Protein AF-0000000087735590 (afdb_homodimer)

InterPro domains:
  IPR002129 Pyridoxal phosphate-dependent decarboxylase, major domain [PF00282] (74-334)
  IPR002129 Pyridoxal phosphate-dependent decarboxylase, major domain [PF00282] (370-441)
  IPR015421 Pyridoxal phosphate-dependent transferase, major domain [G3DSA:3.40.640.10] (107-383)
  IPR015424 Pyridoxal phosphate-dependent transferase [SSF53383] (65-514)

Nearest PDB structures (foldseek):
  4rj0-assembly2_D  TM=9.121E-01  e=2.164E-34  Sphaerobacter thermophilus DSM 20745
  4rj0-assembly1_A  TM=8.907E-01  e=1.864E-34  Sphaerobacter thermophilus DSM 20745
  4rj0-assembly2_C  TM=9.057E-01  e=9.606E-34  Sphaerobacter thermophilus DSM 20745
  4riz-assembly1_B  TM=8.957E-01  e=6.039E-33  Sphaerobacter thermophilus DSM 20745
  4rm1-assembly2_C  TM=8.798E-01  e=1.043E-32  Sphaerobacter thermophilus DSM 20745

Solvent-accessible surface area (backbone atoms only — not comparable to full-atom values): 51846 Å² total; per-residue (Å²): 133,67,65,65,63,53,45,52,51,48,30,53,52,44,40,50,49,42,53,54,47,51,49,60,61,55,59,67,49,84,68,61,44,80,68,78,70,66,63,71,88,49,44,63,59,46,46,45,62,75,52,48,78,83,41,54,67,38,45,38,71,66,44,47,53,55,48,54,48,53,43,52,70,47,44,56,61,46,70,37,83,46,53,21,44,53,70,59,34,38,50,34,44,53,13,38,27,36,48,39,46,48,32,71,41,50,42,42,47,30,40,28,90,43,19,50,46,55,42,52,43,32,51,51,45,27,32,54,49,18,46,54,50,45,24,73,48,97,43,30,14,43,46,74,33,75,16,56,34,47,19,42,29,49,51,51,49,32,37,43,35,65,78,42,51,62,24,45,44,49,14,33,65,54,78,46,46,34,33,39,32,37,68,66,49,64,64,44,54,60,49,28,35,30,53,41,16,48,6,49,73,28,55,43,72,26,58,54,44,95,68,56,25,52,34,58,68,54,42,53,53,50,53,52,53,38,46,70,76,64,25,41,56,44,33,35,46,44,39,28,22,32,88,82,50,14,14,49,28,61,34,48,62,46,32,51,56,23,55,74,64,56,20,38,26,36,33,43,16,34,58,40,49,63,33,47,52,22,88,88,44,33,71,67,52,47,36,41,56,58,34,49,31,38,24,35,24,47,24,19,53,71,6,29,32,67,59,28,17,32,34,27,24,30,44,43,48,51,37,36,64,40,46,52,78,83,65,79,69,80,76,62,71,72,68,74,72,79,71,77,72,76,79,78,81,75,70,77,79,73,82,76,50,71,92,70,43,70,68,56,72,72,44,71,63,66,92,70,59,51,45,54,27,48,50,41,88,53,47,58,36,60,57,43,43,48,24,53,44,46,34,39,45,27,36,7,42,50,47,50,18,52,30,53,49,35,7,39,51,29,20,39,52,40,38,48,56,36,55,71,32,87,51,34,41,57,72,65,57,57,92,54,28,49,26,32,40,42,31,39,79,46,35,80,84,50,59,94,47,58,56,68,61,27,13,51,51,30,31,51,52,35,52,52,49,51,56,53,43,39,67,61,48,36,35,61,38,64,46,86,43,73,73,56,22,29,27,38,32,41,34,43,32,47,79,40,40,64,68,53,45,52,49,52,53,53,50,49,53,53,48,39,56,74,70,68,89,136,68,63,64,62,53,45,53,50,49,31,54,52,45,41,51,50,42,54,54,49,52,49,60,60,55,60,69,46,83,67,62,42,80,65,74,78,55,66,68,89,50,45,62,60,45,46,47,62,72,52,49,78,82,40,54,66,37,45,38,70,66,44,47,51,55,47,53,49,55,42,52,71,49,45,56,62,47,70,35,82,45,53,20,43,54,71,58,33,38,49,36,45,52,13,40,28,36,48,38,47,48,30,70,41,49,41,41,48,30,40,29,88,42,19,49,44,55,42,51,42,32,50,49,46,26,31,54,50,18,45,55,51,45,24,73,47,98,42,31,15,43,47,75,33,75,15,54,35,47,20,43,28,50,52,51,50,31,36,44,35,66,78,42,50,61,25,46,44,49,15,35,63,55,78,46,46,34,34,38,33,35,67,67,50,63,64,45,55,60,49,29,35,30,53,41,16,48,6,50,74,25,55,44,72,27,59,54,45,97,69,56,24,51,34,59,69,55,42,52,53,50,54,53,53,39,47,73,74,64,25,42,55,44,33,35,46,43,39,29,22,32,88,82,50,14,15,48,27,60,34,46,62,46,33,51,56,23,56,73,65,55,20,38,26,36,33,45,17,34,55,39,48,65,34,48,51,22,87,88,43,33,68,66,51,48,37,39,56,58,34,49,29,36,23,36,23,47,23,19,54,70,7,30,32,68,60,27,17,31,34,27,26,30,44,44,48,50,34,36,64,39,45,52,77,80,66,62,73,78,73,64,66,72,67,74,70,78,73,75,72,76,78,79,78,75,69,76,78,71,82,74,49,72,91,72,43,69,69,55,71,71,46,72,62,67,91,69,59,52,44,52,26,45,50,40,87,53,46,59,36,60,58,42,42,48,25,54,44,45,35,41,47,29,36,7,44,51,46,50,19,51,31,52,49,34,8,38,50,30,21,38,51,40,38,49,54,36,57,70,32,86,50,33,41,57,70,66,56,57,92,54,29,49,25,32,41,42,33,39,80,46,34,80,81,50,58,92,48,57,57,68,63,28,12,52,52,30,30,51,52,34,53,52,50,50,55,52,42,39,67,63,45,37,34,60,38,66,43,86,43,74,71,57,23,28,28,37,34,41,32,42,32,48,78,40,40,63,67,55,45,54,49,51,53,54,50,48,52,52,48,38,56,72,71,69,89

Radius of gyration: 28.99 Å; Cα contacts (8 Å, |Δi|>4): 2135; chains: 2; bounding box: 81×98×68 Å

Organism: NCBI:txid56646

Structure (mmCIF, N/CA/C/O backbone):
data_AF-0000000087735590-model_v1
#
loop_
_entity.id
_entity.type
_entity.pdbx_description
1 polymer 'Glutamate decarboxylase'
#
loop_
_atom_site.group_PDB
_atom_site.id
_atom_site.type_symbol
_atom_site.label_atom_id
_atom_site.label_alt_id
_atom_site.label_comp_id
_atom_site.label_asym_id
_atom_site.label_entity_id
_atom_site.label_seq_id
_atom_site.pdbx_PDB_ins_code
_atom_site.Cartn_x
_atom_site.Cartn_y
_atom_site.Cartn_z
_atom_site.occupancy
_atom_site.B_iso_or_equiv
_atom_site.auth_seq_id
_atom_site.auth_comp_id
_atom_site.auth_asym_id
_atom_site.auth_atom_id
_atom_site.pdbx_PDB_model_num
ATOM 1 N N . MET A 1 1 ? 27.59 17.951 20.92 1 29.63 1 MET A N 1
ATOM 2 C CA . MET A 1 1 ? 28.056 16.675 20.385 1 29.63 1 MET A CA 1
ATOM 3 C C . MET A 1 1 ? 27.194 16.232 19.207 1 29.63 1 MET A C 1
ATOM 5 O O . MET A 1 1 ? 25.981 16.453 19.202 1 29.63 1 MET A O 1
ATOM 9 N N . ASP A 1 2 ? 27.71 15.985 18.036 1 42.33 2 ASP A N 1
ATOM 10 C CA . ASP A 1 2 ? 27.488 15.866 16.598 1 42.33 2 ASP A CA 1
ATOM 11 C C . ASP A 1 2 ? 26.503 14.742 16.285 1 42.33 2 ASP A C 1
ATOM 13 O O . ASP A 1 2 ? 26.878 13.568 16.269 1 42.33 2 ASP A O 1
ATOM 17 N N . ASN A 1 3 ? 25.219 14.826 16.608 1 50.47 3 ASN A N 1
ATOM 18 C CA . ASN A 1 3 ? 24.015 14.004 16.553 1 50.47 3 ASN A CA 1
ATOM 19 C C . ASN A 1 3 ? 23.916 13.241 15.236 1 50.47 3 ASN A C 1
ATOM 21 O O . ASN A 1 3 ? 23.481 12.088 15.212 1 50.47 3 ASN A O 1
ATOM 25 N N . GLY A 1 4 ? 24.559 13.882 14.22 1 51.38 4 GLY A N 1
ATOM 26 C CA . GLY A 1 4 ? 24.556 13.234 12.918 1 51.38 4 GLY A CA 1
ATOM 27 C C . GLY A 1 4 ? 25.497 12.047 12.839 1 51.38 4 GLY A C 1
ATOM 28 O O . GLY A 1 4 ? 25.126 10.986 12.332 1 51.38 4 GLY A O 1
ATOM 29 N N . LEU A 1 5 ? 26.799 12.232 13.35 1 50.14 5 LEU A N 1
ATOM 30 C CA . LEU A 1 5 ? 27.784 11.157 13.342 1 50.14 5 LEU A CA 1
ATOM 31 C C . LEU A 1 5 ? 27.328 9.996 14.219 1 50.14 5 LEU A C 1
ATOM 33 O O . LEU A 1 5 ? 27.507 8.831 13.857 1 50.14 5 LEU A O 1
ATOM 37 N N . SER A 1 6 ? 26.639 10.401 15.195 1 75.21 6 SER A N 1
ATOM 38 C CA . SER A 1 6 ? 26.146 9.381 16.115 1 75.21 6 SER A CA 1
ATOM 39 C C . SER A 1 6 ? 25.016 8.572 15.489 1 75.21 6 SER A C 1
ATOM 41 O O . SER A 1 6 ? 24.997 7.343 15.586 1 75.21 6 SER A O 1
ATOM 43 N N . ARG A 1 7 ? 24.356 9.23 14.651 1 82.4 7 ARG A N 1
ATOM 44 C CA . ARG A 1 7 ? 23.231 8.554 14.013 1 82.4 7 ARG A CA 1
ATOM 45 C C . ARG A 1 7 ? 23.713 7.586 12.937 1 82.4 7 ARG A C 1
ATOM 47 O O . ARG A 1 7 ? 23.237 6.452 12.857 1 82.4 7 ARG A O 1
ATOM 54 N N . ARG A 1 8 ? 24.708 8.014 12.201 1 84.35 8 ARG A N 1
ATOM 55 C CA . ARG A 1 8 ? 25.236 7.187 11.121 1 84.35 8 ARG A CA 1
ATOM 56 C C . ARG A 1 8 ? 25.931 5.946 11.67 1 84.35 8 ARG A C 1
ATOM 58 O O . ARG A 1 8 ? 25.83 4.863 11.09 1 84.35 8 ARG A O 1
ATOM 65 N N . HIS A 1 9 ? 26.626 6.166 12.73 1 88.83 9 HIS A N 1
ATOM 66 C CA . HIS A 1 9 ? 27.282 5.032 13.372 1 88.83 9 HIS A CA 1
ATOM 67 C C . HIS A 1 9 ? 26.261 4.035 13.907 1 88.83 9 HIS A C 1
ATOM 69 O O . HIS A 1 9 ? 26.449 2.822 13.786 1 88.83 9 HIS A O 1
ATOM 75 N N . GLU A 1 10 ? 25.28 4.578 14.427 1 91.89 10 GLU A N 1
ATOM 76 C CA . GLU A 1 10 ? 24.215 3.729 14.952 1 91.89 10 GLU A CA 1
ATOM 77 C C . GLU A 1 10 ? 23.555 2.921 13.839 1 91.89 10 GLU A C 1
ATOM 79 O O . GLU A 1 10 ? 23.295 1.726 14.001 1 91.89 10 GLU A O 1
ATOM 84 N N . ILE A 1 11 ? 23.289 3.525 12.71 1 93.71 11 ILE A N 1
ATOM 85 C CA . ILE A 1 11 ? 22.69 2.855 11.56 1 93.71 11 ILE A CA 1
ATOM 86 C C . ILE A 1 11 ? 23.607 1.732 11.082 1 93.71 11 ILE A C 1
ATOM 88 O O . ILE A 1 11 ? 23.171 0.588 10.931 1 93.71 11 ILE A O 1
ATOM 92 N N . SER A 1 12 ? 24.878 2.059 10.91 1 93.81 12 SER A N 1
ATOM 93 C CA . SER A 1 12 ? 25.842 1.087 10.406 1 93.81 12 SER A CA 1
ATOM 94 C C . SER A 1 12 ? 25.954 -0.115 11.337 1 93.81 12 SER A C 1
ATOM 96 O O . SER A 1 12 ? 26.064 -1.254 10.878 1 93.81 12 SER A O 1
ATOM 98 N N . GLU A 1 13 ? 25.947 0.154 12.564 1 94.87 13 GLU A N 1
ATOM 99 C CA . GLU A 1 13 ? 26.044 -0.912 13.557 1 94.87 13 GLU A CA 1
ATOM 100 C C . GLU A 1 13 ? 24.843 -1.85 13.48 1 94.87 13 GLU A C 1
ATOM 102 O O . GLU A 1 13 ? 25.002 -3.073 13.5 1 94.87 13 GLU A O 1
ATOM 107 N N . LEU A 1 14 ? 23.705 -1.315 13.429 1 96.91 14 LEU A N 1
ATOM 108 C CA . LEU A 1 14 ? 22.495 -2.128 13.392 1 96.91 14 LEU A CA 1
ATOM 109 C C . LEU A 1 14 ? 22.382 -2.876 12.068 1 96.91 14 LEU A C 1
ATOM 111 O O . LEU A 1 14 ? 21.879 -4.001 12.026 1 96.91 14 LEU A O 1
ATOM 115 N N . LEU A 1 15 ? 22.84 -2.266 10.95 1 96.51 15 LEU A N 1
ATOM 116 C CA . LEU A 1 15 ? 22.847 -2.943 9.658 1 96.51 15 LEU A CA 1
ATOM 117 C C . LEU A 1 15 ? 23.76 -4.164 9.689 1 96.51 15 LEU A C 1
ATOM 119 O O . LEU A 1 15 ? 23.417 -5.215 9.143 1 96.51 15 LEU A O 1
ATOM 123 N N . GLN A 1 16 ? 24.901 -3.985 10.33 1 95.09 16 GLN A N 1
ATOM 124 C CA . GLN A 1 16 ? 25.842 -5.093 10.454 1 95.09 16 GLN A CA 1
ATOM 125 C C . GLN A 1 16 ? 25.252 -6.224 11.292 1 95.09 16 GLN A C 1
ATOM 127 O O . GLN A 1 16 ? 25.479 -7.401 11.005 1 95.09 16 GLN A O 1
ATOM 132 N N . LEU A 1 17 ? 24.557 -5.867 12.295 1 95.99 17 LEU A N 1
ATOM 133 C CA . LEU A 1 17 ? 23.902 -6.869 13.13 1 95.99 17 LEU A CA 1
ATOM 134 C C . LEU A 1 17 ? 22.877 -7.66 12.325 1 95.99 17 LEU A C 1
ATOM 136 O O . LEU A 1 17 ? 22.783 -8.882 12.462 1 95.99 17 LEU A O 1
ATOM 140 N N . VAL A 1 18 ? 22.091 -6.97 11.493 1 96.82 18 VAL A N 1
ATOM 141 C CA . VAL A 1 18 ? 21.081 -7.632 10.674 1 96.82 18 VAL A CA 1
ATOM 142 C C . VAL A 1 18 ? 21.757 -8.575 9.681 1 96.82 18 VAL A C 1
ATOM 144 O O . VAL A 1 18 ? 21.341 -9.725 9.526 1 96.82 18 VAL A O 1
ATOM 147 N N . ASP A 1 19 ? 22.758 -8.072 9.019 1 93.87 19 ASP A N 1
ATOM 148 C CA . ASP A 1 19 ? 23.463 -8.865 8.017 1 93.87 19 ASP A CA 1
ATOM 149 C C . ASP A 1 19 ? 24.07 -10.122 8.637 1 93.87 19 ASP A C 1
ATOM 151 O O . ASP A 1 19 ? 23.9 -11.224 8.112 1 93.87 19 ASP A O 1
ATOM 155 N N . SER A 1 20 ? 24.733 -9.998 9.783 1 92.85 20 SER A N 1
ATOM 156 C CA . SER A 1 20 ? 25.393 -11.122 10.438 1 92.85 20 SER A CA 1
ATOM 157 C C . SER A 1 20 ? 24.377 -12.131 10.964 1 92.85 20 SER A C 1
ATOM 159 O O . SER A 1 20 ? 24.578 -13.341 10.845 1 92.85 20 SER A O 1
ATOM 161 N N . THR A 1 21 ? 23.324 -11.655 11.544 1 92.85 21 THR A N 1
ATOM 162 C CA . THR A 1 21 ? 22.312 -12.525 12.133 1 92.85 21 THR A CA 1
ATOM 163 C C . THR A 1 21 ? 21.597 -13.332 11.054 1 92.85 21 THR A C 1
ATOM 165 O O . THR A 1 21 ? 21.401 -14.54 11.202 1 92.85 21 THR A O 1
ATOM 168 N N . THR A 1 22 ? 21.236 -12.666 9.97 1 89.45 22 THR A N 1
ATOM 169 C CA . THR A 1 22 ? 20.49 -13.359 8.925 1 89.45 22 THR A CA 1
ATOM 170 C C . THR A 1 22 ? 21.397 -14.318 8.159 1 89.45 22 THR A C 1
ATOM 172 O O . THR A 1 22 ? 20.947 -15.366 7.69 1 89.45 22 THR A O 1
ATOM 175 N N . THR A 1 23 ? 22.671 -13.953 7.969 1 85.12 23 THR A N 1
ATOM 176 C CA . THR A 1 23 ? 23.633 -14.858 7.352 1 85.12 23 THR A CA 1
ATOM 177 C C . THR A 1 23 ? 23.766 -16.143 8.165 1 85.12 23 THR A C 1
ATOM 179 O O . THR A 1 23 ? 23.781 -17.24 7.604 1 85.12 23 THR A O 1
ATOM 182 N N . ARG A 1 24 ? 23.82 -16.021 9.408 1 79.96 24 ARG A N 1
ATOM 183 C CA . ARG A 1 24 ? 23.947 -17.167 10.302 1 79.96 24 ARG A CA 1
ATOM 184 C C . ARG A 1 24 ? 22.673 -18.005 10.303 1 79.96 24 ARG A C 1
ATOM 186 O O . ARG A 1 24 ? 22.733 -19.235 10.265 1 79.96 24 ARG A O 1
ATOM 193 N N . ALA A 1 25 ? 21.599 -17.333 10.288 1 77.87 25 ALA A N 1
ATOM 194 C CA . ALA A 1 25 ? 20.31 -18.005 10.427 1 77.87 25 ALA A CA 1
ATOM 195 C C . ALA A 1 25 ? 19.944 -18.76 9.152 1 77.87 25 ALA A C 1
ATOM 197 O O . ALA A 1 25 ? 19.334 -19.83 9.21 1 77.87 25 ALA A O 1
ATOM 198 N N . PHE A 1 26 ? 20.345 -18.264 7.984 1 74.95 26 PHE A N 1
ATOM 199 C CA . PHE A 1 26 ? 19.851 -18.838 6.737 1 74.95 26 PHE A CA 1
ATOM 200 C C . PHE A 1 26 ? 20.975 -19.534 5.979 1 74.95 26 PHE A C 1
ATOM 202 O O . PHE A 1 26 ? 20.75 -20.101 4.908 1 74.95 26 PHE A O 1
ATOM 209 N N . GLN A 1 27 ? 22.242 -19.361 6.145 1 62.94 27 GLN A N 1
ATOM 210 C CA . GLN A 1 27 ? 23.327 -20.146 5.565 1 62.94 27 GLN A CA 1
ATOM 211 C C . GLN A 1 27 ? 23.173 -21.627 5.897 1 62.94 27 GLN A C 1
ATOM 213 O O . GLN A 1 27 ? 23.535 -22.49 5.094 1 62.94 27 GLN A O 1
ATOM 218 N N . THR A 1 28 ? 22.811 -21.881 7.16 1 47.29 28 THR A N 1
ATOM 219 C CA . THR A 1 28 ? 22.785 -23.291 7.534 1 47.29 28 THR A CA 1
ATOM 220 C C . THR A 1 28 ? 21.678 -24.029 6.787 1 47.29 28 THR A C 1
ATOM 222 O O . THR A 1 28 ? 21.562 -25.252 6.889 1 47.29 28 THR A O 1
ATOM 225 N N . SER A 1 29 ? 20.829 -23.326 6.118 1 42.3 29 SER A N 1
ATOM 226 C CA . SER A 1 29 ? 19.692 -24.079 5.598 1 42.3 29 SER A CA 1
ATOM 227 C C . SER A 1 29 ? 20.026 -24.729 4.26 1 42.3 29 SER A C 1
ATOM 229 O O . SER A 1 29 ? 19.131 -25.189 3.547 1 42.3 29 SER A O 1
ATOM 231 N N . CYS A 1 30 ? 21.106 -24.38 3.528 1 36.56 30 CYS A N 1
ATOM 232 C CA . CYS A 1 30 ? 21.461 -25.002 2.257 1 36.56 30 CYS A CA 1
ATOM 233 C C . CYS A 1 30 ? 21.421 -26.522 2.365 1 36.56 30 CYS A C 1
ATOM 235 O O . CYS A 1 30 ? 21.609 -27.224 1.369 1 36.56 30 CYS A O 1
ATOM 237 N N . GLY A 1 31 ? 20.898 -27.346 3.339 1 35.35 31 GLY A N 1
ATOM 238 C CA . GLY A 1 31 ? 20.671 -28.78 3.262 1 35.35 31 GLY A CA 1
ATOM 239 C C . GLY A 1 31 ? 19.556 -29.259 4.172 1 35.35 31 GLY A C 1
ATOM 240 O O . GLY A 1 31 ? 18.755 -30.112 3.786 1 35.35 31 GLY A O 1
ATOM 241 N N . SER A 1 32 ? 19.83 -29.559 5.555 1 33.38 32 SER A N 1
ATOM 242 C CA . SER A 1 32 ? 18.925 -30.335 6.398 1 33.38 32 SER A CA 1
ATOM 243 C C . SER A 1 32 ? 17.717 -29.505 6.822 1 33.38 32 SER A C 1
ATOM 245 O O . SER A 1 32 ? 17.848 -28.316 7.12 1 33.38 32 SER A O 1
ATOM 247 N N . PRO A 1 33 ? 16.516 -29.811 6.343 1 35.47 33 PRO A N 1
ATOM 248 C CA . PRO A 1 33 ? 15.295 -29.24 6.915 1 35.47 33 PRO A CA 1
ATOM 249 C C . PRO A 1 33 ? 15.461 -28.836 8.378 1 35.47 33 PRO A C 1
ATOM 251 O O . PRO A 1 33 ? 15.957 -29.625 9.188 1 35.47 33 PRO A O 1
ATOM 254 N N . LYS A 1 34 ? 15.872 -27.817 8.722 1 39.28 34 LYS A N 1
ATOM 255 C CA . LYS A 1 34 ? 15.861 -27.588 10.164 1 39.28 34 LYS A CA 1
ATOM 256 C C . LYS A 1 34 ? 14.64 -28.233 10.814 1 39.28 34 LYS A C 1
ATOM 258 O O . LYS A 1 34 ? 13.506 -27.823 10.56 1 39.28 34 LYS A O 1
ATOM 263 N N . SER A 1 35 ? 14.566 -29.532 10.992 1 34.85 35 SER A N 1
ATOM 264 C CA . SER A 1 35 ? 13.562 -30.34 11.675 1 34.85 35 SER A CA 1
ATOM 265 C C . SER A 1 35 ? 13.023 -29.625 12.91 1 34.85 35 SER A C 1
ATOM 267 O O . SER A 1 35 ? 11.877 -29.843 13.309 1 34.85 35 SER A O 1
ATOM 269 N N . HIS A 1 36 ? 13.881 -29.303 13.958 1 34.45 36 HIS A N 1
ATOM 270 C CA . HIS A 1 36 ? 13.525 -29.212 15.369 1 34.45 36 HIS A CA 1
ATOM 271 C C . HIS A 1 36 ? 12.924 -27.849 15.699 1 34.45 36 HIS A C 1
ATOM 273 O O . HIS A 1 36 ? 12.778 -27.498 16.872 1 34.45 36 HIS A O 1
ATOM 279 N N . CYS A 1 37 ? 13.066 -26.932 14.919 1 35.01 37 CYS A N 1
ATOM 280 C CA . CYS A 1 37 ? 12.671 -25.66 15.515 1 35.01 37 CYS A CA 1
ATOM 281 C C . CYS A 1 37 ? 11.188 -25.661 15.867 1 35.01 37 CYS A C 1
ATOM 283 O O . CYS A 1 37 ? 10.663 -24.663 16.364 1 35.01 37 CYS A O 1
ATOM 285 N N . ARG A 1 38 ? 10.326 -26.232 14.963 1 38.51 38 ARG A N 1
ATOM 286 C CA . ARG A 1 38 ? 8.959 -25.723 14.913 1 38.51 38 ARG A CA 1
ATOM 287 C C . ARG A 1 38 ? 8.154 -26.197 16.119 1 38.51 38 ARG A C 1
ATOM 289 O O . ARG A 1 38 ? 7.455 -27.21 16.046 1 38.51 38 ARG A O 1
ATOM 296 N N . ASP A 1 39 ? 8.677 -26.539 17.134 1 33.75 39 ASP A N 1
ATOM 297 C CA . ASP A 1 39 ? 7.591 -26.711 18.095 1 33.75 39 ASP A CA 1
ATOM 298 C C . ASP A 1 39 ? 6.546 -25.607 17.946 1 33.75 39 ASP A C 1
ATOM 300 O O . ASP A 1 39 ? 6.746 -24.488 18.424 1 33.75 39 ASP A O 1
ATOM 304 N N . ASP A 1 40 ? 5.781 -25.497 16.95 1 37.82 40 ASP A N 1
ATOM 305 C CA . ASP A 1 40 ? 4.667 -24.72 16.414 1 37.82 40 ASP A CA 1
ATOM 306 C C . ASP A 1 40 ? 3.752 -24.228 17.533 1 37.82 40 ASP A C 1
ATOM 308 O O . ASP A 1 40 ? 2.894 -23.372 17.309 1 37.82 40 ASP A O 1
ATOM 312 N N . SER A 1 41 ? 3.391 -25.17 18.458 1 38.95 41 SER A N 1
ATOM 313 C CA . SER A 1 41 ? 2.379 -24.884 19.47 1 38.95 41 SER A CA 1
ATOM 314 C C . SER A 1 41 ? 2.812 -23.737 20.376 1 38.95 41 SER A C 1
ATOM 316 O O . SER A 1 41 ? 1.989 -23.154 21.085 1 38.95 41 SER A O 1
ATOM 318 N N . LYS A 1 42 ? 4.159 -23.492 20.629 1 40.32 42 LYS A N 1
ATOM 319 C CA . LYS A 1 42 ? 4.761 -22.67 21.674 1 40.32 42 LYS A CA 1
ATOM 320 C C . LYS A 1 42 ? 5.163 -21.301 21.134 1 40.32 42 LYS A C 1
ATOM 322 O O . LYS A 1 42 ? 5.967 -20.597 21.749 1 40.32 42 LYS A O 1
ATOM 327 N N . PRO A 1 43 ? 4.999 -21.142 19.891 1 45.56 43 PRO A N 1
ATOM 328 C CA . PRO A 1 43 ? 5.491 -19.882 19.329 1 45.56 43 PRO A CA 1
ATOM 329 C C . PRO A 1 43 ? 4.891 -18.656 20.013 1 45.56 43 PRO A C 1
ATOM 331 O O . PRO A 1 43 ? 5.6 -17.681 20.274 1 45.56 43 PRO A O 1
ATOM 334 N N . LEU A 1 44 ? 3.586 -18.77 20.113 1 46.85 44 LEU A N 1
ATOM 335 C CA . LEU A 1 44 ? 2.962 -17.6 20.72 1 46.85 44 LEU A CA 1
ATOM 336 C C . LEU A 1 44 ? 3.547 -17.327 22.102 1 46.85 44 LEU A C 1
ATOM 338 O O . LEU A 1 44 ? 3.787 -16.173 22.462 1 46.85 44 LEU A O 1
ATOM 342 N N . LYS A 1 45 ? 3.636 -18.511 22.811 1 48.07 45 LYS A N 1
ATOM 343 C CA . LYS A 1 45 ? 4.155 -18.326 24.163 1 48.07 45 LYS A CA 1
ATOM 344 C C . LYS A 1 45 ? 5.54 -17.686 24.137 1 48.07 45 LYS A C 1
ATOM 346 O O . LYS A 1 45 ? 5.849 -16.83 24.969 1 48.07 45 LYS A O 1
ATOM 351 N N . ARG A 1 46 ? 6.256 -18.177 23.158 1 51.52 46 ARG A N 1
ATOM 352 C CA . ARG A 1 46 ? 7.626 -17.68 23.093 1 51.52 46 ARG A CA 1
ATOM 353 C C . ARG A 1 46 ? 7.661 -16.231 22.619 1 51.52 46 ARG A C 1
ATOM 355 O O . ARG A 1 46 ? 8.465 -15.433 23.104 1 51.52 46 ARG A O 1
ATOM 362 N N . TYR A 1 47 ? 6.776 -15.913 21.673 1 56.07 47 TYR A N 1
ATOM 363 C CA . TYR A 1 47 ? 6.771 -14.507 21.284 1 56.07 47 TYR A CA 1
ATOM 364 C C . TYR A 1 47 ? 6.255 -13.63 22.418 1 56.07 47 TYR A C 1
ATOM 366 O O . TYR A 1 47 ? 6.744 -12.516 22.621 1 56.07 47 TYR A O 1
ATOM 374 N N . GLU A 1 48 ? 5.308 -14.286 23.141 1 55.18 48 GLU A N 1
ATOM 375 C CA . GLU A 1 48 ? 4.879 -13.6 24.356 1 55.18 48 GLU A CA 1
ATOM 376 C C . GLU A 1 48 ? 6.057 -13.352 25.295 1 55.18 48 GLU A C 1
ATOM 378 O O . GLU A 1 48 ? 6.115 -12.321 25.968 1 55.18 48 GLU A O 1
ATOM 383 N N . GLU A 1 49 ? 6.814 -14.358 25.413 1 52.34 49 GLU A N 1
ATOM 384 C CA . GLU A 1 49 ? 7.979 -14.201 26.279 1 52.34 49 GLU A CA 1
ATOM 385 C C . GLU A 1 49 ? 8.951 -13.168 25.716 1 52.34 49 GLU A C 1
ATOM 387 O O . GLU A 1 49 ? 9.574 -12.419 26.47 1 52.34 49 GLU A O 1
ATOM 392 N N . LEU A 1 50 ? 9.333 -13.441 24.542 1 53.03 50 LEU A N 1
ATOM 393 C CA . LEU A 1 50 ? 10.171 -12.438 23.894 1 53.03 50 LEU A CA 1
ATOM 394 C C . LEU A 1 50 ? 9.568 -11.045 24.047 1 53.03 50 LEU A C 1
ATOM 396 O O . LEU A 1 50 ? 10.295 -10.067 24.236 1 53.03 50 LEU A O 1
ATOM 400 N N . PHE A 1 51 ? 8.057 -10.98 23.75 1 54.85 51 PHE A N 1
ATOM 401 C CA . PHE A 1 51 ? 7.531 -9.643 23.498 1 54.85 51 PHE A CA 1
ATOM 402 C C . PHE A 1 51 ? 6.823 -9.099 24.733 1 54.85 51 PHE A C 1
ATOM 404 O O . PHE A 1 51 ? 6.038 -8.153 24.639 1 54.85 51 PHE A O 1
ATOM 411 N N . GLY A 1 52 ? 7.187 -9.722 25.847 1 57.98 52 GLY A N 1
ATOM 412 C CA . GLY A 1 52 ? 6.543 -9.014 26.942 1 57.98 52 GLY A CA 1
ATOM 413 C C . GLY A 1 52 ? 6.024 -7.645 26.544 1 57.98 52 GLY A C 1
ATOM 414 O O . GLY A 1 52 ? 6.023 -7.295 25.362 1 57.98 52 GLY A O 1
ATOM 415 N N . ARG A 1 53 ? 5.514 -6.794 27.454 1 66.6 53 ARG A N 1
ATOM 416 C CA . ARG A 1 53 ? 5.005 -5.439 27.27 1 66.6 53 ARG A CA 1
ATOM 417 C C . ARG A 1 53 ? 6.134 -4.471 26.932 1 66.6 53 ARG A C 1
ATOM 419 O O . ARG A 1 53 ? 7.259 -4.631 27.41 1 66.6 53 ARG A O 1
ATOM 426 N N . PHE A 1 54 ? 5.918 -3.709 25.85 1 81.58 54 PHE A N 1
ATOM 427 C CA . PHE A 1 54 ? 6.843 -2.609 25.605 1 81.58 54 PHE A CA 1
ATOM 428 C C . PHE A 1 54 ? 7.166 -1.874 26.901 1 81.58 54 PHE A C 1
ATOM 430 O O . PHE A 1 54 ? 6.264 -1.546 27.675 1 81.58 54 PHE A O 1
ATOM 437 N N . SER A 1 55 ? 8.412 -1.788 27.242 1 83.03 55 SER A N 1
ATOM 438 C CA . SER A 1 55 ? 8.842 -1.123 28.467 1 83.03 55 SER A CA 1
ATOM 439 C C . SER A 1 55 ? 8.94 0.386 28.272 1 83.03 55 SER A C 1
ATOM 441 O O . SER A 1 55 ? 8.945 0.872 27.139 1 83.03 55 SER A O 1
ATOM 443 N N . ALA A 1 56 ? 8.922 1.058 29.377 1 89.22 56 ALA A N 1
ATOM 444 C CA . ALA A 1 56 ? 9.135 2.502 29.325 1 89.22 56 ALA A CA 1
ATOM 445 C C . ALA A 1 56 ? 10.521 2.832 28.776 1 89.22 56 ALA A C 1
ATOM 447 O O . ALA A 1 56 ? 10.661 3.692 27.903 1 89.22 56 ALA A O 1
ATOM 448 N N . GLU A 1 57 ? 11.462 2.031 29.3 1 92.04 57 GLU A N 1
ATOM 449 C CA . GLU A 1 57 ? 12.819 2.247 28.809 1 92.04 57 GLU A CA 1
ATOM 450 C C . GLU A 1 57 ? 13.149 1.298 27.661 1 92.04 57 GLU A C 1
ATOM 452 O O . GLU A 1 57 ? 12.85 0.104 27.73 1 92.04 57 GLU A O 1
ATOM 457 N N . GLY A 1 58 ? 13.776 1.795 26.676 1 93.42 58 GLY A N 1
ATOM 458 C CA . GLY A 1 58 ? 14.157 0.998 25.521 1 93.42 58 GLY A CA 1
ATOM 459 C C . GLY A 1 58 ? 15.229 -0.03 25.831 1 93.42 58 GLY A C 1
ATOM 460 O O . GLY A 1 58 ? 15.985 0.125 26.792 1 93.42 58 GLY A O 1
ATOM 461 N N . LEU A 1 59 ? 15.364 -1.047 25.032 1 92.87 59 LEU A N 1
ATOM 462 C CA . LEU A 1 59 ? 16.333 -2.118 25.237 1 92.87 59 LEU A CA 1
ATOM 463 C C . LEU A 1 59 ? 17.576 -1.9 24.381 1 92.87 59 LEU A C 1
ATOM 465 O O . LEU A 1 59 ? 18.535 -2.67 24.463 1 92.87 59 LEU A O 1
ATOM 469 N N . GLY A 1 60 ? 17.584 -0.898 23.57 1 93.94 60 GLY A N 1
ATOM 470 C CA . GLY A 1 60 ? 18.753 -0.502 22.801 1 93.94 60 GLY A CA 1
ATOM 471 C C . GLY A 1 60 ? 19.248 -1.589 21.866 1 93.94 60 GLY A C 1
ATOM 472 O O . GLY A 1 60 ? 18.462 -2.406 21.384 1 93.94 60 GLY A O 1
ATOM 473 N N . THR A 1 61 ? 20.512 -1.571 21.614 1 95.66 61 THR A N 1
ATOM 474 C CA . THR A 1 61 ? 21.147 -2.452 20.64 1 95.66 61 THR A CA 1
ATOM 475 C C . THR A 1 61 ? 21.048 -3.909 21.083 1 95.66 61 THR A C 1
ATOM 477 O O . THR A 1 61 ? 20.836 -4.801 20.259 1 95.66 61 THR A O 1
ATOM 480 N N . ALA A 1 62 ? 21.192 -4.151 22.342 1 93.65 62 ALA A N 1
ATOM 481 C CA . ALA A 1 62 ? 21.143 -5.516 22.858 1 93.65 62 ALA A CA 1
ATOM 482 C C . ALA A 1 62 ? 19.762 -6.132 22.65 1 93.65 62 ALA A C 1
ATOM 484 O O . ALA A 1 62 ? 19.647 -7.281 22.216 1 93.65 62 ALA A O 1
ATOM 485 N N . GLY A 1 63 ? 18.751 -5.362 22.991 1 92.05 63 GLY A N 1
ATOM 486 C CA . GLY A 1 63 ? 17.395 -5.837 22.767 1 92.05 63 GLY A CA 1
ATOM 487 C C . GLY A 1 63 ? 17.072 -6.053 21.301 1 92.05 63 GLY A C 1
ATOM 488 O O . GLY A 1 63 ? 16.39 -7.016 20.945 1 92.05 63 GLY A O 1
ATOM 489 N N . PHE A 1 64 ? 17.55 -5.154 20.478 1 95.03 64 PHE A N 1
ATOM 490 C CA . PHE A 1 64 ? 17.363 -5.27 19.037 1 95.03 64 PHE A CA 1
ATOM 491 C C . PHE A 1 64 ? 17.982 -6.56 18.512 1 95.03 64 PHE A C 1
ATOM 493 O O . PHE A 1 64 ? 17.34 -7.305 17.768 1 95.03 64 PHE A O 1
ATOM 500 N N . LYS A 1 65 ? 19.169 -6.822 18.899 1 94.37 65 LYS A N 1
ATOM 501 C CA . LYS A 1 65 ? 19.888 -8.019 18.473 1 94.37 65 LYS A CA 1
ATOM 502 C C . LYS A 1 65 ? 19.14 -9.284 18.882 1 94.37 65 LYS A C 1
ATOM 504 O O . LYS A 1 65 ? 18.976 -10.203 18.076 1 94.37 65 LYS A O 1
ATOM 509 N N . ASP A 1 66 ? 18.685 -9.348 20.094 1 91.29 66 ASP A N 1
ATOM 510 C CA . ASP A 1 66 ? 17.967 -10.514 20.599 1 91.29 66 ASP A CA 1
ATOM 511 C C . ASP A 1 66 ? 16.667 -10.735 19.827 1 91.29 66 ASP A C 1
ATOM 513 O O . ASP A 1 66 ? 16.299 -11.874 19.536 1 91.29 66 ASP A O 1
ATOM 517 N N . ALA A 1 67 ? 16.04 -9.667 19.529 1 92.18 67 ALA A N 1
ATOM 518 C CA . ALA A 1 67 ? 14.754 -9.753 18.84 1 92.18 67 ALA A CA 1
ATOM 519 C C . ALA A 1 67 ? 14.925 -10.302 17.427 1 92.18 67 ALA A C 1
ATOM 521 O O . ALA A 1 67 ? 14.212 -11.224 17.022 1 92.18 67 ALA A O 1
ATOM 522 N N . ILE A 1 68 ? 15.856 -9.742 16.616 1 94.16 68 ILE A N 1
ATOM 523 C CA . ILE A 1 68 ? 15.986 -10.183 15.232 1 94.16 68 ILE A CA 1
ATOM 524 C C . ILE A 1 68 ? 16.511 -11.617 15.194 1 94.16 68 ILE A C 1
ATOM 526 O O . ILE A 1 68 ? 16.178 -12.382 14.287 1 94.16 68 ILE A O 1
ATOM 530 N N . ASP A 1 69 ? 17.315 -11.984 16.173 1 91.31 69 ASP A N 1
ATOM 531 C CA . ASP A 1 69 ? 17.758 -13.371 16.273 1 91.31 69 ASP A CA 1
ATOM 532 C C . ASP A 1 69 ? 16.574 -14.313 16.479 1 91.31 69 ASP A C 1
ATOM 534 O O . ASP A 1 69 ? 16.452 -15.326 15.788 1 91.31 69 ASP A O 1
ATOM 538 N N . LEU A 1 70 ? 15.748 -13.945 17.394 1 87.97 70 LEU A N 1
ATOM 539 C CA . LEU A 1 70 ? 14.572 -14.752 17.699 1 87.97 70 LEU A CA 1
ATOM 540 C C . LEU A 1 70 ? 13.641 -14.836 16.494 1 87.97 70 LEU A C 1
ATOM 542 O O . LEU A 1 70 ? 13.141 -15.914 16.164 1 87.97 70 LEU A O 1
ATOM 546 N N . ILE A 1 71 ? 13.368 -13.731 15.845 1 89.99 71 ILE A N 1
ATOM 547 C CA . ILE A 1 71 ? 12.468 -13.699 14.697 1 89.99 71 ILE A CA 1
ATOM 548 C C . ILE A 1 71 ? 13.052 -14.536 13.561 1 89.99 71 ILE A C 1
ATOM 550 O O . ILE A 1 71 ? 12.333 -15.301 12.914 1 89.99 71 ILE A O 1
ATOM 554 N N . SER A 1 72 ? 14.359 -14.336 13.316 1 89.89 72 SER A N 1
ATOM 555 C CA . SER A 1 72 ? 15.019 -15.058 12.233 1 89.89 72 SER A CA 1
ATOM 556 C C . SER A 1 72 ? 14.883 -16.566 12.411 1 89.89 72 SER A C 1
ATOM 558 O O . SER A 1 72 ? 14.645 -17.292 11.444 1 89.89 72 SER A O 1
ATOM 560 N N . ARG A 1 73 ? 14.98 -17.027 13.588 1 84.23 73 ARG A N 1
ATOM 561 C CA . ARG A 1 73 ? 14.937 -18.456 13.883 1 84.23 73 ARG A CA 1
ATOM 562 C C . ARG A 1 73 ? 13.527 -19.009 13.705 1 84.23 73 ARG A C 1
ATOM 564 O O . ARG A 1 73 ? 13.339 -20.224 13.612 1 84.23 73 ARG A O 1
ATOM 571 N N . ASN A 1 74 ? 12.616 -18.109 13.679 1 81.62 74 ASN A N 1
ATOM 572 C CA . ASN A 1 74 ? 11.225 -18.538 13.587 1 81.62 74 ASN A CA 1
ATOM 573 C C . ASN A 1 74 ? 10.569 -18.041 12.301 1 81.62 74 ASN A C 1
ATOM 575 O O . ASN A 1 74 ? 9.351 -17.86 12.251 1 81.62 74 ASN A O 1
ATOM 579 N N . SER A 1 75 ? 11.369 -17.755 11.344 1 85.89 75 SER A N 1
ATOM 580 C CA . SER A 1 75 ? 10.846 -17.271 10.071 1 85.89 75 SER A CA 1
ATOM 581 C C . SER A 1 75 ? 11.141 -18.255 8.943 1 85.89 75 SER A C 1
ATOM 583 O O . SER A 1 75 ? 12.078 -19.051 9.036 1 85.89 75 SER A O 1
ATOM 585 N N . VAL A 1 76 ? 10.301 -18.143 7.949 1 83.15 76 VAL A N 1
ATOM 586 C CA . VAL A 1 76 ? 10.477 -18.958 6.751 1 83.15 76 VAL A CA 1
ATOM 587 C C . VAL A 1 76 ? 11.597 -18.377 5.89 1 83.15 76 VAL A C 1
ATOM 589 O O . VAL A 1 76 ? 11.68 -17.16 5.709 1 83.15 76 VAL A O 1
ATOM 592 N N . ASP A 1 77 ? 12.474 -19.226 5.415 1 85.84 77 ASP A N 1
ATOM 593 C CA . ASP A 1 77 ? 13.527 -18.812 4.493 1 85.84 77 ASP A CA 1
ATOM 594 C C . ASP A 1 77 ? 13.069 -18.943 3.042 1 85.84 77 ASP A C 1
ATOM 596 O O . ASP A 1 77 ? 13.167 -20.02 2.45 1 85.84 77 ASP A O 1
ATOM 600 N N . ASN A 1 78 ? 12.728 -17.897 2.437 1 85.52 78 ASN A N 1
ATOM 601 C CA . ASN A 1 78 ? 12.246 -17.886 1.06 1 85.52 78 ASN A CA 1
ATOM 602 C C . ASN A 1 78 ? 13.362 -18.21 0.071 1 85.52 78 ASN A C 1
ATOM 604 O O . ASN A 1 78 ? 13.098 -18.52 -1.091 1 85.52 78 ASN A O 1
ATOM 608 N N . ALA A 1 79 ? 14.519 -18.175 0.501 1 85.95 79 ALA A N 1
ATOM 609 C CA . ALA A 1 79 ? 15.65 -18.427 -0.389 1 85.95 79 ALA A CA 1
ATOM 610 C C . ALA A 1 79 ? 16.037 -19.903 -0.381 1 85.95 79 ALA A C 1
ATOM 612 O O . ALA A 1 79 ? 16.915 -20.325 -1.137 1 85.95 79 ALA A O 1
ATOM 613 N N . SER A 1 80 ? 15.348 -20.647 0.413 1 86.38 80 SER A N 1
ATOM 614 C CA . SER A 1 80 ? 15.61 -22.081 0.457 1 86.38 80 SER A CA 1
ATOM 615 C C . SER A 1 80 ? 15.194 -22.76 -0.844 1 86.38 80 SER A C 1
ATOM 617 O O . SER A 1 80 ? 14.157 -22.425 -1.42 1 86.38 80 SER A O 1
ATOM 619 N N . PRO A 1 81 ? 15.97 -23.739 -1.331 1 86.81 81 PRO A N 1
ATOM 620 C CA . PRO A 1 81 ? 15.581 -24.49 -2.527 1 86.81 81 PRO A CA 1
ATOM 621 C C . PRO A 1 81 ? 14.271 -25.252 -2.345 1 86.81 81 PRO A C 1
ATOM 623 O O . PRO A 1 81 ? 13.612 -25.599 -3.329 1 86.81 81 PRO A O 1
ATOM 626 N N . SER A 1 82 ? 13.917 -25.454 -1.114 1 89.05 82 SER A N 1
ATOM 627 C CA . SER A 1 82 ? 12.714 -26.225 -0.817 1 89.05 82 SER A CA 1
ATOM 628 C C . SER A 1 82 ? 11.477 -25.334 -0.801 1 89.05 82 SER A C 1
ATOM 630 O O . SER A 1 82 ? 10.363 -25.814 -0.578 1 89.05 82 SER A O 1
ATOM 632 N N . PHE A 1 83 ? 11.674 -24.08 -1.035 1 90.03 83 PHE A N 1
ATOM 633 C CA . PHE A 1 83 ? 10.545 -23.158 -1.051 1 90.03 83 PHE A CA 1
ATOM 634 C C . PHE A 1 83 ? 9.879 -23.141 -2.422 1 90.03 83 PHE A C 1
ATOM 636 O O . PHE A 1 83 ? 10.274 -22.371 -3.3 1 90.03 83 PHE A O 1
ATOM 643 N N . LEU A 1 84 ? 8.749 -23.905 -2.563 1 92.2 84 LEU A N 1
ATOM 644 C CA . LEU A 1 84 ? 8.101 -24.096 -3.856 1 92.2 84 LEU A CA 1
ATOM 645 C C . LEU A 1 84 ? 6.586 -23.974 -3.728 1 92.2 84 LEU A C 1
ATOM 647 O O . LEU A 1 84 ? 5.842 -24.578 -4.503 1 92.2 84 LEU A O 1
ATOM 651 N N . GLY A 1 85 ? 6.156 -23.287 -2.758 1 85.39 85 GLY A N 1
ATOM 652 C CA . GLY A 1 85 ? 4.732 -23.298 -2.465 1 85.39 85 GLY A CA 1
ATOM 653 C C . GLY A 1 85 ? 4.057 -21.966 -2.734 1 85.39 85 GLY A C 1
ATOM 654 O O . GLY A 1 85 ? 2.83 -21.862 -2.675 1 85.39 85 GLY A O 1
ATOM 655 N N . LYS A 1 86 ? 4.794 -20.932 -2.943 1 83.15 86 LYS A N 1
ATOM 656 C CA . LYS A 1 86 ? 4.241 -19.599 -3.167 1 83.15 86 LYS A CA 1
ATOM 657 C C . LYS A 1 86 ? 4.825 -18.966 -4.426 1 83.15 86 LYS A C 1
ATOM 659 O O . LYS A 1 86 ? 5.801 -19.471 -4.985 1 83.15 86 LYS A O 1
ATOM 664 N N . LEU A 1 87 ? 4.193 -17.971 -4.873 1 86.83 87 LEU A N 1
ATOM 665 C CA . LEU A 1 87 ? 4.613 -17.361 -6.13 1 86.83 87 LEU A CA 1
ATOM 666 C C . LEU A 1 87 ? 5.681 -16.3 -5.889 1 86.83 87 LEU A C 1
ATOM 668 O O . LEU A 1 87 ? 6.217 -15.726 -6.84 1 86.83 87 LEU A O 1
ATOM 672 N N . VAL A 1 88 ? 6.016 -16.15 -4.624 1 83.79 88 VAL A N 1
ATOM 673 C CA . VAL A 1 88 ? 7.084 -15.213 -4.292 1 83.79 88 VAL A CA 1
ATOM 674 C C . VAL A 1 88 ? 8.431 -15.932 -4.328 1 83.79 88 VAL A C 1
ATOM 676 O O . VAL A 1 88 ? 8.539 -17.083 -3.898 1 83.79 88 VAL A O 1
ATOM 679 N N . SER A 1 89 ? 9.417 -15.294 -4.873 1 83.52 89 SER A N 1
ATOM 680 C CA . SER A 1 89 ? 10.756 -15.862 -4.979 1 83.52 89 SER A CA 1
ATOM 681 C C . SER A 1 89 ? 11.715 -15.205 -3.991 1 83.52 89 SER A C 1
ATOM 683 O O . SER A 1 89 ? 11.389 -14.179 -3.391 1 83.52 89 SER A O 1
ATOM 685 N N . ALA A 1 90 ? 12.857 -15.884 -3.869 1 88.57 90 ALA A N 1
ATOM 686 C CA . ALA A 1 90 ? 13.928 -15.29 -3.073 1 88.57 90 ALA A CA 1
ATOM 687 C C . ALA A 1 90 ? 14.261 -13.884 -3.564 1 88.57 90 ALA A C 1
ATOM 689 O O . ALA A 1 90 ? 14.372 -13.651 -4.77 1 88.57 90 ALA A O 1
ATOM 690 N N . PRO A 1 91 ? 14.384 -13.002 -2.617 1 93.51 91 PRO A N 1
ATOM 691 C CA . PRO A 1 91 ? 14.712 -11.644 -3.057 1 93.51 91 PRO A CA 1
ATOM 692 C C . PRO A 1 91 ? 16.119 -11.535 -3.64 1 93.51 91 PRO A C 1
ATOM 694 O O . PRO A 1 91 ? 17.047 -12.182 -3.147 1 93.51 91 PRO A O 1
ATOM 697 N N . SER A 1 92 ? 16.269 -10.76 -4.658 1 95.49 92 SER A N 1
ATOM 698 C CA . SER A 1 92 ? 17.557 -10.583 -5.321 1 95.49 92 SER A CA 1
ATOM 699 C C . SER A 1 92 ? 18.48 -9.684 -4.504 1 95.49 92 SER A C 1
ATOM 701 O O . SER A 1 92 ? 18.014 -8.829 -3.749 1 95.49 92 SER A O 1
ATOM 703 N N . ALA A 1 93 ? 19.803 -9.879 -4.703 1 96.15 93 ALA A N 1
ATOM 704 C CA . ALA A 1 93 ? 20.789 -9.09 -3.969 1 96.15 93 ALA A CA 1
ATOM 705 C C . ALA A 1 93 ? 20.645 -7.603 -4.283 1 96.15 93 ALA A C 1
ATOM 707 O O . ALA A 1 93 ? 20.541 -6.777 -3.373 1 96.15 93 ALA A O 1
ATOM 708 N N . PRO A 1 94 ? 20.584 -7.227 -5.586 1 97.04 94 PRO A N 1
ATOM 709 C CA . PRO A 1 94 ? 20.397 -5.8 -5.862 1 97.04 94 PRO A CA 1
ATOM 710 C C . PRO A 1 94 ? 19.056 -5.273 -5.355 1 97.04 94 PRO A C 1
ATOM 712 O O . PRO A 1 94 ? 18.95 -4.101 -4.983 1 97.04 94 PRO A O 1
ATOM 715 N N . GLY A 1 95 ? 18.021 -6.133 -5.365 1 97.41 95 GLY A N 1
ATOM 716 C CA . GLY A 1 95 ? 16.741 -5.731 -4.804 1 97.41 95 GLY A CA 1
ATOM 717 C C . GLY A 1 95 ? 16.812 -5.413 -3.322 1 97.41 95 GLY A C 1
ATOM 718 O O . GLY A 1 95 ? 16.26 -4.408 -2.87 1 97.41 95 GLY A O 1
ATOM 719 N N . ILE A 1 96 ? 17.492 -6.277 -2.538 1 97.45 96 ILE A N 1
ATOM 720 C CA . ILE A 1 96 ? 17.665 -6.074 -1.103 1 97.45 96 ILE A CA 1
ATOM 721 C C . ILE A 1 96 ? 18.443 -4.784 -0.855 1 97.45 96 ILE A C 1
ATOM 723 O O . ILE A 1 96 ? 18.06 -3.974 -0.007 1 97.45 96 ILE A O 1
ATOM 727 N N . ALA A 1 97 ? 19.486 -4.601 -1.592 1 98.09 97 ALA A N 1
ATOM 728 C CA . ALA A 1 97 ? 20.314 -3.407 -1.45 1 98.09 97 ALA A CA 1
ATOM 729 C C . ALA A 1 97 ? 19.529 -2.149 -1.81 1 98.09 97 ALA A C 1
ATOM 731 O O . ALA A 1 97 ? 19.669 -1.113 -1.155 1 98.09 97 ALA A O 1
ATOM 732 N N . ALA A 1 98 ? 18.772 -2.249 -2.877 1 97.91 98 ALA A N 1
ATOM 733 C CA . ALA A 1 98 ? 17.936 -1.125 -3.29 1 97.91 98 ALA A CA 1
ATOM 734 C C . ALA A 1 98 ? 16.919 -0.771 -2.209 1 97.91 98 ALA A C 1
ATOM 736 O O . ALA A 1 98 ? 16.62 0.405 -1.99 1 97.91 98 ALA A O 1
ATOM 737 N N . ASP A 1 99 ? 16.405 -1.769 -1.623 1 97.29 99 ASP A N 1
ATOM 738 C CA . ASP A 1 99 ? 15.433 -1.553 -0.556 1 97.29 99 ASP A CA 1
ATOM 739 C C . ASP A 1 99 ? 16.063 -0.807 0.618 1 97.29 99 ASP A C 1
ATOM 741 O O . ASP A 1 99 ? 15.453 0.104 1.181 1 97.29 99 ASP A O 1
ATOM 745 N N . LEU A 1 100 ? 17.226 -1.204 1.043 1 97.69 100 LEU A N 1
ATOM 746 C CA . LEU A 1 100 ? 17.97 -0.487 2.073 1 97.69 100 LEU A CA 1
ATOM 747 C C . LEU A 1 100 ? 18.221 0.958 1.655 1 97.69 100 LEU A C 1
ATOM 749 O O . LEU A 1 100 ? 18.036 1.88 2.453 1 97.69 100 LEU A O 1
ATOM 753 N N . PHE A 1 101 ? 18.64 1.107 0.434 1 97.12 101 PHE A N 1
ATOM 754 C CA . PHE A 1 101 ? 18.929 2.427 -0.115 1 97.12 101 PHE A CA 1
ATOM 755 C C . PHE A 1 101 ? 17.721 3.346 0.024 1 97.12 101 PHE A C 1
ATOM 757 O O . PHE A 1 101 ? 17.851 4.486 0.476 1 97.12 101 PHE A O 1
ATOM 764 N N . LEU A 1 102 ? 16.554 2.848 -0.297 1 95.93 102 LEU A N 1
ATOM 765 C CA . LEU A 1 102 ? 15.314 3.613 -0.224 1 95.93 102 LEU A CA 1
ATOM 766 C C . LEU A 1 102 ? 14.954 3.926 1.225 1 95.93 102 LEU A C 1
ATOM 768 O O . LEU A 1 102 ? 14.389 4.984 1.514 1 95.93 102 LEU A O 1
ATOM 772 N N . SER A 1 103 ? 15.261 2.982 2.096 1 95.59 103 SER A N 1
ATOM 773 C CA . SER A 1 103 ? 14.968 3.196 3.51 1 95.59 103 SER A CA 1
ATOM 774 C C . SER A 1 103 ? 15.806 4.333 4.083 1 95.59 103 SER A C 1
ATOM 776 O O . SER A 1 103 ? 15.338 5.087 4.938 1 95.59 103 SER A O 1
ATOM 778 N N . ILE A 1 104 ? 17.015 4.426 3.668 1 94.32 104 ILE A N 1
ATOM 779 C CA . ILE A 1 104 ? 17.924 5.463 4.144 1 94.32 104 ILE A CA 1
ATOM 780 C C . ILE A 1 104 ? 17.493 6.819 3.591 1 94.32 104 ILE A C 1
ATOM 782 O O . ILE A 1 104 ? 17.458 7.812 4.323 1 94.32 104 ILE A O 1
ATOM 786 N N . LEU A 1 105 ? 17.09 6.841 2.312 1 91.39 105 LEU A N 1
ATOM 787 C CA . LEU A 1 105 ? 16.638 8.084 1.697 1 91.39 105 LEU A CA 1
ATOM 788 C C . LEU A 1 105 ? 15.3 8.525 2.282 1 91.39 105 LEU A C 1
ATOM 790 O O . LEU A 1 105 ? 15.099 9.71 2.556 1 91.39 105 LEU A O 1
ATOM 794 N N . ASN A 1 106 ? 14.38 7.606 2.382 1 92.47 106 ASN A N 1
ATOM 795 C CA . ASN A 1 106 ? 13.05 7.756 2.964 1 92.47 106 ASN A CA 1
ATOM 796 C C . ASN A 1 106 ? 12.28 8.902 2.314 1 92.47 106 ASN A C 1
ATOM 798 O O . ASN A 1 106 ? 11.528 9.61 2.986 1 92.47 106 ASN A O 1
ATOM 802 N N . ASN A 1 107 ? 12.522 9.176 1.038 1 88.12 107 ASN A N 1
ATOM 803 C CA . ASN A 1 107 ? 11.772 10.187 0.302 1 88.12 107 ASN A CA 1
ATOM 804 C C . ASN A 1 107 ? 10.353 9.718 -0.008 1 88.12 107 ASN A C 1
ATOM 806 O O . ASN A 1 107 ? 10.14 8.553 -0.348 1 88.12 107 ASN A O 1
ATOM 810 N N . ASN A 1 108 ? 9.464 10.563 0.148 1 81.13 108 ASN A N 1
ATOM 811 C CA . ASN A 1 108 ? 8.072 10.244 -0.152 1 81.13 108 ASN A CA 1
ATOM 812 C C . ASN A 1 108 ? 7.76 10.435 -1.633 1 81.13 108 ASN A C 1
ATOM 814 O O . ASN A 1 108 ? 8.087 11.472 -2.213 1 81.13 108 ASN A O 1
ATOM 818 N N . GLY A 1 109 ? 7.081 9.526 -2.222 1 72.15 109 GLY A N 1
ATOM 819 C CA . GLY A 1 109 ? 6.85 9.506 -3.658 1 72.15 109 GLY A CA 1
ATOM 820 C C . GLY A 1 109 ? 5.594 10.251 -4.071 1 72.15 109 GLY A C 1
ATOM 821 O O . GLY A 1 109 ? 5.158 10.154 -5.219 1 72.15 109 GLY A O 1
ATOM 822 N N . HIS A 1 110 ? 5.052 11.024 -3.27 1 66.43 110 HIS A N 1
ATOM 823 C CA . HIS A 1 110 ? 3.787 11.681 -3.579 1 66.43 110 HIS A CA 1
ATOM 824 C C . HIS A 1 110 ? 4.008 12.935 -4.419 1 66.43 110 HIS A C 1
ATOM 826 O O . HIS A 1 110 ? 3.223 13.227 -5.324 1 66.43 110 HIS A O 1
ATOM 832 N N . VAL A 1 111 ? 5.054 13.691 -4.05 1 65.59 111 VAL A N 1
ATOM 833 C CA . VAL A 1 111 ? 5.352 14.904 -4.804 1 65.59 111 VAL A CA 1
ATOM 834 C C . VAL A 1 111 ? 6.806 14.879 -5.269 1 65.59 111 VAL A C 1
ATOM 836 O O . VAL A 1 111 ? 7.692 14.439 -4.533 1 65.59 111 VAL A O 1
ATOM 839 N N . GLN A 1 112 ? 6.936 15.373 -6.497 1 67.45 112 GLN A N 1
ATOM 840 C CA . GLN A 1 112 ? 8.261 15.38 -7.109 1 67.45 112 GLN A CA 1
ATOM 841 C C . GLN A 1 112 ? 9.275 16.093 -6.218 1 67.45 112 GLN A C 1
ATOM 843 O O . GLN A 1 112 ? 10.429 15.672 -6.123 1 67.45 112 GLN A O 1
ATOM 848 N N . ARG A 1 113 ? 8.864 17.05 -5.557 1 67.04 113 ARG A N 1
ATOM 849 C CA . ARG A 1 113 ? 9.763 17.875 -4.756 1 67.04 113 ARG A CA 1
ATOM 850 C C . ARG A 1 113 ? 10.397 17.061 -3.633 1 67.04 113 ARG A C 1
ATOM 852 O O . ARG A 1 113 ? 11.517 17.351 -3.205 1 67.04 113 ARG A O 1
ATOM 859 N N . ALA A 1 114 ? 9.73 16.039 -3.333 1 69.09 114 ALA A N 1
ATOM 860 C CA . ALA A 1 114 ? 10.22 15.224 -2.224 1 69.09 114 ALA A CA 1
ATOM 861 C C . ALA A 1 114 ? 11.226 14.184 -2.711 1 69.09 114 ALA A C 1
ATOM 863 O O . ALA A 1 114 ? 11.963 13.603 -1.911 1 69.09 114 ALA A O 1
ATOM 864 N N . GLY A 1 115 ? 11.227 13.938 -4.018 1 76.6 115 GLY A N 1
ATOM 865 C CA . GLY A 1 115 ? 12.13 12.949 -4.585 1 76.6 115 GLY A CA 1
ATOM 866 C C . GLY A 1 115 ? 12.234 13.033 -6.096 1 76.6 115 GLY A C 1
ATOM 867 O O . GLY A 1 115 ? 11.848 12.1 -6.803 1 76.6 115 GLY A O 1
ATOM 868 N N . PRO A 1 116 ? 12.834 14.072 -6.53 1 78.35 116 PRO A N 1
ATOM 869 C CA . PRO A 1 116 ? 12.855 14.286 -7.979 1 78.35 116 PRO A CA 1
ATOM 870 C C . PRO A 1 116 ? 13.554 13.157 -8.733 1 78.35 116 PRO A C 1
ATOM 872 O O . PRO A 1 116 ? 13.042 12.677 -9.747 1 78.35 116 PRO A O 1
ATOM 875 N N . ALA A 1 117 ? 14.688 12.703 -8.196 1 84.37 117 ALA A N 1
ATOM 876 C CA . ALA A 1 117 ? 15.426 11.63 -8.858 1 84.37 117 ALA A CA 1
ATOM 877 C C . ALA A 1 117 ? 14.622 10.333 -8.862 1 84.37 117 ALA A C 1
ATOM 879 O O . ALA A 1 117 ? 14.556 9.639 -9.88 1 84.37 117 ALA A O 1
ATOM 880 N N . LEU A 1 118 ? 14.002 10.096 -7.782 1 88.66 118 LEU A N 1
ATOM 881 C CA . LEU A 1 118 ? 13.25 8.854 -7.646 1 88.66 118 LEU A CA 1
ATOM 882 C C . LEU A 1 118 ? 11.979 8.892 -8.488 1 88.66 118 LEU A C 1
ATOM 884 O O . LEU A 1 118 ? 11.543 7.863 -9.009 1 88.66 118 LEU A O 1
ATOM 888 N N . THR A 1 119 ? 11.383 10.045 -8.622 1 88.26 119 THR A N 1
ATOM 889 C CA . THR A 1 119 ? 10.233 10.221 -9.502 1 88.26 119 THR A CA 1
ATOM 890 C C . THR A 1 119 ? 10.612 9.933 -10.952 1 88.26 119 THR A C 1
ATOM 892 O O . THR A 1 119 ? 9.881 9.242 -11.665 1 88.26 119 THR A O 1
ATOM 895 N N . ALA A 1 120 ? 11.736 10.453 -11.359 1 87.23 120 ALA A N 1
ATOM 896 C CA . ALA A 1 120 ? 12.223 10.221 -12.716 1 87.23 120 ALA A CA 1
ATOM 897 C C . ALA A 1 120 ? 12.465 8.736 -12.966 1 87.23 120 ALA A C 1
ATOM 899 O O . ALA A 1 120 ? 12.182 8.229 -14.054 1 87.23 120 ALA A O 1
ATOM 900 N N . ILE A 1 121 ? 12.93 8.088 -12.014 1 90.7 121 ILE A N 1
ATOM 901 C CA . ILE A 1 121 ? 13.216 6.662 -12.118 1 90.7 121 ILE A CA 1
ATOM 902 C C . ILE A 1 121 ? 11.913 5.887 -12.304 1 90.7 121 ILE A C 1
ATOM 904 O O . ILE A 1 121 ? 11.845 4.961 -13.116 1 90.7 121 ILE A O 1
ATOM 908 N N . GLU A 1 122 ? 10.932 6.232 -11.541 1 92.23 122 GLU A N 1
ATOM 909 C CA . GLU A 1 122 ? 9.656 5.537 -11.682 1 92.23 122 GLU A CA 1
ATOM 910 C C . GLU A 1 122 ? 9.064 5.746 -13.073 1 92.23 122 GLU A C 1
ATOM 912 O O . GLU A 1 122 ? 8.565 4.803 -13.69 1 92.23 122 GLU A O 1
ATOM 917 N N . LYS A 1 123 ? 9.096 6.953 -13.544 1 90.54 123 LYS A N 1
ATOM 918 C CA . LYS A 1 123 ? 8.571 7.257 -14.872 1 90.54 123 LYS A CA 1
ATOM 919 C C . LYS A 1 123 ? 9.318 6.478 -15.95 1 90.54 123 LYS A C 1
ATOM 921 O O . LYS A 1 123 ? 8.7 5.905 -16.85 1 90.54 123 LYS A O 1
ATOM 926 N N . TYR A 1 124 ? 10.581 6.41 -15.825 1 90.08 124 TYR A N 1
ATOM 927 C CA . TYR A 1 124 ? 11.411 5.724 -16.809 1 90.08 124 TYR A CA 1
ATOM 928 C C . TYR A 1 124 ? 11.177 4.219 -16.765 1 90.08 124 TYR A C 1
ATOM 930 O O . TYR A 1 124 ? 10.976 3.585 -17.804 1 90.08 124 TYR A O 1
ATOM 938 N N . THR A 1 125 ? 11.241 3.679 -15.595 1 93.98 125 THR A N 1
ATOM 939 C CA . THR A 1 125 ? 11.106 2.237 -15.421 1 93.98 125 THR A CA 1
ATOM 940 C C . THR A 1 125 ? 9.74 1.759 -15.905 1 93.98 125 THR A C 1
ATOM 942 O O . THR A 1 125 ? 9.641 0.742 -16.594 1 93.98 125 THR A O 1
ATOM 945 N N . SER A 1 126 ? 8.719 2.469 -15.553 1 94.92 126 SER A N 1
ATOM 946 C CA . SER A 1 126 ? 7.371 2.069 -15.943 1 94.92 126 SER A CA 1
ATOM 947 C C . SER A 1 126 ? 7.175 2.184 -17.451 1 94.92 126 SER A C 1
ATOM 949 O O . SER A 1 126 ? 6.458 1.381 -18.052 1 94.92 126 SER A O 1
ATOM 951 N N . LEU A 1 127 ? 7.757 3.181 -18.068 1 93.64 127 LEU A N 1
ATOM 952 C CA . LEU A 1 127 ? 7.679 3.317 -19.519 1 93.64 127 LEU A CA 1
ATOM 953 C C . LEU A 1 127 ? 8.379 2.153 -20.212 1 93.64 127 LEU A C 1
ATOM 955 O O . LEU A 1 127 ? 7.854 1.593 -21.177 1 93.64 127 LEU A O 1
ATOM 959 N N . GLU A 1 128 ? 9.538 1.817 -19.773 1 94.17 128 GLU A N 1
ATOM 960 C CA . GLU A 1 128 ? 10.28 0.71 -20.369 1 94.17 128 GLU A CA 1
ATOM 961 C C . GLU A 1 128 ? 9.541 -0.612 -20.186 1 94.17 128 GLU A C 1
ATOM 963 O O . GLU A 1 128 ? 9.538 -1.457 -21.083 1 94.17 128 GLU A O 1
ATOM 968 N N . LEU A 1 129 ? 8.97 -0.786 -19.038 1 97.08 129 LEU A N 1
ATOM 969 C CA . LEU A 1 129 ? 8.154 -1.975 -18.822 1 97.08 129 LEU A CA 1
ATOM 970 C C . LEU A 1 129 ? 6.962 -1.997 -19.773 1 97.08 129 LEU A C 1
ATOM 972 O O . LEU A 1 129 ? 6.645 -3.038 -20.353 1 97.08 129 LEU A O 1
ATOM 976 N N . ALA A 1 130 ? 6.29 -0.844 -19.893 1 97.5 130 ALA A N 1
ATOM 977 C CA . ALA A 1 130 ? 5.15 -0.762 -20.803 1 97.5 130 ALA A CA 1
ATOM 978 C C . ALA A 1 130 ? 5.539 -1.207 -22.21 1 97.5 130 ALA A C 1
ATOM 980 O O . ALA A 1 130 ? 4.806 -1.962 -22.853 1 97.5 130 ALA A O 1
ATOM 981 N N . LYS A 1 131 ? 6.698 -0.819 -22.656 1 95.87 131 LYS A N 1
ATOM 982 C CA . LYS A 1 131 ? 7.183 -1.202 -23.979 1 95.87 131 LYS A CA 1
ATOM 983 C C . LYS A 1 131 ? 7.351 -2.715 -24.086 1 95.87 131 LYS A C 1
ATOM 985 O O . LYS A 1 131 ? 7.002 -3.313 -25.106 1 95.87 131 LYS A O 1
ATOM 990 N N . LEU A 1 132 ? 7.849 -3.295 -23.019 1 96.66 132 LEU A N 1
ATOM 991 C CA . LEU A 1 132 ? 8.04 -4.741 -23.02 1 96.66 132 LEU A CA 1
ATOM 992 C C . LEU A 1 132 ? 6.704 -5.466 -23.136 1 96.66 132 LEU A C 1
ATOM 994 O O . LEU A 1 132 ? 6.634 -6.561 -23.7 1 96.66 132 LEU A O 1
ATOM 998 N N . PHE A 1 133 ? 5.673 -4.835 -22.609 1 98.21 133 PHE A N 1
ATOM 999 C CA . PHE A 1 133 ? 4.343 -5.431 -22.644 1 98.21 133 PHE A CA 1
ATOM 1000 C C . PHE A 1 133 ? 3.595 -5.013 -23.905 1 98.21 133 PHE A C 1
ATOM 1002 O O . PHE A 1 133 ? 2.375 -5.167 -23.989 1 98.21 133 PHE A O 1
ATOM 1009 N N . ASP A 1 134 ? 4.267 -4.355 -24.817 1 97.55 134 ASP A N 1
ATOM 1010 C CA . ASP A 1 134 ? 3.775 -3.964 -26.134 1 97.55 134 ASP A CA 1
ATOM 1011 C C . ASP A 1 134 ? 2.752 -2.836 -26.026 1 97.55 134 ASP A C 1
ATOM 1013 O O . ASP A 1 134 ? 1.874 -2.703 -26.882 1 97.55 134 ASP A O 1
ATOM 1017 N N . LEU A 1 135 ? 2.741 -2.138 -24.907 1 97.5 135 LEU A N 1
ATOM 1018 C CA . LEU A 1 135 ? 2.027 -0.871 -24.801 1 97.5 135 LEU A CA 1
ATOM 1019 C C . LEU A 1 135 ? 2.876 0.278 -25.333 1 97.5 135 LEU A C 1
ATOM 1021 O O . LEU A 1 135 ? 3.687 0.848 -24.6 1 97.5 135 LEU A O 1
ATOM 1025 N N . ARG A 1 136 ? 2.65 0.657 -26.541 1 91.35 136 ARG A N 1
ATOM 1026 C CA . ARG A 1 136 ? 3.608 1.538 -27.201 1 91.35 136 ARG A CA 1
ATOM 1027 C C . ARG A 1 136 ? 2.942 2.836 -27.645 1 91.35 136 ARG A C 1
ATOM 1029 O O . ARG A 1 136 ? 3.488 3.569 -28.472 1 91.35 136 ARG A O 1
ATOM 1036 N N . GLY A 1 137 ? 1.818 3.122 -27.181 1 90.13 137 GLY A N 1
ATOM 1037 C CA . GLY A 1 137 ? 1.189 4.396 -27.492 1 90.13 137 GLY A CA 1
ATOM 1038 C C . GLY A 1 137 ? 1.977 5.589 -26.985 1 90.13 137 GLY A C 1
ATOM 1039 O O . GLY A 1 137 ? 2.866 5.441 -26.144 1 90.13 137 GLY A O 1
ATOM 1040 N N . PRO A 1 138 ? 1.722 6.741 -27.503 1 92.16 138 PRO A N 1
ATOM 1041 C CA . PRO A 1 138 ? 2.493 7.931 -27.138 1 92.16 138 PRO A CA 1
ATOM 1042 C C . PRO A 1 138 ? 2.322 8.319 -25.671 1 92.16 138 PRO A C 1
ATOM 1044 O O . PRO A 1 138 ? 3.126 9.084 -25.133 1 92.16 138 PRO A O 1
ATOM 1047 N N . HIS A 1 139 ? 1.316 7.779 -25.068 1 95.23 139 HIS A N 1
ATOM 1048 C CA . HIS A 1 139 ? 1.032 8.133 -23.682 1 95.23 139 HIS A CA 1
ATOM 1049 C C . HIS A 1 139 ? 1.155 6.92 -22.767 1 95.23 139 HIS A C 1
ATOM 1051 O O . HIS A 1 139 ? 0.622 6.92 -21.655 1 95.23 139 HIS A O 1
ATOM 1057 N N . ALA A 1 140 ? 1.847 5.888 -23.291 1 96.55 140 ALA A N 1
ATOM 1058 C CA . ALA A 1 140 ? 2.007 4.669 -22.503 1 96.55 140 ALA A CA 1
ATOM 1059 C C . ALA A 1 140 ? 2.899 4.914 -21.289 1 96.55 140 ALA A C 1
ATOM 1061 O O . ALA A 1 140 ? 3.759 5.798 -21.311 1 96.55 140 ALA A O 1
ATOM 1062 N N . GLY A 1 141 ? 2.71 4.232 -20.201 1 96.09 141 GLY A N 1
ATOM 1063 C CA . GLY A 1 141 ? 3.476 4.328 -18.969 1 96.09 141 GLY A CA 1
ATOM 1064 C C . GLY A 1 141 ? 2.862 3.549 -17.822 1 96.09 141 GLY A C 1
ATOM 1065 O O . GLY A 1 141 ? 2.265 2.491 -18.032 1 96.09 141 GLY A O 1
ATOM 1066 N N . GLY A 1 142 ? 3.157 4.001 -16.63 1 96.33 142 GLY A N 1
ATOM 1067 C CA . GLY A 1 142 ? 2.579 3.314 -15.487 1 96.33 142 GLY A CA 1
ATOM 1068 C C . GLY A 1 142 ? 2.975 3.929 -14.158 1 96.33 142 GLY A C 1
ATOM 1069 O O . GLY A 1 142 ? 3.595 4.995 -14.121 1 96.33 142 GLY A O 1
ATOM 1070 N N . VAL A 1 143 ? 2.503 3.272 -13.076 1 95.72 143 VAL A N 1
ATOM 1071 C CA . VAL A 1 143 ? 2.802 3.688 -11.71 1 95.72 143 VAL A CA 1
ATOM 1072 C C . VAL A 1 143 ? 3.02 2.458 -10.831 1 95.72 143 VAL A C 1
ATOM 1074 O O . VAL A 1 143 ? 2.589 1.356 -11.177 1 95.72 143 VAL A O 1
ATOM 1077 N N . THR A 1 144 ? 3.676 2.693 -9.722 1 95.62 144 THR A N 1
ATOM 1078 C CA . THR A 1 144 ? 3.793 1.627 -8.733 1 95.62 144 THR A CA 1
ATOM 1079 C C . THR A 1 144 ? 2.536 1.548 -7.872 1 95.62 144 THR A C 1
ATOM 1081 O O . THR A 1 144 ? 1.873 2.561 -7.637 1 95.62 144 THR A O 1
ATOM 1084 N N . VAL A 1 145 ? 2.194 0.365 -7.473 1 94.81 145 VAL A N 1
ATOM 1085 C CA . VAL A 1 145 ? 1.051 0.088 -6.609 1 94.81 145 VAL A CA 1
ATOM 1086 C C . VAL A 1 145 ? 1.467 -0.866 -5.491 1 94.81 145 VAL A C 1
ATOM 1088 O O . VAL A 1 145 ? 2.46 -1.586 -5.619 1 94.81 145 VAL A O 1
ATOM 1091 N N . PRO A 1 146 ? 0.751 -0.854 -4.39 1 92.35 146 PRO A N 1
ATOM 1092 C CA . PRO A 1 146 ? 1.154 -1.705 -3.268 1 92.35 146 PRO A CA 1
ATOM 1093 C C . PRO A 1 146 ? 0.684 -3.149 -3.424 1 92.35 146 PRO A C 1
ATOM 1095 O O . PRO A 1 146 ? 0.017 -3.685 -2.535 1 92.35 146 PRO A O 1
ATOM 1098 N N . GLY A 1 147 ? 1.053 -3.818 -4.481 1 92.91 147 GLY A N 1
ATOM 1099 C CA . GLY A 1 147 ? 0.735 -5.217 -4.715 1 92.91 147 GLY A CA 1
ATOM 1100 C C . GLY A 1 147 ? -0.208 -5.428 -5.885 1 92.91 147 GLY A C 1
ATOM 1101 O O . GLY A 1 147 ? -0.771 -4.468 -6.416 1 92.91 147 GLY A O 1
ATOM 1102 N N . GLY A 1 148 ? -0.363 -6.664 -6.222 1 93.62 148 GLY A N 1
ATOM 1103 C CA . GLY A 1 148 ? -1.192 -7.011 -7.365 1 93.62 148 GLY A CA 1
ATOM 1104 C C . GLY A 1 148 ? -2.664 -6.714 -7.146 1 93.62 148 GLY A C 1
ATOM 1105 O O . GLY A 1 148 ? -3.353 -6.257 -8.061 1 93.62 148 GLY A O 1
ATOM 1106 N N . ALA A 1 149 ? -3.159 -7.012 -5.963 1 93.1 149 ALA A N 1
ATOM 1107 C CA . ALA A 1 149 ? -4.556 -6.727 -5.647 1 93.1 149 ALA A CA 1
ATOM 1108 C C . ALA A 1 149 ? -4.857 -5.238 -5.788 1 93.1 149 ALA A C 1
ATOM 1110 O O . ALA A 1 149 ? -5.913 -4.857 -6.299 1 93.1 149 ALA A O 1
ATOM 1111 N N . ALA A 1 150 ? -3.934 -4.457 -5.333 1 94.64 150 ALA A N 1
ATOM 1112 C CA . ALA A 1 150 ? -4.096 -3.013 -5.481 1 94.64 150 ALA A CA 1
ATOM 1113 C C . ALA A 1 150 ? -4.065 -2.606 -6.952 1 94.64 150 ALA A C 1
ATOM 1115 O O . ALA A 1 150 ? -4.757 -1.669 -7.358 1 94.64 150 ALA A O 1
ATOM 1116 N N . GLY A 1 151 ? -3.204 -3.246 -7.714 1 96.48 151 GLY A N 1
ATOM 1117 C CA . GLY A 1 151 ? -3.176 -2.993 -9.145 1 96.48 151 GLY A CA 1
ATOM 1118 C C . GLY A 1 151 ? -4.494 -3.297 -9.831 1 96.48 151 GLY A C 1
ATOM 1119 O O . GLY A 1 151 ? -4.983 -2.496 -10.63 1 96.48 151 GLY A O 1
ATOM 1120 N N . ASN A 1 152 ? -5.083 -4.444 -9.53 1 97.17 152 ASN A N 1
ATOM 1121 C CA . ASN A 1 152 ? -6.381 -4.814 -10.083 1 97.17 152 ASN A CA 1
ATOM 1122 C C . ASN A 1 152 ? -7.475 -3.844 -9.644 1 97.17 152 ASN A C 1
ATOM 1124 O O . ASN A 1 152 ? -8.336 -3.471 -10.442 1 97.17 152 ASN A O 1
ATOM 1128 N N . LEU A 1 153 ? -7.393 -3.438 -8.407 1 96.43 153 LEU A N 1
ATOM 1129 C CA . LEU A 1 153 ? -8.358 -2.486 -7.87 1 96.43 153 LEU A CA 1
ATOM 1130 C C . LEU A 1 153 ? -8.267 -1.149 -8.599 1 96.43 153 LEU A C 1
ATOM 1132 O O . LEU A 1 153 ? -9.287 -0.589 -9.006 1 96.43 153 LEU A O 1
ATOM 1136 N N . MET A 1 154 ? -7.063 -0.677 -8.731 1 96.71 154 MET A N 1
ATOM 1137 C CA . MET A 1 154 ? -6.861 0.608 -9.394 1 96.71 154 MET A CA 1
ATOM 1138 C C . MET A 1 154 ? -7.299 0.543 -10.854 1 96.71 154 MET A C 1
ATOM 1140 O O . MET A 1 154 ? -7.871 1.5 -11.378 1 96.71 154 MET A O 1
ATOM 1144 N N . ALA A 1 155 ? -6.996 -0.548 -11.49 1 97.95 155 ALA A N 1
ATOM 1145 C CA . ALA A 1 155 ? -7.43 -0.719 -12.874 1 97.95 155 ALA A CA 1
ATOM 1146 C C . ALA A 1 155 ? -8.948 -0.618 -12.99 1 97.95 155 ALA A C 1
ATOM 1148 O O . ALA A 1 155 ? -9.465 0.054 -13.884 1 97.95 155 ALA A O 1
ATOM 1149 N N . MET A 1 156 ? -9.636 -1.267 -12.142 1 97.26 156 MET A N 1
ATOM 1150 C CA . MET A 1 156 ? -11.095 -1.255 -12.189 1 97.26 156 MET A CA 1
ATOM 1151 C C . MET A 1 156 ? -11.64 0.125 -11.835 1 97.26 156 MET A C 1
ATOM 1153 O O . MET A 1 156 ? -12.643 0.565 -12.399 1 97.26 156 MET A O 1
ATOM 1157 N N . LEU A 1 157 ? -11.033 0.756 -10.856 1 96.54 157 LEU A N 1
ATOM 1158 C CA . LEU A 1 157 ? -11.435 2.111 -10.493 1 96.54 157 LEU A CA 1
ATOM 1159 C C . LEU A 1 157 ? -11.294 3.057 -11.68 1 96.54 157 LEU A C 1
ATOM 1161 O O . LEU A 1 157 ? -12.188 3.862 -11.948 1 96.54 157 LEU A O 1
ATOM 1165 N N . VAL A 1 158 ? -10.168 2.971 -12.362 1 96.78 158 VAL A N 1
ATOM 1166 C CA . VAL A 1 158 ? -9.923 3.803 -13.536 1 96.78 158 VAL A CA 1
ATOM 1167 C C . VAL A 1 158 ? -10.971 3.507 -14.607 1 96.78 158 VAL A C 1
ATOM 1169 O O . VAL A 1 158 ? -11.553 4.428 -15.185 1 96.78 158 VAL A O 1
ATOM 1172 N N . ALA A 1 159 ? -11.24 2.254 -14.837 1 97.42 159 ALA A N 1
ATOM 1173 C CA . ALA A 1 159 ? -12.259 1.857 -15.806 1 97.42 159 ALA A CA 1
ATOM 1174 C C . ALA A 1 159 ? -13.61 2.479 -15.466 1 97.42 159 ALA A C 1
ATOM 1176 O O . ALA A 1 159 ? -14.273 3.052 -16.334 1 97.42 159 ALA A O 1
ATOM 1177 N N . ARG A 1 160 ? -13.981 2.366 -14.198 1 95.68 160 ARG A N 1
ATOM 1178 C CA . ARG A 1 160 ? -15.252 2.923 -13.744 1 95.68 160 ARG A CA 1
ATOM 1179 C C . ARG A 1 160 ? -15.313 4.425 -13.999 1 95.68 160 ARG A C 1
ATOM 1181 O O . ARG A 1 160 ? -16.286 4.925 -14.567 1 95.68 160 ARG A O 1
ATOM 1188 N N . ASN A 1 161 ? -14.262 5.124 -13.604 1 94.69 161 ASN A N 1
ATOM 1189 C CA . ASN A 1 161 ? -14.268 6.582 -13.653 1 94.69 161 ASN A CA 1
ATOM 1190 C C . ASN A 1 161 ? -14.162 7.095 -15.087 1 94.69 161 ASN A C 1
ATOM 1192 O O . ASN A 1 161 ? -14.495 8.248 -15.364 1 94.69 161 ASN A O 1
ATOM 1196 N N . ILE A 1 162 ? -13.68 6.24 -15.999 1 94.62 162 ILE A N 1
ATOM 1197 C CA . ILE A 1 162 ? -13.586 6.618 -17.405 1 94.62 162 ILE A CA 1
ATOM 1198 C C . ILE A 1 162 ? -14.902 6.306 -18.113 1 94.62 162 ILE A C 1
ATOM 1200 O O . ILE A 1 162 ? -15.424 7.136 -18.862 1 94.62 162 ILE A O 1
ATOM 1204 N N . ILE A 1 163 ? -15.478 5.191 -17.87 1 93.75 163 ILE A N 1
ATOM 1205 C CA . ILE A 1 163 ? -16.652 4.715 -18.593 1 93.75 163 ILE A CA 1
ATOM 1206 C C . ILE A 1 163 ? -17.916 5.291 -17.96 1 93.75 163 ILE A C 1
ATOM 1208 O O . ILE A 1 163 ? -18.899 5.559 -18.655 1 93.75 163 ILE A O 1
ATOM 1212 N N . ALA A 1 164 ? -17.856 5.446 -16.622 1 91.04 164 ALA A N 1
ATOM 1213 C CA . ALA A 1 164 ? -18.965 6.021 -15.866 1 91.04 164 ALA A CA 1
ATOM 1214 C C . ALA A 1 164 ? -18.5 7.208 -15.028 1 91.04 164 ALA A C 1
ATOM 1216 O O . ALA A 1 164 ? -18.615 7.193 -13.8 1 91.04 164 ALA A O 1
ATOM 1217 N N . PRO A 1 165 ? -18.124 8.291 -15.62 1 88.67 165 PRO A N 1
ATOM 1218 C CA . PRO A 1 165 ? -17.516 9.412 -14.898 1 88.67 165 PRO A CA 1
ATOM 1219 C C . PRO A 1 165 ? -18.466 10.044 -13.883 1 88.67 165 PRO A C 1
ATOM 1221 O O . PRO A 1 165 ? -18.018 10.612 -12.884 1 88.67 165 PRO A O 1
ATOM 1224 N N . GLU A 1 166 ? -19.759 9.935 -14.072 1 88.09 166 GLU A N 1
ATOM 1225 C CA . GLU A 1 166 ? -20.744 10.511 -13.162 1 88.09 166 GLU A CA 1
ATOM 1226 C C . GLU A 1 166 ? -20.699 9.831 -11.796 1 88.09 166 GLU A C 1
ATOM 1228 O O . GLU A 1 166 ? -21.193 10.377 -10.808 1 88.09 166 GLU A O 1
ATOM 1233 N N . SER A 1 167 ? -20.128 8.628 -11.779 1 88.41 167 SER A N 1
ATOM 1234 C CA . SER A 1 167 ? -20.064 7.878 -10.529 1 88.41 167 SER A CA 1
ATOM 1235 C C . SER A 1 167 ? -19.24 8.618 -9.482 1 88.41 167 SER A C 1
ATOM 1237 O O . SER A 1 167 ? -19.46 8.453 -8.28 1 88.41 167 SER A O 1
ATOM 1239 N N . LYS A 1 168 ? -18.31 9.417 -9.857 1 88.41 168 LYS A N 1
ATOM 1240 C CA . LYS A 1 168 ? -17.473 10.163 -8.922 1 88.41 168 LYS A CA 1
ATOM 1241 C C . LYS A 1 168 ? -18.303 11.149 -8.106 1 88.41 168 LYS A C 1
ATOM 1243 O O . LYS A 1 168 ? -18.047 11.35 -6.917 1 88.41 168 LYS A O 1
ATOM 1248 N N . GLN A 1 169 ? -19.275 11.734 -8.787 1 87.9 169 GLN A N 1
ATOM 1249 C CA . GLN A 1 169 ? -20.109 12.723 -8.111 1 87.9 169 GLN A CA 1
ATOM 1250 C C . GLN A 1 169 ? -21.319 12.064 -7.455 1 87.9 169 GLN A C 1
ATOM 1252 O O . GLN A 1 169 ? -21.58 12.275 -6.269 1 87.9 169 GLN A O 1
ATOM 1257 N N . ARG A 1 170 ? -21.985 11.185 -8.233 1 88.22 170 ARG A N 1
ATOM 1258 C CA . ARG A 1 170 ? -23.306 10.73 -7.813 1 88.22 170 ARG A CA 1
ATOM 1259 C C . ARG A 1 170 ? -23.235 9.337 -7.197 1 88.22 170 ARG A C 1
ATOM 1261 O O . ARG A 1 170 ? -24.184 8.89 -6.549 1 88.22 170 ARG A O 1
ATOM 1268 N N . GLY A 1 171 ? -22.164 8.693 -7.393 1 84.89 171 GLY A N 1
ATOM 1269 C CA . GLY A 1 171 ? -22.11 7.288 -7.024 1 84.89 171 GLY A CA 1
ATOM 1270 C C . GLY A 1 171 ? -22.619 6.365 -8.114 1 84.89 171 GLY A C 1
ATOM 1271 O O . GLY A 1 171 ? -22.75 6.773 -9.27 1 84.89 171 GLY A O 1
ATOM 1272 N N . LEU A 1 172 ? -22.716 5.127 -7.842 1 84.42 172 LEU A N 1
ATOM 1273 C CA . LEU A 1 172 ? -23.088 4.112 -8.821 1 84.42 172 LEU A CA 1
ATOM 1274 C C . LEU A 1 172 ? -24.523 3.645 -8.602 1 84.42 172 LEU A C 1
ATOM 1276 O O . LEU A 1 172 ? -25.019 3.659 -7.473 1 84.42 172 LEU A O 1
ATOM 1280 N N . THR A 1 173 ? -25.2 3.336 -9.711 1 82.1 173 THR A N 1
ATOM 1281 C CA . THR A 1 173 ? -26.514 2.706 -9.646 1 82.1 173 THR A CA 1
ATOM 1282 C C . THR A 1 173 ? -26.405 1.202 -9.88 1 82.1 173 THR A C 1
ATOM 1284 O O . THR A 1 173 ? -25.801 0.763 -10.86 1 82.1 173 THR A O 1
ATOM 1287 N N . PRO A 1 174 ? -26.996 0.421 -9.017 1 84.71 174 PRO A N 1
ATOM 1288 C CA . PRO A 1 174 ? -26.92 -1.034 -9.169 1 84.71 174 PRO A CA 1
ATOM 1289 C C . PRO A 1 174 ? -27.537 -1.523 -10.477 1 84.71 174 PRO A C 1
ATOM 1291 O O . PRO A 1 174 ? -28.559 -0.992 -10.918 1 84.71 174 PRO A O 1
ATOM 1294 N N . GLY A 1 175 ? -26.93 -2.491 -11.114 1 85.26 175 GLY A N 1
ATOM 1295 C CA . GLY A 1 175 ? -27.511 -3.209 -12.237 1 85.26 175 GLY A CA 1
ATOM 1296 C C . GLY A 1 175 ? -27.209 -2.566 -13.577 1 85.26 175 GLY A C 1
ATOM 1297 O O . GLY A 1 175 ? -27.621 -3.074 -14.622 1 85.26 175 GLY A O 1
ATOM 1298 N N . GLU A 1 176 ? -26.446 -1.584 -13.628 1 91.2 176 GLU A N 1
ATOM 1299 C CA . GLU A 1 176 ? -26.218 -0.829 -14.857 1 91.2 176 GLU A CA 1
ATOM 1300 C C . GLU A 1 176 ? -25.01 -1.368 -15.618 1 91.2 176 GLU A C 1
ATOM 1302 O O . GLU A 1 176 ? -24.924 -1.222 -16.839 1 91.2 176 GLU A O 1
ATOM 1307 N N . TYR A 1 177 ? -24.146 -2.008 -14.933 1 94.96 177 TYR A N 1
ATOM 1308 C CA . TYR A 1 177 ? -22.871 -2.368 -15.544 1 94.96 177 TYR A CA 1
ATOM 1309 C C . TYR A 1 177 ? -22.593 -3.858 -15.388 1 94.96 177 TYR A C 1
ATOM 1311 O O . TYR A 1 177 ? -23.198 -4.524 -14.544 1 94.96 177 TYR A O 1
ATOM 1319 N N . ALA A 1 178 ? -21.731 -4.38 -16.28 1 97 178 ALA A N 1
ATOM 1320 C CA . ALA A 1 178 ? -21.274 -5.766 -16.199 1 97 178 ALA A CA 1
ATOM 1321 C C . ALA A 1 178 ? -19.751 -5.845 -16.251 1 97 178 ALA A C 1
ATOM 1323 O O . ALA A 1 178 ? -19.112 -5.124 -17.021 1 97 178 ALA A O 1
ATOM 1324 N N . VAL A 1 179 ? -19.199 -6.628 -15.388 1 97.79 179 VAL A N 1
ATOM 1325 C CA . VAL A 1 179 ? -17.773 -6.938 -15.357 1 97.79 179 VAL A CA 1
ATOM 1326 C C . VAL A 1 179 ? -17.559 -8.419 -15.66 1 97.79 179 VAL A C 1
ATOM 1328 O O . VAL A 1 179 ? -18.133 -9.284 -14.995 1 97.79 179 VAL A O 1
ATOM 1331 N N . PHE A 1 180 ? -16.733 -8.719 -16.664 1 98.68 180 PHE A N 1
ATOM 1332 C CA . PHE A 1 180 ? -16.517 -10.095 -17.094 1 98.68 180 PHE A CA 1
ATOM 1333 C C . PHE A 1 180 ? -15.169 -10.611 -16.604 1 98.68 180 PHE A C 1
ATOM 1335 O O . PHE A 1 180 ? -14.129 -10.017 -16.894 1 98.68 180 PHE A O 1
ATOM 1342 N N . VAL A 1 181 ? -15.169 -11.706 -15.876 1 97.23 181 VAL A N 1
ATOM 1343 C CA . VAL A 1 181 ? -13.964 -12.271 -15.278 1 97.23 181 VAL A CA 1
ATOM 1344 C C . VAL A 1 181 ? -13.972 -13.79 -15.435 1 97.23 181 VAL A C 1
ATOM 1346 O O . VAL A 1 181 ? -15.031 -14.42 -15.383 1 97.23 181 VAL A O 1
ATOM 1349 N N . SER A 1 182 ? -12.808 -14.346 -15.642 1 96.44 182 SER A N 1
ATOM 1350 C CA . SER A 1 182 ? -12.718 -15.802 -15.679 1 96.44 182 SER A CA 1
ATOM 1351 C C . SER A 1 182 ? -13.11 -16.415 -14.339 1 96.44 182 SER A C 1
ATOM 1353 O O . SER A 1 182 ? -12.831 -15.842 -13.283 1 96.44 182 SER A O 1
ATOM 1355 N N . GLU A 1 183 ? -13.682 -17.581 -14.324 1 93.13 183 GLU A N 1
ATOM 1356 C CA . GLU A 1 183 ? -14.004 -18.287 -13.087 1 93.13 183 GLU A CA 1
ATOM 1357 C C . GLU A 1 183 ? -12.739 -18.676 -12.328 1 93.13 183 GLU A C 1
ATOM 1359 O O . GLU A 1 183 ? -12.785 -18.926 -11.122 1 93.13 183 GLU A O 1
ATOM 1364 N N . THR A 1 184 ? -11.599 -18.639 -13.062 1 91.27 184 THR A N 1
ATOM 1365 C CA . THR A 1 184 ? -10.347 -19.038 -12.428 1 91.27 184 THR A CA 1
ATOM 1366 C C . THR A 1 184 ? -9.508 -17.815 -12.07 1 91.27 184 THR A C 1
ATOM 1368 O O . THR A 1 184 ? -8.379 -17.948 -11.594 1 91.27 184 THR A O 1
ATOM 1371 N N . ALA A 1 185 ? -10.093 -16.659 -12.285 1 93.49 185 ALA A N 1
ATOM 1372 C CA . ALA A 1 185 ? -9.353 -15.433 -11.998 1 93.49 185 ALA A CA 1
ATOM 1373 C C . ALA A 1 185 ? -9.056 -15.309 -10.506 1 93.49 185 ALA A C 1
ATOM 1375 O O . ALA A 1 185 ? -9.792 -15.844 -9.673 1 93.49 185 ALA A O 1
ATOM 1376 N N . HIS A 1 186 ? -7.98 -14.711 -10.22 1 90.98 186 HIS A N 1
ATOM 1377 C CA . HIS A 1 186 ? -7.662 -14.399 -8.831 1 90.98 186 HIS A CA 1
ATOM 1378 C C . HIS A 1 186 ? -8.792 -13.616 -8.17 1 90.98 186 HIS A C 1
ATOM 1380 O O . HIS A 1 186 ? -9.38 -12.725 -8.788 1 90.98 186 HIS A O 1
ATOM 1386 N N . TYR A 1 187 ? -9.109 -13.841 -6.983 1 88.14 187 TYR A N 1
ATOM 1387 C CA . TYR A 1 187 ? -10.265 -13.293 -6.282 1 88.14 187 TYR A CA 1
ATOM 1388 C C . TYR A 1 187 ? -10.172 -11.775 -6.18 1 88.14 187 TYR A C 1
ATOM 1390 O O . TYR A 1 187 ? -11.19 -11.093 -6.037 1 88.14 187 TYR A O 1
ATOM 1398 N N . SER A 1 188 ? -8.923 -11.242 -6.22 1 90.5 188 SER A N 1
ATOM 1399 C CA . SER A 1 188 ? -8.733 -9.803 -6.068 1 90.5 188 SER A CA 1
ATOM 1400 C C . SER A 1 188 ? -9.473 -9.03 -7.154 1 90.5 188 SER A C 1
ATOM 1402 O O . SER A 1 188 ? -9.862 -7.878 -6.949 1 90.5 188 SER A O 1
ATOM 1404 N N . VAL A 1 189 ? -9.723 -9.613 -8.261 1 91.77 189 VAL A N 1
ATOM 1405 C CA . VAL A 1 189 ? -10.414 -8.933 -9.352 1 91.77 189 VAL A CA 1
ATOM 1406 C C . VAL A 1 189 ? -11.886 -8.744 -8.993 1 91.77 189 VAL A C 1
ATOM 1408 O O . VAL A 1 189 ? -12.416 -7.634 -9.084 1 91.77 189 VAL A O 1
ATOM 1411 N N . SER A 1 190 ? -12.523 -9.809 -8.547 1 91.76 190 SER A N 1
ATOM 1412 C CA . SER A 1 190 ? -13.922 -9.704 -8.147 1 91.76 190 SER A CA 1
ATOM 1413 C C . SER A 1 190 ? -14.077 -8.839 -6.901 1 91.76 190 SER A C 1
ATOM 1415 O O . SER A 1 190 ? -15.053 -8.096 -6.772 1 91.76 190 SER A O 1
ATOM 1417 N N . ASN A 1 191 ? -13.145 -8.966 -6.013 1 92.34 191 ASN A N 1
ATOM 1418 C CA . ASN A 1 191 ? -13.177 -8.149 -4.804 1 92.34 191 ASN A CA 1
ATOM 1419 C C . ASN A 1 191 ? -13.1 -6.661 -5.132 1 92.34 191 ASN A C 1
ATOM 1421 O O . ASN A 1 191 ? -13.677 -5.834 -4.423 1 92.34 191 ASN A O 1
ATOM 1425 N N . SER A 1 192 ? -12.392 -6.33 -6.166 1 94.41 192 SER A N 1
ATOM 1426 C CA . SER A 1 192 ? -12.272 -4.939 -6.592 1 94.41 192 SER A CA 1
ATOM 1427 C C . SER A 1 192 ? -13.636 -4.343 -6.924 1 94.41 192 SER A C 1
ATOM 1429 O O . SER A 1 192 ? -13.897 -3.175 -6.631 1 94.41 192 SER A O 1
ATOM 1431 N N . ALA A 1 193 ? -14.521 -5.134 -7.517 1 93.67 193 ALA A N 1
ATOM 1432 C CA . ALA A 1 193 ? -15.867 -4.672 -7.846 1 93.67 193 ALA A CA 1
ATOM 1433 C C . ALA A 1 193 ? -16.652 -4.325 -6.584 1 93.67 193 ALA A C 1
ATOM 1435 O O . ALA A 1 193 ? -17.365 -3.32 -6.545 1 93.67 193 ALA A O 1
ATOM 1436 N N . ASN A 1 194 ? -16.488 -5.146 -5.628 1 91.51 194 ASN A N 1
ATOM 1437 C CA . ASN A 1 194 ? -17.119 -4.888 -4.338 1 91.51 194 ASN A CA 1
ATOM 1438 C C . ASN A 1 194 ? -16.584 -3.61 -3.699 1 91.51 194 ASN A C 1
ATOM 1440 O O . ASN A 1 194 ? -17.359 -2.78 -3.219 1 91.51 194 ASN A O 1
ATOM 1444 N N . VAL A 1 195 ? -15.333 -3.433 -3.726 1 93.86 195 VAL A N 1
ATOM 1445 C CA . VAL A 1 195 ? -14.683 -2.317 -3.046 1 93.86 195 VAL A CA 1
ATOM 1446 C C . VAL A 1 195 ? -15.114 -1 -3.687 1 93.86 195 VAL A C 1
ATOM 1448 O O . VAL A 1 195 ? -15.472 -0.05 -2.987 1 93.86 195 VAL A O 1
ATOM 1451 N N . ILE A 1 196 ? -15.211 -0.962 -4.994 1 94.59 196 ILE A N 1
ATOM 1452 C CA . ILE A 1 196 ? -15.431 0.317 -5.66 1 94.59 196 ILE A CA 1
ATOM 1453 C C . ILE A 1 196 ? -16.929 0.588 -5.777 1 94.59 196 ILE A C 1
ATOM 1455 O O . ILE A 1 196 ? -17.345 1.533 -6.452 1 94.59 196 ILE A O 1
ATOM 1459 N N . GLY A 1 197 ? -17.774 -0.336 -5.276 1 93.37 197 GLY A N 1
ATOM 1460 C CA . GLY A 1 197 ? -19.186 -0.033 -5.102 1 93.37 197 GLY A CA 1
ATOM 1461 C C . GLY A 1 197 ? -20.062 -0.625 -6.19 1 93.37 197 GLY A C 1
ATOM 1462 O O . GLY A 1 197 ? -21.268 -0.374 -6.228 1 93.37 197 GLY A O 1
ATOM 1463 N N . LEU A 1 198 ? -19.494 -1.429 -7.063 1 93.42 198 LEU A N 1
ATOM 1464 C CA . LEU A 1 198 ? -20.289 -2.063 -8.109 1 93.42 198 LEU A CA 1
ATOM 1465 C C . LEU A 1 198 ? -21.113 -3.214 -7.542 1 93.42 198 LEU A C 1
ATOM 1467 O O . LEU A 1 198 ? -22.248 -3.44 -7.968 1 93.42 198 LEU A O 1
ATOM 1471 N N . GLY A 1 199 ? -20.492 -3.912 -6.606 1 90.78 199 GLY A N 1
ATOM 1472 C CA . GLY A 1 199 ? -21.156 -5.064 -6.017 1 90.78 199 GLY A CA 1
ATOM 1473 C C . GLY A 1 199 ? -20.912 -6.35 -6.784 1 90.78 199 GLY A C 1
ATOM 1474 O O . GLY A 1 199 ? -20.557 -6.318 -7.964 1 90.78 199 GLY A O 1
ATOM 1475 N N . ASN A 1 200 ? -21.166 -7.451 -6.198 1 91.36 200 ASN A N 1
ATOM 1476 C CA . ASN A 1 200 ? -20.891 -8.771 -6.757 1 91.36 200 ASN A CA 1
ATOM 1477 C C . ASN A 1 200 ? -21.859 -9.115 -7.885 1 91.36 200 ASN A C 1
ATOM 1479 O O . ASN A 1 200 ? -21.523 -9.891 -8.781 1 91.36 200 ASN A O 1
ATOM 1483 N N . ASP A 1 201 ? -23.014 -8.549 -7.876 1 92.51 201 ASP A N 1
ATOM 1484 C CA . ASP A 1 201 ? -24.026 -8.832 -8.889 1 92.51 201 ASP A CA 1
ATOM 1485 C C . ASP A 1 201 ? -23.583 -8.333 -10.262 1 92.51 201 ASP A C 1
ATOM 1487 O O . ASP A 1 201 ? -24.136 -8.742 -11.285 1 92.51 201 ASP A O 1
ATOM 1491 N N . THR A 1 202 ? -22.641 -7.469 -10.244 1 94.17 202 THR A N 1
ATOM 1492 C CA . THR A 1 202 ? -22.145 -6.908 -11.496 1 94.17 202 THR A CA 1
ATOM 1493 C C . THR A 1 202 ? -21.19 -7.879 -12.183 1 94.17 202 THR A C 1
ATOM 1495 O O . THR A 1 202 ? -20.92 -7.752 -13.379 1 94.17 202 THR A O 1
ATOM 1498 N N . ILE A 1 203 ? -20.735 -8.923 -11.505 1 96.05 203 ILE A N 1
ATOM 1499 C CA . ILE A 1 203 ? -19.688 -9.815 -11.991 1 96.05 203 ILE A CA 1
ATOM 1500 C C . ILE A 1 203 ? -20.313 -10.958 -12.788 1 96.05 203 ILE A C 1
ATOM 1502 O O . ILE A 1 203 ? -21.207 -11.65 -12.296 1 96.05 203 ILE A O 1
ATOM 1506 N N . VAL A 1 204 ? -19.908 -11.087 -13.97 1 97.63 204 VAL A N 1
ATOM 1507 C CA . VAL A 1 204 ? -20.253 -12.235 -14.802 1 97.63 204 VAL A CA 1
ATOM 1508 C C . VAL A 1 204 ? -19.053 -13.172 -14.913 1 97.63 204 VAL A C 1
ATOM 1510 O O . VAL A 1 204 ? -18.037 -12.821 -15.517 1 97.63 204 VAL A O 1
ATOM 1513 N N . ARG A 1 205 ? -19.131 -14.326 -14.43 1 97.35 205 ARG A N 1
ATOM 1514 C CA . ARG A 1 205 ? -18.046 -15.301 -14.447 1 97.35 205 ARG A CA 1
ATOM 1515 C C . ARG A 1 205 ? -18.06 -16.114 -15.737 1 97.35 205 ARG A C 1
ATOM 1517 O O . ARG A 1 205 ? -19.072 -16.73 -16.077 1 97.35 205 ARG A O 1
ATOM 1524 N N . ILE A 1 206 ? -16.966 -16.123 -16.366 1 98.56 206 ILE A N 1
ATOM 1525 C CA . ILE A 1 206 ? -16.839 -16.818 -17.643 1 98.56 206 ILE A CA 1
ATOM 1526 C C . ILE A 1 206 ? -16.19 -18.183 -17.425 1 98.56 206 ILE A C 1
ATOM 1528 O O . ILE A 1 206 ? -15.135 -18.282 -16.793 1 98.56 206 ILE A O 1
ATOM 1532 N N . PRO A 1 207 ? -16.728 -19.183 -18.007 1 97.36 207 PRO A N 1
ATOM 1533 C CA . PRO A 1 207 ? -16.141 -20.516 -17.857 1 97.36 207 PRO A CA 1
ATOM 1534 C C . PRO A 1 207 ? -14.731 -20.608 -18.435 1 97.36 207 PRO A C 1
ATOM 1536 O O . PRO A 1 207 ? -14.418 -19.936 -19.42 1 97.36 207 PRO A O 1
ATOM 1539 N N . ALA A 1 208 ? -13.958 -21.48 -17.819 1 95.71 208 ALA A N 1
ATOM 1540 C CA . ALA A 1 208 ? -12.617 -21.781 -18.313 1 95.71 208 ALA A CA 1
ATOM 1541 C C . ALA A 1 208 ? -12.607 -23.074 -19.122 1 95.71 208 ALA A C 1
ATOM 1543 O O . ALA A 1 208 ? -13.418 -23.971 -18.881 1 95.71 208 ALA A O 1
ATOM 1544 N N . LEU A 1 209 ? -11.749 -23.141 -20.077 1 96.14 209 LEU A N 1
ATOM 1545 C CA . LEU A 1 209 ? -11.497 -24.374 -20.814 1 96.14 209 LEU A CA 1
ATOM 1546 C C . LEU A 1 209 ? -10.702 -25.361 -19.966 1 96.14 209 LEU A C 1
ATOM 1548 O O . LEU A 1 209 ? -10.295 -25.039 -18.848 1 96.14 209 LEU A O 1
ATOM 1552 N N . ASP A 1 210 ? -10.423 -26.548 -20.459 1 92.7 210 ASP A N 1
ATOM 1553 C CA . ASP A 1 210 ? -9.763 -27.617 -19.716 1 92.7 210 ASP A CA 1
ATOM 1554 C C . ASP A 1 210 ? -8.337 -27.222 -19.336 1 92.7 210 ASP A C 1
ATOM 1556 O O . ASP A 1 210 ? -7.812 -27.677 -18.318 1 92.7 210 ASP A O 1
ATOM 1560 N N . ASP A 1 211 ? -7.789 -26.361 -20.092 1 93.62 211 ASP A N 1
ATOM 1561 C CA . ASP A 1 211 ? -6.409 -25.975 -19.816 1 93.62 211 ASP A CA 1
ATOM 1562 C C . ASP A 1 211 ? -6.351 -24.812 -18.828 1 93.62 211 ASP A C 1
ATOM 1564 O O . ASP A 1 211 ? -5.271 -24.3 -18.526 1 93.62 211 ASP A O 1
ATOM 1568 N N . GLY A 1 212 ? -7.511 -24.355 -18.395 1 93.39 212 GLY A N 1
ATOM 1569 C CA . GLY A 1 212 ? -7.574 -23.326 -17.37 1 93.39 212 GLY A CA 1
ATOM 1570 C C . GLY A 1 212 ? -7.741 -21.929 -17.936 1 93.39 212 GLY A C 1
ATOM 1571 O O . GLY A 1 212 ? -7.902 -20.964 -17.185 1 93.39 212 GLY A O 1
ATOM 1572 N N . THR A 1 213 ? -7.748 -21.77 -19.283 1 96.92 213 THR A N 1
ATOM 1573 C CA . THR A 1 213 ? -7.859 -20.454 -19.903 1 96.92 213 THR A CA 1
ATOM 1574 C C . THR A 1 213 ? -9.321 -20.04 -20.036 1 96.92 213 THR A C 1
ATOM 1576 O O . THR A 1 213 ? -10.208 -20.893 -20.122 1 96.92 213 THR A O 1
ATOM 1579 N N . MET A 1 214 ? -9.552 -18.77 -20.081 1 98.02 214 MET A N 1
ATOM 1580 C CA . MET A 1 214 ? -10.899 -18.252 -20.305 1 98.02 214 MET A CA 1
ATOM 1581 C C . MET A 1 214 ? -11.42 -18.669 -21.677 1 98.02 214 MET A C 1
ATOM 1583 O O . MET A 1 214 ? -10.698 -18.587 -22.671 1 98.02 214 MET A O 1
ATOM 1587 N N . ASP A 1 215 ? -12.684 -19.107 -21.747 1 98.61 215 ASP A N 1
ATOM 1588 C CA . ASP A 1 215 ? -13.318 -19.459 -23.014 1 98.61 215 ASP A CA 1
ATOM 1589 C C . ASP A 1 215 ? -13.782 -18.21 -23.761 1 98.61 215 ASP A C 1
ATOM 1591 O O . ASP A 1 215 ? -14.785 -17.596 -23.391 1 98.61 215 ASP A O 1
ATOM 1595 N N . PRO A 1 216 ? -13.136 -17.878 -24.858 1 98.44 216 PRO A N 1
ATOM 1596 C CA . PRO A 1 216 ? -13.519 -16.659 -25.575 1 98.44 216 PRO A CA 1
ATOM 1597 C C . PRO A 1 216 ? -14.936 -16.727 -26.14 1 98.44 216 PRO A C 1
ATOM 1599 O O . PRO A 1 216 ? -15.624 -15.706 -26.217 1 98.44 216 PRO A O 1
ATOM 1602 N N . ASP A 1 217 ? -15.352 -17.921 -26.574 1 98.52 217 ASP A N 1
ATOM 1603 C CA . ASP A 1 217 ? -16.704 -18.063 -27.106 1 98.52 217 ASP A CA 1
ATOM 1604 C C . ASP A 1 217 ? -17.75 -17.825 -26.019 1 98.52 217 ASP A C 1
ATOM 1606 O O . ASP A 1 217 ? -18.765 -17.169 -26.26 1 98.52 217 ASP A O 1
ATOM 1610 N N . ALA A 1 218 ? -17.48 -18.363 -24.881 1 98.74 218 ALA A N 1
ATOM 1611 C CA . ALA A 1 218 ? -18.374 -18.119 -23.752 1 98.74 218 ALA A CA 1
ATOM 1612 C C . ALA A 1 218 ? -18.399 -16.638 -23.383 1 98.74 218 ALA A C 1
ATOM 1614 O O . ALA A 1 218 ? -19.447 -16.1 -23.02 1 98.74 218 ALA A O 1
ATOM 1615 N N . LEU A 1 219 ? -17.261 -16.012 -23.454 1 98.79 219 LEU A N 1
ATOM 1616 C CA . LEU A 1 219 ? -17.192 -14.579 -23.191 1 98.79 219 LEU A CA 1
ATOM 1617 C C . LEU A 1 219 ? -18.046 -13.801 -24.187 1 98.79 219 LEU A C 1
ATOM 1619 O O . LEU A 1 219 ? -18.804 -12.91 -23.798 1 98.79 219 LEU A O 1
ATOM 1623 N N . GLN A 1 220 ? -17.916 -14.146 -25.437 1 98.53 220 GLN A N 1
ATOM 1624 C CA . GLN A 1 220 ? -18.691 -13.469 -26.472 1 98.53 220 GLN A CA 1
ATOM 1625 C C . GLN A 1 220 ? -20.189 -13.592 -26.207 1 98.53 220 GLN A C 1
ATOM 1627 O O . GLN A 1 220 ? -20.922 -12.604 -26.291 1 98.53 220 GLN A O 1
ATOM 1632 N N . ARG A 1 221 ? -20.634 -14.766 -25.84 1 98.59 221 ARG A N 1
ATOM 1633 C CA . ARG A 1 221 ? -22.045 -14.996 -25.548 1 98.59 221 ARG A CA 1
ATOM 1634 C C . ARG A 1 221 ? -22.488 -14.198 -24.326 1 98.59 221 ARG A C 1
ATOM 1636 O O . ARG A 1 221 ? -23.575 -13.616 -24.319 1 98.59 221 ARG A O 1
ATOM 1643 N N . ALA A 1 222 ? -21.648 -14.188 -23.341 1 98.56 222 ALA A N 1
ATOM 1644 C CA . ALA A 1 222 ? -21.973 -13.479 -22.106 1 98.56 222 ALA A CA 1
ATOM 1645 C C . ALA A 1 222 ? -22.105 -11.979 -22.352 1 98.56 222 ALA A C 1
ATOM 1647 O O . ALA A 1 222 ? -23.001 -11.33 -21.808 1 98.56 222 ALA A O 1
ATOM 1648 N N . VAL A 1 223 ? -21.215 -11.449 -23.116 1 98.1 223 VAL A N 1
ATOM 1649 C CA . VAL A 1 223 ? -21.223 -10.027 -23.447 1 98.1 223 VAL A CA 1
ATOM 1650 C C . VAL A 1 223 ? -22.492 -9.684 -24.222 1 98.1 223 VAL A C 1
ATOM 1652 O O . VAL A 1 223 ? -23.14 -8.671 -23.947 1 98.1 223 VAL A O 1
ATOM 1655 N N . GLU A 1 224 ? -22.836 -10.494 -25.155 1 97.45 224 GLU A N 1
ATOM 1656 C CA . GLU A 1 224 ? -24.046 -10.284 -25.944 1 97.45 224 GLU A CA 1
ATOM 1657 C C . GLU A 1 224 ? -25.294 -10.341 -25.067 1 97.45 224 GLU A C 1
ATOM 1659 O O . GLU A 1 224 ? -26.194 -9.511 -25.206 1 97.45 224 GLU A O 1
ATOM 1664 N N . GLN A 1 225 ? -25.342 -11.283 -24.207 1 97.72 225 GLN A N 1
ATOM 1665 C CA . GLN A 1 225 ? -26.481 -11.426 -23.306 1 97.72 225 GLN A CA 1
ATOM 1666 C C . GLN A 1 225 ? -26.613 -10.212 -22.39 1 97.72 225 GLN A C 1
ATOM 1668 O O . GLN A 1 225 ? -27.72 -9.722 -22.156 1 97.72 225 GLN A O 1
ATOM 1673 N N . ALA A 1 226 ? -25.509 -9.748 -21.843 1 96.62 226 ALA A N 1
ATOM 1674 C CA . ALA A 1 226 ? -25.52 -8.581 -20.964 1 96.62 226 ALA A CA 1
ATOM 1675 C C . ALA A 1 226 ? -26.028 -7.345 -21.7 1 96.62 226 ALA A C 1
ATOM 1677 O O . ALA A 1 226 ? -26.843 -6.588 -21.166 1 96.62 226 ALA A O 1
ATOM 1678 N N . THR A 1 227 ? -25.577 -7.193 -22.875 1 94.4 227 THR A N 1
ATOM 1679 C CA . THR A 1 227 ? -25.971 -6.041 -23.678 1 94.4 227 THR A CA 1
ATOM 1680 C C . THR A 1 227 ? -27.453 -6.111 -24.034 1 94.4 227 THR A C 1
ATOM 1682 O O . THR A 1 227 ? -28.142 -5.09 -24.048 1 94.4 227 THR A O 1
ATOM 1685 N N . LYS A 1 228 ? -27.909 -7.236 -24.235 1 95.22 228 LYS A N 1
ATOM 1686 C CA . LYS A 1 228 ? -29.308 -7.442 -24.599 1 95.22 228 LYS A CA 1
ATOM 1687 C C . LYS A 1 228 ? -30.238 -7.035 -23.459 1 95.22 228 LYS A C 1
ATOM 1689 O O . LYS A 1 228 ? -31.338 -6.533 -23.697 1 95.22 228 LYS A O 1
ATOM 1694 N N . VAL A 1 229 ? -29.827 -7.226 -22.263 1 94.4 229 VAL A N 1
ATOM 1695 C CA . VAL A 1 229 ? -30.686 -6.912 -21.126 1 94.4 229 VAL A CA 1
ATOM 1696 C C . VAL A 1 229 ? -30.374 -5.507 -20.615 1 94.4 229 VAL A C 1
ATOM 1698 O O . VAL A 1 229 ? -30.763 -5.144 -19.503 1 94.4 229 VAL A O 1
ATOM 1701 N N . GLY A 1 230 ? -29.538 -4.784 -21.282 1 92.39 230 GLY A N 1
ATOM 1702 C CA . GLY A 1 230 ? -29.368 -3.36 -21.041 1 92.39 230 GLY A CA 1
ATOM 1703 C C . GLY A 1 230 ? -28.167 -3.042 -20.17 1 92.39 230 GLY A C 1
ATOM 1704 O O . GLY A 1 230 ? -27.971 -1.892 -19.77 1 92.39 230 GLY A O 1
ATOM 1705 N N . LYS A 1 231 ? -27.356 -4.016 -19.838 1 94.88 231 LYS A N 1
ATOM 1706 C CA . LYS A 1 231 ? -26.154 -3.745 -19.054 1 94.88 231 LYS A CA 1
ATOM 1707 C C . LYS A 1 231 ? -25.024 -3.23 -19.94 1 94.88 231 LYS A C 1
ATOM 1709 O O . LYS A 1 231 ? -24.856 -3.69 -21.071 1 94.88 231 LYS A O 1
ATOM 1714 N N . LYS A 1 232 ? -24.37 -2.277 -19.482 1 95.07 232 LYS A N 1
ATOM 1715 C CA . LYS A 1 232 ? -23.202 -1.753 -20.184 1 95.07 232 LYS A CA 1
ATOM 1716 C C . LYS A 1 232 ? -21.938 -2.515 -19.795 1 95.07 232 LYS A C 1
ATOM 1718 O O . LYS A 1 232 ? -21.617 -2.631 -18.61 1 95.07 232 LYS A O 1
ATOM 1723 N N . PRO A 1 233 ? -21.246 -3.075 -20.759 1 97.29 233 PRO A N 1
ATOM 1724 C CA . PRO A 1 233 ? -19.966 -3.705 -20.428 1 97.29 233 PRO A CA 1
ATOM 1725 C C . PRO A 1 233 ? -18.935 -2.707 -19.906 1 97.29 233 PRO A C 1
ATOM 1727 O O . PRO A 1 233 ? -18.561 -1.771 -20.618 1 97.29 233 PRO A O 1
ATOM 1730 N N . LEU A 1 234 ? -18.487 -2.944 -18.737 1 97.05 234 LEU A N 1
ATOM 1731 C CA . LEU A 1 234 ? -17.553 -2.019 -18.104 1 97.05 234 LEU A CA 1
ATOM 1732 C C . LEU A 1 234 ? -16.114 -2.49 -18.286 1 97.05 234 LEU A C 1
ATOM 1734 O O . LEU A 1 234 ? -15.236 -1.697 -18.633 1 97.05 234 LEU A O 1
ATOM 1738 N N . LEU A 1 235 ? -15.866 -3.742 -18.01 1 98.25 235 LEU A N 1
ATOM 1739 C CA . LEU A 1 235 ? -14.499 -4.251 -17.976 1 98.25 235 LEU A CA 1
ATOM 1740 C C . LEU A 1 235 ? -14.469 -5.746 -18.273 1 98.25 235 LEU A C 1
ATOM 1742 O O . LEU A 1 235 ? -15.334 -6.493 -17.811 1 98.25 235 LEU A O 1
ATOM 1746 N N . VAL A 1 236 ? -13.529 -6.156 -19.056 1 98.72 236 VAL A N 1
ATOM 1747 C CA . VAL A 1 236 ? -13.146 -7.553 -19.232 1 98.72 236 VAL A CA 1
ATOM 1748 C C . VAL A 1 236 ? -11.754 -7.785 -18.65 1 98.72 236 VAL A C 1
ATOM 1750 O O . VAL A 1 236 ? -10.794 -7.11 -19.031 1 98.72 236 VAL A O 1
ATOM 1753 N N . ALA A 1 237 ? -11.635 -8.718 -17.731 1 98.59 237 ALA A N 1
ATOM 1754 C CA . ALA A 1 237 ? -10.35 -9.017 -17.103 1 98.59 237 ALA A CA 1
ATOM 1755 C C . ALA A 1 237 ? -9.815 -10.37 -17.565 1 98.59 237 ALA A C 1
ATOM 1757 O O . ALA A 1 237 ? -10.468 -11.399 -17.376 1 98.59 237 ALA A O 1
ATOM 1758 N N . ALA A 1 238 ? -8.701 -10.338 -18.169 1 98.63 238 ALA A N 1
ATOM 1759 C CA . ALA A 1 238 ? -7.995 -11.562 -18.538 1 98.63 238 ALA A CA 1
ATOM 1760 C C . ALA A 1 238 ? -6.838 -11.838 -17.582 1 98.63 238 ALA A C 1
ATOM 1762 O O . ALA A 1 238 ? -6.411 -10.948 -16.842 1 98.63 238 ALA A O 1
ATOM 1763 N N . THR A 1 239 ? -6.384 -13.061 -17.601 1 97.91 239 THR A N 1
ATOM 1764 C CA . THR A 1 239 ? -5.297 -13.471 -16.719 1 97.91 239 THR A CA 1
ATOM 1765 C C . THR A 1 239 ? -4.126 -14.025 -17.525 1 97.91 239 THR A C 1
ATOM 1767 O O . THR A 1 239 ? -4.321 -14.827 -18.441 1 97.91 239 THR A O 1
ATOM 1770 N N . SER A 1 240 ? -2.992 -13.535 -17.231 1 97.88 240 SER A N 1
ATOM 1771 C CA . SER A 1 240 ? -1.752 -14.069 -17.785 1 97.88 240 SER A CA 1
ATOM 1772 C C . SER A 1 240 ? -0.912 -14.747 -16.708 1 97.88 240 SER A C 1
ATOM 1774 O O . SER A 1 240 ? -0.114 -14.093 -16.034 1 97.88 240 SER A O 1
ATOM 1776 N N . GLY A 1 241 ? -0.99 -16.052 -16.694 1 96.41 241 GLY A N 1
ATOM 1777 C CA . GLY A 1 241 ? -0.38 -16.798 -15.606 1 96.41 241 GLY A CA 1
ATOM 1778 C C . GLY A 1 241 ? -1.274 -16.91 -14.385 1 96.41 241 GLY A C 1
ATOM 1779 O O . GLY A 1 241 ? -1.048 -16.233 -13.38 1 96.41 241 GLY A O 1
ATOM 1780 N N . SER A 1 242 ? -2.252 -17.783 -14.49 1 94.38 242 SER A N 1
ATOM 1781 C CA . SER A 1 242 ? -3.194 -17.948 -13.387 1 94.38 242 SER A CA 1
ATOM 1782 C C . SER A 1 242 ? -2.5 -18.498 -12.146 1 94.38 242 SER A C 1
ATOM 1784 O O . SER A 1 242 ? -1.467 -19.163 -12.248 1 94.38 242 SER A O 1
ATOM 1786 N N . THR A 1 243 ? -3.074 -18.24 -11.004 1 88.99 243 THR A N 1
ATOM 1787 C CA . THR A 1 243 ? -2.496 -18.584 -9.71 1 88.99 243 THR A CA 1
ATOM 1788 C C . THR A 1 243 ? -2.375 -20.097 -9.556 1 88.99 243 THR A C 1
ATOM 1790 O O . THR A 1 243 ? -1.401 -20.593 -8.986 1 88.99 243 THR A O 1
ATOM 1793 N N . VAL A 1 244 ? -3.259 -20.811 -10.072 1 89.57 244 VAL A N 1
ATOM 1794 C CA . VAL A 1 244 ? -3.341 -22.235 -9.765 1 89.57 244 VAL A CA 1
ATOM 1795 C C . VAL A 1 244 ? -2.507 -23.028 -10.769 1 89.57 244 VAL A C 1
ATOM 1797 O O . VAL A 1 244 ? -1.649 -23.824 -10.381 1 89.57 244 VAL A O 1
ATOM 1800 N N . ASN A 1 245 ? -2.703 -22.773 -12.064 1 91.09 245 ASN A N 1
ATOM 1801 C CA . ASN A 1 245 ? -1.997 -23.643 -12.998 1 91.09 245 ASN A CA 1
ATOM 1802 C C . ASN A 1 245 ? -1.094 -22.846 -13.935 1 91.09 245 ASN A C 1
ATOM 1804 O O . ASN A 1 245 ? -0.384 -23.424 -14.76 1 91.09 245 ASN A O 1
ATOM 1808 N N . GLY A 1 246 ? -1.145 -21.58 -13.84 1 95.24 246 GLY A N 1
ATOM 1809 C CA . GLY A 1 246 ? -0.23 -20.784 -14.643 1 95.24 246 GLY A CA 1
ATOM 1810 C C . GLY A 1 246 ? -0.718 -20.565 -16.062 1 95.24 246 GLY A C 1
ATOM 1811 O O . GLY A 1 246 ? 0.053 -20.154 -16.933 1 95.24 246 GLY A O 1
ATOM 1812 N N . ALA A 1 247 ? -1.981 -20.748 -16.357 1 96.24 247 ALA A N 1
ATOM 1813 C CA . ALA A 1 247 ? -2.542 -20.641 -17.701 1 96.24 247 ALA A CA 1
ATOM 1814 C C . ALA A 1 247 ? -2.562 -19.19 -18.174 1 96.24 247 ALA A C 1
ATOM 1816 O O . ALA A 1 247 ? -2.808 -18.277 -17.383 1 96.24 247 ALA A O 1
ATOM 1817 N N . PHE A 1 248 ? -2.34 -18.999 -19.495 1 97.76 248 PHE A N 1
ATOM 1818 C CA . PHE A 1 248 ? -2.417 -17.695 -20.143 1 97.76 248 PHE A CA 1
ATOM 1819 C C . PHE A 1 248 ? -3.683 -17.583 -20.984 1 97.76 248 PHE A C 1
ATOM 1821 O O . PHE A 1 248 ? -3.845 -18.302 -21.972 1 97.76 248 PHE A O 1
ATOM 1828 N N . ASP A 1 249 ? -4.552 -16.671 -20.658 1 98.16 249 ASP A N 1
ATOM 1829 C CA . ASP A 1 249 ? -5.735 -16.428 -21.477 1 98.16 249 ASP A CA 1
ATOM 1830 C C . ASP A 1 249 ? -5.348 -15.933 -22.869 1 98.16 249 ASP A C 1
ATOM 1832 O O . ASP A 1 249 ? -4.314 -15.284 -23.037 1 98.16 249 ASP A O 1
ATOM 1836 N N . PRO A 1 250 ? -6.167 -16.275 -23.902 1 98.22 250 PRO A N 1
ATOM 1837 C CA . PRO A 1 250 ? -5.896 -15.738 -25.238 1 98.22 250 PRO A CA 1
ATOM 1838 C C . PRO A 1 250 ? -6.216 -14.249 -25.352 1 98.22 250 PRO A C 1
ATOM 1840 O O . PRO A 1 250 ? -7.311 -13.88 -25.783 1 98.22 250 PRO A O 1
ATOM 1843 N N . LEU A 1 251 ? -5.247 -13.427 -25.098 1 98.64 251 LEU A N 1
ATOM 1844 C CA . LEU A 1 251 ? -5.437 -11.986 -24.969 1 98.64 251 LEU A CA 1
ATOM 1845 C C . LEU A 1 251 ? -5.909 -11.38 -26.287 1 98.64 251 LEU A C 1
ATOM 1847 O O . LEU A 1 251 ? -6.676 -10.414 -26.291 1 98.64 251 LEU A O 1
ATOM 1851 N N . ASP A 1 252 ? -5.412 -11.89 -27.427 1 98.34 252 ASP A N 1
ATOM 1852 C CA . ASP A 1 252 ? -5.793 -11.36 -28.732 1 98.34 252 ASP A CA 1
ATOM 1853 C C . ASP A 1 252 ? -7.297 -11.495 -28.962 1 98.34 252 ASP A C 1
ATOM 1855 O O . ASP A 1 252 ? -7.969 -10.518 -29.298 1 98.34 252 A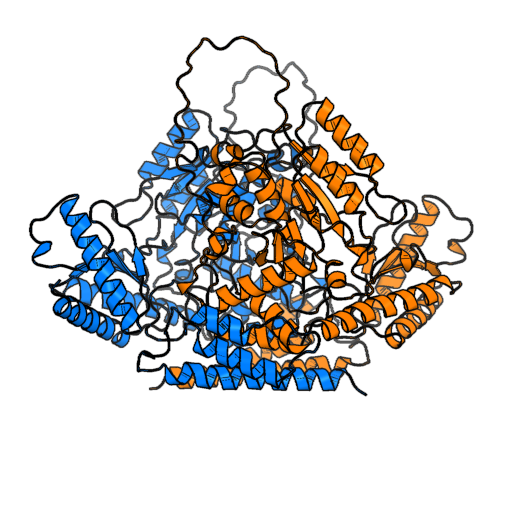SP A O 1
ATOM 1859 N N . LYS A 1 253 ? -7.875 -12.68 -28.678 1 98.56 253 LYS A N 1
ATOM 1860 C CA . LYS A 1 253 ? -9.302 -12.926 -28.866 1 98.56 253 LYS A CA 1
ATOM 1861 C C . LYS A 1 253 ? -10.133 -12.139 -27.858 1 98.56 253 LYS A C 1
ATOM 1863 O O . LYS A 1 253 ? -11.128 -11.509 -28.223 1 98.56 253 LYS A O 1
ATOM 1868 N N . ILE A 1 254 ? -9.705 -12.142 -26.638 1 98.71 254 ILE A N 1
ATOM 1869 C CA . ILE A 1 254 ? -10.445 -11.48 -25.569 1 98.71 254 ILE A CA 1
ATOM 1870 C C . ILE A 1 254 ? -10.41 -9.967 -25.777 1 98.71 254 ILE A C 1
ATOM 1872 O O . ILE A 1 254 ? -11.421 -9.286 -25.594 1 98.71 254 ILE A O 1
ATOM 1876 N N . GLY A 1 255 ? -9.204 -9.46 -26.111 1 98.37 255 GLY A N 1
ATOM 1877 C CA . GLY A 1 255 ? -9.057 -8.038 -26.378 1 98.37 255 GLY A CA 1
ATOM 1878 C C . GLY A 1 255 ? -9.958 -7.545 -27.495 1 98.37 255 GLY A C 1
ATOM 1879 O O . GLY A 1 255 ? -10.537 -6.46 -27.4 1 98.37 255 GLY A O 1
ATOM 1880 N N . GLU A 1 256 ? -10.101 -8.333 -28.55 1 98.15 256 GLU A N 1
ATOM 1881 C CA . GLU A 1 256 ? -10.973 -7.974 -29.665 1 98.15 256 GLU A CA 1
ATOM 1882 C C . GLU A 1 256 ? -12.43 -7.883 -29.219 1 98.15 256 GLU A C 1
ATOM 1884 O O . GLU A 1 256 ? -13.15 -6.965 -29.617 1 98.15 256 GLU A O 1
ATOM 1889 N N . ILE A 1 257 ? -12.85 -8.844 -28.416 1 98.29 257 ILE A N 1
ATOM 1890 C CA . ILE A 1 257 ? -14.218 -8.852 -27.909 1 98.29 257 ILE A CA 1
ATOM 1891 C C . ILE A 1 257 ? -14.46 -7.609 -27.056 1 98.29 257 ILE A C 1
ATOM 1893 O O . ILE A 1 257 ? -15.479 -6.932 -27.21 1 98.29 257 ILE A O 1
ATOM 1897 N N . ALA A 1 258 ? -13.518 -7.285 -26.152 1 97.79 258 ALA A N 1
ATOM 1898 C CA . ALA A 1 258 ? -13.639 -6.123 -25.275 1 97.79 258 ALA A CA 1
ATOM 1899 C C . ALA A 1 258 ? -13.732 -4.833 -26.085 1 97.79 258 ALA A C 1
ATOM 1901 O O . ALA A 1 258 ? -14.57 -3.974 -25.802 1 97.79 258 ALA A O 1
ATOM 1902 N N . ARG A 1 259 ? -12.929 -4.715 -27.088 1 95.92 259 ARG A N 1
ATOM 1903 C CA . ARG A 1 259 ? -12.873 -3.508 -27.906 1 95.92 259 ARG A CA 1
ATOM 1904 C C . ARG A 1 259 ? -14.162 -3.324 -28.701 1 95.92 259 ARG A C 1
ATOM 1906 O O . ARG A 1 259 ? -14.635 -2.199 -28.875 1 95.92 259 ARG A O 1
ATOM 1913 N N . LYS A 1 260 ? -14.702 -4.385 -29.163 1 95.63 260 LYS A N 1
ATOM 1914 C CA . LYS A 1 260 ? -15.919 -4.34 -29.968 1 95.63 260 LYS A CA 1
ATOM 1915 C C . LYS A 1 260 ? -17.073 -3.718 -29.186 1 95.63 260 LYS A C 1
ATOM 1917 O O . LYS A 1 260 ? -17.922 -3.034 -29.762 1 95.63 260 LYS A O 1
ATOM 1922 N N . VAL A 1 261 ? -17.083 -3.908 -27.887 1 95.6 261 VAL A N 1
ATOM 1923 C CA . VAL A 1 261 ? -18.229 -3.447 -27.11 1 95.6 261 VAL A CA 1
ATOM 1924 C C . VAL A 1 261 ? -17.826 -2.245 -26.259 1 95.6 261 VAL A C 1
ATOM 1926 O O . VAL A 1 261 ? -18.573 -1.825 -25.373 1 95.6 261 VAL A O 1
ATOM 1929 N N . GLY A 1 262 ? -16.605 -1.754 -26.392 1 95.06 262 GLY A N 1
ATOM 1930 C CA . GLY A 1 262 ? -16.156 -0.55 -25.709 1 95.06 262 GLY A CA 1
ATOM 1931 C C . GLY A 1 262 ? -15.801 -0.787 -24.254 1 95.06 262 GLY A C 1
ATOM 1932 O O . GLY A 1 262 ? -15.702 0.161 -23.472 1 95.06 262 GLY A O 1
ATOM 1933 N N . ALA A 1 263 ? -15.599 -2.049 -23.846 1 97.89 263 ALA A N 1
ATOM 1934 C CA . ALA A 1 263 ? -15.226 -2.384 -22.474 1 97.89 263 ALA A CA 1
ATOM 1935 C C . ALA A 1 263 ? -13.741 -2.133 -22.232 1 97.89 263 ALA A C 1
ATOM 1937 O O . ALA A 1 263 ? -12.928 -2.243 -23.153 1 97.89 263 ALA A O 1
ATOM 1938 N N . TRP A 1 264 ? -13.435 -1.718 -21.008 1 98.44 264 TRP A N 1
ATOM 1939 C CA . TRP A 1 264 ? -12.038 -1.671 -20.589 1 98.44 264 TRP A CA 1
ATOM 1940 C C . TRP A 1 264 ? -11.418 -3.064 -20.601 1 98.44 264 TRP A C 1
ATOM 1942 O O . TRP A 1 264 ? -12.001 -4.014 -20.073 1 98.44 264 TRP A O 1
ATOM 1952 N N . PHE A 1 265 ? -10.292 -3.228 -21.235 1 98.7 265 PHE A N 1
ATOM 1953 C CA . PHE A 1 265 ? -9.616 -4.519 -21.268 1 98.7 265 PHE A CA 1
ATOM 1954 C C . PHE A 1 265 ? -8.424 -4.531 -20.318 1 98.7 265 PHE A C 1
ATOM 1956 O O . PHE A 1 265 ? -7.411 -3.878 -20.576 1 98.7 265 PHE A O 1
ATOM 1963 N N . HIS A 1 266 ? -8.517 -5.284 -19.249 1 98.79 266 HIS A N 1
ATOM 1964 C CA . HIS A 1 266 ? -7.475 -5.396 -18.234 1 98.79 266 HIS A CA 1
ATOM 1965 C C . HIS A 1 266 ? -6.833 -6.779 -18.254 1 98.79 266 HIS A C 1
ATOM 1967 O O . HIS A 1 266 ? -7.529 -7.789 -18.381 1 98.79 266 HIS A O 1
ATOM 1973 N N . VAL A 1 267 ? -5.524 -6.805 -18.098 1 98.82 267 VAL A N 1
ATOM 1974 C CA . VAL A 1 267 ? -4.798 -8.069 -18.018 1 98.82 267 VAL A CA 1
ATOM 1975 C C . VAL A 1 267 ? -4.09 -8.173 -16.669 1 98.82 267 VAL A C 1
ATOM 1977 O O . VAL A 1 267 ? -3.228 -7.351 -16.348 1 98.82 267 VAL A O 1
ATOM 1980 N N . ASP A 1 268 ? -4.475 -9.141 -15.891 1 98.35 268 ASP A N 1
ATOM 1981 C CA . ASP A 1 268 ? -3.725 -9.495 -14.69 1 98.35 268 ASP A CA 1
ATOM 1982 C C . ASP A 1 268 ? -2.519 -10.366 -15.032 1 98.35 268 ASP A C 1
ATOM 1984 O O . ASP A 1 268 ? -2.637 -11.59 -15.127 1 98.35 268 ASP A O 1
ATOM 1988 N N . ALA A 1 269 ? -1.385 -9.733 -15.125 1 98.48 269 ALA A N 1
ATOM 1989 C CA . ALA A 1 269 ? -0.137 -10.423 -15.442 1 98.48 269 ALA A CA 1
ATOM 1990 C C . ALA A 1 269 ? 0.808 -10.426 -14.244 1 98.48 269 ALA A C 1
ATOM 1992 O O . ALA A 1 269 ? 2.029 -10.373 -14.409 1 98.48 269 ALA A O 1
ATOM 1993 N N . CYS A 1 270 ? 0.282 -10.457 -13.067 1 96.99 270 CYS A N 1
ATOM 1994 C CA . CYS A 1 270 ? 1.078 -10.36 -11.849 1 96.99 270 CYS A CA 1
ATOM 1995 C C . CYS A 1 270 ? 2.064 -11.517 -11.747 1 96.99 270 CYS A C 1
ATOM 1997 O O . CYS A 1 270 ? 3.195 -11.336 -11.292 1 96.99 270 CYS A O 1
ATOM 1999 N N . TRP A 1 271 ? 1.665 -12.678 -12.2 1 95.65 271 TRP A N 1
ATOM 2000 C CA . TRP A 1 271 ? 2.517 -13.858 -12.102 1 95.65 271 TRP A CA 1
ATOM 2001 C C . TRP A 1 271 ? 3.24 -14.119 -13.419 1 95.65 271 TRP A C 1
ATOM 2003 O O . TRP A 1 271 ? 4.471 -14.175 -13.458 1 95.65 271 TRP A O 1
ATOM 2013 N N . GLY A 1 272 ? 2.547 -14.143 -14.501 1 96.9 272 GLY A N 1
ATOM 2014 C CA . GLY A 1 272 ? 3.11 -14.585 -15.766 1 96.9 272 GLY A CA 1
ATOM 2015 C C . GLY A 1 272 ? 3.785 -13.469 -16.541 1 96.9 272 GLY A C 1
ATOM 2016 O O . GLY A 1 272 ? 4.491 -13.724 -17.519 1 96.9 272 GLY A O 1
ATOM 2017 N N . GLY A 1 273 ? 3.678 -12.233 -16.122 1 97.83 273 GLY A N 1
ATOM 2018 C CA . GLY A 1 273 ? 4.156 -11.097 -16.894 1 97.83 273 GLY A CA 1
ATOM 2019 C C . GLY A 1 273 ? 5.655 -11.12 -17.124 1 97.83 273 GLY A C 1
ATOM 2020 O O . GLY A 1 273 ? 6.151 -10.518 -18.079 1 97.83 273 GLY A O 1
ATOM 2021 N N . GLY A 1 274 ? 6.405 -11.877 -16.326 1 97.65 274 GLY A N 1
ATOM 2022 C CA . GLY A 1 274 ? 7.852 -11.94 -16.458 1 97.65 274 GLY A CA 1
ATOM 2023 C C . GLY A 1 274 ? 8.306 -12.502 -17.792 1 97.65 274 GLY A C 1
ATOM 2024 O O . GLY A 1 274 ? 9.454 -12.307 -18.195 1 97.65 274 GLY A O 1
ATOM 2025 N N . VAL A 1 275 ? 7.462 -13.127 -18.588 1 98.11 275 VAL A N 1
ATOM 2026 C CA . VAL A 1 275 ? 7.805 -13.787 -19.843 1 98.11 275 VAL A CA 1
ATOM 2027 C C . VAL A 1 275 ? 8.187 -12.742 -20.889 1 98.11 275 VAL A C 1
ATOM 2029 O O . VAL A 1 275 ? 8.857 -13.058 -21.875 1 98.11 275 VAL A O 1
ATOM 2032 N N . VAL A 1 276 ? 7.812 -11.492 -20.675 1 98.09 276 VAL A N 1
ATOM 2033 C CA . VAL A 1 276 ? 8.041 -10.444 -21.665 1 98.09 276 VAL A CA 1
ATOM 2034 C C . VAL A 1 276 ? 9.537 -10.162 -21.782 1 98.09 276 VAL A C 1
ATOM 2036 O O . VAL A 1 276 ? 9.986 -9.555 -22.757 1 98.09 276 VAL A O 1
ATOM 2039 N N . PHE A 1 277 ? 10.302 -10.573 -20.793 1 97.9 277 PHE A N 1
ATOM 2040 C CA . PHE A 1 277 ? 11.743 -10.354 -20.825 1 97.9 277 PHE A CA 1
ATOM 2041 C C . PHE A 1 277 ? 12.426 -11.373 -21.73 1 97.9 277 PHE A C 1
ATOM 2043 O O . PHE A 1 277 ? 13.579 -11.187 -22.123 1 97.9 277 PHE A O 1
ATOM 2050 N N . SER A 1 278 ? 11.783 -12.453 -22.048 1 97.83 278 SER A N 1
ATOM 2051 C CA . SER A 1 278 ? 12.378 -13.549 -22.806 1 97.83 278 SER A CA 1
ATOM 2052 C C . SER A 1 278 ? 11.874 -13.564 -24.246 1 97.83 278 SER A C 1
ATOM 2054 O O . SER A 1 278 ? 10.667 -13.642 -24.485 1 97.83 278 SER A O 1
ATOM 2056 N N . GLU A 1 279 ? 12.741 -13.643 -25.154 1 96.78 279 GLU A N 1
ATOM 2057 C CA . GLU A 1 279 ? 12.359 -13.761 -26.558 1 96.78 279 GLU A CA 1
ATOM 2058 C C . GLU A 1 279 ? 11.693 -15.106 -26.838 1 96.78 279 GLU A C 1
ATOM 2060 O O . GLU A 1 279 ? 10.849 -15.213 -27.73 1 96.78 279 GLU A O 1
ATOM 2065 N N . LYS A 1 280 ? 12.004 -16.054 -26.063 1 96.71 280 LYS A N 1
ATOM 2066 C CA . LYS A 1 280 ? 11.478 -17.403 -26.251 1 96.71 280 LYS A CA 1
ATOM 2067 C C . LYS A 1 280 ? 10.051 -17.515 -25.722 1 96.71 280 LYS A C 1
ATOM 2069 O O . LYS A 1 280 ? 9.28 -18.363 -26.177 1 96.71 280 LYS A O 1
ATOM 2074 N N . LEU A 1 281 ? 9.742 -16.667 -24.781 1 97.69 281 LEU A N 1
ATOM 2075 C CA . LEU A 1 281 ? 8.495 -16.894 -24.06 1 97.69 281 LEU A CA 1
ATOM 2076 C C . LEU A 1 281 ? 7.517 -15.746 -24.289 1 97.69 281 LEU A C 1
ATOM 2078 O O . LEU A 1 281 ? 6.329 -15.867 -23.984 1 97.69 281 LEU A O 1
ATOM 2082 N N . LYS A 1 282 ? 7.921 -14.638 -24.819 1 97.31 282 LYS A N 1
ATOM 2083 C CA . LYS A 1 282 ? 7.132 -13.413 -24.912 1 97.31 282 LYS A CA 1
ATOM 2084 C C . LYS A 1 282 ? 5.852 -13.643 -25.711 1 97.31 282 LYS A C 1
ATOM 2086 O O . LYS A 1 282 ? 4.886 -12.89 -25.575 1 97.31 282 LYS A O 1
ATOM 2091 N N . HIS A 1 283 ? 5.808 -14.715 -26.574 1 96.84 283 HIS A N 1
ATOM 2092 C CA . HIS A 1 283 ? 4.63 -15.026 -27.377 1 96.84 283 HIS A CA 1
ATOM 2093 C C . HIS A 1 283 ? 3.434 -15.362 -26.492 1 96.84 283 HIS A C 1
ATOM 2095 O O . HIS A 1 283 ? 2.285 -15.266 -26.931 1 96.84 283 HIS A O 1
ATOM 2101 N N . LEU A 1 284 ? 3.642 -15.735 -25.236 1 97.56 284 LEU A N 1
ATOM 2102 C CA . LEU A 1 284 ? 2.568 -16.048 -24.299 1 97.56 284 LEU A CA 1
ATOM 2103 C C . LEU A 1 284 ? 1.725 -14.812 -24.006 1 97.56 284 LEU A C 1
ATOM 2105 O O . LEU A 1 284 ? 0.586 -14.927 -23.548 1 97.56 284 LEU A O 1
ATOM 2109 N N . MET A 1 285 ? 2.262 -13.645 -24.256 1 98.02 285 MET A N 1
ATOM 2110 C CA . MET A 1 285 ? 1.567 -12.384 -24.014 1 98.02 285 MET A CA 1
ATOM 2111 C C . MET A 1 285 ? 1.039 -11.795 -25.318 1 98.02 285 MET A C 1
ATOM 2113 O O . MET A 1 285 ? 0.757 -10.598 -25.393 1 98.02 285 MET A O 1
ATOM 2117 N N . LYS A 1 286 ? 0.947 -12.621 -26.366 1 97.67 286 LYS A N 1
ATOM 2118 C CA . LYS A 1 286 ? 0.396 -12.156 -27.635 1 97.67 286 LYS A CA 1
ATOM 2119 C C . LYS A 1 286 ? -0.973 -11.511 -27.436 1 97.67 286 LYS A C 1
ATOM 2121 O O . LYS A 1 286 ? -1.857 -12.098 -26.809 1 97.67 286 LYS A O 1
ATOM 2126 N N . GLY A 1 287 ? -1.145 -10.311 -27.942 1 98.27 287 GLY A N 1
ATOM 2127 C CA . GLY A 1 287 ? -2.392 -9.576 -27.802 1 98.27 287 GLY A CA 1
ATOM 2128 C C . GLY A 1 287 ? -2.343 -8.519 -26.715 1 98.27 287 GLY A C 1
ATOM 2129 O O . GLY A 1 287 ? -3.278 -7.73 -26.566 1 98.27 287 GLY A O 1
ATOM 2130 N N . SER A 1 288 ? -1.215 -8.417 -25.987 1 98.22 288 SER A N 1
ATOM 2131 C CA . SER A 1 288 ? -1.098 -7.489 -24.867 1 98.22 288 SER A CA 1
ATOM 2132 C C . SER A 1 288 ? -1.235 -6.042 -25.331 1 98.22 288 SER A C 1
ATOM 2134 O O . SER A 1 288 ? -1.647 -5.174 -24.559 1 98.22 288 SER A O 1
ATOM 2136 N N . HIS A 1 289 ? -0.922 -5.723 -26.586 1 97.69 289 HIS A N 1
ATOM 2137 C CA . HIS A 1 289 ? -1.025 -4.37 -27.121 1 97.69 289 HIS A CA 1
ATOM 2138 C C . HIS A 1 289 ? -2.471 -3.886 -27.121 1 97.69 289 HIS A C 1
ATOM 2140 O O . HIS A 1 289 ? -2.729 -2.685 -27.231 1 97.69 289 HIS A O 1
ATOM 2146 N N . LEU A 1 290 ? -3.412 -4.805 -26.992 1 97.86 290 LEU A N 1
ATOM 2147 C CA . LEU A 1 290 ? -4.827 -4.451 -26.995 1 97.86 290 LEU A CA 1
ATOM 2148 C C . LEU A 1 290 ? -5.283 -4.022 -25.604 1 97.86 290 LEU A C 1
ATOM 2150 O O . LEU A 1 290 ? -6.362 -3.445 -25.451 1 97.86 290 LEU A O 1
ATOM 2154 N N . ALA A 1 291 ? -4.484 -4.258 -24.587 1 98.5 291 ALA A N 1
ATOM 2155 C CA . ALA A 1 291 ? -4.873 -4.003 -23.202 1 98.5 291 ALA A CA 1
ATOM 2156 C C . ALA A 1 291 ? -4.913 -2.506 -22.909 1 98.5 291 ALA A C 1
ATOM 2158 O O . ALA A 1 291 ? -4.086 -1.746 -23.417 1 98.5 291 ALA A O 1
ATOM 2159 N N . ASP A 1 292 ? -5.868 -2.109 -22.125 1 98.36 292 ASP A N 1
ATOM 2160 C CA . ASP A 1 292 ? -5.902 -0.749 -21.595 1 98.36 292 ASP A CA 1
ATOM 2161 C C . ASP A 1 292 ? -5.038 -0.626 -20.342 1 98.36 292 ASP A C 1
ATOM 2163 O O . ASP A 1 292 ? -4.502 0.446 -20.055 1 98.36 292 ASP A O 1
ATOM 2167 N N . SER A 1 293 ? -4.946 -1.669 -19.641 1 98.6 293 SER A N 1
ATOM 2168 C CA . SER A 1 293 ? -4.088 -1.712 -18.461 1 98.6 293 SER A CA 1
ATOM 2169 C C . SER A 1 293 ? -3.557 -3.12 -18.215 1 98.6 293 SER A C 1
ATOM 2171 O O . SER A 1 293 ? -4.204 -4.105 -18.575 1 98.6 293 SER A O 1
ATOM 2173 N N . ILE A 1 294 ? -2.383 -3.238 -17.632 1 98.86 294 ILE A N 1
ATOM 2174 C CA . ILE A 1 294 ? -1.739 -4.495 -17.267 1 98.86 294 ILE A CA 1
ATOM 2175 C C . ILE A 1 294 ? -1.144 -4.383 -15.865 1 98.86 294 ILE A C 1
ATOM 2177 O O . ILE A 1 294 ? -0.347 -3.481 -15.593 1 98.86 294 ILE A O 1
ATOM 2181 N N . ALA A 1 295 ? -1.558 -5.254 -14.943 1 98.51 295 ALA A N 1
ATOM 2182 C CA . ALA A 1 295 ? -0.931 -5.352 -13.627 1 98.51 295 ALA A CA 1
ATOM 2183 C C . ALA A 1 295 ? 0.261 -6.304 -13.656 1 98.51 295 ALA A C 1
ATOM 2185 O O . ALA A 1 295 ? 0.152 -7.431 -14.146 1 98.51 295 ALA A O 1
ATOM 2186 N N . PHE A 1 296 ? 1.405 -5.873 -13.124 1 98.29 296 PHE A N 1
ATOM 2187 C CA . PHE A 1 296 ? 2.63 -6.662 -13.169 1 98.29 296 PHE A CA 1
ATOM 2188 C C . PHE A 1 296 ? 3.348 -6.623 -11.825 1 98.29 296 PHE A C 1
ATOM 2190 O O . PHE A 1 296 ? 3.557 -5.548 -11.258 1 98.29 296 PHE A O 1
ATOM 2197 N N . ASN A 1 297 ? 3.783 -7.84 -11.308 1 97.37 297 ASN A N 1
ATOM 2198 C CA . ASN A 1 297 ? 4.441 -7.934 -10.009 1 97.37 297 ASN A CA 1
ATOM 2199 C C . ASN A 1 297 ? 5.867 -8.461 -10.14 1 97.37 297 ASN A C 1
ATOM 2201 O O . ASN A 1 297 ? 6.106 -9.661 -9.993 1 97.37 297 ASN A O 1
ATOM 2205 N N . PRO A 1 298 ? 6.838 -7.596 -10.192 1 97.48 298 PRO A N 1
ATOM 2206 C CA . PRO A 1 298 ? 8.225 -8.064 -10.165 1 97.48 298 PRO A CA 1
ATOM 2207 C C . PRO A 1 298 ? 8.583 -8.773 -8.861 1 97.48 298 PRO A C 1
ATOM 2209 O O . PRO A 1 298 ? 9.56 -9.525 -8.811 1 97.48 298 PRO A O 1
ATOM 2212 N N . HIS A 1 299 ? 7.803 -8.585 -7.786 1 95.62 299 HIS A N 1
ATOM 2213 C CA . HIS A 1 299 ? 8.172 -9.165 -6.5 1 95.62 299 HIS A CA 1
ATOM 2214 C C . HIS A 1 299 ? 7.747 -10.627 -6.412 1 95.62 299 HIS A C 1
ATOM 2216 O O . HIS A 1 299 ? 7.963 -11.28 -5.388 1 95.62 299 HIS A O 1
ATOM 2222 N N . LYS A 1 300 ? 7.125 -11.139 -7.397 1 94.58 300 LYS A N 1
ATOM 2223 C CA . LYS A 1 300 ? 6.841 -12.568 -7.479 1 94.58 300 LYS A CA 1
ATOM 2224 C C . LYS A 1 300 ? 7.973 -13.315 -8.179 1 94.58 300 LYS A C 1
ATOM 2226 O O . LYS A 1 300 ? 9.069 -13.446 -7.63 1 94.58 300 LYS A O 1
ATOM 2231 N N . LEU A 1 301 ? 7.888 -13.543 -9.405 1 94.73 301 LEU A N 1
ATOM 2232 C CA . LEU A 1 301 ? 8.816 -14.4 -10.136 1 94.73 301 LEU A CA 1
ATOM 2233 C C . LEU A 1 301 ? 10.198 -13.76 -10.216 1 94.73 301 LEU A C 1
ATOM 2235 O O . LEU A 1 301 ? 11.213 -14.459 -10.184 1 94.73 301 LEU A O 1
ATOM 2239 N N . LEU A 1 302 ? 10.291 -12.406 -10.309 1 96.55 302 LEU A N 1
ATOM 2240 C CA . LEU A 1 302 ? 11.564 -11.763 -10.616 1 96.55 302 LEU A CA 1
ATOM 2241 C C . LEU A 1 302 ? 12.407 -11.597 -9.357 1 96.55 302 LEU A C 1
ATOM 2243 O O . LEU A 1 302 ? 13.579 -11.222 -9.434 1 96.55 302 LEU A O 1
ATOM 2247 N N . GLY A 1 303 ? 11.836 -11.757 -8.227 1 94.83 303 GLY A N 1
ATOM 2248 C CA . GLY A 1 303 ? 12.606 -11.759 -6.994 1 94.83 303 GLY A CA 1
ATOM 2249 C C . GLY A 1 303 ? 12.902 -10.366 -6.472 1 94.83 303 GLY A C 1
ATOM 2250 O O . GLY A 1 303 ? 13.771 -10.19 -5.615 1 94.83 303 GLY A O 1
ATOM 2251 N N . VAL A 1 304 ? 12.283 -9.365 -7.034 1 97.15 304 VAL A N 1
ATOM 2252 C CA . VAL A 1 304 ? 12.359 -8.042 -6.423 1 97.15 304 VAL A CA 1
ATOM 2253 C C . VAL A 1 304 ? 11.646 -8.055 -5.072 1 97.15 304 VAL A C 1
ATOM 2255 O O . VAL A 1 304 ? 10.553 -8.612 -4.946 1 97.15 304 VAL A O 1
ATOM 2258 N N . PRO A 1 305 ? 12.243 -7.502 -4.046 1 95.77 305 PRO A N 1
ATOM 2259 C CA . PRO A 1 305 ? 11.64 -7.611 -2.715 1 95.77 305 PRO A CA 1
ATOM 2260 C C . PRO A 1 305 ? 10.229 -7.028 -2.658 1 95.77 305 PRO A C 1
ATOM 2262 O O . PRO A 1 305 ? 9.927 -6.063 -3.364 1 95.77 305 PRO A O 1
ATOM 2265 N N . LEU A 1 306 ? 9.456 -7.58 -1.799 1 93.14 306 LEU A N 1
ATOM 2266 C CA . LEU A 1 306 ? 8.109 -7.092 -1.525 1 93.14 306 LEU A CA 1
ATOM 2267 C C . LEU A 1 306 ? 8.151 -5.693 -0.92 1 93.14 306 LEU A C 1
ATOM 2269 O O . LEU A 1 306 ? 9.034 -5.385 -0.116 1 93.14 306 LEU A O 1
ATOM 2273 N N . VAL A 1 307 ? 7.246 -4.879 -1.277 1 92.35 307 VAL A N 1
ATOM 2274 C CA . VAL A 1 307 ? 6.276 -4.985 -2.363 1 92.35 307 VAL A CA 1
ATOM 2275 C C . VAL A 1 307 ? 6.772 -4.202 -3.576 1 92.35 307 VAL A C 1
ATOM 2277 O O . VAL A 1 307 ? 7.286 -3.09 -3.438 1 92.35 307 VAL A O 1
ATOM 2280 N N . CYS A 1 308 ? 6.807 -4.685 -4.629 1 96.66 308 CYS A N 1
ATOM 2281 C CA . CYS A 1 308 ? 7.083 -4.018 -5.896 1 96.66 308 CYS A CA 1
ATOM 2282 C C . CYS A 1 308 ? 6.107 -4.471 -6.975 1 96.66 308 CYS A C 1
ATOM 2284 O O . CYS A 1 308 ? 6.15 -5.622 -7.413 1 96.66 308 CYS A O 1
ATOM 2286 N N . ALA A 1 309 ? 5.236 -3.629 -7.363 1 96.91 309 ALA A N 1
ATOM 2287 C CA . ALA A 1 309 ? 4.202 -3.926 -8.351 1 96.91 309 ALA A CA 1
ATOM 2288 C C . ALA A 1 309 ? 3.88 -2.696 -9.194 1 96.91 309 ALA A C 1
ATOM 2290 O O . ALA A 1 309 ? 4.104 -1.563 -8.762 1 96.91 309 ALA A O 1
ATOM 2291 N N . PHE A 1 310 ? 3.442 -2.934 -10.382 1 98.08 310 PHE A N 1
ATOM 2292 C CA . PHE A 1 310 ? 3.149 -1.857 -11.32 1 98.08 310 PHE A CA 1
ATOM 2293 C C . PHE A 1 310 ? 1.755 -2.021 -11.914 1 98.08 310 PHE A C 1
ATOM 2295 O O . PHE A 1 310 ? 1.284 -3.145 -12.104 1 98.08 310 PHE A O 1
ATOM 2302 N N . LEU A 1 311 ? 1.116 -0.969 -12.112 1 98.41 311 LEU A N 1
ATOM 2303 C CA . LEU A 1 311 ? 0.013 -0.878 -13.062 1 98.41 311 LEU A CA 1
ATOM 2304 C C . LEU A 1 311 ? 0.436 -0.118 -14.314 1 98.41 311 LEU A C 1
ATOM 2306 O O . LEU A 1 311 ? 0.728 1.079 -14.251 1 98.41 311 LEU A O 1
ATOM 2310 N N . LEU A 1 312 ? 0.497 -0.802 -15.38 1 98.72 312 LEU A N 1
ATOM 2311 C CA . LEU A 1 312 ? 0.87 -0.23 -16.669 1 98.72 312 LEU A CA 1
ATOM 2312 C C . LEU A 1 312 ? -0.366 0.069 -17.51 1 98.72 312 LEU A C 1
ATOM 2314 O O . LEU A 1 312 ? -1.346 -0.678 -17.468 1 98.72 312 LEU A O 1
ATOM 2318 N N . VAL A 1 313 ? -0.306 1.165 -18.245 1 98.06 313 VAL A N 1
ATOM 2319 C CA . VAL A 1 313 ? -1.447 1.539 -19.075 1 98.06 313 VAL A CA 1
ATOM 2320 C C . VAL A 1 313 ? -0.962 1.952 -20.463 1 98.06 313 VAL A C 1
ATOM 2322 O O . VAL A 1 313 ? 0.172 2.409 -20.621 1 98.06 313 VAL A O 1
ATOM 2325 N N . ASN A 1 314 ? -1.824 1.788 -21.37 1 96.26 314 ASN A N 1
ATOM 2326 C CA . ASN A 1 314 ? -1.545 2.236 -22.73 1 96.26 314 ASN A CA 1
ATOM 2327 C C . ASN A 1 314 ? -1.663 3.752 -22.857 1 96.26 314 ASN A C 1
ATOM 2329 O O . ASN A 1 314 ? -1.143 4.342 -23.806 1 96.26 314 ASN A O 1
ATOM 2333 N N . ASP A 1 315 ? -2.381 4.379 -21.949 1 96.59 315 ASP A N 1
ATOM 2334 C CA . ASP A 1 315 ? -2.63 5.817 -21.982 1 96.59 315 ASP A CA 1
ATOM 2335 C C . ASP A 1 315 ? -2.704 6.394 -20.57 1 96.59 315 ASP A C 1
ATOM 2337 O O . ASP A 1 315 ? -3.761 6.364 -19.936 1 96.59 315 ASP A O 1
ATOM 2341 N N . LEU A 1 316 ? -1.668 7.116 -20.122 1 96.22 316 LEU A N 1
ATOM 2342 C CA . LEU A 1 316 ? -1.542 7.651 -18.771 1 96.22 316 LEU A CA 1
ATOM 2343 C C . LEU A 1 316 ? -2.586 8.733 -18.515 1 96.22 316 LEU A C 1
ATOM 2345 O O . LEU A 1 316 ? -2.882 9.055 -17.362 1 96.22 316 LEU A O 1
ATOM 2349 N N . ARG A 1 317 ? -3.132 9.357 -19.568 1 94.69 317 ARG A N 1
ATOM 2350 C CA . ARG A 1 317 ? -4.158 10.382 -19.406 1 94.69 317 ARG A CA 1
ATOM 2351 C C . ARG A 1 317 ? -5.38 9.825 -18.685 1 94.69 317 ARG A C 1
ATOM 2353 O O . ARG A 1 317 ? -6.075 10.555 -17.975 1 94.69 317 ARG A O 1
ATOM 2360 N N . THR A 1 318 ? -5.62 8.514 -18.834 1 95.97 318 THR A N 1
ATOM 2361 C CA . THR A 1 318 ? -6.767 7.886 -18.188 1 95.97 318 THR A CA 1
ATOM 2362 C C . THR A 1 318 ? -6.579 7.844 -16.674 1 95.97 318 THR A C 1
ATOM 2364 O O . THR A 1 318 ? -7.537 8.022 -15.919 1 95.97 318 THR A O 1
ATOM 2367 N N . LEU A 1 319 ? -5.304 7.555 -16.201 1 95.51 319 LEU A N 1
ATOM 2368 C CA . LEU A 1 319 ? -5.045 7.561 -14.766 1 95.51 319 LEU A CA 1
ATOM 2369 C C . LEU A 1 319 ? -5.256 8.953 -14.181 1 95.51 319 LEU A C 1
ATOM 2371 O O . LEU A 1 319 ? -5.851 9.098 -13.11 1 95.51 319 LEU A O 1
ATOM 2375 N N . TRP A 1 320 ? -4.777 9.927 -14.845 1 93.36 320 TRP A N 1
ATOM 2376 C CA . TRP A 1 320 ? -4.894 11.303 -14.373 1 93.36 320 TRP A CA 1
ATOM 2377 C C . TRP A 1 320 ? -6.357 11.725 -14.282 1 93.36 320 TRP A C 1
ATOM 2379 O O . TRP A 1 320 ? -6.788 12.278 -13.268 1 93.36 320 TRP A O 1
ATOM 2389 N N . LEU A 1 321 ? -7.109 11.455 -15.35 1 92.42 321 LEU A N 1
ATOM 2390 C CA . LEU A 1 321 ? -8.516 11.838 -15.397 1 92.42 321 LEU A CA 1
ATOM 2391 C C . LEU A 1 321 ? -9.314 11.108 -14.323 1 92.42 321 LEU A C 1
ATOM 2393 O O . LEU A 1 321 ? -10.203 11.693 -13.699 1 92.42 321 LEU A O 1
ATOM 2397 N N . ALA A 1 322 ? -8.995 9.849 -14.205 1 92.23 322 ALA A N 1
ATOM 2398 C CA . ALA A 1 322 ? -9.747 9.002 -13.283 1 92.23 322 ALA A CA 1
ATOM 2399 C C . ALA A 1 322 ? -9.535 9.441 -11.837 1 92.23 322 ALA A C 1
ATOM 2401 O O . ALA A 1 322 ? -10.431 9.301 -11.001 1 92.23 322 ALA A O 1
ATOM 2402 N N . ASN A 1 323 ? -8.364 9.936 -11.51 1 85.78 323 ASN A N 1
ATOM 2403 C CA . ASN A 1 323 ? -8.017 10.197 -10.117 1 85.78 323 ASN A CA 1
ATOM 2404 C C . ASN A 1 323 ? -8.094 11.685 -9.79 1 85.78 323 ASN A C 1
ATOM 2406 O O . ASN A 1 323 ? -7.86 12.087 -8.649 1 85.78 323 ASN A O 1
ATOM 2410 N N . LYS A 1 324 ? -8.404 12.54 -10.704 1 78.14 324 LYS A N 1
ATOM 2411 C CA . LYS A 1 324 ? -8.54 13.975 -10.469 1 78.14 324 LYS A CA 1
ATOM 2412 C C . LYS A 1 324 ? -9.698 14.268 -9.519 1 78.14 324 LYS A C 1
ATOM 2414 O O . LYS A 1 324 ? -10.771 13.673 -9.638 1 78.14 324 LYS A O 1
ATOM 2419 N N . LEU A 1 325 ? -9.529 14.853 -8.364 1 62.02 325 LEU A N 1
ATOM 2420 C CA . LEU A 1 325 ? -10.597 15.169 -7.423 1 62.02 325 LEU A CA 1
ATOM 2421 C C . LEU A 1 325 ? -11.565 16.185 -8.02 1 62.02 325 LEU A C 1
ATOM 2423 O O . LEU A 1 325 ? -12.771 16.12 -7.77 1 62.02 325 LEU A O 1
ATOM 2427 N N . ASN A 1 326 ? -11.097 17.514 -8.377 1 50.34 326 ASN A N 1
ATOM 2428 C CA . ASN A 1 326 ? -12.019 18.591 -8.722 1 50.34 326 ASN A CA 1
ATOM 2429 C C . ASN A 1 326 ? -12.764 18.297 -10.021 1 50.34 326 ASN A C 1
ATOM 2431 O O . ASN A 1 326 ? -12.192 18.402 -11.107 1 50.34 326 ASN A O 1
ATOM 2435 N N . ALA A 1 327 ? -13.439 17.322 -10.217 1 38.14 327 ALA A N 1
ATOM 2436 C CA . ALA A 1 327 ? -14.193 17.384 -11.466 1 38.14 327 ALA A CA 1
ATOM 2437 C C . ALA A 1 327 ? -15.032 18.657 -11.537 1 38.14 327 ALA A C 1
ATOM 2439 O O . ALA A 1 327 ? -16.181 18.677 -11.09 1 38.14 327 ALA A O 1
ATOM 2440 N N . GLY A 1 328 ? -14.882 19.838 -11.054 1 33.42 328 GLY A N 1
ATOM 2441 C CA . GLY A 1 328 ? -15.957 20.696 -11.527 1 33.42 328 GLY A CA 1
ATOM 2442 C C . GLY A 1 328 ? -16.393 20.379 -12.945 1 33.42 328 GLY A C 1
ATOM 2443 O O . GLY A 1 328 ? -17.437 19.758 -13.154 1 33.42 328 GLY A O 1
ATOM 2444 N N . TYR A 1 329 ? -16.079 21.477 -13.992 1 30.65 329 TYR A N 1
ATOM 2445 C CA . TYR A 1 329 ? -16.621 21.912 -15.275 1 30.65 329 TYR A CA 1
ATOM 2446 C C . TYR A 1 329 ? -16.171 20.987 -16.399 1 30.65 329 TYR A C 1
ATOM 2448 O O . TYR A 1 329 ? -15.99 21.425 -17.537 1 30.65 329 TYR A O 1
ATOM 2456 N N . LEU A 1 330 ? -15.803 19.889 -16.158 1 31.98 330 LEU A N 1
ATOM 2457 C CA . LEU A 1 330 ? -15.301 19.288 -17.389 1 31.98 330 LEU A CA 1
ATOM 2458 C C . LEU A 1 330 ? -16.314 19.437 -18.519 1 31.98 330 LEU A C 1
ATOM 2460 O O . LEU A 1 330 ? -15.936 19.529 -19.689 1 31.98 330 LEU A O 1
ATOM 2464 N N . PHE A 1 331 ? -17.59 19.088 -18.291 1 31.85 331 PHE A N 1
ATOM 2465 C CA . PHE A 1 331 ? -18.481 19.092 -19.445 1 31.85 331 PHE A CA 1
ATOM 2466 C C . PHE A 1 331 ? -19.157 20.448 -19.604 1 31.85 331 PHE A C 1
ATOM 2468 O O . PHE A 1 331 ? -20.252 20.667 -19.082 1 31.85 331 PHE A O 1
ATOM 2475 N N . HIS A 1 332 ? -18.645 21.591 -19.333 1 28.7 332 HIS A N 1
ATOM 2476 C CA . HIS A 1 332 ? -19.352 22.777 -19.803 1 28.7 332 HIS A CA 1
ATOM 2477 C C . HIS A 1 332 ? -19.499 22.766 -21.321 1 28.7 332 HIS A C 1
ATOM 2479 O O . HIS A 1 332 ? -19.628 23.822 -21.944 1 28.7 332 HIS A O 1
ATOM 2485 N N . ASP A 1 333 ? -19.278 21.765 -22.166 1 30.05 333 ASP A N 1
ATOM 2486 C CA . ASP A 1 333 ? -19.875 22.027 -23.472 1 30.05 333 ASP A CA 1
ATOM 2487 C C . ASP A 1 333 ? -21.351 22.396 -23.337 1 30.05 333 ASP A C 1
ATOM 2489 O O . ASP A 1 333 ? -22.057 21.852 -22.486 1 30.05 333 ASP A O 1
ATOM 2493 N N . ASP A 1 334 ? -21.834 23.707 -23.666 1 28.6 334 ASP A N 1
ATOM 2494 C CA . ASP A 1 334 ? -23.192 24.154 -23.961 1 28.6 334 ASP A CA 1
ATOM 2495 C C . ASP A 1 334 ? -24.056 22.997 -24.458 1 28.6 334 ASP A C 1
ATOM 2497 O O . ASP A 1 334 ? -23.715 22.34 -25.444 1 28.6 334 ASP A O 1
ATOM 2501 N N . ALA A 1 335 ? -24.858 22.499 -23.816 1 27.7 335 ALA A N 1
ATOM 2502 C CA . ALA A 1 335 ? -25.956 21.904 -24.575 1 27.7 335 ALA A CA 1
ATOM 2503 C C . ALA A 1 335 ? -26.447 22.854 -25.663 1 27.7 335 ALA A C 1
ATOM 2505 O O . ALA A 1 335 ? -26.721 24.026 -25.396 1 27.7 335 ALA A O 1
ATOM 2506 N N . PRO A 1 336 ? -26.209 22.739 -26.917 1 28.2 336 PRO A N 1
ATOM 2507 C CA . PRO A 1 336 ? -27.085 23.599 -27.716 1 28.2 336 PRO A CA 1
ATOM 2508 C C . PRO A 1 336 ? -28.509 23.66 -27.17 1 28.2 336 PRO A C 1
ATOM 2510 O O . PRO A 1 336 ? -28.968 22.714 -26.523 1 28.2 336 PRO A O 1
ATOM 2513 N N . LYS A 1 337 ? -28.984 24.805 -26.702 1 25.53 337 LYS A N 1
ATOM 2514 C CA . LYS A 1 337 ? -30.43 24.969 -26.579 1 25.53 337 LYS A CA 1
ATOM 2515 C C . LYS A 1 337 ? -31.171 24.059 -27.555 1 25.53 337 LYS A C 1
ATOM 2517 O O . LYS A 1 337 ? -30.713 23.842 -28.679 1 25.53 337 LYS A O 1
ATOM 2522 N N . LYS A 1 338 ? -32.107 23.393 -26.978 1 27.13 338 LYS A N 1
ATOM 2523 C CA . LYS A 1 338 ? -33.189 22.724 -27.694 1 27.13 338 LYS A CA 1
ATOM 2524 C C . LYS A 1 338 ? -33.661 23.558 -28.882 1 27.13 338 LYS A C 1
ATOM 2526 O O . LYS A 1 338 ? -34.542 24.408 -28.738 1 27.13 338 LYS A O 1
ATOM 2531 N N . ASN A 1 339 ? -32.881 24.244 -29.699 1 25.86 339 ASN A N 1
ATOM 2532 C CA . ASN A 1 339 ? -33.767 24.494 -30.832 1 25.86 339 ASN A CA 1
ATOM 2533 C C . ASN A 1 339 ? -34.504 23.227 -31.257 1 25.86 339 ASN A C 1
ATOM 2535 O O . ASN A 1 339 ? -33.891 22.169 -31.408 1 25.86 339 ASN A O 1
ATOM 2539 N N . THR A 1 340 ? -35.91 23.049 -30.909 1 27.23 340 THR A N 1
ATOM 2540 C CA . THR A 1 340 ? -37.049 22.189 -31.211 1 27.23 340 THR A CA 1
ATOM 2541 C C . THR A 1 340 ? -36.938 21.621 -32.622 1 27.23 340 THR A C 1
ATOM 2543 O O . THR A 1 340 ? -37.66 20.687 -32.98 1 27.23 340 THR A O 1
ATOM 2546 N N . ASP A 1 341 ? -36.592 22.406 -33.684 1 25.69 341 ASP A N 1
ATOM 2547 C CA . ASP A 1 341 ? -37.148 21.932 -34.948 1 25.69 341 ASP A CA 1
ATOM 2548 C C . ASP A 1 341 ? -36.431 20.67 -35.424 1 25.69 341 ASP A C 1
ATOM 2550 O O . ASP A 1 341 ? -36.668 20.198 -36.538 1 25.69 341 ASP A O 1
ATOM 2554 N N . SER A 1 342 ? -35.144 20.396 -35.08 1 25.47 342 SER A N 1
ATOM 2555 C CA . SER A 1 342 ? -34.696 19.548 -36.18 1 25.47 342 SER A CA 1
ATOM 2556 C C . SER A 1 342 ? -35.451 18.223 -36.198 1 25.47 342 SER A C 1
ATOM 2558 O O . SER A 1 342 ? -35.931 17.761 -35.161 1 25.47 342 SER A O 1
ATOM 2560 N N . SER A 1 343 ? -35.85 17.644 -37.382 1 27.33 343 SER A N 1
ATOM 2561 C CA . SER A 1 343 ? -36.344 16.404 -37.972 1 27.33 343 SER A CA 1
ATOM 2562 C C . SER A 1 343 ? -35.673 15.188 -37.342 1 27.33 343 SER A C 1
ATOM 2564 O O . SER A 1 343 ? -34.562 15.286 -36.818 1 27.33 343 SER A O 1
ATOM 2566 N N . GLY A 1 344 ? -36.385 14.036 -36.987 1 28.2 344 GLY A N 1
ATOM 2567 C CA . GLY A 1 344 ? -36.48 12.651 -36.555 1 28.2 344 GLY A CA 1
ATOM 2568 C C . GLY A 1 344 ? -35.323 11.795 -37.035 1 28.2 344 GLY A C 1
ATOM 2569 O O . GLY A 1 344 ? -35.432 10.569 -37.091 1 28.2 344 GLY A O 1
ATOM 2570 N N . ASP A 1 345 ? -34.35 12.313 -37.802 1 28.52 345 ASP A N 1
ATOM 2571 C CA . ASP A 1 345 ? -33.648 11.171 -38.38 1 28.52 345 ASP A CA 1
ATOM 2572 C C . ASP A 1 345 ? -32.935 10.361 -37.3 1 28.52 345 ASP A C 1
ATOM 2574 O O . ASP A 1 345 ? -32.263 10.926 -36.435 1 28.52 345 ASP A O 1
ATOM 2578 N N . GLY A 1 346 ? -33.504 9.236 -36.704 1 31.31 346 GLY A N 1
ATOM 2579 C CA . GLY A 1 346 ? -33.219 7.992 -36.007 1 31.31 346 GLY A CA 1
ATOM 2580 C C . GLY A 1 346 ? -31.791 7.517 -36.195 1 31.31 346 GLY A C 1
ATOM 2581 O O . GLY A 1 346 ? -31.53 6.312 -36.221 1 31.31 346 GLY A O 1
ATOM 2582 N N . GLY A 1 347 ? -30.915 8.387 -36.589 1 29.01 347 GLY A N 1
ATOM 2583 C CA . GLY A 1 347 ? -29.649 7.715 -36.837 1 29.01 347 GLY A CA 1
ATOM 2584 C C . GLY A 1 347 ? -29.061 7.071 -35.595 1 29.01 347 GLY A C 1
ATOM 2585 O O . GLY A 1 347 ? -29.426 7.428 -34.473 1 29.01 347 GLY A O 1
ATOM 2586 N N . SER A 1 348 ? -28.59 5.801 -35.721 1 30.82 348 SER A N 1
ATOM 2587 C CA . SER A 1 348 ? -27.943 4.86 -34.813 1 30.82 348 SER A CA 1
ATOM 2588 C C . SER A 1 348 ? -26.931 5.565 -33.915 1 30.82 348 SER A C 1
ATOM 2590 O O . SER A 1 348 ? -26.061 6.291 -34.402 1 30.82 348 SER A O 1
ATOM 2592 N N . ALA A 1 349 ? -27.261 6.098 -32.801 1 32.84 349 ALA A N 1
ATOM 2593 C CA . ALA A 1 349 ? -26.312 6.469 -31.755 1 32.84 349 ALA A CA 1
ATOM 2594 C C . ALA A 1 349 ? -25.05 5.613 -31.831 1 32.84 349 ALA A C 1
ATOM 2596 O O . ALA A 1 349 ? -25.059 4.446 -31.432 1 32.84 349 ALA A O 1
ATOM 2597 N N . GLU A 1 350 ? -24.188 5.53 -32.751 1 34.24 350 GLU A N 1
ATOM 2598 C CA . GLU A 1 350 ? -22.862 4.921 -32.805 1 34.24 350 GLU A CA 1
ATOM 2599 C C . GLU A 1 350 ? -22.123 5.089 -31.48 1 34.24 350 GLU A C 1
ATOM 2601 O O . GLU A 1 350 ? -21.962 6.21 -30.991 1 34.24 350 GLU A O 1
ATOM 2606 N N . LYS A 1 351 ? -22.203 4.227 -30.449 1 50.05 351 LYS A N 1
ATOM 2607 C CA . LYS A 1 351 ? -21.544 4.048 -29.159 1 50.05 351 LYS A CA 1
ATOM 2608 C C . LYS A 1 351 ? -20.08 4.474 -29.225 1 50.05 351 LYS A C 1
ATOM 2610 O O . LYS A 1 351 ? -19.25 3.772 -29.804 1 50.05 351 LYS A O 1
ATOM 2615 N N . LYS A 1 352 ? -19.704 5.761 -29.075 1 59.91 352 LYS A N 1
ATOM 2616 C CA . LYS A 1 352 ? -18.396 6.406 -29.135 1 59.91 352 LYS A CA 1
ATOM 2617 C C . LYS A 1 352 ? -17.415 5.752 -28.166 1 59.91 352 LYS A C 1
ATOM 2619 O O . LYS A 1 352 ? -17.737 5.544 -26.994 1 59.91 352 LYS A O 1
ATOM 2624 N N . ASP A 1 353 ? -16.372 5.087 -28.682 1 83.75 353 ASP A N 1
ATOM 2625 C CA . ASP A 1 353 ? -15.239 4.488 -27.984 1 83.75 353 ASP A CA 1
ATOM 2626 C C . ASP A 1 353 ? -14.544 5.509 -27.087 1 83.75 353 ASP A C 1
ATOM 2628 O O . ASP A 1 353 ? -14.049 6.531 -27.568 1 83.75 353 ASP A O 1
ATOM 2632 N N . TRP A 1 354 ? -14.664 5.322 -25.724 1 90.1 354 TRP A N 1
ATOM 2633 C CA . TRP A 1 354 ? -14.075 6.26 -24.774 1 90.1 354 TRP A CA 1
ATOM 2634 C C . TRP A 1 354 ? -12.606 6.511 -25.097 1 90.1 354 TRP A C 1
ATOM 2636 O O . TRP A 1 354 ? -12.053 7.552 -24.733 1 90.1 354 TRP A O 1
ATOM 2646 N N . ARG A 1 355 ? -11.963 5.649 -25.788 1 92.1 355 ARG A N 1
ATOM 2647 C CA . ARG A 1 355 ? -10.551 5.746 -26.145 1 92.1 355 ARG A CA 1
ATOM 2648 C C . ARG A 1 355 ? -10.306 6.911 -27.098 1 92.1 355 ARG A C 1
ATOM 2650 O O . ARG A 1 355 ? -9.17 7.365 -27.251 1 92.1 355 ARG A O 1
ATOM 2657 N N . GLN A 1 356 ? -11.347 7.402 -27.676 1 87.53 356 GLN A N 1
ATOM 2658 C CA . GLN A 1 356 ? -11.252 8.504 -28.628 1 87.53 356 GLN A CA 1
ATOM 2659 C C . GLN A 1 356 ? -11.914 9.764 -28.078 1 87.53 356 GLN A C 1
ATOM 2661 O O . GLN A 1 356 ? -12.146 10.723 -28.817 1 87.53 356 GLN A O 1
ATOM 2666 N N . SER A 1 357 ? -12.171 9.695 -26.805 1 87.72 357 SER A N 1
ATOM 2667 C CA . SER A 1 357 ? -12.851 10.816 -26.165 1 87.72 357 SER A CA 1
ATOM 2668 C C . SER A 1 357 ? -11.989 12.074 -26.194 1 87.72 357 SER A C 1
ATOM 2670 O O . SER A 1 357 ? -10.791 12.019 -25.912 1 87.72 357 SER A O 1
ATOM 2672 N N . LYS A 1 358 ? -12.553 13.228 -26.378 1 85.95 358 LYS A N 1
ATOM 2673 C CA . LYS A 1 358 ? -11.861 14.514 -26.388 1 85.95 358 LYS A CA 1
ATOM 2674 C C . LYS A 1 358 ? -11.437 14.921 -24.979 1 85.95 358 LYS A C 1
ATOM 2676 O O . LYS A 1 358 ? -10.585 15.795 -24.81 1 85.95 358 LYS A O 1
ATOM 2681 N N . LEU A 1 359 ? -12.01 14.272 -24.025 1 85.11 359 LEU A N 1
ATOM 2682 C CA . LEU A 1 359 ? -11.636 14.543 -22.641 1 85.11 359 LEU A CA 1
ATOM 2683 C C . LEU A 1 359 ? -10.164 14.224 -22.403 1 85.11 359 LEU A C 1
ATOM 2685 O O . LEU A 1 359 ? -9.511 14.868 -21.578 1 85.11 359 LEU A O 1
ATOM 2689 N N . LEU A 1 360 ? -9.684 13.297 -23.062 1 89.74 360 LEU A N 1
ATOM 2690 C CA . LEU A 1 360 ? -8.291 12.889 -22.917 1 89.74 360 LEU A CA 1
ATOM 2691 C C . LEU A 1 360 ? -7.349 14 -23.369 1 89.74 360 LEU A C 1
ATOM 2693 O O . LEU A 1 360 ? -6.225 14.107 -22.872 1 89.74 360 LEU A O 1
ATOM 2697 N N . ASP A 1 361 ? -7.855 14.831 -24.203 1 87.92 361 ASP A N 1
ATOM 2698 C CA . ASP A 1 361 ? -7.029 15.907 -24.742 1 87.92 361 ASP A CA 1
ATOM 2699 C C . ASP A 1 361 ? -6.901 17.054 -23.742 1 87.92 361 ASP A C 1
ATOM 2701 O O . ASP A 1 361 ? -6.048 17.93 -23.9 1 87.92 361 ASP A O 1
ATOM 2705 N N . THR A 1 362 ? -7.692 17.05 -22.7 1 85.59 362 THR A N 1
ATOM 2706 C CA . THR A 1 362 ? -7.659 18.1 -21.689 1 85.59 362 THR A CA 1
ATOM 2707 C C . THR A 1 362 ? -6.593 17.804 -20.637 1 85.59 362 THR A C 1
ATOM 2709 O O . THR A 1 362 ? -6.301 18.648 -19.787 1 85.59 362 THR A O 1
ATOM 2712 N N . VAL A 1 363 ? -6.102 16.671 -20.687 1 88.14 363 VAL A N 1
ATOM 2713 C CA . VAL A 1 363 ? -5.095 16.245 -19.721 1 88.14 363 VAL A CA 1
ATOM 2714 C C . VAL A 1 363 ? -3.743 16.858 -20.078 1 88.14 363 VAL A C 1
ATOM 2716 O O . VAL A 1 363 ? -3.368 16.907 -21.252 1 88.14 363 VAL A O 1
ATOM 2719 N N . PRO A 1 364 ? -3.006 17.344 -19.097 1 84.57 364 PRO A N 1
ATOM 2720 C CA . PRO A 1 364 ? -1.656 17.835 -19.385 1 84.57 364 PRO A CA 1
ATOM 2721 C C . PRO A 1 364 ? -0.757 16.763 -19.995 1 84.57 364 PRO A C 1
ATOM 2723 O O . PRO A 1 364 ? -1.072 15.572 -19.923 1 84.57 364 PRO A O 1
ATOM 2726 N N . ASP A 1 365 ? 0.292 17.267 -20.575 1 87.84 365 ASP A N 1
ATOM 2727 C CA . ASP A 1 365 ? 1.292 16.34 -21.097 1 87.84 365 ASP A CA 1
ATOM 2728 C C . ASP A 1 365 ? 1.752 15.364 -20.016 1 87.84 365 ASP A C 1
ATOM 2730 O O . ASP A 1 365 ? 2.319 15.775 -19.002 1 87.84 365 ASP A O 1
ATOM 2734 N N . VAL A 1 366 ? 1.483 14.144 -20.273 1 85.65 366 VAL A N 1
ATOM 2735 C CA . VAL A 1 366 ? 1.745 13.109 -19.278 1 85.65 366 VAL A CA 1
ATOM 2736 C C . VAL A 1 366 ? 3.232 13.089 -18.933 1 85.65 366 VAL A C 1
ATOM 2738 O O . VAL A 1 366 ? 3.616 12.679 -17.835 1 85.65 366 VAL A O 1
ATOM 2741 N N . ARG A 1 367 ? 4.081 13.509 -19.903 1 80.2 367 ARG A N 1
ATOM 2742 C CA . ARG A 1 367 ? 5.52 13.557 -19.668 1 80.2 367 ARG A CA 1
ATOM 2743 C C . ARG A 1 367 ? 5.873 14.629 -18.644 1 80.2 367 ARG A C 1
ATOM 2745 O O . ARG A 1 367 ? 6.942 14.582 -18.031 1 80.2 367 ARG A O 1
ATOM 2752 N N . ARG A 1 368 ? 4.915 15.498 -18.355 1 79.65 368 ARG A N 1
ATOM 2753 C CA . ARG A 1 368 ? 5.164 16.626 -17.463 1 79.65 368 ARG A CA 1
ATOM 2754 C C . ARG A 1 368 ? 4.496 16.411 -16.109 1 79.65 368 ARG A C 1
ATOM 2756 O O . ARG A 1 368 ? 4.624 17.243 -15.208 1 79.65 368 ARG A O 1
ATOM 2763 N N . ILE A 1 369 ? 3.848 15.328 -16.052 1 81.3 369 ILE A N 1
ATOM 2764 C CA . ILE A 1 369 ? 3.275 15.011 -14.748 1 81.3 369 ILE A CA 1
ATOM 2765 C C . ILE A 1 369 ? 4.365 14.479 -13.821 1 81.3 369 ILE A C 1
ATOM 2767 O O . ILE A 1 369 ? 4.841 13.354 -13.994 1 81.3 369 ILE A O 1
ATOM 2771 N N . ASN A 1 370 ? 4.717 15.308 -12.83 1 77.2 370 ASN A N 1
ATOM 2772 C CA . ASN A 1 370 ? 5.807 14.911 -11.945 1 77.2 370 ASN A CA 1
ATOM 2773 C C . ASN A 1 370 ? 5.293 14.521 -10.562 1 77.2 370 ASN A C 1
ATOM 2775 O O . ASN A 1 370 ? 5.981 13.825 -9.813 1 77.2 370 ASN A O 1
ATOM 2779 N N . ASP A 1 371 ? 4.151 15.044 -10.264 1 77.64 371 ASP A N 1
ATOM 2780 C CA . ASP A 1 371 ? 3.505 14.581 -9.039 1 77.64 371 ASP A CA 1
ATOM 2781 C C . ASP A 1 371 ? 2.709 13.302 -9.288 1 77.64 371 ASP A C 1
ATOM 2783 O O . ASP A 1 371 ? 1.52 13.357 -9.611 1 77.64 371 ASP A O 1
ATOM 2787 N N . LEU A 1 372 ? 3.333 12.228 -9.095 1 79.1 372 LEU A N 1
ATOM 2788 C CA . LEU A 1 372 ? 2.803 10.93 -9.501 1 79.1 372 LEU A CA 1
ATOM 2789 C C . LEU A 1 372 ? 1.589 10.552 -8.659 1 79.1 372 LEU A C 1
ATOM 2791 O O . LEU A 1 372 ? 0.826 9.656 -9.03 1 79.1 372 LEU A O 1
ATOM 2795 N N . ALA A 1 373 ? 1.434 11.181 -7.56 1 76.45 373 ALA A N 1
ATOM 2796 C CA . ALA A 1 373 ? 0.257 10.944 -6.728 1 76.45 373 ALA A CA 1
ATOM 2797 C C . ALA A 1 373 ? -1.025 11.276 -7.485 1 76.45 373 ALA A C 1
ATOM 2799 O O . ALA A 1 373 ? -2.094 10.747 -7.171 1 76.45 373 ALA A O 1
ATOM 2800 N N . SER A 1 374 ? -0.913 12.126 -8.476 1 78.04 374 SER A N 1
ATOM 2801 C CA . SER A 1 374 ? -2.079 12.509 -9.266 1 78.04 374 SER A CA 1
ATOM 2802 C C . SER A 1 374 ? -2.548 11.359 -10.152 1 78.04 374 SER A C 1
ATOM 2804 O O . SER A 1 374 ? -3.654 11.399 -10.695 1 78.04 374 SER A O 1
ATOM 2806 N N . LEU A 1 375 ? -1.707 10.407 -10.257 1 86.15 375 LEU A N 1
ATOM 2807 C CA . LEU A 1 375 ? -2.03 9.278 -11.122 1 86.15 375 LEU A CA 1
ATOM 2808 C C . LEU A 1 375 ? -2.574 8.108 -10.309 1 86.15 375 LEU A C 1
ATOM 2810 O O . LEU A 1 375 ? -2.958 7.081 -10.872 1 86.15 375 LEU A O 1
ATOM 2814 N N . THR A 1 376 ? -2.573 8.224 -8.952 1 84.27 376 THR A N 1
ATOM 2815 C CA . THR A 1 376 ? -2.964 7.117 -8.086 1 84.27 376 THR A CA 1
ATOM 2816 C C . THR A 1 376 ? -3.852 7.609 -6.947 1 84.27 376 THR A C 1
ATOM 2818 O O . THR A 1 376 ? -4.053 8.815 -6.786 1 84.27 376 THR A O 1
ATOM 2821 N N . ILE A 1 377 ? -4.374 6.647 -6.209 1 82.78 377 ILE A N 1
ATOM 2822 C CA . ILE A 1 377 ? -5.164 7 -5.035 1 82.78 377 ILE A CA 1
ATOM 2823 C C . ILE A 1 377 ? -4.269 7.022 -3.798 1 82.78 377 ILE A C 1
ATOM 2825 O O . ILE A 1 377 ? -4.727 7.341 -2.698 1 82.78 377 ILE A O 1
ATOM 2829 N N . GLN A 1 378 ? -3.009 6.77 -4.021 1 78.87 378 GLN A N 1
ATOM 2830 C CA . GLN A 1 378 ? -2.055 6.735 -2.917 1 78.87 378 GLN A CA 1
ATOM 2831 C C . GLN A 1 378 ? -1.518 8.13 -2.609 1 78.87 378 GLN A C 1
ATOM 2833 O O . GLN A 1 378 ? -1.424 8.975 -3.501 1 78.87 378 GLN A O 1
ATOM 2838 N N . CYS A 1 379 ? -1.188 8.384 -1.312 1 81.45 379 CYS A N 1
ATOM 2839 C CA . CYS A 1 379 ? -0.461 9.586 -0.918 1 81.45 379 CYS A CA 1
ATOM 2840 C C . CYS A 1 379 ? 0.967 9.248 -0.507 1 81.45 379 CYS A C 1
ATOM 2842 O O . CYS A 1 379 ? 1.852 9.134 -1.357 1 81.45 379 CYS A O 1
ATOM 2844 N N . SER A 1 380 ? 1.116 8.734 0.682 1 82.5 380 SER A N 1
ATOM 2845 C CA . SER A 1 380 ? 2.444 8.274 1.075 1 82.5 380 SER A CA 1
ATOM 2846 C C . SER A 1 380 ? 2.814 6.978 0.362 1 82.5 380 SER A C 1
ATOM 2848 O O . SER A 1 380 ? 2.054 6.009 0.39 1 82.5 380 SER A O 1
ATOM 2850 N N . ARG A 1 381 ? 3.924 7.079 -0.313 1 87.79 381 ARG A N 1
ATOM 2851 C CA . ARG A 1 381 ? 4.364 5.891 -1.037 1 87.79 381 ARG A CA 1
ATOM 2852 C C . ARG A 1 381 ? 5.886 5.809 -1.082 1 87.79 381 ARG A C 1
ATOM 2854 O O . ARG A 1 381 ? 6.568 6.836 -1.102 1 87.79 381 ARG A O 1
ATOM 2861 N N . ARG A 1 382 ? 6.275 4.664 -1.118 1 90.46 382 ARG A N 1
ATOM 2862 C CA . ARG A 1 382 ? 7.692 4.391 -1.338 1 90.46 382 ARG A CA 1
ATOM 2863 C C . ARG A 1 382 ? 8.011 4.317 -2.827 1 90.46 382 ARG A C 1
ATOM 2865 O O . ARG A 1 382 ? 7.154 3.949 -3.633 1 90.46 382 ARG A O 1
ATOM 2872 N N . HIS A 1 383 ? 9.209 4.714 -3.207 1 92.4 383 HIS A N 1
ATOM 2873 C CA . HIS A 1 383 ? 9.623 4.65 -4.604 1 92.4 383 HIS A CA 1
ATOM 2874 C C . HIS A 1 383 ? 10.101 3.25 -4.973 1 92.4 383 HIS A C 1
ATOM 2876 O O . HIS A 1 383 ? 11.242 3.073 -5.407 1 92.4 383 HIS A O 1
ATOM 2882 N N . ASP A 1 384 ? 9.215 2.364 -4.957 1 95.11 384 ASP A N 1
ATOM 2883 C CA . ASP A 1 384 ? 9.561 0.955 -5.114 1 95.11 384 ASP A CA 1
ATOM 2884 C C . ASP A 1 384 ? 10.015 0.657 -6.541 1 95.11 384 ASP A C 1
ATOM 2886 O O . ASP A 1 384 ? 10.632 -0.379 -6.798 1 95.11 384 ASP A O 1
ATOM 2890 N N . ALA A 1 385 ? 9.716 1.563 -7.484 1 95.53 385 ALA A N 1
ATOM 2891 C CA . ALA A 1 385 ? 10.207 1.388 -8.849 1 95.53 385 ALA A CA 1
ATOM 2892 C C . ALA A 1 385 ? 11.732 1.34 -8.881 1 95.53 385 ALA A C 1
ATOM 2894 O O . ALA A 1 385 ? 12.322 0.743 -9.784 1 95.53 385 ALA A O 1
ATOM 2895 N N . THR A 1 386 ? 12.346 1.969 -7.91 1 95.29 386 THR A N 1
ATOM 2896 C CA . THR A 1 386 ? 13.803 1.994 -7.841 1 95.29 386 THR A CA 1
ATOM 2897 C C . THR A 1 386 ? 14.359 0.589 -7.63 1 95.29 386 THR A C 1
ATOM 2899 O O . THR A 1 386 ? 15.422 0.25 -8.154 1 95.29 386 THR A O 1
ATOM 2902 N N . LYS A 1 387 ? 13.658 -0.248 -6.894 1 97.47 387 LYS A N 1
ATOM 2903 C CA . LYS A 1 387 ? 14.079 -1.635 -6.716 1 97.47 387 LYS A CA 1
ATOM 2904 C C . LYS A 1 387 ? 14.134 -2.368 -8.054 1 97.47 387 LYS A C 1
ATOM 2906 O O . LYS A 1 387 ? 15.107 -3.066 -8.345 1 97.47 387 LYS A O 1
ATOM 2911 N N . MET A 1 388 ? 13.064 -2.188 -8.801 1 97.3 388 MET A N 1
ATOM 2912 C CA . MET A 1 388 ? 13.015 -2.818 -10.117 1 97.3 388 MET A CA 1
ATOM 2913 C C . MET A 1 388 ? 14.085 -2.239 -11.037 1 97.3 388 MET A C 1
ATOM 2915 O O . MET A 1 388 ? 14.719 -2.973 -11.798 1 97.3 388 MET A O 1
ATOM 2919 N N . PHE A 1 389 ? 14.254 -0.944 -10.983 1 95.52 389 PHE A N 1
ATOM 2920 C CA . PHE A 1 389 ? 15.24 -0.257 -11.808 1 95.52 389 PHE A CA 1
ATOM 2921 C C . PHE A 1 389 ? 16.638 -0.81 -11.554 1 95.52 389 PHE A C 1
ATOM 2923 O O . PHE A 1 389 ? 17.345 -1.18 -12.493 1 95.52 389 PHE A O 1
ATOM 2930 N N . LEU A 1 390 ? 17.039 -0.89 -10.308 1 96.3 390 LEU A N 1
ATOM 2931 C CA . LEU A 1 390 ? 18.389 -1.321 -9.964 1 96.3 390 LEU A CA 1
ATOM 2932 C C . LEU A 1 390 ? 18.564 -2.815 -10.215 1 96.3 390 LEU A C 1
ATOM 2934 O O . LEU A 1 390 ? 19.651 -3.264 -10.585 1 96.3 390 LEU A O 1
ATOM 2938 N N . HIS A 1 391 ? 17.487 -3.59 -10.012 1 96.86 391 HIS A N 1
ATOM 2939 C CA . HIS A 1 391 ? 17.487 -5.003 -10.377 1 96.86 391 HIS A CA 1
ATOM 2940 C C . HIS A 1 391 ? 17.746 -5.186 -11.868 1 96.86 391 HIS A C 1
ATOM 2942 O O . HIS A 1 391 ? 18.582 -6.003 -12.262 1 96.86 391 HIS A O 1
ATOM 2948 N N . TRP A 1 392 ? 17.028 -4.445 -12.649 1 96.66 392 TRP A N 1
ATOM 2949 C CA . TRP A 1 392 ? 17.119 -4.521 -14.103 1 96.66 392 TRP A CA 1
ATOM 2950 C C . TRP A 1 392 ? 18.478 -4.029 -14.59 1 96.66 392 TRP A C 1
ATOM 2952 O O . TRP A 1 392 ? 19.086 -4.639 -15.473 1 96.66 392 TRP A O 1
ATOM 2962 N N . LEU A 1 393 ? 18.922 -2.961 -14.037 1 94.36 393 LEU A N 1
ATOM 2963 C CA . LEU A 1 393 ? 20.237 -2.426 -14.372 1 94.36 393 LEU A CA 1
ATOM 2964 C C . LEU A 1 393 ? 21.332 -3.444 -14.068 1 94.36 393 LEU A C 1
ATOM 2966 O O . LEU A 1 393 ? 22.281 -3.591 -14.842 1 94.36 393 LEU A O 1
ATOM 2970 N N . TYR A 1 394 ? 21.22 -4.149 -13 1 95.64 394 TYR A N 1
ATOM 2971 C CA . TYR A 1 394 ? 22.225 -5.085 -12.511 1 95.64 394 TYR A CA 1
ATOM 2972 C C . TYR A 1 394 ? 22.276 -6.336 -13.381 1 95.64 394 TYR A C 1
ATOM 2974 O O . TYR A 1 394 ? 23.354 -6.765 -13.799 1 95.64 394 TYR A O 1
ATOM 2982 N N . TYR A 1 395 ? 21.136 -6.917 -13.738 1 95.85 395 TYR A N 1
ATOM 2983 C CA . TYR A 1 395 ? 21.093 -8.206 -14.418 1 95.85 395 TYR A CA 1
ATOM 2984 C C . TYR A 1 395 ? 20.926 -8.024 -15.922 1 95.85 395 TYR A C 1
ATOM 2986 O O . TYR A 1 395 ? 21.224 -8.932 -16.701 1 95.85 395 TYR A O 1
ATOM 2994 N N . GLY A 1 396 ? 20.377 -6.832 -16.331 1 95.79 396 GLY A N 1
ATOM 2995 C CA . GLY A 1 396 ? 20.021 -6.646 -17.728 1 95.79 396 GLY A CA 1
ATOM 2996 C C . GLY A 1 396 ? 18.823 -7.474 -18.154 1 95.79 396 GLY A C 1
ATOM 2997 O O . GLY A 1 396 ? 18.366 -8.343 -17.408 1 95.79 396 GLY A O 1
ATOM 2998 N N . THR A 1 397 ? 18.35 -7.192 -19.324 1 96.76 397 THR A N 1
ATOM 2999 C CA . THR A 1 397 ? 17.191 -7.905 -19.849 1 96.76 397 THR A CA 1
ATOM 3000 C C . THR A 1 397 ? 17.506 -9.386 -20.034 1 96.76 397 THR A C 1
ATOM 3002 O O . THR A 1 397 ? 16.684 -10.246 -19.711 1 96.76 397 THR A O 1
ATOM 3005 N N . ALA A 1 398 ? 18.653 -9.689 -20.486 1 97.02 398 ALA A N 1
ATOM 3006 C CA . ALA A 1 398 ? 19.044 -11.072 -20.743 1 97.02 398 ALA A CA 1
ATOM 3007 C C . ALA A 1 398 ? 19.175 -11.856 -19.44 1 97.02 398 ALA A C 1
ATOM 3009 O O . ALA A 1 398 ? 18.844 -13.043 -19.387 1 97.02 398 ALA A O 1
ATOM 3010 N N . GLY A 1 399 ? 19.779 -11.208 -18.431 1 96.89 399 GLY A N 1
ATOM 3011 C CA . GLY A 1 399 ? 19.89 -11.866 -17.139 1 96.89 399 GLY A CA 1
ATOM 3012 C C . GLY A 1 399 ? 18.544 -12.205 -16.525 1 96.89 399 GLY A C 1
ATOM 3013 O O . GLY A 1 399 ? 18.362 -13.294 -15.978 1 96.89 399 GLY A O 1
ATOM 3014 N N . ILE A 1 400 ? 17.613 -11.333 -16.64 1 97.65 400 ILE A N 1
ATOM 3015 C CA . ILE A 1 400 ? 16.267 -11.572 -16.132 1 97.65 400 ILE A CA 1
ATOM 3016 C C . ILE A 1 400 ? 15.595 -12.673 -16.949 1 97.65 400 ILE A C 1
ATOM 3018 O O . ILE A 1 400 ? 14.944 -13.559 -16.391 1 97.65 400 ILE A O 1
ATOM 3022 N N . ALA A 1 401 ? 15.784 -12.613 -18.247 1 97.95 401 ALA A N 1
ATOM 3023 C CA . ALA A 1 401 ? 15.228 -13.636 -19.129 1 97.95 401 ALA A CA 1
ATOM 3024 C C . ALA A 1 401 ? 15.71 -15.027 -18.728 1 97.95 401 ALA A C 1
ATOM 3026 O O . ALA A 1 401 ? 14.924 -15.977 -18.694 1 97.95 401 ALA A O 1
ATOM 3027 N N . ARG A 1 402 ? 16.959 -15.166 -18.431 1 97.08 402 ARG A N 1
ATOM 3028 C CA . ARG A 1 402 ? 17.535 -16.453 -18.054 1 97.08 402 ARG A CA 1
ATOM 3029 C C . ARG A 1 402 ? 16.883 -16.994 -16.786 1 97.08 402 ARG A C 1
ATOM 3031 O O . ARG A 1 402 ? 16.66 -18.2 -16.662 1 97.08 402 ARG A O 1
ATOM 3038 N N . GLU A 1 403 ? 16.618 -16.12 -15.89 1 95.33 403 GLU A N 1
ATOM 3039 C CA . GLU A 1 403 ? 15.993 -16.537 -14.638 1 95.33 403 GLU A CA 1
ATOM 3040 C C . GLU A 1 403 ? 14.562 -17.014 -14.869 1 95.33 403 GLU A C 1
ATOM 3042 O O . GLU A 1 403 ? 14.138 -18.02 -14.295 1 95.33 403 GLU A O 1
ATOM 3047 N N . VAL A 1 404 ? 13.83 -16.32 -15.696 1 97.02 404 VAL A N 1
ATOM 3048 C CA . VAL A 1 404 ? 12.461 -16.701 -16.028 1 97.02 404 VAL A CA 1
ATOM 3049 C C . VAL A 1 404 ? 12.462 -18.038 -16.767 1 97.02 404 VAL A C 1
ATOM 3051 O O . VAL A 1 404 ? 11.669 -18.928 -16.452 1 97.02 404 VAL A O 1
ATOM 3054 N N . GLU A 1 405 ? 13.372 -18.188 -17.699 1 97.42 405 GLU A N 1
ATOM 3055 C CA . GLU A 1 405 ? 13.482 -19.413 -18.485 1 97.42 405 GLU A CA 1
ATOM 3056 C C . GLU A 1 405 ? 13.875 -20.598 -17.607 1 97.42 405 GLU A C 1
ATOM 3058 O O . GLU A 1 405 ? 13.445 -21.727 -17.85 1 97.42 405 GLU A O 1
ATOM 3063 N N . GLN A 1 406 ? 14.679 -20.327 -16.616 1 95.88 406 GLN A N 1
ATOM 3064 C CA . GLN A 1 406 ? 15.062 -21.388 -15.691 1 95.88 406 GLN A CA 1
ATOM 3065 C C . GLN A 1 406 ? 13.849 -21.923 -14.935 1 95.88 406 GLN A C 1
ATOM 3067 O O . GLN A 1 406 ? 13.718 -23.133 -14.739 1 95.88 406 GLN A O 1
ATOM 3072 N N . ALA A 1 407 ? 13.025 -21.053 -14.486 1 95.76 407 ALA A N 1
ATOM 3073 C CA . ALA A 1 407 ? 11.809 -21.474 -13.794 1 95.76 407 ALA A CA 1
ATOM 3074 C C . ALA A 1 407 ? 10.949 -22.362 -14.689 1 95.76 407 ALA A C 1
ATOM 3076 O O . ALA A 1 407 ? 10.453 -23.402 -14.25 1 95.76 407 ALA A O 1
ATOM 3077 N N . VAL A 1 408 ? 10.811 -21.997 -15.952 1 96.84 408 VAL A N 1
ATOM 3078 C CA . VAL A 1 408 ? 9.987 -22.725 -16.91 1 96.84 408 VAL A CA 1
ATOM 3079 C C . VAL A 1 408 ? 10.635 -24.068 -17.235 1 96.84 408 VAL A C 1
ATOM 3081 O O . VAL A 1 408 ? 9.954 -25.095 -17.297 1 96.84 408 VAL A O 1
ATOM 3084 N N . ASP A 1 409 ? 11.913 -24.045 -17.414 1 97 409 ASP A N 1
ATOM 3085 C CA . ASP A 1 409 ? 12.641 -25.27 -17.728 1 97 409 ASP A CA 1
ATOM 3086 C C . ASP A 1 409 ? 12.528 -26.283 -16.59 1 97 409 ASP A C 1
ATOM 3088 O O . ASP A 1 409 ? 12.319 -27.473 -16.831 1 97 409 ASP A O 1
ATOM 3092 N N . SER A 1 410 ? 12.698 -25.805 -15.381 1 96.95 410 SER A N 1
ATOM 3093 C CA . SER A 1 410 ? 12.58 -26.677 -14.217 1 96.95 410 SER A CA 1
ATOM 3094 C C . SER A 1 410 ? 11.169 -27.244 -14.091 1 96.95 410 SER A C 1
ATOM 3096 O O . SER A 1 410 ? 10.993 -28.413 -13.743 1 96.95 410 SER A O 1
ATOM 3098 N N . SER A 1 411 ? 10.208 -26.419 -14.356 1 97.15 411 SER A N 1
ATOM 3099 C CA . SER A 1 411 ? 8.823 -26.875 -14.284 1 97.15 411 SER A CA 1
ATOM 3100 C C . SER A 1 411 ? 8.528 -27.919 -15.355 1 97.15 411 SER A C 1
ATOM 3102 O O . SER A 1 411 ? 7.795 -28.879 -15.109 1 97.15 411 SER A O 1
ATOM 3104 N N . LYS A 1 412 ? 9.046 -27.765 -16.546 1 97.5 412 LYS A N 1
ATOM 3105 C CA . LYS A 1 412 ? 8.873 -28.75 -17.61 1 97.5 412 LYS A CA 1
ATOM 3106 C C . LYS A 1 412 ? 9.52 -30.081 -17.237 1 97.5 412 LYS A C 1
ATOM 3108 O O . LYS A 1 412 ? 8.947 -31.145 -17.48 1 97.5 412 LYS A O 1
ATOM 3113 N N . HIS A 1 413 ? 10.69 -29.966 -16.69 1 98.11 413 HIS A N 1
ATOM 3114 C CA . HIS A 1 413 ? 11.37 -31.175 -16.239 1 98.11 413 HIS A CA 1
ATOM 3115 C C . HIS A 1 413 ? 10.563 -31.892 -15.162 1 98.11 413 HIS A C 1
ATOM 3117 O O . HIS A 1 413 ? 10.409 -33.115 -15.208 1 98.11 413 HIS A O 1
ATOM 3123 N N . LEU A 1 414 ? 10.082 -31.153 -14.201 1 98.29 414 LEU A N 1
ATOM 3124 C CA . LEU A 1 414 ? 9.241 -31.717 -13.151 1 98.29 414 LEU A CA 1
ATOM 3125 C C . LEU A 1 414 ? 8.006 -32.387 -13.744 1 98.29 414 LEU A C 1
ATOM 3127 O O . LEU A 1 414 ? 7.636 -33.49 -13.335 1 98.29 414 LEU A O 1
ATOM 3131 N N . ALA A 1 415 ? 7.36 -31.712 -14.688 1 98.16 415 ALA A N 1
ATOM 3132 C CA . ALA A 1 415 ? 6.167 -32.253 -15.333 1 98.16 415 ALA A CA 1
ATOM 3133 C C . ALA A 1 415 ? 6.471 -33.579 -16.024 1 98.16 415 ALA A C 1
ATOM 3135 O O . ALA A 1 415 ? 5.659 -34.506 -15.988 1 98.16 415 ALA A O 1
ATOM 3136 N N . CYS A 1 416 ? 7.588 -33.663 -16.604 1 97.92 416 CYS A N 1
ATOM 3137 C CA . CYS A 1 416 ? 7.992 -34.895 -17.272 1 97.92 416 CYS A CA 1
ATOM 3138 C C . CYS A 1 416 ? 8.199 -36.019 -16.264 1 97.92 416 CYS A C 1
ATOM 3140 O O . CYS A 1 416 ? 7.771 -37.151 -16.494 1 97.92 416 CYS A O 1
ATOM 3142 N N . LEU A 1 417 ? 8.863 -35.701 -15.177 1 98.18 417 LEU A N 1
ATOM 3143 C CA . LEU A 1 417 ? 9.076 -36.694 -14.13 1 98.18 417 LEU A CA 1
ATOM 3144 C C . LEU A 1 417 ? 7.745 -37.214 -13.596 1 98.18 417 LEU A C 1
ATOM 3146 O O . LEU A 1 417 ? 7.585 -38.418 -13.383 1 98.18 417 LEU A O 1
ATOM 3150 N N . VAL A 1 418 ? 6.785 -36.339 -13.41 1 98.05 418 VAL A N 1
ATOM 3151 C CA . VAL A 1 418 ? 5.472 -36.684 -12.875 1 98.05 418 VAL A CA 1
ATOM 3152 C C . VAL A 1 418 ? 4.691 -37.497 -13.906 1 98.05 418 VAL A C 1
ATOM 3154 O O . VAL A 1 418 ? 4.097 -38.525 -13.573 1 98.05 418 VAL A O 1
ATOM 3157 N N . ARG A 1 419 ? 4.678 -37.028 -15.13 1 97.21 419 ARG A N 1
ATOM 3158 C CA . ARG A 1 419 ? 3.952 -37.674 -16.219 1 97.21 419 ARG A CA 1
ATOM 3159 C C . ARG A 1 419 ? 4.421 -39.112 -16.412 1 97.21 419 ARG A C 1
ATOM 3161 O O . ARG A 1 419 ? 3.614 -40.001 -16.692 1 97.21 419 ARG A O 1
ATOM 3168 N N . ASP A 1 420 ? 5.66 -39.344 -16.189 1 96.86 420 ASP A N 1
ATOM 3169 C CA . ASP A 1 420 ? 6.265 -40.626 -16.537 1 96.86 420 ASP A CA 1
ATOM 3170 C C . ASP A 1 420 ? 6.311 -41.558 -15.328 1 96.86 420 ASP A C 1
ATOM 3172 O O . ASP A 1 420 ? 6.707 -42.719 -15.448 1 96.86 420 ASP A O 1
ATOM 3176 N N . HIS A 1 421 ? 5.963 -41.104 -14.228 1 96.71 421 HIS A N 1
ATOM 3177 C CA . HIS A 1 421 ? 6.001 -41.94 -13.034 1 96.71 421 HIS A CA 1
ATOM 3178 C C . HIS A 1 421 ? 4.664 -42.635 -12.804 1 96.71 421 HIS A C 1
ATOM 3180 O O . HIS A 1 421 ? 3.606 -42.013 -12.929 1 96.71 421 HIS A O 1
ATOM 3186 N N . PRO A 1 422 ? 4.661 -43.859 -12.384 1 95.3 422 PRO A N 1
ATOM 3187 C CA . PRO A 1 422 ? 3.416 -44.619 -12.244 1 95.3 422 PRO A CA 1
ATOM 3188 C C . PRO A 1 422 ? 2.586 -44.174 -11.042 1 95.3 422 PRO A C 1
ATOM 3190 O O . PRO A 1 422 ? 1.385 -44.45 -10.98 1 95.3 422 PRO A O 1
ATOM 3193 N N . ARG A 1 423 ? 3.181 -43.437 -10.139 1 96.22 423 ARG A N 1
ATOM 3194 C CA . ARG A 1 423 ? 2.491 -43.07 -8.907 1 96.22 423 ARG A CA 1
ATOM 3195 C C . ARG A 1 423 ? 1.838 -41.697 -9.032 1 96.22 423 ARG A C 1
ATOM 3197 O O . ARG A 1 423 ? 1.19 -41.224 -8.096 1 96.22 423 ARG A O 1
ATOM 3204 N N . PHE A 1 424 ? 2.006 -41.076 -10.121 1 97.18 424 PHE A N 1
ATOM 3205 C CA . PHE A 1 424 ? 1.471 -39.728 -10.27 1 97.18 424 PHE A CA 1
ATOM 3206 C C . PHE A 1 424 ? 0.592 -39.628 -11.511 1 97.18 424 PHE A C 1
ATOM 3208 O O . PHE A 1 424 ? 0.751 -40.406 -12.455 1 97.18 424 PHE A O 1
ATOM 3215 N N . GLU A 1 425 ? -0.364 -38.756 -11.479 1 96.04 425 GLU A N 1
ATOM 3216 C CA . GLU A 1 425 ? -1.176 -38.357 -12.625 1 96.04 425 GLU A CA 1
ATOM 3217 C C . GLU A 1 425 ? -1.084 -36.854 -12.871 1 96.04 425 GLU A C 1
ATOM 3219 O O . GLU A 1 425 ? -1.61 -36.058 -12.091 1 96.04 425 GLU A O 1
ATOM 3224 N N . LEU A 1 426 ? -0.385 -36.514 -13.912 1 96.95 426 LEU A N 1
ATOM 3225 C CA . LEU A 1 426 ? -0.251 -35.111 -14.289 1 96.95 426 LEU A CA 1
ATOM 3226 C C . LEU A 1 426 ? -1.593 -34.536 -14.728 1 96.95 426 LEU A C 1
ATOM 3228 O O . LEU A 1 426 ? -2.346 -35.19 -15.454 1 96.95 426 LEU A O 1
ATOM 3232 N N . ILE A 1 427 ? -1.932 -33.356 -14.319 1 95.8 427 ILE A N 1
ATOM 3233 C CA . ILE A 1 427 ? -3.229 -32.765 -14.63 1 95.8 427 ILE A CA 1
ATOM 3234 C C . ILE A 1 427 ? -3.128 -31.945 -15.914 1 95.8 427 ILE A C 1
ATOM 3236 O O . ILE A 1 427 ? -3.972 -32.07 -16.805 1 95.8 427 ILE A O 1
ATOM 3240 N N . TRP A 1 428 ? -2.168 -31.014 -15.991 1 95.41 428 TRP A N 1
ATOM 3241 C CA . TRP A 1 428 ? -1.969 -30.188 -17.177 1 95.41 428 TRP A CA 1
ATOM 3242 C C . TRP A 1 428 ? -0.59 -30.427 -17.781 1 95.41 428 TRP A C 1
ATOM 3244 O O . TRP A 1 428 ? 0.394 -30.586 -17.055 1 95.41 428 TRP A O 1
ATOM 3254 N N . GLN A 1 429 ? -0.508 -30.365 -19.099 1 94.51 429 GLN A N 1
ATOM 3255 C CA . GLN A 1 429 ? 0.75 -30.579 -19.805 1 94.51 429 GLN A CA 1
ATOM 3256 C C . GLN A 1 429 ? 1.651 -29.351 -19.707 1 94.51 429 GLN A C 1
ATOM 3258 O O . GLN A 1 429 ? 1.164 -28.225 -19.595 1 94.51 429 GLN A O 1
ATOM 3263 N N . PRO A 1 430 ? 2.951 -29.595 -19.734 1 90.86 430 PRO A N 1
ATOM 3264 C CA . PRO A 1 430 ? 3.905 -28.502 -19.536 1 90.86 430 PRO A CA 1
ATOM 3265 C C . PRO A 1 430 ? 3.78 -27.41 -20.596 1 90.86 430 PRO A C 1
ATOM 3267 O O . PRO A 1 430 ? 4.165 -26.263 -20.354 1 90.86 430 PRO A O 1
ATOM 3270 N N . GLU A 1 431 ? 3.265 -27.707 -21.738 1 88.59 431 GLU A N 1
ATOM 3271 C CA . GLU A 1 431 ? 3.106 -26.731 -22.812 1 88.59 431 GLU A CA 1
ATOM 3272 C C . GLU A 1 431 ? 1.918 -25.81 -22.55 1 88.59 431 GLU A C 1
ATOM 3274 O O . GLU A 1 431 ? 1.797 -24.752 -23.17 1 88.59 431 GLU A O 1
ATOM 3279 N N . GLU A 1 432 ? 1.133 -26.182 -21.548 1 87.11 432 GLU A N 1
ATOM 3280 C CA . GLU A 1 432 ? -0.129 -25.484 -21.322 1 87.11 432 GLU A CA 1
ATOM 3281 C C . GLU A 1 432 ? -0.024 -24.521 -20.143 1 87.11 432 GLU A C 1
ATOM 3283 O O . GLU A 1 432 ? -0.877 -23.647 -19.971 1 87.11 432 GLU A O 1
ATOM 3288 N N . VAL A 1 433 ? 1.017 -24.739 -19.393 1 88.76 433 VAL A N 1
ATOM 3289 C CA . VAL A 1 433 ? 1.022 -24.012 -18.127 1 88.76 433 VAL A CA 1
ATOM 3290 C C . VAL A 1 433 ? 2.4 -23.4 -17.888 1 88.76 433 VAL A C 1
ATOM 3292 O O . VAL A 1 433 ? 3.391 -23.839 -18.476 1 88.76 433 VAL A O 1
ATOM 3295 N N . PHE A 1 434 ? 2.409 -22.357 -17.034 1 93.51 434 PHE A N 1
ATOM 3296 C CA . PHE A 1 434 ? 3.6 -21.554 -16.785 1 93.51 434 PHE A CA 1
ATOM 3297 C C . PHE A 1 434 ? 4.159 -21.833 -15.395 1 93.51 434 PHE A C 1
ATOM 3299 O O . PHE A 1 434 ? 3.53 -21.501 -14.388 1 93.51 434 PHE A O 1
ATOM 3306 N N . ALA A 1 435 ? 5.325 -22.461 -15.309 1 95.44 435 ALA A N 1
ATOM 3307 C CA . ALA A 1 435 ? 6.217 -22.573 -14.157 1 95.44 435 ALA A CA 1
ATOM 3308 C C . ALA A 1 435 ? 5.525 -23.279 -12.995 1 95.44 435 ALA A C 1
ATOM 3310 O O . ALA A 1 435 ? 5.913 -23.107 -11.837 1 95.44 435 ALA A O 1
ATOM 3311 N N . GLN A 1 436 ? 4.469 -23.975 -13.26 1 95.4 436 GLN A N 1
ATOM 3312 C CA . GLN A 1 436 ? 3.735 -24.696 -12.226 1 95.4 436 GLN A CA 1
ATOM 3313 C C . GLN A 1 436 ? 3.38 -26.107 -12.685 1 95.4 436 GLN A C 1
ATOM 3315 O O . GLN A 1 436 ? 3.141 -26.338 -13.872 1 95.4 436 GLN A O 1
ATOM 3320 N N . VAL A 1 437 ? 3.358 -27.039 -11.746 1 97.31 437 VAL A N 1
ATOM 3321 C CA . VAL A 1 437 ? 3.02 -28.43 -12.03 1 97.31 437 VAL A CA 1
ATOM 3322 C C . VAL A 1 437 ? 1.993 -28.93 -11.016 1 97.31 437 VAL A C 1
ATOM 3324 O O . VAL A 1 437 ? 2.207 -28.828 -9.805 1 97.31 437 VAL A O 1
ATOM 3327 N N . CYS A 1 438 ? 0.865 -29.407 -11.501 1 96.85 438 CYS A N 1
ATOM 3328 C CA . CYS A 1 438 ? -0.225 -29.923 -10.681 1 96.85 438 CYS A CA 1
ATOM 3329 C C . CYS A 1 438 ? -0.468 -31.401 -10.963 1 96.85 438 CYS A C 1
ATOM 3331 O O . CYS A 1 438 ? -0.466 -31.825 -12.12 1 96.85 438 CYS A O 1
ATOM 3333 N N . PHE A 1 439 ? -0.685 -32.214 -9.901 1 97.32 439 PHE A N 1
ATOM 3334 C CA . PHE A 1 439 ? -0.808 -33.649 -10.126 1 97.32 439 PHE A CA 1
ATOM 3335 C C . PHE A 1 439 ? -1.502 -34.324 -8.949 1 97.32 439 PHE A C 1
ATOM 3337 O O . PHE A 1 439 ? -1.588 -33.751 -7.861 1 97.32 439 PHE A O 1
ATOM 3344 N N . TYR A 1 440 ? -2.025 -35.469 -9.208 1 96.79 440 TYR A N 1
ATOM 3345 C CA . TYR A 1 440 ? -2.601 -36.357 -8.205 1 96.79 440 TYR A CA 1
ATOM 3346 C C . TYR A 1 440 ? -1.638 -37.486 -7.857 1 96.79 440 TYR A C 1
ATOM 3348 O O . TYR A 1 440 ? -0.734 -37.8 -8.635 1 96.79 440 TYR A O 1
ATOM 3356 N N . TRP A 1 441 ? -1.818 -37.968 -6.656 1 96.45 441 TRP A N 1
ATOM 3357 C CA . TRP A 1 441 ? -1.222 -39.251 -6.299 1 96.45 441 TRP A CA 1
ATOM 3358 C C . TRP A 1 441 ? -2.063 -40.408 -6.829 1 96.45 441 TRP A C 1
ATOM 3360 O O . TRP A 1 441 ? -3.269 -40.472 -6.58 1 96.45 441 TRP A O 1
ATOM 3370 N N . LYS A 1 442 ? -1.389 -41.261 -7.539 1 92.77 442 LYS A N 1
ATOM 3371 C CA . LYS A 1 442 ? -2.056 -42.448 -8.065 1 92.77 442 LYS A CA 1
ATOM 3372 C C . LYS A 1 442 ? -1.76 -43.672 -7.203 1 92.77 442 LYS A C 1
ATOM 3374 O O . LYS A 1 442 ? -0.606 -43.928 -6.854 1 92.77 442 LYS A O 1
ATOM 3379 N N . SER A 1 443 ? -2.823 -44.248 -6.793 1 85.19 443 SER A N 1
ATOM 3380 C CA . SER A 1 443 ? -2.675 -45.476 -6.019 1 85.19 443 SER A CA 1
ATOM 3381 C C . SER A 1 443 ? -3.679 -46.534 -6.466 1 85.19 443 SER A C 1
ATOM 3383 O O . SER A 1 443 ? -4.501 -46.284 -7.35 1 85.19 443 SER A O 1
ATOM 3385 N N . ALA A 1 444 ? -3.554 -47.74 -5.781 1 81.75 444 ALA A N 1
ATOM 3386 C CA . ALA A 1 444 ? -4.513 -48.815 -6.019 1 81.75 444 ALA A CA 1
ATOM 3387 C C . ALA A 1 444 ? -5.926 -48.383 -5.637 1 81.75 444 ALA A C 1
ATOM 3389 O O . ALA A 1 444 ? -6.904 -48.837 -6.237 1 81.75 444 ALA A O 1
ATOM 3390 N N . SER A 1 445 ? -5.949 -47.454 -4.724 1 82.26 445 SER A N 1
ATOM 3391 C CA . SER A 1 445 ? -7.242 -47.003 -4.221 1 82.26 445 SER A CA 1
ATOM 3392 C C . SER A 1 445 ? -7.936 -46.086 -5.223 1 82.26 445 SER A C 1
ATOM 3394 O O . SER A 1 445 ? -9.135 -45.826 -5.107 1 82.26 445 SER A O 1
ATOM 3396 N N . THR A 1 446 ? -7.166 -45.559 -6.135 1 87.42 446 THR A N 1
ATOM 3397 C CA . THR A 1 446 ? -7.765 -44.631 -7.088 1 87.42 446 THR A CA 1
ATOM 3398 C C . THR A 1 446 ? -8.16 -45.354 -8.373 1 87.42 446 THR A C 1
ATOM 3400 O O . THR A 1 446 ? -8.927 -44.824 -9.179 1 87.42 446 THR A O 1
ATOM 3403 N N . VAL A 1 447 ? -7.693 -46.599 -8.43 1 82.82 447 VAL A N 1
ATOM 3404 C CA . VAL A 1 447 ? -7.948 -47.352 -9.653 1 82.82 447 VAL A CA 1
ATOM 3405 C C . VAL A 1 447 ? -9.438 -47.665 -9.767 1 82.82 447 VAL A C 1
ATOM 3407 O O . VAL A 1 447 ? -10.057 -48.128 -8.806 1 82.82 447 VAL A O 1
ATOM 3410 N N . ASP A 1 448 ? -10.102 -47.328 -10.798 1 83.3 448 ASP A N 1
ATOM 3411 C CA . ASP A 1 448 ? -11.477 -47.656 -11.16 1 83.3 448 ASP A CA 1
ATOM 3412 C C . ASP A 1 448 ? -12.471 -46.802 -10.377 1 83.3 448 ASP A C 1
ATOM 3414 O O . ASP A 1 448 ? -13.643 -47.161 -10.251 1 83.3 448 ASP A O 1
ATOM 3418 N N . LYS A 1 449 ? -11.977 -45.849 -9.657 1 87.54 449 LYS A N 1
ATOM 3419 C CA . LYS A 1 449 ? -12.878 -44.94 -8.953 1 87.54 449 LYS A CA 1
ATOM 3420 C C . LYS A 1 449 ? -13.237 -43.739 -9.822 1 87.54 449 LYS A C 1
ATOM 3422 O O . LYS A 1 449 ? -12.469 -43.353 -10.706 1 87.54 449 LYS A O 1
ATOM 3427 N N . SER A 1 450 ? -14.498 -43.307 -9.613 1 87.82 450 SER A N 1
ATOM 3428 C CA . SER A 1 450 ? -14.942 -42.129 -10.351 1 87.82 450 SER A CA 1
ATOM 3429 C C . SER A 1 450 ? -15.867 -41.262 -9.503 1 87.82 450 SER A C 1
ATOM 3431 O O . SER A 1 450 ? -16.245 -41.648 -8.395 1 87.82 450 SER A O 1
ATOM 3433 N N . GLY A 1 451 ? -15.988 -40.038 -10.003 1 90.13 451 GLY A N 1
ATOM 3434 C CA . GLY A 1 451 ? -16.932 -39.154 -9.339 1 90.13 451 GLY A CA 1
ATOM 3435 C C . GLY A 1 451 ? -16.475 -38.72 -7.959 1 90.13 451 GLY A C 1
ATOM 3436 O O . GLY A 1 451 ? -15.306 -38.377 -7.766 1 90.13 451 GLY A O 1
ATOM 3437 N N . GLN A 1 452 ? -17.412 -38.715 -7.058 1 91.99 452 GLN A N 1
ATOM 3438 C CA . GLN A 1 452 ? -17.177 -38.201 -5.713 1 91.99 452 GLN A CA 1
ATOM 3439 C C . GLN A 1 452 ? -16.206 -39.093 -4.945 1 91.99 452 GLN A C 1
ATOM 3441 O O . GLN A 1 452 ? -15.412 -38.605 -4.138 1 91.99 452 GLN A O 1
ATOM 3446 N N . ASP A 1 453 ? -16.275 -40.317 -5.203 1 93.17 453 ASP A N 1
ATOM 3447 C CA . ASP A 1 453 ? -15.377 -41.246 -4.524 1 93.17 453 ASP A CA 1
ATOM 3448 C C . ASP A 1 453 ? -13.919 -40.956 -4.874 1 93.17 453 ASP A C 1
ATOM 3450 O O . ASP A 1 453 ? -13.055 -40.942 -3.994 1 93.17 453 ASP A O 1
ATOM 3454 N N . LEU A 1 454 ? -13.699 -40.812 -6.118 1 94.79 454 LEU A N 1
ATOM 3455 C CA . LEU A 1 454 ? -12.352 -40.478 -6.567 1 94.79 454 LEU A CA 1
ATOM 3456 C C . LEU A 1 454 ? -11.894 -39.151 -5.973 1 94.79 454 LEU A C 1
ATOM 3458 O O . LEU A 1 454 ? -10.746 -39.023 -5.54 1 94.79 454 LEU A O 1
ATOM 3462 N N . ALA A 1 455 ? -12.78 -38.196 -5.941 1 95.38 455 ALA A N 1
ATOM 3463 C CA . ALA A 1 455 ? -12.469 -36.872 -5.408 1 95.38 455 ALA A CA 1
ATOM 3464 C C . ALA A 1 455 ? -12.075 -36.952 -3.936 1 95.38 455 ALA A C 1
ATOM 3466 O O . ALA A 1 455 ? -11.149 -36.266 -3.496 1 95.38 455 ALA A O 1
ATOM 3467 N N . ASP A 1 456 ? -12.769 -37.723 -3.214 1 94.94 456 ASP A N 1
ATOM 3468 C CA . ASP A 1 456 ? -12.502 -37.869 -1.786 1 94.94 456 ASP A CA 1
ATOM 3469 C C . ASP A 1 456 ? -11.139 -38.513 -1.545 1 94.94 456 ASP A C 1
ATOM 3471 O O . ASP A 1 456 ? -10.394 -38.089 -0.659 1 94.94 456 ASP A O 1
ATOM 3475 N N . ILE A 1 457 ? -10.863 -39.562 -2.287 1 95.07 457 ILE A N 1
ATOM 3476 C CA . ILE A 1 457 ? -9.592 -40.264 -2.141 1 95.07 457 ILE A CA 1
ATOM 3477 C C . ILE A 1 457 ? -8.443 -39.334 -2.524 1 95.07 457 ILE A C 1
ATOM 3479 O O . ILE A 1 457 ? -7.437 -39.256 -1.814 1 95.07 457 ILE A O 1
ATOM 3483 N N . ASN A 1 458 ? -8.579 -38.652 -3.639 1 96.37 458 ASN A N 1
ATOM 3484 C CA . ASN A 1 458 ? -7.553 -37.713 -4.079 1 96.37 458 ASN A CA 1
ATOM 3485 C C . ASN A 1 458 ? -7.295 -36.632 -3.033 1 96.37 458 ASN A C 1
ATOM 3487 O O . ASN A 1 458 ? -6.144 -36.282 -2.766 1 96.37 458 ASN A O 1
ATOM 3491 N N . SER A 1 459 ? -8.353 -36.122 -2.47 1 96.63 459 SER A N 1
ATOM 3492 C CA . SER A 1 459 ? -8.223 -35.078 -1.459 1 96.63 459 SER A CA 1
ATOM 3493 C C . SER A 1 459 ? -7.5 -35.596 -0.22 1 96.63 459 SER A C 1
ATOM 3495 O O . SER A 1 459 ? -6.634 -34.913 0.331 1 96.63 459 SER A O 1
ATOM 3497 N N . ARG A 1 460 ? -7.864 -36.758 0.212 1 95.33 460 ARG A N 1
ATOM 3498 C CA . ARG A 1 460 ? -7.216 -37.368 1.369 1 95.33 460 ARG A CA 1
ATOM 3499 C C . ARG A 1 460 ? -5.731 -37.597 1.107 1 95.33 460 ARG A C 1
ATOM 3501 O O . ARG A 1 460 ? -4.891 -37.286 1.954 1 95.33 460 ARG A O 1
ATOM 3508 N N . ASN A 1 461 ? -5.421 -38.207 -0.033 1 96.2 461 ASN A N 1
ATOM 3509 C CA . ASN A 1 461 ? -4.032 -38.46 -0.399 1 96.2 461 ASN A CA 1
ATOM 3510 C C . ASN A 1 461 ? -3.228 -37.166 -0.479 1 96.2 461 ASN A C 1
ATOM 3512 O O . ASN A 1 461 ? -2.092 -37.105 -0.005 1 96.2 461 ASN A O 1
ATOM 3516 N N . THR A 1 462 ? -3.821 -36.156 -1.132 1 96.75 462 THR A N 1
ATOM 3517 C CA . THR A 1 462 ? -3.157 -34.868 -1.301 1 96.75 462 THR A CA 1
ATOM 3518 C C . THR A 1 462 ? -2.833 -34.245 0.054 1 96.75 462 THR A C 1
ATOM 3520 O O . THR A 1 462 ? -1.715 -33.778 0.278 1 96.75 462 THR A O 1
ATOM 3523 N N . ARG A 1 463 ? -3.747 -34.217 0.945 1 96.45 463 ARG A N 1
ATOM 3524 C CA . ARG A 1 463 ? -3.555 -33.624 2.264 1 96.45 463 ARG A CA 1
ATOM 3525 C C . ARG A 1 463 ? -2.494 -34.38 3.056 1 96.45 463 ARG A C 1
ATOM 3527 O O . ARG A 1 463 ? -1.679 -33.77 3.751 1 96.45 463 ARG A O 1
ATOM 3534 N N . ALA A 1 464 ? -2.503 -35.7 2.971 1 96.45 464 ALA A N 1
ATOM 3535 C CA . ALA A 1 464 ? -1.512 -36.519 3.664 1 96.45 464 ALA A CA 1
ATOM 3536 C C . ALA A 1 464 ? -0.107 -36.245 3.135 1 96.45 464 ALA A C 1
ATOM 3538 O O . ALA A 1 464 ? 0.837 -36.088 3.913 1 96.45 464 ALA A O 1
ATOM 3539 N N . LEU A 1 465 ? 0.021 -36.234 1.843 1 96.98 465 LEU A N 1
ATOM 3540 C CA . LEU A 1 465 ? 1.316 -35.967 1.226 1 96.98 465 LEU A CA 1
ATOM 3541 C C . LEU A 1 465 ? 1.792 -34.555 1.553 1 96.98 465 LEU A C 1
ATOM 3543 O O . LEU A 1 465 ? 2.978 -34.341 1.816 1 96.98 465 LEU A O 1
ATOM 3547 N N . PHE A 1 466 ? 0.863 -33.645 1.462 1 95.47 466 PHE A N 1
ATOM 3548 C CA . PHE A 1 466 ? 1.175 -32.254 1.769 1 95.47 466 PHE A CA 1
ATOM 3549 C C . PHE A 1 466 ? 1.728 -32.123 3.183 1 95.47 466 PHE A C 1
ATOM 3551 O O . PHE A 1 466 ? 2.775 -31.506 3.391 1 95.47 466 PHE A O 1
ATOM 3558 N N . GLN A 1 467 ? 1.031 -32.668 4.169 1 94.51 467 GLN A N 1
ATOM 3559 C CA . GLN A 1 467 ? 1.457 -32.601 5.563 1 94.51 467 GLN A CA 1
ATOM 3560 C C . GLN A 1 467 ? 2.823 -33.256 5.752 1 94.51 467 GLN A C 1
ATOM 3562 O O . GLN A 1 467 ? 3.695 -32.702 6.425 1 94.51 467 GLN A O 1
ATOM 3567 N N . GLY A 1 468 ? 2.996 -34.407 5.182 1 94.77 468 GLY A N 1
ATOM 3568 C CA . GLY A 1 468 ? 4.247 -35.136 5.323 1 94.77 468 GLY A CA 1
ATOM 3569 C C . GLY A 1 468 ? 5.431 -34.412 4.709 1 94.77 468 GLY A C 1
ATOM 3570 O O . GLY A 1 468 ? 6.508 -34.355 5.307 1 94.77 468 GLY A O 1
ATOM 3571 N N . ILE A 1 469 ? 5.249 -33.9 3.522 1 95.31 469 ILE A N 1
ATOM 3572 C CA . ILE A 1 469 ? 6.363 -33.278 2.814 1 95.31 469 ILE A CA 1
ATOM 3573 C C . ILE A 1 469 ? 6.741 -31.967 3.498 1 95.31 469 ILE A C 1
ATOM 3575 O O . ILE A 1 469 ? 7.911 -31.575 3.501 1 95.31 469 ILE A O 1
ATOM 3579 N N . GLU A 1 470 ? 5.766 -31.299 4.058 1 90.71 470 GLU A N 1
ATOM 3580 C CA . GLU A 1 470 ? 6.039 -30.099 4.843 1 90.71 470 GLU A CA 1
ATOM 3581 C C . GLU A 1 470 ? 6.888 -30.422 6.069 1 90.71 470 GLU A C 1
ATOM 3583 O O . GLU A 1 470 ? 7.76 -29.639 6.451 1 90.71 470 GLU A O 1
ATOM 3588 N N . GLU A 1 471 ? 6.542 -31.486 6.689 1 90.23 471 GLU A N 1
ATOM 3589 C CA . GLU A 1 471 ? 7.307 -31.923 7.853 1 90.23 471 GLU A CA 1
ATOM 3590 C C . GLU A 1 471 ? 8.753 -32.235 7.478 1 90.23 471 GLU A C 1
ATOM 3592 O O . GLU A 1 471 ? 9.65 -32.152 8.319 1 90.23 471 GLU A O 1
ATOM 3597 N N . MET A 1 472 ? 8.95 -32.56 6.227 1 91.65 472 MET A N 1
ATOM 3598 C CA . MET A 1 472 ? 10.293 -32.869 5.744 1 91.65 472 MET A CA 1
ATOM 3599 C C . MET A 1 472 ? 11.036 -31.597 5.351 1 91.65 472 MET A C 1
ATOM 3601 O O . MET A 1 472 ? 12.186 -31.655 4.911 1 91.65 472 MET A O 1
ATOM 3605 N N . GLY A 1 473 ? 10.329 -30.408 5.442 1 87.15 473 GLY A N 1
ATOM 3606 C CA . GLY A 1 473 ? 11.013 -29.14 5.237 1 87.15 473 GLY A CA 1
ATOM 3607 C C . GLY A 1 473 ? 10.664 -28.481 3.916 1 87.15 473 GLY A C 1
ATOM 3608 O O . GLY A 1 473 ? 11.132 -27.378 3.624 1 87.15 473 GLY A O 1
ATOM 3609 N N . TRP A 1 474 ? 9.837 -29.209 3.146 1 92 474 TRP A N 1
ATOM 3610 C CA . TRP A 1 474 ? 9.428 -28.632 1.87 1 92 474 TRP A CA 1
ATOM 3611 C C . TRP A 1 474 ? 8.241 -27.691 2.054 1 92 474 TRP A C 1
ATOM 3613 O O . TRP A 1 474 ? 7.404 -27.903 2.934 1 92 474 TRP A O 1
ATOM 3623 N N . LYS A 1 475 ? 8.313 -26.664 1.303 1 89.85 475 LYS A N 1
ATOM 3624 C CA . LYS A 1 475 ? 7.149 -25.784 1.232 1 89.85 475 LYS A CA 1
ATOM 3625 C C . LYS A 1 475 ? 6.479 -25.868 -0.136 1 89.85 475 LYS A C 1
ATOM 3627 O O . LYS A 1 475 ? 6.931 -25.237 -1.094 1 89.85 475 LYS A O 1
ATOM 3632 N N . VAL A 1 476 ? 5.447 -26.599 -0.21 1 92.62 476 VAL A N 1
ATOM 3633 C CA . VAL A 1 476 ? 4.624 -26.742 -1.406 1 92.62 476 VAL A CA 1
ATOM 3634 C C . VAL A 1 476 ? 3.184 -26.343 -1.093 1 92.62 476 VAL A C 1
ATOM 3636 O O . VAL A 1 476 ? 2.89 -25.862 0.004 1 92.62 476 VAL A O 1
ATOM 3639 N N . ASP A 1 477 ? 2.348 -26.414 -2.093 1 92.11 477 ASP A N 1
ATOM 3640 C CA . ASP A 1 477 ? 0.947 -26.072 -1.868 1 92.11 477 ASP A CA 1
ATOM 3641 C C . ASP A 1 477 ? 0.02 -27.091 -2.524 1 92.11 477 ASP A C 1
ATOM 3643 O O . ASP A 1 477 ? 0.483 -28.059 -3.131 1 92.11 477 ASP A O 1
ATOM 3647 N N . PHE A 1 478 ? -1.222 -27.002 -2.241 1 93.77 478 PHE A N 1
ATOM 3648 C CA . PHE A 1 478 ? -2.267 -27.758 -2.921 1 93.77 478 PHE A CA 1
ATOM 3649 C C . PHE A 1 478 ? -3.462 -26.866 -3.237 1 93.77 478 PHE A C 1
ATOM 3651 O O . PHE A 1 478 ? -3.541 -25.733 -2.759 1 93.77 478 PHE A O 1
ATOM 3658 N N . ALA A 1 479 ? -4.276 -27.237 -4.097 1 92.79 479 ALA A N 1
ATOM 3659 C CA . ALA A 1 479 ? -5.432 -26.457 -4.531 1 92.79 479 ALA A CA 1
ATOM 3660 C C . ALA A 1 479 ? -6.671 -27.338 -4.66 1 92.79 479 ALA A C 1
ATOM 3662 O O . ALA A 1 479 ? -6.561 -28.555 -4.824 1 92.79 479 ALA A O 1
ATOM 3663 N N . PRO A 1 480 ? -7.803 -26.659 -4.481 1 88.68 480 PRO A N 1
ATOM 3664 C CA . PRO A 1 480 ? -9.031 -27.413 -4.748 1 88.68 480 PRO A CA 1
ATOM 3665 C C . PRO A 1 480 ? -9.198 -27.763 -6.225 1 88.68 480 PRO A C 1
ATOM 3667 O O . PRO A 1 480 ? -8.747 -27.015 -7.096 1 88.68 480 PRO A O 1
ATOM 3670 N N . GLY A 1 481 ? -9.739 -28.888 -6.314 1 83.41 481 GLY A N 1
ATOM 3671 C CA . GLY A 1 481 ? -10.074 -29.288 -7.672 1 83.41 481 GLY A CA 1
ATOM 3672 C C . GLY A 1 481 ? -11.568 -29.402 -7.909 1 83.41 481 GLY A C 1
ATOM 3673 O O . GLY A 1 481 ? -12.36 -29.309 -6.969 1 83.41 481 GLY A O 1
ATOM 3674 N N . LYS A 1 482 ? -11.881 -29.48 -9.134 1 78.67 482 LYS A N 1
ATOM 3675 C CA . LYS A 1 482 ? -13.288 -29.658 -9.478 1 78.67 482 LYS A CA 1
ATOM 3676 C C . LYS A 1 482 ? -13.73 -31.102 -9.254 1 78.67 482 LYS A C 1
ATOM 3678 O O . LYS A 1 482 ? -13.561 -31.646 -8.161 1 78.67 482 LYS A O 1
ATOM 3683 N N . ALA A 1 483 ? -13.946 -31.868 -10.173 1 79.79 483 ALA A N 1
ATOM 3684 C CA . ALA A 1 483 ? -14.585 -33.181 -10.156 1 79.79 483 ALA A CA 1
ATOM 3685 C C . ALA A 1 483 ? -13.642 -34.243 -9.597 1 79.79 483 ALA A C 1
ATOM 3687 O O . ALA A 1 483 ? -14.088 -35.285 -9.113 1 79.79 483 ALA A O 1
ATOM 3688 N N . LYS A 1 484 ? -12.4 -33.954 -9.579 1 91.96 484 LYS A N 1
ATOM 3689 C CA . LYS A 1 484 ? -11.47 -35.012 -9.196 1 91.96 484 LYS A CA 1
ATOM 3690 C C . LYS A 1 484 ? -10.84 -34.723 -7.836 1 91.96 484 LYS A C 1
ATOM 3692 O O . LYS A 1 484 ? -9.952 -35.453 -7.39 1 91.96 484 LYS A O 1
ATOM 3697 N N . GLY A 1 485 ? -11.232 -33.631 -7.149 1 93.92 485 GLY A N 1
ATOM 3698 C CA . GLY A 1 485 ? -10.762 -33.352 -5.801 1 93.92 485 GLY A CA 1
ATOM 3699 C C . GLY A 1 485 ? -9.51 -32.496 -5.771 1 93.92 485 GLY A C 1
ATOM 3700 O O . GLY A 1 485 ? -9.077 -31.983 -6.805 1 93.92 485 GLY A O 1
ATOM 3701 N N . GLU A 1 486 ? -8.895 -32.371 -4.529 1 96.35 486 GLU A N 1
ATOM 3702 C CA . GLU A 1 486 ? -7.72 -31.53 -4.316 1 96.35 486 GLU A CA 1
ATOM 3703 C C . GLU A 1 486 ? -6.472 -32.162 -4.926 1 96.35 486 GLU A C 1
ATOM 3705 O O . GLU A 1 486 ? -6.363 -33.388 -4.998 1 96.35 486 GLU A O 1
ATOM 3710 N N . PHE A 1 487 ? -5.564 -31.412 -5.369 1 96.91 487 PHE A N 1
ATOM 3711 C CA . PHE A 1 487 ? -4.339 -31.907 -5.985 1 96.91 487 PHE A CA 1
ATOM 3712 C C . PHE A 1 487 ? -3.127 -31.135 -5.477 1 96.91 487 PHE A C 1
ATOM 3714 O O . PHE A 1 487 ? -3.264 -30.025 -4.958 1 96.91 487 PHE A O 1
ATOM 3721 N N . LEU A 1 488 ? -1.95 -31.664 -5.605 1 97.23 488 LEU A N 1
ATOM 3722 C CA . LEU A 1 488 ? -0.697 -31.013 -5.238 1 97.23 488 LEU A CA 1
ATOM 3723 C C . LEU A 1 488 ? -0.269 -30.015 -6.309 1 97.23 488 LEU A C 1
ATOM 3725 O O . LEU A 1 488 ? -0.505 -30.236 -7.499 1 97.23 488 LEU A O 1
ATOM 3729 N N . ARG A 1 489 ? 0.305 -28.972 -5.896 1 96.53 489 ARG A N 1
ATOM 3730 C CA . ARG A 1 489 ? 0.786 -27.911 -6.775 1 96.53 489 ARG A CA 1
ATOM 3731 C C . ARG A 1 489 ? 2.2 -27.483 -6.394 1 96.53 489 ARG A C 1
ATOM 3733 O O . ARG A 1 489 ? 2.455 -27.119 -5.244 1 96.53 489 ARG A O 1
ATOM 3740 N N . ILE A 1 490 ? 3.096 -27.517 -7.274 1 96.32 490 ILE A N 1
ATOM 3741 C CA . ILE A 1 490 ? 4.468 -27.059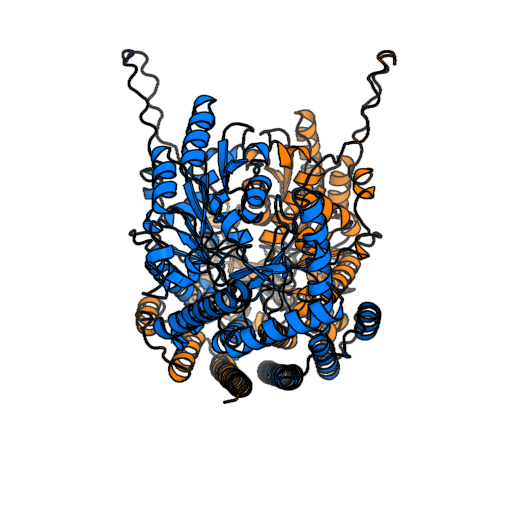 -7.085 1 96.32 490 ILE A CA 1
ATOM 3742 C C . ILE A 1 490 ? 4.76 -25.898 -8.033 1 96.32 490 ILE A C 1
ATOM 3744 O O . ILE A 1 490 ? 4.608 -26.028 -9.25 1 96.32 490 ILE A O 1
ATOM 3748 N N . ALA A 1 491 ? 5.108 -24.801 -7.532 1 94.92 491 ALA A N 1
ATOM 3749 C CA . ALA A 1 491 ? 5.474 -23.62 -8.309 1 94.92 491 ALA A CA 1
ATOM 3750 C C . ALA A 1 491 ? 6.99 -23.454 -8.374 1 94.92 491 ALA A C 1
ATOM 3752 O O . ALA A 1 491 ? 7.638 -23.214 -7.353 1 94.92 491 ALA A O 1
ATOM 3753 N N . CYS A 1 492 ? 7.551 -23.557 -9.535 1 95.41 492 CYS A N 1
ATOM 3754 C CA . CYS A 1 492 ? 8.986 -23.372 -9.717 1 95.41 492 CYS A CA 1
ATOM 3755 C C . CYS A 1 492 ? 9.34 -21.892 -9.8 1 95.41 492 CYS A C 1
ATOM 3757 O O . CYS A 1 492 ? 8.568 -21.094 -10.334 1 95.41 492 CYS A O 1
ATOM 3759 N N . ASN A 1 493 ? 10.394 -21.546 -9.218 1 93.38 493 ASN A N 1
ATOM 3760 C CA . ASN A 1 493 ? 10.833 -20.154 -9.225 1 93.38 493 ASN A CA 1
ATOM 3761 C C . ASN A 1 493 ? 12.209 -20.004 -9.867 1 93.38 493 ASN A C 1
ATOM 3763 O O . ASN A 1 493 ? 12.742 -20.96 -10.434 1 93.38 493 ASN A O 1
ATOM 3767 N N . ARG A 1 494 ? 12.732 -18.832 -9.838 1 91.04 494 ARG A N 1
ATOM 3768 C CA . ARG A 1 494 ? 13.919 -18.471 -10.607 1 91.04 494 ARG A CA 1
ATOM 3769 C C . ARG A 1 494 ? 15.149 -19.213 -10.096 1 91.04 494 ARG A C 1
ATOM 3771 O O . ARG A 1 494 ? 16.164 -19.295 -10.791 1 91.04 494 ARG A O 1
ATOM 3778 N N . LEU A 1 495 ? 15.069 -19.819 -8.845 1 90.46 495 LEU A N 1
ATOM 3779 C CA . LEU A 1 495 ? 16.224 -20.506 -8.277 1 90.46 495 LEU A CA 1
ATOM 3780 C C . LEU A 1 495 ? 16.042 -22.019 -8.339 1 90.46 495 LEU A C 1
ATOM 3782 O O . LEU A 1 495 ? 16.954 -22.773 -7.993 1 90.46 495 LEU A O 1
ATOM 3786 N N . THR A 1 496 ? 14.911 -22.47 -8.752 1 93.87 496 THR A N 1
ATOM 3787 C CA . THR A 1 496 ? 14.643 -23.903 -8.81 1 93.87 496 THR A CA 1
ATOM 3788 C C . THR A 1 496 ? 15.524 -24.576 -9.858 1 93.87 496 THR A C 1
ATOM 3790 O O . THR A 1 496 ? 15.61 -24.111 -10.996 1 93.87 496 THR A O 1
ATOM 3793 N N . THR A 1 497 ? 16.109 -25.681 -9.471 1 94.26 497 THR A N 1
ATOM 3794 C CA . THR A 1 497 ? 16.975 -26.415 -10.388 1 94.26 497 THR A CA 1
ATOM 3795 C C . THR A 1 497 ? 16.386 -27.786 -10.708 1 94.26 497 THR A C 1
ATOM 3797 O O . THR A 1 497 ? 15.437 -28.227 -10.055 1 94.26 497 THR A O 1
ATOM 3800 N N . ARG A 1 498 ? 16.938 -28.425 -11.722 1 95.79 498 ARG A N 1
ATOM 3801 C CA . ARG A 1 498 ? 16.526 -29.781 -12.069 1 95.79 498 ARG A CA 1
ATOM 3802 C C . ARG A 1 498 ? 16.775 -30.742 -10.912 1 95.79 498 ARG A C 1
ATOM 3804 O O . ARG A 1 498 ? 15.955 -31.622 -10.641 1 95.79 498 ARG A O 1
ATOM 3811 N N . GLN A 1 499 ? 17.889 -30.509 -10.217 1 95.85 499 GLN A N 1
ATOM 3812 C CA . GLN A 1 499 ? 18.226 -31.354 -9.076 1 95.85 499 GLN A CA 1
ATOM 3813 C C . GLN A 1 499 ? 17.185 -31.222 -7.968 1 95.85 499 GLN A C 1
ATOM 3815 O O . GLN A 1 499 ? 16.815 -32.213 -7.335 1 95.85 499 GLN A O 1
ATOM 3820 N N . THR A 1 500 ? 16.746 -30.007 -7.765 1 95.22 500 THR A N 1
ATOM 3821 C CA . THR A 1 500 ? 15.754 -29.75 -6.727 1 95.22 500 THR A CA 1
ATOM 3822 C C . THR A 1 500 ? 14.452 -30.486 -7.029 1 95.22 500 THR A C 1
ATOM 3824 O O . THR A 1 500 ? 13.86 -31.101 -6.14 1 95.22 500 THR A O 1
ATOM 3827 N N . VAL A 1 501 ? 14.013 -30.438 -8.293 1 97.08 501 VAL A N 1
ATOM 3828 C CA . VAL A 1 501 ? 12.72 -31.036 -8.608 1 97.08 501 VAL A CA 1
ATOM 3829 C C . VAL A 1 501 ? 12.843 -32.558 -8.623 1 97.08 501 VAL A C 1
ATOM 3831 O O . VAL A 1 501 ? 11.897 -33.267 -8.272 1 97.08 501 VAL A O 1
ATOM 3834 N N . GLU A 1 502 ? 14.008 -33.1 -9.001 1 97.93 502 GLU A N 1
ATOM 3835 C CA . GLU A 1 502 ? 14.234 -34.539 -8.911 1 97.93 502 GLU A CA 1
ATOM 3836 C C . GLU A 1 502 ? 14.173 -35.017 -7.463 1 97.93 502 GLU A C 1
ATOM 3838 O O . GLU A 1 502 ? 13.585 -36.061 -7.172 1 97.93 502 GLU A O 1
ATOM 3843 N N . LYS A 1 503 ? 14.725 -34.234 -6.614 1 97.41 503 LYS A N 1
ATOM 3844 C CA . LYS A 1 503 ? 14.748 -34.588 -5.198 1 97.41 503 LYS A CA 1
ATOM 3845 C C . LYS A 1 503 ? 13.338 -34.609 -4.614 1 97.41 503 LYS A C 1
ATOM 3847 O O . LYS A 1 503 ? 12.976 -35.536 -3.886 1 97.41 503 LYS A O 1
ATOM 3852 N N . ILE A 1 504 ? 12.535 -33.605 -4.885 1 97.09 504 ILE A N 1
ATOM 3853 C CA . ILE A 1 504 ? 11.212 -33.55 -4.273 1 97.09 504 ILE A CA 1
ATOM 3854 C C . ILE A 1 504 ? 10.345 -34.684 -4.817 1 97.09 504 ILE A C 1
ATOM 3856 O O . ILE A 1 504 ? 9.512 -35.237 -4.095 1 97.09 504 ILE A O 1
ATOM 3860 N N . VAL A 1 505 ? 10.508 -35.061 -6.081 1 97.97 505 VAL A N 1
ATOM 3861 C CA . VAL A 1 505 ? 9.747 -36.168 -6.652 1 97.97 505 VAL A CA 1
ATOM 3862 C C . VAL A 1 505 ? 10.106 -37.466 -5.934 1 97.97 505 VAL A C 1
ATOM 3864 O O . VAL A 1 505 ? 9.221 -38.236 -5.551 1 97.97 505 VAL A O 1
ATOM 3867 N N . SER A 1 506 ? 11.368 -37.682 -5.755 1 97.9 506 SER A N 1
ATOM 3868 C CA . SER A 1 506 ? 11.829 -38.88 -5.061 1 97.9 506 SER A CA 1
ATOM 3869 C C . SER A 1 506 ? 11.292 -38.934 -3.635 1 97.9 506 SER A C 1
ATOM 3871 O O . SER A 1 506 ? 10.83 -39.983 -3.179 1 97.9 506 SER A O 1
ATOM 3873 N N . GLU A 1 507 ? 11.308 -37.809 -2.979 1 97.41 507 GLU A N 1
ATOM 3874 C CA . GLU A 1 507 ? 10.873 -37.752 -1.587 1 97.41 507 GLU A CA 1
ATOM 3875 C C . GLU A 1 507 ? 9.359 -37.912 -1.475 1 97.41 507 GLU A C 1
ATOM 3877 O O . GLU A 1 507 ? 8.862 -38.503 -0.514 1 97.41 507 GLU A O 1
ATOM 3882 N N . LEU A 1 508 ? 8.663 -37.415 -2.44 1 97.7 508 LEU A N 1
ATOM 3883 C CA . LEU A 1 508 ? 7.215 -37.588 -2.457 1 97.7 508 LEU A CA 1
ATOM 3884 C C . LEU A 1 508 ? 6.845 -39.055 -2.65 1 97.7 508 LEU A C 1
ATOM 3886 O O . LEU A 1 508 ? 5.91 -39.552 -2.018 1 97.7 508 LEU A O 1
ATOM 3890 N N . VAL A 1 509 ? 7.548 -39.752 -3.514 1 97.33 509 VAL A N 1
ATOM 3891 C CA . VAL A 1 509 ? 7.289 -41.165 -3.77 1 97.33 509 VAL A CA 1
ATOM 3892 C C . VAL A 1 509 ? 7.58 -41.979 -2.511 1 97.33 509 VAL A C 1
ATOM 3894 O O . VAL A 1 509 ? 6.768 -42.814 -2.103 1 97.33 509 VAL A O 1
ATOM 3897 N N . GLU A 1 510 ? 8.718 -41.68 -1.931 1 97.39 510 GLU A N 1
ATOM 3898 C CA . GLU A 1 510 ? 9.079 -42.379 -0.701 1 97.39 510 GLU A CA 1
ATOM 3899 C C . GLU A 1 510 ? 8.043 -42.14 0.394 1 97.39 510 GLU A C 1
ATOM 3901 O O . GLU A 1 510 ? 7.662 -43.069 1.109 1 97.39 510 GLU A O 1
ATOM 3906 N N . LEU A 1 511 ? 7.661 -40.92 0.518 1 97.2 511 LEU A N 1
ATOM 3907 C CA . LEU A 1 511 ? 6.67 -40.551 1.523 1 97.2 511 LEU A CA 1
ATOM 3908 C C . LEU A 1 511 ? 5.34 -41.247 1.255 1 97.2 511 LEU A C 1
ATOM 3910 O O . LEU A 1 511 ? 4.729 -41.801 2.171 1 97.2 511 LEU A O 1
ATOM 3914 N N . GLY A 1 512 ? 4.823 -41.201 0.018 1 96.42 512 GLY A N 1
ATOM 3915 C CA . GLY A 1 512 ? 3.569 -41.851 -0.33 1 96.42 512 GLY A CA 1
ATOM 3916 C C . GLY A 1 512 ? 3.569 -43.34 -0.04 1 96.42 512 GLY A C 1
ATOM 3917 O O . GLY A 1 512 ? 2.583 -43.878 0.467 1 96.42 512 GLY A O 1
ATOM 3918 N N . GLU A 1 513 ? 4.641 -43.987 -0.29 1 95.58 513 GLU A N 1
ATOM 3919 C CA . GLU A 1 513 ? 4.776 -45.417 -0.03 1 95.58 513 GLU A CA 1
ATOM 3920 C C . GLU A 1 513 ? 4.822 -45.703 1.469 1 95.58 513 GLU A C 1
ATOM 3922 O O . GLU A 1 513 ? 4.206 -46.66 1.943 1 95.58 513 GLU A O 1
ATOM 3927 N N . SER A 1 514 ? 5.517 -44.874 2.133 1 96.09 514 SER A N 1
ATOM 3928 C CA . SER A 1 514 ? 5.631 -45.056 3.576 1 96.09 514 SER A CA 1
ATOM 3929 C C . SER A 1 514 ? 4.283 -44.872 4.266 1 96.09 514 SER A C 1
ATOM 3931 O O . SER A 1 514 ? 4.024 -45.48 5.306 1 96.09 514 SER A O 1
ATOM 3933 N N . LEU A 1 515 ? 3.436 -44.02 3.726 1 94.79 515 LEU A N 1
ATOM 3934 C CA . LEU A 1 515 ? 2.125 -43.747 4.305 1 94.79 515 LEU A CA 1
ATOM 3935 C C . LEU A 1 515 ? 1.104 -44.785 3.851 1 94.79 515 LEU A C 1
ATOM 3937 O O . LEU A 1 515 ? -0.036 -44.786 4.32 1 94.79 515 LEU A O 1
ATOM 3941 N N . GLY A 1 516 ? 1.473 -45.66 2.959 1 91.95 516 GLY A N 1
ATOM 3942 C CA . GLY A 1 516 ? 0.595 -46.705 2.457 1 91.95 516 GLY A CA 1
ATOM 3943 C C . GLY A 1 516 ? -0.48 -46.185 1.522 1 91.95 516 GLY A C 1
ATOM 3944 O O . GLY A 1 516 ? -1.589 -46.721 1.483 1 91.95 516 GLY A O 1
ATOM 3945 N N . LEU A 1 517 ? -0.143 -45.136 0.949 1 91.84 517 LEU A N 1
ATOM 3946 C CA . LEU A 1 517 ? -1.115 -44.569 0.021 1 91.84 517 LEU A CA 1
ATOM 3947 C C . LEU A 1 517 ? -1.103 -45.32 -1.306 1 91.84 517 LEU A C 1
ATOM 3949 O O . LEU A 1 517 ? -0.06 -45.825 -1.729 1 91.84 517 LEU A O 1
ATOM 3953 N N . MET B 1 1 ? 28.688 -25.947 -7.725 1 28.88 1 MET B N 1
ATOM 3954 C CA . MET B 1 1 ? 29.221 -24.876 -6.887 1 28.88 1 MET B CA 1
ATOM 3955 C C . MET B 1 1 ? 28.093 -24.062 -6.262 1 28.88 1 MET B C 1
ATOM 3957 O O . MET B 1 1 ? 26.972 -24.051 -6.774 1 28.88 1 MET B O 1
ATOM 3961 N N . ASP B 1 2 ? 28.212 -23.574 -4.98 1 42.06 2 ASP B N 1
ATOM 3962 C CA . ASP B 1 2 ? 27.619 -23.158 -3.713 1 42.06 2 ASP B CA 1
ATOM 3963 C C . ASP B 1 2 ? 26.863 -21.84 -3.867 1 42.06 2 ASP B C 1
ATOM 3965 O O . ASP B 1 2 ? 27.442 -20.764 -3.703 1 42.06 2 ASP B O 1
ATOM 3969 N N . ASN B 1 3 ? 25.894 -21.699 -4.706 1 50.6 3 ASN B N 1
ATOM 3970 C CA . ASN B 1 3 ? 25.025 -20.622 -5.169 1 50.6 3 ASN B CA 1
ATOM 3971 C C . ASN B 1 3 ? 24.514 -19.776 -4.007 1 50.6 3 ASN B C 1
ATOM 3973 O O . ASN B 1 3 ? 24.409 -18.553 -4.122 1 50.6 3 ASN B O 1
ATOM 3977 N N . GLY B 1 4 ? 24.42 -20.51 -2.873 1 52.11 4 GLY B N 1
ATOM 3978 C CA . GLY B 1 4 ? 23.98 -19.8 -1.683 1 52.11 4 GLY B CA 1
ATOM 3979 C C . GLY B 1 4 ? 25.034 -18.864 -1.122 1 52.11 4 GLY B C 1
ATOM 3980 O O . GLY B 1 4 ? 24.737 -17.717 -0.784 1 52.11 4 GLY B O 1
ATOM 3981 N N . LEU B 1 5 ? 26.334 -19.395 -1.002 1 50.58 5 LEU B N 1
ATOM 3982 C CA . LEU B 1 5 ? 27.428 -18.578 -0.489 1 50.58 5 LEU B CA 1
ATOM 3983 C C . LEU B 1 5 ? 27.701 -17.394 -1.41 1 50.58 5 LEU B C 1
ATOM 3985 O O . LEU B 1 5 ? 27.964 -16.284 -0.941 1 50.58 5 LEU B O 1
ATOM 3989 N N . SER B 1 6 ? 27.471 -17.696 -2.62 1 75.41 6 SER B N 1
ATOM 3990 C CA . SER B 1 6 ? 27.702 -16.642 -3.603 1 75.41 6 SER B CA 1
ATOM 3991 C C . SER B 1 6 ? 26.632 -15.56 -3.515 1 75.41 6 SER B C 1
ATOM 3993 O O . SER B 1 6 ? 26.945 -14.367 -3.534 1 75.41 6 SER B O 1
ATOM 3995 N N . ARG B 1 7 ? 25.537 -16.004 -3.122 1 82.6 7 ARG B N 1
ATOM 3996 C CA . ARG B 1 7 ? 24.436 -15.05 -3.027 1 82.6 7 ARG B CA 1
ATOM 3997 C C . ARG B 1 7 ? 24.584 -14.165 -1.793 1 82.6 7 ARG B C 1
ATOM 3999 O O . ARG B 1 7 ? 24.4 -12.949 -1.87 1 82.6 7 ARG B O 1
ATOM 4006 N N . ARG B 1 8 ? 25.01 -14.765 -0.718 1 84.51 8 ARG B N 1
ATOM 4007 C CA . ARG B 1 8 ? 25.166 -14.029 0.533 1 84.51 8 ARG B CA 1
ATOM 4008 C C . ARG B 1 8 ? 26.3 -13.014 0.433 1 84.51 8 ARG B C 1
ATOM 4010 O O . ARG B 1 8 ? 26.197 -11.907 0.965 1 84.51 8 ARG B O 1
ATOM 4017 N N . HIS B 1 9 ? 27.325 -13.452 -0.196 1 88.99 9 HIS B N 1
ATOM 4018 C CA . HIS B 1 9 ? 28.444 -12.539 -0.402 1 88.99 9 HIS B CA 1
ATOM 4019 C C . HIS B 1 9 ? 28.04 -11.361 -1.282 1 88.99 9 HIS B C 1
ATOM 4021 O O . HIS B 1 9 ? 28.425 -10.221 -1.016 1 88.99 9 HIS B O 1
ATOM 4027 N N . GLU B 1 10 ? 27.309 -11.688 -2.224 1 91.91 10 GLU B N 1
ATOM 4028 C CA . GLU B 1 10 ? 26.828 -10.644 -3.124 1 91.91 10 GLU B CA 1
ATOM 4029 C C . GLU B 1 10 ? 25.942 -9.644 -2.387 1 91.91 10 GLU B C 1
ATOM 4031 O O . GLU B 1 10 ? 26.07 -8.433 -2.58 1 91.91 10 GLU B O 1
ATOM 4036 N N . ILE B 1 11 ? 25.071 -10.107 -1.541 1 93.76 11 ILE B N 1
ATOM 4037 C CA . ILE B 1 11 ? 24.188 -9.255 -0.752 1 93.76 11 ILE B CA 1
ATOM 4038 C C . ILE B 1 11 ? 25.019 -8.351 0.156 1 93.76 11 ILE B C 1
ATOM 4040 O O . ILE B 1 11 ? 24.841 -7.131 0.158 1 93.76 11 ILE B O 1
ATOM 4044 N N . SER B 1 12 ? 25.951 -8.949 0.869 1 93.81 12 SER B N 1
ATOM 4045 C CA . SER B 1 12 ? 26.776 -8.202 1.813 1 93.81 12 SER B CA 1
ATOM 4046 C C . SER B 1 12 ? 27.577 -7.113 1.107 1 93.81 12 SER B C 1
ATOM 4048 O O . SER B 1 12 ? 27.725 -6.007 1.63 1 93.81 12 SER B O 1
ATOM 4050 N N . GLU B 1 13 ? 28.068 -7.443 -0.003 1 94.86 13 GLU B N 1
ATOM 4051 C CA . GLU B 1 13 ? 28.852 -6.486 -0.779 1 94.86 13 GLU B CA 1
ATOM 4052 C C . GLU B 1 13 ? 28.002 -5.292 -1.202 1 94.86 13 GLU B C 1
ATOM 4054 O O . GLU B 1 13 ? 28.431 -4.143 -1.078 1 94.86 13 GLU B O 1
ATOM 4059 N N . LEU B 1 14 ? 26.871 -5.548 -1.703 1 96.9 14 LEU B N 1
ATOM 4060 C CA . LEU B 1 14 ? 26.002 -4.475 -2.175 1 96.9 14 LEU B CA 1
ATOM 4061 C C . LEU B 1 14 ? 25.475 -3.649 -1.007 1 96.9 14 LEU B C 1
ATOM 4063 O O . LEU B 1 14 ? 25.286 -2.437 -1.133 1 96.9 14 LEU B O 1
ATOM 4067 N N . LEU B 1 15 ? 25.217 -4.282 0.156 1 96.5 15 LEU B N 1
ATOM 4068 C CA . LEU B 1 15 ? 24.792 -3.555 1.346 1 96.5 15 LEU B CA 1
ATOM 4069 C C . LEU B 1 15 ? 25.875 -2.585 1.807 1 96.5 15 LEU B C 1
ATOM 4071 O O . LEU B 1 15 ? 25.577 -1.455 2.198 1 96.5 15 LEU B O 1
ATOM 4075 N N . GLN B 1 16 ? 27.1 -3.056 1.75 1 95.07 16 GLN B N 1
ATOM 4076 C CA . GLN B 1 16 ? 28.224 -2.207 2.133 1 95.07 16 GLN B CA 1
ATOM 4077 C C . GLN B 1 16 ? 28.365 -1.02 1.185 1 95.07 16 GLN B C 1
ATOM 4079 O O . GLN B 1 16 ? 28.702 0.086 1.612 1 95.07 16 GLN B O 1
ATOM 4084 N N . LEU B 1 17 ? 28.147 -1.263 -0.043 1 95.93 17 LEU B N 1
ATOM 4085 C CA . LEU B 1 17 ? 28.2 -0.186 -1.026 1 95.93 17 LEU B CA 1
ATOM 4086 C C . LEU B 1 17 ? 27.138 0.869 -0.733 1 95.93 17 LEU B C 1
ATOM 4088 O O . LEU B 1 17 ? 27.407 2.069 -0.828 1 95.93 17 LEU B O 1
ATOM 4092 N N . VAL B 1 18 ? 25.925 0.428 -0.392 1 96.77 18 VAL B N 1
ATOM 4093 C CA . VAL B 1 18 ? 24.839 1.354 -0.087 1 96.77 18 VAL B CA 1
ATOM 4094 C C . VAL B 1 18 ? 25.188 2.167 1.158 1 96.77 18 VAL B C 1
ATOM 4096 O O . VAL B 1 18 ? 25.03 3.391 1.172 1 96.77 18 VAL B O 1
ATOM 4099 N N . ASP B 1 19 ? 25.633 1.483 2.172 1 93.82 19 ASP B N 1
ATOM 4100 C CA . ASP B 1 19 ? 25.966 2.144 3.43 1 93.82 19 ASP B CA 1
ATOM 4101 C C . ASP B 1 19 ? 27.064 3.186 3.229 1 93.82 19 ASP B C 1
ATOM 4103 O O . ASP B 1 19 ? 26.935 4.326 3.68 1 93.82 19 ASP B O 1
ATOM 4107 N N . SER B 1 20 ? 28.121 2.846 2.512 1 92.79 20 SER B N 1
ATOM 4108 C CA . SER B 1 20 ? 29.25 3.746 2.298 1 92.79 20 SER B CA 1
ATOM 4109 C C . SER B 1 20 ? 28.855 4.932 1.425 1 92.79 20 SER B C 1
ATOM 4111 O O . SER B 1 20 ? 29.255 6.066 1.691 1 92.79 20 SER B O 1
ATOM 4113 N N . THR B 1 21 ? 28.102 4.69 0.395 1 92.74 21 THR B N 1
ATOM 4114 C CA . THR B 1 21 ? 27.707 5.737 -0.542 1 92.74 21 THR B CA 1
ATOM 4115 C C . THR B 1 21 ? 26.79 6.75 0.136 1 92.74 21 THR B C 1
ATOM 4117 O O . THR B 1 21 ? 26.972 7.96 -0.017 1 92.74 21 THR B O 1
ATOM 4120 N N . THR B 1 22 ? 25.829 6.249 0.897 1 89.39 22 THR B N 1
ATOM 4121 C CA . THR B 1 22 ? 24.873 7.156 1.523 1 89.39 22 THR B CA 1
ATOM 4122 C C . THR B 1 22 ? 25.524 7.919 2.672 1 89.39 22 THR B C 1
ATOM 4124 O O . THR B 1 22 ? 25.166 9.067 2.944 1 89.39 22 THR B O 1
ATOM 4127 N N . THR B 1 23 ? 26.443 7.28 3.403 1 85.21 23 THR B N 1
ATOM 4128 C CA . THR B 1 23 ? 27.197 7.97 4.444 1 85.21 23 THR B CA 1
ATOM 4129 C C . THR B 1 23 ? 27.984 9.138 3.858 1 85.21 23 THR B C 1
ATOM 4131 O O . THR B 1 23 ? 27.995 10.233 4.425 1 85.21 23 THR B O 1
ATOM 4134 N N . ARG B 1 24 ? 28.583 8.929 2.777 1 79.82 24 ARG B N 1
ATOM 4135 C CA . ARG B 1 24 ? 29.367 9.962 2.109 1 79.82 24 ARG B CA 1
ATOM 4136 C C . ARG B 1 24 ? 28.468 11.075 1.58 1 79.82 24 ARG B C 1
ATOM 4138 O O . ARG B 1 24 ? 28.793 12.257 1.71 1 79.82 24 ARG B O 1
ATOM 4145 N N . ALA B 1 25 ? 27.378 10.682 1.058 1 77.88 25 ALA B N 1
ATOM 4146 C CA . ALA B 1 25 ? 26.491 11.631 0.39 1 77.88 25 ALA B CA 1
ATOM 4147 C C . ALA B 1 25 ? 25.774 12.519 1.403 1 77.88 25 ALA B C 1
ATOM 4149 O O . ALA B 1 25 ? 25.53 13.699 1.141 1 77.88 25 ALA B O 1
ATOM 4150 N N . PHE B 1 26 ? 25.467 12.013 2.597 1 75.14 26 PHE B N 1
ATOM 4151 C CA . PHE B 1 26 ? 24.611 12.75 3.518 1 75.14 26 PHE B CA 1
ATOM 4152 C C . PHE B 1 26 ? 25.398 13.207 4.741 1 75.14 26 PHE B C 1
ATOM 4154 O O . PHE B 1 26 ? 24.85 13.862 5.629 1 75.14 26 PHE B O 1
ATOM 4161 N N . GLN B 1 27 ? 26.525 12.741 5.158 1 63.03 27 GLN B N 1
ATOM 4162 C CA . GLN B 1 27 ? 27.377 13.29 6.207 1 63.03 27 GLN B CA 1
ATOM 4163 C C . GLN B 1 27 ? 27.734 14.746 5.92 1 63.03 27 GLN B C 1
ATOM 4165 O O . GLN B 1 27 ? 27.873 15.55 6.844 1 63.03 27 GLN B O 1
ATOM 4170 N N . THR B 1 28 ? 28.072 15 4.655 1 47.14 28 THR B N 1
ATOM 4171 C CA . THR B 1 28 ? 28.549 16.351 4.378 1 47.14 28 THR B CA 1
ATOM 4172 C C . THR B 1 28 ? 27.421 17.366 4.538 1 47.14 28 THR B C 1
ATOM 4174 O O . THR B 1 28 ? 27.648 18.574 4.445 1 47.14 28 THR B O 1
ATOM 4177 N N . SER B 1 29 ? 26.212 16.919 4.683 1 42.05 29 SER B N 1
ATOM 4178 C CA . SER B 1 29 ? 25.17 17.94 4.632 1 42.05 29 SER B CA 1
ATOM 4179 C C . SER B 1 29 ? 24.962 18.586 5.997 1 42.05 29 SER B C 1
ATOM 4181 O O . SER B 1 29 ? 23.956 19.262 6.222 1 42.05 29 SER B O 1
ATOM 4183 N N . CYS B 1 30 ? 25.426 18.076 7.117 1 36.85 30 CYS B N 1
ATOM 4184 C CA . CYS B 1 30 ? 25.243 18.678 8.433 1 36.85 30 CYS B CA 1
ATOM 4185 C C . CYS B 1 30 ? 25.51 20.178 8.388 1 36.85 30 CYS B C 1
ATOM 4187 O O . CYS B 1 30 ? 25.264 20.886 9.367 1 36.85 30 CYS B O 1
ATOM 4189 N N . GLY B 1 31 ? 25.829 21.011 7.325 1 35.32 31 GLY B N 1
ATOM 4190 C CA . GLY B 1 31 ? 25.869 22.465 7.347 1 35.32 31 GLY B CA 1
ATOM 4191 C C . GLY B 1 31 ? 25.38 23.095 6.056 1 35.32 31 GLY B C 1
ATOM 4192 O O . GLY B 1 31 ? 24.628 24.071 6.082 1 35.32 31 GLY B O 1
ATOM 4193 N N . SER B 1 32 ? 26.295 23.325 4.966 1 33.38 32 SER B N 1
ATOM 4194 C CA . SER B 1 32 ? 26.012 24.217 3.846 1 33.38 32 SER B CA 1
ATOM 4195 C C . SER B 1 32 ? 25.03 23.58 2.867 1 33.38 32 SER B C 1
ATOM 4197 O O . SER B 1 32 ? 25.101 22.379 2.602 1 33.38 32 SER B O 1
ATOM 4199 N N . PRO B 1 33 ? 23.776 24.102 2.75 1 35.86 33 PRO B N 1
ATOM 4200 C CA . PRO B 1 33 ? 22.906 23.711 1.638 1 35.86 33 PRO B CA 1
ATOM 4201 C C . PRO B 1 33 ? 23.689 23.231 0.418 1 35.86 33 PRO B C 1
ATOM 4203 O O . PRO B 1 33 ? 24.627 23.901 -0.021 1 35.86 33 PRO B O 1
ATOM 4206 N N . LYS B 1 34 ? 23.988 22.14 0.263 1 38.99 34 LYS B N 1
ATOM 4207 C CA . LYS B 1 34 ? 24.633 21.843 -1.013 1 38.99 34 LYS B CA 1
ATOM 4208 C C . LYS B 1 34 ? 24.047 22.693 -2.136 1 38.99 34 LYS B C 1
ATOM 4210 O O . LYS B 1 34 ? 22.882 22.526 -2.505 1 38.99 34 LYS B O 1
ATOM 4215 N N . SER B 1 35 ? 24.275 23.957 -2.255 1 34.48 35 SER B N 1
ATOM 4216 C CA . SER B 1 35 ? 23.918 24.94 -3.272 1 34.48 35 SER B CA 1
ATOM 4217 C C . SER B 1 35 ? 23.94 24.325 -4.667 1 34.48 35 SER B C 1
ATOM 4219 O O . SER B 1 35 ? 23.197 24.755 -5.553 1 34.48 35 SER B O 1
ATOM 4221 N N . HIS B 1 36 ? 25.055 23.747 -5.187 1 34.25 36 HIS B N 1
ATOM 4222 C CA . HIS B 1 36 ? 25.456 23.722 -6.589 1 34.25 36 HIS B CA 1
ATOM 4223 C C . HIS B 1 36 ? 24.792 22.568 -7.332 1 34.25 36 HIS B C 1
ATOM 4225 O O . HIS B 1 36 ? 25.004 22.394 -8.534 1 34.25 36 HIS B O 1
ATOM 4231 N N . CYS B 1 37 ? 24.47 21.538 -6.719 1 34.35 37 CYS B N 1
ATOM 4232 C CA . CYS B 1 37 ? 24.143 20.448 -7.632 1 34.35 37 CYS B CA 1
ATOM 4233 C C . CYS B 1 37 ? 22.735 20.609 -8.191 1 34.35 37 CYS B C 1
ATOM 4235 O O . CYS B 1 37 ? 22.136 19.642 -8.664 1 34.35 37 CYS B O 1
ATOM 4237 N N . ARG B 1 38 ? 22.061 21.685 -7.808 1 36.87 38 ARG B N 1
ATOM 4238 C CA . ARG B 1 38 ? 20.669 21.937 -8.168 1 36.87 38 ARG B CA 1
ATOM 4239 C C . ARG B 1 38 ? 20.531 22.209 -9.662 1 36.87 38 ARG B C 1
ATOM 4241 O O . ARG B 1 38 ? 19.576 22.858 -10.095 1 36.87 38 ARG B O 1
ATOM 4248 N N . ASP B 1 39 ? 21.545 22.249 -10.352 1 33.73 39 ASP B N 1
ATOM 4249 C CA . ASP B 1 39 ? 21.087 22.565 -11.702 1 33.73 39 ASP B CA 1
ATOM 4250 C C . ASP B 1 39 ? 19.875 21.718 -12.082 1 33.73 39 ASP B C 1
ATOM 4252 O O . ASP B 1 39 ? 20.02 20.557 -12.473 1 33.73 39 ASP B O 1
ATOM 4256 N N . ASP B 1 40 ? 18.746 21.901 -11.556 1 37.39 40 ASP B N 1
ATOM 4257 C CA . ASP B 1 40 ? 17.36 21.445 -11.615 1 37.39 40 ASP B CA 1
ATOM 4258 C C . ASP B 1 40 ? 16.945 21.134 -13.051 1 37.39 40 ASP B C 1
ATOM 4260 O O . ASP B 1 40 ? 15.894 20.532 -13.282 1 37.39 40 ASP B O 1
ATOM 4264 N N . SER B 1 41 ? 17.272 22.112 -13.976 1 38.55 41 SER B N 1
ATOM 4265 C CA . SER B 1 41 ? 16.757 22.042 -15.34 1 38.55 41 SER B CA 1
ATOM 4266 C C . SER B 1 41 ? 17.186 20.751 -16.027 1 38.55 41 SER B C 1
ATOM 4268 O O . SER B 1 41 ? 16.593 20.349 -17.031 1 38.55 41 SER B O 1
ATOM 4270 N N . LYS B 1 42 ? 18.442 20.168 -15.73 1 40.66 42 LYS B N 1
ATOM 4271 C CA . LYS B 1 42 ? 19.115 19.158 -16.541 1 40.66 42 LYS B CA 1
ATOM 4272 C C . LYS B 1 42 ? 18.931 17.764 -15.947 1 40.66 42 LYS B C 1
ATOM 4274 O O . LYS B 1 42 ? 19.769 16.883 -16.146 1 40.66 42 LYS B O 1
ATOM 4279 N N . PRO B 1 43 ? 18.166 17.746 -14.901 1 44.66 43 PRO B N 1
ATOM 4280 C CA . PRO B 1 43 ? 18.051 16.44 -14.249 1 44.66 43 PRO B CA 1
ATOM 4281 C C . PRO B 1 43 ? 17.614 15.337 -15.211 1 44.66 43 PRO B C 1
ATOM 4283 O O . PRO B 1 43 ? 18.138 14.221 -15.154 1 44.66 43 PRO B O 1
ATOM 4286 N N . LEU B 1 44 ? 16.563 15.74 -15.903 1 45.93 44 LEU B N 1
ATOM 4287 C CA . LEU B 1 44 ? 16.054 14.704 -16.795 1 45.93 44 LEU B CA 1
ATOM 4288 C C . LEU B 1 44 ? 17.143 14.224 -17.748 1 45.93 44 LEU B C 1
ATOM 4290 O O . LEU B 1 44 ? 17.258 13.025 -18.012 1 45.93 44 LEU B O 1
ATOM 4294 N N . LYS B 1 45 ? 17.786 15.339 -18.262 1 47.63 45 LYS B N 1
ATOM 4295 C CA . LYS B 1 45 ? 18.825 14.961 -19.215 1 47.63 45 LYS B CA 1
ATOM 4296 C C . LYS B 1 45 ? 19.854 14.038 -18.57 1 47.63 45 LYS B C 1
ATOM 4298 O O . LYS B 1 45 ? 20.332 13.094 -19.203 1 47.63 45 LYS B O 1
ATOM 4303 N N . ARG B 1 46 ? 20.113 14.445 -17.339 1 50.88 46 ARG B N 1
ATOM 4304 C CA . ARG B 1 46 ? 21.133 13.667 -16.645 1 50.88 46 ARG B CA 1
ATOM 4305 C C . ARG B 1 46 ? 20.619 12.273 -16.3 1 50.88 46 ARG B C 1
ATOM 4307 O O . ARG B 1 46 ? 21.359 11.292 -16.39 1 50.88 46 ARG B O 1
ATOM 4314 N N . TYR B 1 47 ? 19.356 12.205 -15.918 1 54.91 47 TYR B N 1
ATOM 4315 C CA . TYR B 1 47 ? 18.858 10.862 -15.642 1 54.91 47 TYR B CA 1
ATOM 4316 C C . TYR B 1 47 ? 18.711 10.059 -16.928 1 54.91 47 TYR B C 1
ATOM 4318 O O . TYR B 1 47 ? 18.931 8.846 -16.939 1 54.91 47 TYR B O 1
ATOM 4326 N N . GLU B 1 48 ? 18.364 10.868 -17.964 1 54.67 48 GLU B N 1
ATOM 4327 C CA . GLU B 1 48 ? 18.403 10.224 -19.273 1 54.67 48 GLU B CA 1
ATOM 4328 C C . GLU B 1 48 ? 19.783 9.636 -19.558 1 54.67 48 GLU B C 1
ATOM 4330 O O . GLU B 1 48 ? 19.896 8.58 -20.183 1 54.67 48 GLU B O 1
ATOM 4335 N N . GLU B 1 49 ? 20.701 10.443 -19.248 1 52.4 49 GLU B N 1
ATOM 4336 C CA . GLU B 1 49 ? 22.059 9.949 -19.455 1 52.4 49 GLU B CA 1
ATOM 4337 C C . GLU B 1 49 ? 22.359 8.761 -18.546 1 52.4 49 GLU B C 1
ATOM 4339 O O . GLU B 1 49 ? 23.099 7.852 -18.927 1 52.4 49 GLU B O 1
ATOM 4344 N N . LEU B 1 50 ? 22.125 9.054 -17.31 1 52.9 50 LEU B N 1
ATOM 4345 C CA . LEU B 1 50 ? 22.289 7.933 -16.391 1 52.9 50 LEU B CA 1
ATOM 4346 C C . LEU B 1 50 ? 21.607 6.682 -16.931 1 52.9 50 LEU B C 1
ATOM 4348 O O . LEU B 1 50 ? 22.144 5.578 -16.816 1 52.9 50 LEU B O 1
ATOM 4352 N N . PHE B 1 51 ? 20.161 6.877 -17.379 1 54.58 51 PHE B N 1
ATOM 4353 C CA . PHE B 1 51 ? 19.402 5.634 -17.46 1 54.58 51 PHE B CA 1
ATOM 4354 C C . PHE B 1 51 ? 19.309 5.149 -18.902 1 54.58 51 PHE B C 1
ATOM 4356 O O . PHE B 1 51 ? 18.591 4.191 -19.195 1 54.58 51 PHE B O 1
ATOM 4363 N N . GLY B 1 52 ? 20.203 5.811 -19.67 1 58.28 52 GLY B N 1
ATOM 4364 C CA . GLY B 1 52 ? 20.093 5.169 -20.97 1 58.28 52 GLY B CA 1
ATOM 4365 C C . GLY B 1 52 ? 19.113 4.011 -20.983 1 58.28 52 GLY B C 1
ATOM 4366 O O . GLY B 1 52 ? 18.396 3.787 -20.005 1 58.28 52 GLY B O 1
ATOM 4367 N N . ARG B 1 53 ? 18.942 3.231 -22.073 1 66.72 53 ARG B N 1
ATOM 4368 C CA . ARG B 1 53 ? 18.106 2.047 -22.24 1 66.72 53 ARG B CA 1
ATOM 4369 C C . ARG B 1 53 ? 18.686 0.856 -21.483 1 66.72 53 ARG B C 1
ATOM 4371 O O . ARG B 1 53 ? 19.906 0.721 -21.368 1 66.72 53 ARG B O 1
ATOM 4378 N N . PHE B 1 54 ? 17.808 0.221 -20.684 1 81.81 54 PHE B N 1
ATOM 4379 C CA . PHE B 1 54 ? 18.226 -1.054 -20.115 1 81.81 54 PHE B CA 1
ATOM 4380 C C . PHE B 1 54 ? 18.92 -1.914 -21.164 1 81.81 54 PHE B C 1
ATOM 4382 O O . PHE B 1 54 ? 18.419 -2.068 -22.279 1 81.81 54 PHE B O 1
ATOM 4389 N N . SER B 1 55 ? 20.134 -2.309 -20.915 1 82.68 55 SER B N 1
ATOM 4390 C CA . SER B 1 55 ? 20.905 -3.123 -21.849 1 82.68 55 SER B CA 1
ATOM 4391 C C . SER B 1 55 ? 20.548 -4.6 -21.72 1 82.68 55 SER B C 1
ATOM 4393 O O . SER B 1 55 ? 19.925 -5.01 -20.738 1 82.68 55 SER B O 1
ATOM 4395 N N . ALA B 1 56 ? 20.871 -5.312 -22.742 1 89.17 56 ALA B N 1
ATOM 4396 C CA . ALA B 1 56 ? 20.693 -6.76 -22.682 1 89.17 56 ALA B CA 1
ATOM 4397 C C . ALA B 1 56 ? 21.55 -7.374 -21.579 1 89.17 56 ALA B C 1
ATOM 4399 O O . ALA B 1 56 ? 21.065 -8.184 -20.786 1 89.17 56 ALA B O 1
ATOM 4400 N N . GLU B 1 57 ? 22.775 -6.846 -21.569 1 91.85 57 GLU B N 1
ATOM 4401 C CA . GLU B 1 57 ? 23.66 -7.346 -20.521 1 91.85 57 GLU B CA 1
ATOM 4402 C C . GLU B 1 57 ? 23.646 -6.428 -19.302 1 91.85 57 GLU B C 1
ATOM 4404 O O . GLU B 1 57 ? 23.693 -5.204 -19.44 1 91.85 57 GLU B O 1
ATOM 4409 N N . GLY B 1 58 ? 23.633 -6.997 -18.163 1 93.31 58 GLY B N 1
ATOM 4410 C CA . GLY B 1 58 ? 23.619 -6.242 -16.92 1 93.31 58 GLY B CA 1
ATOM 4411 C C . GLY B 1 58 ? 24.92 -5.51 -16.652 1 93.31 58 GLY B C 1
ATOM 4412 O O . GLY B 1 58 ? 25.971 -5.889 -17.173 1 93.31 58 GLY B O 1
ATOM 4413 N N . LEU B 1 59 ? 24.907 -4.497 -15.828 1 92.58 59 LEU B N 1
ATOM 4414 C CA . LEU B 1 59 ? 26.082 -3.692 -15.509 1 92.58 59 LEU B CA 1
ATOM 4415 C C . LEU B 1 59 ? 26.712 -4.147 -14.197 1 92.58 59 LEU B C 1
ATOM 4417 O O . LEU B 1 59 ? 27.754 -3.626 -13.791 1 92.58 59 LEU B O 1
ATOM 4421 N N . GLY B 1 60 ? 26.123 -5.086 -13.532 1 93.79 60 GLY B N 1
ATOM 4422 C CA . GLY B 1 60 ? 26.689 -5.7 -12.342 1 93.79 60 GLY B CA 1
ATOM 4423 C C . GLY B 1 60 ? 26.944 -4.709 -11.222 1 93.79 60 GLY B C 1
ATOM 4424 O O . GLY B 1 60 ? 26.239 -3.705 -11.102 1 93.79 60 GLY B O 1
ATOM 4425 N N . THR B 1 61 ? 27.908 -5.003 -10.426 1 95.57 61 THR B N 1
ATOM 4426 C CA . THR B 1 61 ? 28.215 -4.244 -9.22 1 95.57 61 THR B CA 1
ATOM 4427 C C . THR B 1 61 ? 28.67 -2.83 -9.572 1 95.57 61 THR B C 1
ATOM 4429 O O . THR B 1 61 ? 28.319 -1.87 -8.883 1 95.57 61 THR B O 1
ATOM 4432 N N . ALA B 1 62 ? 29.427 -2.695 -10.611 1 93.27 62 ALA B N 1
ATOM 4433 C CA . ALA B 1 62 ? 29.937 -1.386 -11.012 1 93.27 62 ALA B CA 1
ATOM 4434 C C . ALA B 1 62 ? 28.798 -0.455 -11.419 1 93.27 62 ALA B C 1
ATOM 4436 O O . ALA B 1 62 ? 28.769 0.711 -11.018 1 93.27 62 ALA B O 1
ATOM 4437 N N . GLY B 1 63 ? 27.901 -0.989 -12.228 1 91.74 63 GLY B N 1
ATOM 4438 C CA . GLY B 1 63 ? 26.743 -0.201 -12.619 1 91.74 63 GLY B CA 1
ATOM 4439 C C . GLY B 1 63 ? 25.849 0.167 -11.451 1 91.74 63 GLY B C 1
ATOM 4440 O O . GLY B 1 63 ? 25.324 1.281 -11.391 1 91.74 63 GLY B O 1
ATOM 4441 N N . PHE B 1 64 ? 25.68 -0.775 -10.549 1 94.85 64 PHE B N 1
ATOM 4442 C CA . PHE B 1 64 ? 24.89 -0.537 -9.347 1 94.85 64 PHE B CA 1
ATOM 4443 C C . PHE B 1 64 ? 25.484 0.601 -8.525 1 94.85 64 PHE B C 1
ATOM 4445 O O . PHE B 1 64 ? 24.768 1.514 -8.112 1 94.85 64 PHE B O 1
ATOM 4452 N N . LYS B 1 65 ? 26.736 0.559 -8.318 1 94.12 65 LYS B N 1
ATOM 4453 C CA . LYS B 1 65 ? 27.441 1.576 -7.542 1 94.12 65 LYS B CA 1
ATOM 4454 C C . LYS B 1 65 ? 27.278 2.957 -8.171 1 94.12 65 LYS B C 1
ATOM 4456 O O . LYS B 1 65 ? 26.985 3.931 -7.475 1 94.12 65 LYS B O 1
ATOM 4461 N N . ASP B 1 66 ? 27.463 3.058 -9.455 1 91.01 66 ASP B N 1
ATOM 4462 C CA . ASP B 1 66 ? 27.349 4.33 -10.161 1 91.01 66 ASP B CA 1
ATOM 4463 C C . ASP B 1 66 ? 25.933 4.891 -10.055 1 91.01 66 ASP B C 1
ATOM 4465 O O . ASP B 1 66 ? 25.748 6.1 -9.898 1 91.01 66 ASP B O 1
ATOM 4469 N N . ALA B 1 67 ? 25.011 4.009 -10.134 1 91.98 67 ALA B N 1
ATOM 4470 C CA . ALA B 1 67 ? 23.613 4.431 -10.102 1 91.98 67 ALA B CA 1
ATOM 4471 C C . ALA B 1 67 ? 23.244 5.004 -8.737 1 91.98 67 ALA B C 1
ATOM 4473 O O . ALA B 1 67 ? 22.662 6.087 -8.648 1 91.98 67 ALA B O 1
ATOM 4474 N N . ILE B 1 68 ? 23.549 4.289 -7.626 1 93.95 68 ILE B N 1
ATOM 4475 C CA . ILE B 1 68 ? 23.135 4.764 -6.31 1 93.95 68 ILE B CA 1
ATOM 4476 C C . ILE B 1 68 ? 23.903 6.034 -5.954 1 93.95 68 ILE B C 1
ATOM 4478 O O . ILE B 1 68 ? 23.383 6.906 -5.254 1 93.95 68 ILE B O 1
ATOM 4482 N N . ASP B 1 69 ? 25.122 6.154 -6.437 1 90.97 69 ASP B N 1
ATOM 4483 C CA . ASP B 1 69 ? 25.873 7.391 -6.242 1 90.97 69 ASP B CA 1
ATOM 4484 C C . ASP B 1 69 ? 25.17 8.571 -6.908 1 90.97 69 ASP B C 1
ATOM 4486 O O . ASP B 1 69 ? 24.989 9.622 -6.289 1 90.97 69 ASP B O 1
ATOM 4490 N N . LEU B 1 70 ? 24.799 8.356 -8.111 1 87.52 70 LEU B N 1
ATOM 4491 C CA . LEU B 1 70 ? 24.121 9.4 -8.871 1 87.52 70 LEU B CA 1
ATOM 4492 C C . LEU B 1 70 ? 22.79 9.766 -8.222 1 87.52 70 LEU B C 1
ATOM 4494 O O . LEU B 1 70 ? 22.462 10.948 -8.092 1 87.52 70 LEU B O 1
ATOM 4498 N N . ILE B 1 71 ? 21.995 8.784 -7.832 1 89.6 71 ILE B N 1
ATOM 4499 C CA . ILE B 1 71 ? 20.691 9.027 -7.226 1 89.6 71 ILE B CA 1
ATOM 4500 C C . ILE B 1 71 ? 20.867 9.765 -5.901 1 89.6 71 ILE B C 1
ATOM 4502 O O . ILE B 1 71 ? 20.13 10.709 -5.606 1 89.6 71 ILE B O 1
ATOM 4506 N N . SER B 1 72 ? 21.839 9.289 -5.111 1 89.53 72 SER B N 1
ATOM 4507 C CA . SER B 1 72 ? 22.082 9.898 -3.807 1 89.53 72 SER B CA 1
ATOM 4508 C C . SER B 1 72 ? 22.394 11.384 -3.941 1 89.53 72 SER B C 1
ATOM 4510 O O . SER B 1 72 ? 21.914 12.198 -3.149 1 89.53 72 SER B O 1
ATOM 4512 N N . ARG B 1 73 ? 23.129 11.748 -4.906 1 83.76 73 ARG B N 1
ATOM 4513 C CA . ARG B 1 73 ? 23.557 13.128 -5.106 1 83.76 73 ARG B CA 1
ATOM 4514 C C . ARG B 1 73 ? 22.393 14.002 -5.561 1 83.76 73 ARG B C 1
ATOM 4516 O O . ARG B 1 73 ? 22.468 15.231 -5.492 1 83.76 73 ARG B O 1
ATOM 4523 N N . ASN B 1 74 ? 21.386 13.339 -6.01 1 81.45 74 ASN B N 1
ATOM 4524 C CA . ASN B 1 74 ? 20.248 14.083 -6.538 1 81.45 74 ASN B CA 1
ATOM 4525 C C . ASN B 1 74 ? 18.983 13.826 -5.724 1 81.45 74 ASN B C 1
ATOM 4527 O O . ASN B 1 74 ? 17.872 13.936 -6.245 1 81.45 74 ASN B O 1
ATOM 4531 N N . SER B 1 75 ? 19.175 13.416 -4.524 1 85.77 75 SER B N 1
ATOM 4532 C CA . SER B 1 75 ? 18.031 13.14 -3.66 1 85.77 75 SER B CA 1
ATOM 4533 C C . SER B 1 75 ? 18 14.087 -2.465 1 85.77 75 SER B C 1
ATOM 4535 O O . SER B 1 75 ? 19.032 14.634 -2.072 1 85.77 75 SER B O 1
ATOM 4537 N N . VAL B 1 76 ? 16.803 14.238 -1.97 1 83.19 76 VAL B N 1
ATOM 4538 C CA . VAL B 1 76 ? 16.597 15.055 -0.778 1 83.19 76 VAL B CA 1
ATOM 4539 C C . VAL B 1 76 ? 17.029 14.278 0.463 1 83.19 76 VAL B C 1
ATOM 4541 O O . VAL B 1 76 ? 16.731 13.088 0.592 1 83.19 76 VAL B O 1
ATOM 4544 N N . ASP B 1 77 ? 17.773 14.929 1.326 1 85.64 77 ASP B N 1
ATOM 4545 C CA . ASP B 1 77 ? 18.159 14.334 2.601 1 85.64 77 ASP B CA 1
ATOM 4546 C C . ASP B 1 77 ? 17.138 14.655 3.689 1 85.64 77 ASP B C 1
ATOM 4548 O O . ASP B 1 77 ? 17.203 15.714 4.316 1 85.64 77 ASP B O 1
ATOM 4552 N N . ASN B 1 78 ? 16.326 13.747 4.018 1 85.46 78 ASN B N 1
ATOM 4553 C CA . ASN B 1 78 ? 15.283 13.932 5.022 1 85.46 78 ASN B CA 1
ATOM 4554 C C . ASN B 1 78 ? 15.87 14.037 6.427 1 85.46 78 ASN B C 1
ATOM 4556 O O . ASN B 1 78 ? 15.189 14.469 7.358 1 85.46 78 ASN B O 1
ATOM 4560 N N . ALA B 1 79 ? 17.057 13.717 6.57 1 85.78 79 ALA B N 1
ATOM 4561 C CA . ALA B 1 79 ? 17.682 13.744 7.89 1 85.78 79 ALA B CA 1
ATOM 4562 C C . ALA B 1 79 ? 18.365 15.085 8.146 1 85.78 79 ALA B C 1
ATOM 4564 O O . ALA B 1 79 ? 18.879 15.328 9.24 1 85.78 79 ALA B O 1
ATOM 4565 N N . SER B 1 80 ? 18.306 15.936 7.169 1 86.4 80 SER B N 1
ATOM 4566 C CA . SER B 1 80 ? 18.886 17.265 7.333 1 86.4 80 SER B CA 1
ATOM 4567 C C . SER B 1 80 ? 18.096 18.093 8.34 1 86.4 80 SER B C 1
ATOM 4569 O O . SER B 1 80 ? 16.864 18.042 8.363 1 86.4 80 SER B O 1
ATOM 4571 N N . PRO B 1 81 ? 18.763 18.883 9.183 1 86.84 81 PRO B N 1
ATOM 4572 C CA . PRO B 1 81 ? 18.06 19.77 10.113 1 86.84 81 PRO B CA 1
ATOM 4573 C C . PRO B 1 81 ? 17.192 20.804 9.4 1 86.84 81 PRO B C 1
ATOM 4575 O O . PRO B 1 81 ? 16.257 21.347 9.996 1 86.84 81 PRO B O 1
ATOM 4578 N N . SER B 1 82 ? 17.5 21.033 8.158 1 89.05 82 SER B N 1
ATOM 4579 C CA . SER B 1 82 ? 16.779 22.045 7.393 1 89.05 82 SER B CA 1
ATOM 4580 C C . SER B 1 82 ? 15.518 21.466 6.761 1 89.05 82 SER B C 1
ATOM 4582 O O . SER B 1 82 ? 14.773 22.178 6.085 1 89.05 82 SER B O 1
ATOM 4584 N N . PHE B 1 83 ? 15.283 20.201 6.986 1 90.05 83 PHE B N 1
ATOM 4585 C CA . PHE B 1 83 ? 14.092 19.567 6.433 1 90.05 83 PHE B CA 1
ATOM 4586 C C . PHE B 1 83 ? 12.891 19.78 7.348 1 90.05 83 PHE B C 1
ATOM 4588 O O . PHE B 1 83 ? 12.654 18.988 8.263 1 90.05 83 PHE B O 1
ATOM 4595 N N . LEU B 1 84 ? 12.032 20.797 7.008 1 92.16 84 LEU B N 1
ATOM 4596 C CA . LEU B 1 84 ? 10.928 21.204 7.871 1 92.16 84 LEU B CA 1
ATOM 4597 C C . LEU B 1 84 ? 9.659 21.433 7.058 1 92.16 84 LEU B C 1
ATOM 4599 O O . LEU B 1 84 ? 8.814 22.249 7.434 1 92.16 84 LEU B O 1
ATOM 4603 N N . GLY B 1 85 ? 9.565 20.804 5.955 1 85.35 85 GLY B N 1
ATOM 4604 C CA . GLY B 1 85 ? 8.482 21.138 5.044 1 85.35 85 GLY B CA 1
ATOM 4605 C C . GLY B 1 85 ? 7.466 20.021 4.89 1 85.35 85 GLY B C 1
ATOM 4606 O O . GLY B 1 85 ? 6.418 20.21 4.27 1 85.35 85 GLY B O 1
ATOM 4607 N N . LYS B 1 86 ? 7.758 18.853 5.363 1 83.07 86 LYS B N 1
ATOM 4608 C CA . LYS B 1 86 ? 6.868 17.705 5.224 1 83.07 86 LYS B CA 1
ATOM 4609 C C . LYS B 1 86 ? 6.637 17.022 6.569 1 83.07 86 LYS B C 1
ATOM 4611 O O . LYS B 1 86 ? 7.32 17.323 7.549 1 83.07 86 LYS B O 1
ATOM 4616 N N . LEU B 1 87 ? 5.644 16.249 6.631 1 87.1 87 LEU B N 1
ATOM 4617 C CA . LEU B 1 87 ? 5.286 15.623 7.899 1 87.1 87 LEU B CA 1
ATOM 4618 C C . LEU B 1 87 ? 6.044 14.314 8.092 1 87.1 87 LEU B C 1
ATOM 4620 O O . LEU B 1 87 ? 5.84 13.616 9.088 1 87.1 87 LEU B O 1
ATOM 4624 N N . VAL B 1 88 ? 6.953 14.077 7.168 1 83.93 88 VAL B N 1
ATOM 4625 C CA . VAL B 1 88 ? 7.793 12.892 7.306 1 83.93 88 VAL B CA 1
ATOM 4626 C C . VAL B 1 88 ? 9.105 13.265 7.992 1 83.93 88 VAL B C 1
ATOM 4628 O O . VAL B 1 88 ? 9.665 14.334 7.736 1 83.93 88 VAL B O 1
ATOM 4631 N N . SER B 1 89 ? 9.555 12.432 8.87 1 83.97 89 SER B N 1
ATOM 4632 C CA . SER B 1 89 ? 10.793 12.668 9.605 1 83.97 89 SER B CA 1
ATOM 4633 C C . SER B 1 89 ? 11.908 11.748 9.119 1 83.97 89 SER B C 1
ATOM 4635 O O . SER B 1 89 ? 11.656 10.796 8.377 1 83.97 89 SER B O 1
ATOM 4637 N N . ALA B 1 90 ? 13.111 12.129 9.563 1 88.7 90 ALA B N 1
ATOM 4638 C CA . ALA B 1 90 ? 14.251 11.253 9.304 1 88.7 90 ALA B CA 1
ATOM 4639 C C . ALA B 1 90 ? 13.982 9.839 9.811 1 88.7 90 ALA B C 1
ATOM 4641 O O . ALA B 1 90 ? 13.469 9.656 10.918 1 88.7 90 ALA B O 1
ATOM 4642 N N . PRO B 1 91 ? 14.319 8.892 8.968 1 93.62 91 PRO B N 1
ATOM 4643 C CA . PRO B 1 91 ? 14.084 7.522 9.43 1 93.62 91 PRO B CA 1
ATOM 4644 C C . PRO B 1 91 ? 14.999 7.123 10.585 1 93.62 91 PRO B C 1
ATOM 4646 O O . PRO B 1 91 ? 16.171 7.506 10.609 1 93.62 91 PRO B O 1
ATOM 4649 N N . SER B 1 92 ? 14.477 6.403 11.52 1 95.54 92 SER B N 1
ATOM 4650 C CA . SER B 1 92 ? 15.24 5.969 12.685 1 95.54 92 SER B CA 1
ATOM 4651 C C . SER B 1 92 ? 16.195 4.834 12.329 1 95.54 92 SER B C 1
ATOM 4653 O O . SER B 1 92 ? 15.938 4.068 11.398 1 95.54 92 SER B O 1
ATOM 4655 N N . ALA B 1 93 ? 17.285 4.721 13.124 1 96.19 93 ALA B N 1
ATOM 4656 C CA . ALA B 1 93 ? 18.282 3.682 12.878 1 96.19 93 ALA B CA 1
ATOM 4657 C C . ALA B 1 93 ? 17.669 2.291 13.009 1 96.19 93 ALA B C 1
ATOM 4659 O O . ALA B 1 93 ? 17.801 1.46 12.108 1 96.19 93 ALA B O 1
ATOM 4660 N N . PRO B 1 94 ? 16.933 2.021 14.115 1 97.11 94 PRO B N 1
ATOM 4661 C CA . PRO B 1 94 ? 16.313 0.696 14.193 1 97.11 94 PRO B CA 1
ATOM 4662 C C . PRO B 1 94 ? 15.27 0.467 13.102 1 97.11 94 PRO B C 1
ATOM 4664 O O . PRO B 1 94 ? 15.075 -0.667 12.657 1 97.11 94 PRO B O 1
ATOM 4667 N N . GLY B 1 95 ? 14.577 1.543 12.682 1 97.42 95 GLY B N 1
ATOM 4668 C CA . GLY B 1 95 ? 13.639 1.418 11.578 1 97.42 95 GLY B CA 1
ATOM 4669 C C . GLY B 1 95 ? 14.301 1.006 10.277 1 97.42 95 GLY B C 1
ATOM 4670 O O . GLY B 1 95 ? 13.798 0.132 9.568 1 97.42 95 GLY B O 1
ATOM 4671 N N . ILE B 1 96 ? 15.442 1.638 9.94 1 97.46 96 ILE B N 1
ATOM 4672 C CA . ILE B 1 96 ? 16.195 1.317 8.733 1 97.46 96 ILE B CA 1
ATOM 4673 C C . ILE B 1 96 ? 16.675 -0.131 8.794 1 97.46 96 ILE B C 1
ATOM 4675 O O . ILE B 1 96 ? 16.543 -0.877 7.82 1 97.46 96 ILE B O 1
ATOM 4679 N N . ALA B 1 97 ? 17.194 -0.508 9.917 1 98.11 97 ALA B N 1
ATOM 4680 C CA . ALA B 1 97 ? 17.689 -1.87 10.101 1 98.11 97 ALA B CA 1
ATOM 4681 C C . ALA B 1 97 ? 16.554 -2.885 9.992 1 98.11 97 ALA B C 1
ATOM 4683 O O . ALA B 1 97 ? 16.729 -3.961 9.414 1 98.11 97 ALA B O 1
ATOM 4684 N N . ALA B 1 98 ? 15.445 -2.55 10.601 1 97.94 98 ALA B N 1
ATOM 4685 C CA . ALA B 1 98 ? 14.275 -3.421 10.524 1 97.94 98 ALA B CA 1
ATOM 4686 C C . ALA B 1 98 ? 13.81 -3.589 9.08 1 97.94 98 ALA B C 1
ATOM 4688 O O . ALA B 1 98 ? 13.377 -4.673 8.683 1 97.94 98 ALA B O 1
ATOM 4689 N N . ASP B 1 99 ? 13.863 -2.54 8.378 1 97.31 99 ASP B N 1
ATOM 4690 C CA . ASP B 1 99 ? 13.463 -2.585 6.974 1 97.31 99 ASP B CA 1
ATOM 4691 C C . ASP B 1 99 ? 14.364 -3.525 6.177 1 97.31 99 ASP B C 1
ATOM 4693 O O . ASP B 1 99 ? 13.881 -4.302 5.349 1 97.31 99 ASP B O 1
ATOM 4697 N N . LEU B 1 100 ? 15.654 -3.432 6.351 1 97.69 100 LEU B N 1
ATOM 4698 C CA . LEU B 1 100 ? 16.593 -4.361 5.731 1 97.69 100 LEU B CA 1
ATOM 4699 C C . LEU B 1 100 ? 16.281 -5.798 6.134 1 97.69 100 LEU B C 1
ATOM 4701 O O . LEU B 1 100 ? 16.268 -6.695 5.288 1 97.69 100 LEU B O 1
ATOM 4705 N N . PHE B 1 101 ? 16.05 -5.963 7.401 1 97.13 101 PHE B N 1
ATOM 4706 C CA . PHE B 1 101 ? 15.74 -7.281 7.943 1 97.13 101 PHE B CA 1
ATOM 4707 C C . PHE B 1 101 ? 14.549 -7.898 7.219 1 97.13 101 PHE B C 1
ATOM 4709 O O . PHE B 1 101 ? 14.597 -9.06 6.812 1 97.13 101 PHE B O 1
ATOM 4716 N N . LEU B 1 102 ? 13.517 -7.131 7.002 1 95.98 102 LEU B N 1
ATOM 4717 C CA . LEU B 1 102 ? 12.307 -7.587 6.328 1 95.98 102 LEU B CA 1
ATOM 4718 C C . LEU B 1 102 ? 12.584 -7.889 4.859 1 95.98 102 LEU B C 1
ATOM 4720 O O . LEU B 1 102 ? 11.983 -8.8 4.284 1 95.98 102 LEU B O 1
ATOM 4724 N N . SER B 1 103 ? 13.458 -7.09 4.281 1 95.61 103 SER B N 1
ATOM 4725 C CA . SER B 1 103 ? 13.799 -7.309 2.88 1 95.61 103 SER B CA 1
ATOM 4726 C C . SER B 1 103 ? 14.513 -8.642 2.686 1 95.61 103 SER B C 1
ATOM 4728 O O . SER B 1 103 ? 14.318 -9.315 1.672 1 95.61 103 SER B O 1
ATOM 4730 N N . ILE B 1 104 ? 15.341 -8.984 3.595 1 94.35 104 ILE B N 1
ATOM 4731 C CA . ILE B 1 104 ? 16.096 -10.231 3.525 1 94.35 104 ILE B CA 1
ATOM 4732 C C . ILE B 1 104 ? 15.158 -11.415 3.744 1 94.35 104 ILE B C 1
ATOM 4734 O O . ILE B 1 104 ? 15.224 -12.41 3.018 1 94.35 104 ILE B O 1
ATOM 4738 N N . LEU B 1 105 ? 14.236 -11.271 4.709 1 91.5 105 LEU B N 1
ATOM 4739 C CA . LEU B 1 105 ? 13.279 -12.338 4.982 1 91.5 105 LEU B CA 1
ATOM 4740 C C . LEU B 1 105 ? 12.29 -12.489 3.831 1 91.5 105 LEU B C 1
ATOM 4742 O O . LEU B 1 105 ? 11.965 -13.609 3.429 1 91.5 105 LEU B O 1
ATOM 4746 N N . ASN B 1 106 ? 11.749 -11.389 3.38 1 92.55 106 ASN B N 1
ATOM 4747 C CA . ASN B 1 106 ? 10.834 -11.256 2.251 1 92.55 106 ASN B CA 1
ATOM 4748 C C . ASN B 1 106 ? 9.611 -12.155 2.412 1 92.55 106 ASN B C 1
ATOM 4750 O O . ASN B 1 106 ? 9.108 -12.707 1.432 1 92.55 106 ASN B O 1
ATOM 4754 N N . ASN B 1 107 ? 9.178 -12.406 3.64 1 88.14 107 ASN B N 1
ATOM 4755 C CA . ASN B 1 107 ? 7.961 -13.171 3.894 1 88.14 107 ASN B CA 1
ATOM 4756 C C . ASN B 1 107 ? 6.711 -12.368 3.544 1 88.14 107 ASN B C 1
ATOM 4758 O O . ASN B 1 107 ? 6.647 -11.166 3.806 1 88.14 107 ASN B O 1
ATOM 4762 N N . ASN B 1 108 ? 5.818 -12.996 2.957 1 81.08 108 ASN B N 1
ATOM 4763 C CA . ASN B 1 108 ? 4.561 -12.344 2.603 1 81.08 108 ASN B CA 1
ATOM 4764 C C . ASN B 1 108 ? 3.57 -12.369 3.763 1 81.08 108 ASN B C 1
ATOM 4766 O O . ASN B 1 108 ? 3.349 -13.417 4.373 1 81.08 108 ASN B O 1
ATOM 4770 N N . GLY B 1 109 ? 2.935 -11.296 4.033 1 72.25 109 GLY B N 1
ATOM 4771 C CA . GLY B 1 109 ? 2.086 -11.136 5.202 1 72.25 109 GLY B CA 1
ATOM 4772 C C . GLY B 1 109 ? 0.647 -11.548 4.956 1 72.25 109 GLY B C 1
ATOM 4773 O O . GLY B 1 109 ? -0.228 -11.295 5.787 1 72.25 109 GLY B O 1
ATOM 4774 N N . HIS B 1 110 ? 0.363 -12.22 3.953 1 65.64 110 HIS B N 1
ATOM 4775 C CA . HIS B 1 110 ? -1.019 -12.542 3.614 1 65.64 110 HIS B CA 1
ATOM 4776 C C . HIS B 1 110 ? -1.503 -13.767 4.383 1 65.64 110 HIS B C 1
ATOM 4778 O O . HIS B 1 110 ? -2.659 -13.822 4.808 1 65.64 110 HIS B O 1
ATOM 4784 N N . VAL B 1 111 ? -0.611 -14.761 4.487 1 65.35 111 VAL B N 1
ATOM 4785 C CA . VAL B 1 111 ? -0.979 -15.968 5.22 1 65.35 111 VAL B CA 1
ATOM 4786 C C . VAL B 1 111 ? 0.065 -16.256 6.297 1 65.35 111 VAL B C 1
ATOM 4788 O O . VAL B 1 111 ? 1.264 -16.075 6.072 1 65.35 111 VAL B O 1
ATOM 4791 N N . GLN B 1 112 ? -0.5 -16.703 7.422 1 67.39 112 GLN B N 1
ATOM 4792 C CA . GLN B 1 112 ? 0.36 -16.983 8.567 1 67.39 112 GLN B CA 1
ATOM 4793 C C . GLN B 1 112 ? 1.471 -17.96 8.195 1 67.39 112 GLN B C 1
ATOM 4795 O O . GLN B 1 112 ? 2.606 -17.821 8.655 1 67.39 112 GLN B O 1
ATOM 4800 N N . ARG B 1 113 ? 1.194 -18.821 7.372 1 67.01 113 ARG B N 1
ATOM 4801 C CA . ARG B 1 113 ? 2.141 -19.875 7.023 1 67.01 113 ARG B CA 1
ATOM 4802 C C . ARG B 1 113 ? 3.383 -19.295 6.354 1 67.01 113 ARG B C 1
ATOM 4804 O O . ARG B 1 113 ? 4.473 -19.86 6.462 1 67.01 113 ARG B O 1
ATOM 4811 N N . ALA B 1 114 ? 3.179 -18.175 5.832 1 69.22 114 ALA B N 1
ATOM 4812 C CA . ALA B 1 114 ? 4.288 -17.558 5.11 1 69.22 114 ALA B CA 1
ATOM 4813 C C . ALA B 1 114 ? 5.175 -16.75 6.053 1 69.22 114 ALA B C 1
ATOM 4815 O O . ALA B 1 114 ? 6.304 -16.396 5.704 1 69.22 114 ALA B O 1
ATOM 4816 N N . GLY B 1 115 ? 4.65 -16.436 7.239 1 76.56 115 GLY B N 1
ATOM 4817 C CA . GLY B 1 115 ? 5.399 -15.652 8.207 1 76.56 115 GLY B CA 1
ATOM 4818 C C . GLY B 1 115 ? 4.786 -15.673 9.594 1 76.56 115 GLY B C 1
ATOM 4819 O O . GLY B 1 115 ? 4.346 -14.639 10.1 1 76.56 115 GLY B O 1
ATOM 4820 N N . PRO B 1 116 ? 4.869 -16.793 10.188 1 78.45 116 PRO B N 1
ATOM 4821 C CA . PRO B 1 116 ? 4.179 -16.927 11.473 1 78.45 116 PRO B CA 1
ATOM 4822 C C . PRO B 1 116 ? 4.699 -15.951 12.526 1 78.45 116 PRO B C 1
ATOM 4824 O O . PRO B 1 116 ? 3.908 -15.309 13.222 1 78.45 116 PRO B O 1
ATOM 4827 N N . ALA B 1 117 ? 6.02 -15.806 12.587 1 84.64 117 ALA B N 1
ATOM 4828 C CA . ALA B 1 117 ? 6.604 -14.9 13.572 1 84.64 117 ALA B CA 1
ATOM 4829 C C . ALA B 1 117 ? 6.212 -13.453 13.288 1 84.64 117 ALA B C 1
ATOM 4831 O O . ALA B 1 117 ? 5.853 -12.709 14.204 1 84.64 117 ALA B O 1
ATOM 4832 N N . LEU B 1 118 ? 6.226 -13.138 12.062 1 88.82 118 LEU B N 1
ATOM 4833 C CA . LEU B 1 118 ? 5.929 -11.763 11.673 1 88.82 118 LEU B CA 1
ATOM 4834 C C . LEU B 1 118 ? 4.444 -11.459 11.844 1 88.82 118 LEU B C 1
ATOM 4836 O O . LEU B 1 118 ? 4.071 -10.33 12.17 1 88.82 118 LEU B O 1
ATOM 4840 N N . THR B 1 119 ? 3.6 -12.427 11.629 1 88.34 119 THR B N 1
ATOM 4841 C CA . THR B 1 119 ? 2.17 -12.282 11.88 1 88.34 119 THR B CA 1
ATOM 4842 C C . THR B 1 119 ? 1.905 -12.012 13.358 1 88.34 119 THR B C 1
ATOM 4844 O O . THR B 1 119 ? 1.112 -11.133 13.701 1 88.34 119 THR B O 1
ATOM 4847 N N . ALA B 1 120 ? 2.575 -12.754 14.199 1 87.41 120 ALA B N 1
ATOM 4848 C CA . ALA B 1 120 ? 2.434 -12.567 15.641 1 87.41 120 ALA B CA 1
ATOM 4849 C C . ALA B 1 120 ? 2.87 -11.166 16.059 1 87.41 120 ALA B C 1
ATOM 4851 O O . ALA B 1 120 ? 2.247 -10.547 16.924 1 87.41 120 ALA B O 1
ATOM 4852 N N . ILE B 1 121 ? 3.848 -10.701 15.461 1 90.92 121 ILE B N 1
ATOM 4853 C CA . ILE B 1 121 ? 4.377 -9.376 15.765 1 90.92 121 ILE B CA 1
ATOM 4854 C C . ILE B 1 121 ? 3.352 -8.311 15.381 1 90.92 121 ILE B C 1
ATOM 4856 O O . ILE B 1 121 ? 3.137 -7.351 16.124 1 90.92 121 ILE B O 1
ATOM 4860 N N . GLU B 1 122 ? 2.774 -8.463 14.234 1 92.33 122 GLU B N 1
ATOM 4861 C CA . GLU B 1 122 ? 1.775 -7.484 13.815 1 92.33 122 GLU B CA 1
ATOM 4862 C C . GLU B 1 122 ? 0.584 -7.468 14.768 1 92.33 122 GLU B C 1
ATOM 4864 O O . GLU B 1 122 ? 0.095 -6.4 15.141 1 92.33 122 GLU B O 1
ATOM 4869 N N . LYS B 1 123 ? 0.118 -8.612 15.141 1 90.63 123 LYS B N 1
ATOM 4870 C CA . LYS B 1 123 ? -1.009 -8.708 16.064 1 90.63 123 LYS B CA 1
ATOM 4871 C C . LYS B 1 123 ? -0.676 -8.065 17.407 1 90.63 123 LYS B C 1
ATOM 4873 O O . LYS B 1 123 ? -1.482 -7.312 17.958 1 90.63 123 LYS B O 1
ATOM 4878 N N . TYR B 1 124 ? 0.486 -8.306 17.868 1 90.41 124 TYR B N 1
ATOM 4879 C CA . TYR B 1 124 ? 0.911 -7.777 19.159 1 90.41 124 TYR B CA 1
ATOM 4880 C C . TYR B 1 124 ? 1.081 -6.264 19.1 1 90.41 124 TYR B C 1
ATOM 4882 O O . TYR B 1 124 ? 0.581 -5.542 19.966 1 90.41 124 TYR B O 1
ATOM 4890 N N . THR B 1 125 ? 1.798 -5.817 18.13 1 94.14 125 THR B N 1
ATOM 4891 C CA . THR B 1 125 ? 2.099 -4.396 17.996 1 94.14 125 THR B CA 1
ATOM 4892 C C . THR B 1 125 ? 0.817 -3.585 17.832 1 94.14 125 THR B C 1
ATOM 4894 O O . THR B 1 125 ? 0.657 -2.534 18.456 1 94.14 125 THR B O 1
ATOM 4897 N N . SER B 1 126 ? -0.065 -4.063 17.012 1 94.96 126 SER B N 1
ATOM 4898 C CA . SER B 1 126 ? -1.307 -3.338 16.768 1 94.96 126 SER B CA 1
ATOM 4899 C C . SER B 1 126 ? -2.188 -3.316 18.013 1 94.96 126 SER B C 1
ATOM 4901 O O . SER B 1 126 ? -2.889 -2.335 18.267 1 94.96 126 SER B O 1
ATOM 4903 N N . LEU B 1 127 ? -2.201 -4.378 18.772 1 93.79 127 LEU B N 1
ATOM 4904 C CA . LEU B 1 127 ? -2.96 -4.411 20.017 1 93.79 127 LEU B CA 1
ATOM 4905 C C . LEU B 1 127 ? -2.402 -3.407 21.021 1 93.79 127 LEU B C 1
ATOM 4907 O O . LEU B 1 127 ? -3.162 -2.685 21.67 1 93.79 127 LEU B O 1
ATOM 4911 N N . GLU B 1 128 ? -1.125 -3.38 21.171 1 94.31 128 GLU B N 1
ATOM 4912 C CA . GLU B 1 128 ? -0.499 -2.446 22.102 1 94.31 128 GLU B CA 1
ATOM 4913 C C . GLU B 1 128 ? -0.742 -1 21.68 1 94.31 128 GLU B C 1
ATOM 4915 O O . GLU B 1 128 ? -0.955 -0.128 22.525 1 94.31 128 GLU B O 1
ATOM 4920 N N . LEU B 1 129 ? -0.676 -0.759 20.409 1 97.09 129 LEU B N 1
ATOM 4921 C CA . LEU B 1 129 ? -1.001 0.574 19.914 1 97.09 129 LEU B CA 1
ATOM 4922 C C . LEU B 1 129 ? -2.452 0.929 20.22 1 97.09 129 LEU B C 1
ATOM 4924 O O . LEU B 1 129 ? -2.745 2.046 20.653 1 97.09 129 LEU B O 1
ATOM 4928 N N . ALA B 1 130 ? -3.346 -0.03 19.958 1 97.53 130 ALA B N 1
ATOM 4929 C CA . ALA B 1 130 ? -4.759 0.208 20.244 1 97.53 130 ALA B CA 1
ATOM 4930 C C . ALA B 1 130 ? -4.961 0.626 21.697 1 97.53 130 ALA B C 1
ATOM 4932 O O . ALA B 1 130 ? -5.708 1.566 21.981 1 97.53 130 ALA B O 1
ATOM 4933 N N . LYS B 1 131 ? -4.256 0.006 22.602 1 95.93 131 LYS B N 1
ATOM 4934 C CA . LYS B 1 131 ? -4.351 0.337 24.021 1 95.93 131 LYS B CA 1
ATOM 4935 C C . LYS B 1 131 ? -3.903 1.772 24.283 1 95.93 131 LYS B C 1
ATOM 4937 O O . LYS B 1 131 ? -4.526 2.489 25.068 1 95.93 131 LYS B O 1
ATOM 4942 N N . LEU B 1 132 ? -2.86 2.166 23.591 1 96.73 132 LEU B N 1
ATOM 4943 C CA . LEU B 1 132 ? -2.36 3.525 23.766 1 96.73 132 LEU B CA 1
ATOM 4944 C C . LEU B 1 132 ? -3.393 4.548 23.305 1 96.73 132 LEU B C 1
ATOM 4946 O O . LEU B 1 132 ? -3.456 5.658 23.84 1 96.73 132 LEU B O 1
ATOM 4950 N N . PHE B 1 133 ? -4.185 4.147 22.333 1 98.2 133 PHE B N 1
ATOM 4951 C CA . PHE B 1 133 ? -5.207 5.039 21.798 1 98.2 133 PHE B CA 1
ATOM 4952 C C . PHE B 1 133 ? -6.519 4.875 22.556 1 98.2 133 PHE B C 1
ATOM 4954 O O . PHE B 1 133 ? -7.572 5.315 22.088 1 98.2 133 PHE B O 1
ATOM 4961 N N . ASP B 1 134 ? -6.512 4.129 23.638 1 97.49 134 ASP B N 1
ATOM 4962 C CA . ASP B 1 134 ? -7.624 3.935 24.563 1 97.49 134 ASP B CA 1
ATOM 4963 C C . ASP B 1 134 ? -8.717 3.074 23.934 1 97.49 134 ASP B C 1
ATOM 4965 O O . ASP B 1 134 ? -9.891 3.191 24.292 1 97.49 134 ASP B O 1
ATOM 4969 N N . LEU B 1 135 ? -8.378 2.331 22.888 1 97.45 135 LEU B N 1
ATOM 4970 C CA . LEU B 1 135 ? -9.24 1.264 22.392 1 97.45 135 LEU B CA 1
ATOM 4971 C C . LEU B 1 135 ? -9.023 -0.022 23.183 1 97.45 135 LEU B C 1
ATOM 4973 O O . LEU B 1 135 ? -8.126 -0.806 22.867 1 97.45 135 LEU B O 1
ATOM 4977 N N . ARG B 1 136 ? -9.854 -0.266 24.134 1 91.07 136 ARG B N 1
ATOM 4978 C CA . ARG B 1 136 ? -9.536 -1.309 25.103 1 91.07 136 ARG B CA 1
ATOM 4979 C C . ARG B 1 136 ? -10.613 -2.388 25.121 1 91.07 136 ARG B C 1
ATOM 4981 O O . ARG B 1 136 ? -10.692 -3.179 26.063 1 91.07 136 ARG B O 1
ATOM 4988 N N . GLY B 1 137 ? -11.433 -2.43 24.179 1 90.05 137 GLY B N 1
ATOM 4989 C CA . GLY B 1 137 ? -12.411 -3.504 24.096 1 90.05 137 GLY B CA 1
ATOM 4990 C C . GLY B 1 137 ? -11.78 -4.874 23.934 1 90.05 137 GLY B C 1
ATOM 4991 O O . GLY B 1 137 ? -10.6 -4.984 23.596 1 90.05 137 GLY B O 1
ATOM 4992 N N . PRO B 1 138 ? -12.515 -5.898 24.214 1 92.16 138 PRO B N 1
ATOM 4993 C CA . PRO B 1 138 ? -11.963 -7.254 24.17 1 92.16 138 PRO B CA 1
ATOM 4994 C C . PRO B 1 138 ? -11.537 -7.673 22.765 1 92.16 138 PRO B C 1
ATOM 4996 O O . PRO B 1 138 ? -10.782 -8.635 22.606 1 92.16 138 PRO B O 1
ATOM 4999 N N . HIS B 1 139 ? -12.003 -6.949 21.805 1 95.29 139 HIS B N 1
ATOM 5000 C CA . HIS B 1 139 ? -11.703 -7.305 20.423 1 95.29 139 HIS B CA 1
ATOM 5001 C C . HIS B 1 139 ? -10.895 -6.21 19.735 1 95.29 139 HIS B C 1
ATOM 5003 O O . HIS B 1 139 ? -10.843 -6.151 18.504 1 95.29 139 HIS B O 1
ATOM 5009 N N . ALA B 1 140 ? -10.29 -5.343 20.572 1 96.6 140 ALA B N 1
ATOM 5010 C CA . ALA B 1 140 ? -9.509 -4.242 20.014 1 96.6 140 ALA B CA 1
ATOM 5011 C C . ALA B 1 140 ? -8.248 -4.757 19.326 1 96.6 140 ALA B C 1
ATOM 5013 O O . ALA B 1 140 ? -7.725 -5.815 19.686 1 96.6 140 ALA B O 1
ATOM 5014 N N . GLY B 1 141 ? -7.759 -4.103 18.314 1 96.15 141 GLY B N 1
ATOM 5015 C CA . GLY B 1 141 ? -6.562 -4.444 17.562 1 96.15 141 GLY B CA 1
ATOM 5016 C C . GLY B 1 141 ? -6.385 -3.607 16.309 1 96.15 141 GLY B C 1
ATOM 5017 O O . GLY B 1 141 ? -6.74 -2.427 16.29 1 96.15 141 GLY B O 1
ATOM 5018 N N . GLY B 1 142 ? -5.704 -4.19 15.359 1 96.35 142 GLY B N 1
ATOM 5019 C CA . GLY B 1 142 ? -5.517 -3.451 14.12 1 96.35 142 GLY B CA 1
ATOM 5020 C C . GLY B 1 142 ? -4.718 -4.217 13.083 1 96.35 142 GLY B C 1
ATOM 5021 O O . GLY B 1 142 ? -4.419 -5.399 13.271 1 96.35 142 GLY B O 1
ATOM 5022 N N . VAL B 1 143 ? -4.479 -3.53 11.944 1 95.75 143 VAL B N 1
ATOM 5023 C CA . VAL B 1 143 ? -3.698 -4.084 10.842 1 95.75 143 VAL B CA 1
ATOM 5024 C C . VAL B 1 143 ? -2.825 -2.992 10.228 1 95.75 143 VAL B C 1
ATOM 5026 O O . VAL B 1 143 ? -3.1 -1.801 10.395 1 95.75 143 VAL B O 1
ATOM 5029 N N . THR B 1 144 ? -1.808 -3.435 9.536 1 95.64 144 THR B N 1
ATOM 5030 C CA . THR B 1 144 ? -1.007 -2.486 8.771 1 95.64 144 THR B CA 1
ATOM 5031 C C . THR B 1 144 ? -1.679 -2.161 7.44 1 95.64 144 THR B C 1
ATOM 5033 O O . THR B 1 144 ? -2.382 -3 6.873 1 95.64 144 THR B O 1
ATOM 5036 N N . VAL B 1 145 ? -1.513 -0.961 6.998 1 94.87 145 VAL B N 1
ATOM 5037 C CA . VAL B 1 145 ? -2.038 -0.474 5.727 1 94.87 145 VAL B CA 1
ATOM 5038 C C . VAL B 1 145 ? -0.949 0.288 4.976 1 94.87 145 VAL B C 1
ATOM 5040 O O . VAL B 1 145 ? 0.016 0.761 5.581 1 94.87 145 VAL B O 1
ATOM 5043 N N . PRO B 1 146 ? -1.067 0.389 3.668 1 92.45 146 PRO B N 1
ATOM 5044 C CA . PRO B 1 146 ? -0.01 1.054 2.902 1 92.45 146 PRO B CA 1
ATOM 5045 C C . PRO B 1 146 ? -0.145 2.575 2.907 1 92.45 146 PRO B C 1
ATOM 5047 O O . PRO B 1 146 ? -0.174 3.2 1.843 1 92.45 146 PRO B O 1
ATOM 5050 N N . GLY B 1 147 ? -0.156 3.207 4.052 1 93 147 GLY B N 1
ATOM 5051 C CA . GLY B 1 147 ? -0.207 4.654 4.19 1 93 147 GLY B CA 1
ATOM 5052 C C . GLY B 1 147 ? -1.499 5.148 4.813 1 93 147 GLY B C 1
ATOM 5053 O O . GLY B 1 147 ? -2.453 4.383 4.968 1 93 147 GLY B O 1
ATOM 5054 N N . GLY B 1 148 ? -1.498 6.396 5.129 1 93.68 148 GLY B N 1
ATOM 5055 C CA . GLY B 1 148 ? -2.65 6.992 5.786 1 93.68 148 GLY B CA 1
ATOM 5056 C C . GLY B 1 148 ? -3.884 7.035 4.905 1 93.68 148 GLY B C 1
ATOM 5057 O O . GLY B 1 148 ? -5 6.807 5.378 1 93.68 148 GLY B O 1
ATOM 5058 N N . ALA B 1 149 ? -3.694 7.375 3.641 1 93.28 149 ALA B N 1
ATOM 5059 C CA . ALA B 1 149 ? -4.818 7.408 2.708 1 93.28 149 ALA B CA 1
ATOM 5060 C C . ALA B 1 149 ? -5.489 6.041 2.609 1 93.28 149 ALA B C 1
ATOM 5062 O O . ALA B 1 149 ? -6.718 5.948 2.562 1 93.28 149 ALA B O 1
ATOM 5063 N N . ALA B 1 150 ? -4.674 5.039 2.578 1 94.7 150 ALA B N 1
ATOM 5064 C CA . ALA B 1 150 ? -5.219 3.684 2.552 1 94.7 150 ALA B CA 1
ATOM 5065 C C . ALA B 1 150 ? -5.957 3.36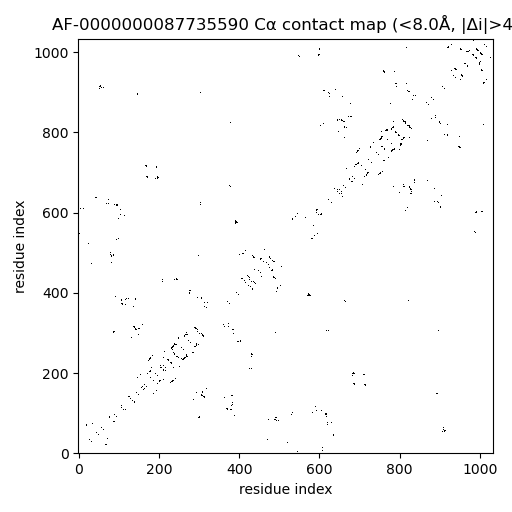4 3.849 1 94.7 150 ALA B C 1
ATOM 5067 O O . ALA B 1 150 ? -6.956 2.641 3.84 1 94.7 150 ALA B O 1
ATOM 5068 N N . GLY B 1 151 ? -5.41 3.824 4.957 1 96.5 151 GLY B N 1
ATOM 5069 C CA . GLY B 1 151 ? -6.097 3.652 6.227 1 96.5 151 GLY B CA 1
ATOM 5070 C C . GLY B 1 151 ? -7.471 4.294 6.254 1 96.5 151 GLY B C 1
ATOM 5071 O O . GLY B 1 151 ? -8.442 3.675 6.694 1 96.5 151 GLY B O 1
ATOM 5072 N N . ASN B 1 152 ? -7.573 5.536 5.79 1 97.24 152 ASN B N 1
ATOM 5073 C CA . ASN B 1 152 ? -8.854 6.23 5.711 1 97.24 152 ASN B CA 1
ATOM 5074 C C . ASN B 1 152 ? -9.819 5.518 4.768 1 97.24 152 ASN B C 1
ATOM 5076 O O . ASN B 1 152 ? -11.01 5.403 5.062 1 97.24 152 ASN B O 1
ATOM 5080 N N . LEU B 1 153 ? -9.284 5.036 3.679 1 96.46 153 LEU B N 1
ATOM 5081 C CA . LEU B 1 153 ? -10.092 4.308 2.707 1 96.46 153 LEU B CA 1
ATOM 5082 C C . LEU B 1 153 ? -10.658 3.031 3.319 1 96.46 153 LEU B C 1
ATOM 5084 O O . LEU B 1 153 ? -11.851 2.748 3.183 1 96.46 153 LEU B O 1
ATOM 5088 N N . MET B 1 154 ? -9.794 2.297 3.961 1 96.71 154 MET B N 1
ATOM 5089 C CA . MET B 1 154 ? -10.223 1.04 4.567 1 96.71 154 MET B CA 1
ATOM 5090 C C . MET B 1 154 ? -11.248 1.289 5.669 1 96.71 154 MET B C 1
ATOM 5092 O O . MET B 1 154 ? -12.202 0.523 5.819 1 96.71 154 MET B O 1
ATOM 5096 N N . ALA B 1 155 ? -11.014 2.312 6.443 1 97.94 155 ALA B N 1
ATOM 5097 C CA . ALA B 1 155 ? -11.977 2.656 7.486 1 97.94 155 ALA B CA 1
ATOM 5098 C C . ALA B 1 155 ? -13.358 2.92 6.893 1 97.94 155 ALA B C 1
ATOM 5100 O O . ALA B 1 155 ? -14.367 2.437 7.413 1 97.94 155 ALA B O 1
ATOM 5101 N N . MET B 1 156 ? -13.411 3.669 5.865 1 97.28 156 MET B N 1
ATOM 5102 C CA . MET B 1 156 ? -14.689 4.001 5.242 1 97.28 156 MET B CA 1
ATOM 5103 C C . MET B 1 156 ? -15.318 2.769 4.601 1 97.28 156 MET B C 1
ATOM 5105 O O . MET B 1 156 ? -16.54 2.609 4.62 1 97.28 156 MET B O 1
ATOM 5109 N N . LEU B 1 157 ? -14.499 1.953 3.964 1 96.57 157 LEU B N 1
ATOM 5110 C CA . LEU B 1 157 ? -14.997 0.712 3.381 1 96.57 157 LEU B CA 1
ATOM 5111 C C . LEU B 1 157 ? -15.636 -0.171 4.447 1 96.57 157 LEU B C 1
ATOM 5113 O O . LEU B 1 157 ? -16.714 -0.73 4.233 1 96.57 157 LEU B O 1
ATOM 5117 N N . VAL B 1 158 ? -14.955 -0.313 5.577 1 96.82 158 VAL B N 1
ATOM 5118 C CA . VAL B 1 158 ? -15.473 -1.112 6.683 1 96.82 158 VAL B CA 1
ATOM 5119 C C . VAL B 1 158 ? -16.792 -0.52 7.174 1 96.82 158 VAL B C 1
ATOM 5121 O O . VAL B 1 158 ? -17.77 -1.245 7.369 1 96.82 158 VAL B O 1
ATOM 5124 N N . ALA B 1 159 ? -16.834 0.78 7.334 1 97.48 159 ALA B N 1
ATOM 5125 C CA . ALA B 1 159 ? -18.059 1.457 7.752 1 97.48 159 ALA B CA 1
ATOM 5126 C C . ALA B 1 159 ? -19.21 1.148 6.799 1 97.48 159 ALA B C 1
ATOM 5128 O O . ALA B 1 159 ? -20.309 0.797 7.235 1 97.48 159 ALA B O 1
ATOM 5129 N N . ARG B 1 160 ? -18.931 1.275 5.505 1 95.71 160 ARG B N 1
ATOM 5130 C CA . ARG B 1 160 ? -19.946 1.006 4.491 1 95.71 160 ARG B CA 1
ATOM 5131 C C . ARG B 1 160 ? -20.465 -0.423 4.602 1 95.71 160 ARG B C 1
ATOM 5133 O O . ARG B 1 160 ? -21.677 -0.648 4.636 1 95.71 160 ARG B O 1
ATOM 5140 N N . ASN B 1 161 ? -19.547 -1.375 4.681 1 94.7 161 ASN B N 1
ATOM 5141 C CA . ASN B 1 161 ? -19.917 -2.786 4.64 1 94.7 161 ASN B CA 1
ATOM 5142 C C . ASN B 1 161 ? -20.598 -3.224 5.934 1 94.7 161 ASN B C 1
ATOM 5144 O O . ASN B 1 161 ? -21.279 -4.251 5.964 1 94.7 161 ASN B O 1
ATOM 5148 N N . ILE B 1 162 ? -20.397 -2.452 7.019 1 94.58 162 ILE B N 1
ATOM 5149 C CA . ILE B 1 162 ? -21.045 -2.757 8.29 1 94.58 162 ILE B CA 1
ATOM 5150 C C . ILE B 1 162 ? -22.427 -2.108 8.334 1 94.58 162 ILE B C 1
ATOM 5152 O O . ILE B 1 162 ? -23.409 -2.75 8.715 1 94.58 162 ILE B O 1
ATOM 5156 N N . ILE B 1 163 ? -22.545 -0.903 7.923 1 93.71 163 ILE B N 1
ATOM 5157 C CA . ILE B 1 163 ? -23.772 -0.126 8.056 1 93.71 163 ILE B CA 1
ATOM 5158 C C . ILE B 1 163 ? -24.703 -0.428 6.884 1 93.71 163 ILE B C 1
ATOM 5160 O O . ILE B 1 163 ? -25.927 -0.416 7.036 1 93.71 163 ILE B O 1
ATOM 5164 N N . ALA B 1 164 ? -24.082 -0.67 5.714 1 90.93 164 ALA B N 1
ATOM 5165 C CA . ALA B 1 164 ? -24.823 -1.012 4.503 1 90.93 164 ALA B CA 1
ATOM 5166 C C . ALA B 1 164 ? -24.32 -2.321 3.903 1 90.93 164 ALA B C 1
ATOM 5168 O O . ALA B 1 164 ? -23.855 -2.35 2.761 1 90.93 164 ALA B O 1
ATOM 5169 N N . PRO B 1 165 ? -24.516 -3.426 4.538 1 88.53 165 PRO B N 1
ATOM 5170 C CA . PRO B 1 165 ? -23.93 -4.697 4.106 1 88.53 165 PRO B CA 1
ATOM 5171 C C . PRO B 1 165 ? -24.436 -5.145 2.737 1 88.53 165 PRO B C 1
ATOM 5173 O O . PRO B 1 165 ? -23.733 -5.861 2.019 1 88.53 165 PRO B O 1
ATOM 5176 N N . GLU B 1 166 ? -25.606 -4.72 2.325 1 88.01 166 GLU B N 1
ATOM 5177 C CA . GLU B 1 166 ? -26.175 -5.097 1.035 1 88.01 166 GLU B CA 1
ATOM 5178 C C . GLU B 1 166 ? -25.352 -4.531 -0.119 1 88.01 166 GLU B C 1
ATOM 5180 O O . GLU B 1 166 ? -25.454 -5.004 -1.252 1 88.01 166 GLU B O 1
ATOM 5185 N N . SER B 1 167 ? -24.58 -3.497 0.185 1 88.37 167 SER B N 1
ATOM 5186 C CA . SER B 1 167 ? -23.777 -2.859 -0.853 1 88.37 167 SER B CA 1
ATOM 5187 C C . SER B 1 167 ? -22.765 -3.832 -1.447 1 88.37 167 SER B C 1
ATOM 5189 O O . SER B 1 167 ? -22.369 -3.694 -2.606 1 88.37 167 SER B O 1
ATOM 5191 N N . LYS B 1 168 ? -22.32 -4.802 -0.726 1 88.55 168 LYS B N 1
ATOM 5192 C CA . LYS B 1 168 ? -21.347 -5.776 -1.213 1 88.55 168 LYS B CA 1
ATOM 5193 C C . LYS B 1 168 ? -21.918 -6.591 -2.371 1 88.55 168 LYS B C 1
ATOM 5195 O O . LYS B 1 168 ? -21.202 -6.916 -3.321 1 88.55 168 LYS B O 1
ATOM 5200 N N . GLN B 1 169 ? -23.197 -6.876 -2.251 1 87.78 169 GLN B N 1
ATOM 5201 C CA . GLN B 1 169 ? -23.836 -7.68 -3.287 1 87.78 169 GLN B CA 1
ATOM 5202 C C . GLN B 1 169 ? -24.419 -6.797 -4.387 1 87.78 169 GLN B C 1
ATOM 5204 O O . GLN B 1 169 ? -24.149 -7.01 -5.571 1 87.78 169 GLN B O 1
ATOM 5209 N N . ARG B 1 170 ? -25.139 -5.746 -3.945 1 88.16 170 ARG B N 1
ATOM 5210 C CA . ARG B 1 170 ? -25.975 -5.023 -4.898 1 88.16 170 ARG B CA 1
ATOM 5211 C C . ARG B 1 170 ? -25.314 -3.717 -5.326 1 88.16 170 ARG B C 1
ATOM 5213 O O . ARG B 1 170 ? -25.73 -3.097 -6.307 1 88.16 170 ARG B O 1
ATOM 5220 N N . GLY B 1 171 ? -24.335 -3.329 -4.624 1 84.99 171 GLY B N 1
ATOM 5221 C CA . GLY B 1 171 ? -23.8 -1.995 -4.842 1 84.99 171 GLY B CA 1
ATOM 5222 C C . GLY B 1 171 ? -24.527 -0.924 -4.05 1 84.99 171 GLY B C 1
ATOM 5223 O O . GLY B 1 171 ? -25.261 -1.231 -3.109 1 84.99 171 GLY B O 1
ATOM 5224 N N . LEU B 1 172 ? -24.203 0.29 -4.268 1 84.53 172 LEU B N 1
ATOM 5225 C CA . LEU B 1 172 ? -24.741 1.413 -3.508 1 84.53 172 LEU B CA 1
ATOM 5226 C C . LEU B 1 172 ? -25.764 2.187 -4.332 1 84.53 172 LEU B C 1
ATOM 5228 O O . LEU B 1 172 ? -25.678 2.223 -5.561 1 84.53 172 LEU B O 1
ATOM 5232 N N . THR B 1 173 ? -26.776 2.707 -3.641 1 82.22 173 THR B N 1
ATOM 5233 C CA . THR B 1 173 ? -27.723 3.624 -4.264 1 82.22 173 THR B CA 1
ATOM 5234 C C . THR B 1 173 ? -27.38 5.071 -3.921 1 82.22 173 THR B C 1
ATOM 5236 O O . THR B 1 173 ? -27.2 5.412 -2.75 1 82.22 173 THR B O 1
ATOM 5239 N N . PRO B 1 174 ? -27.31 5.919 -4.907 1 84.42 174 PRO B N 1
ATOM 5240 C CA . PRO B 1 174 ? -26.972 7.322 -4.656 1 84.42 174 PRO B CA 1
ATOM 5241 C C . PRO B 1 174 ? -27.98 8.018 -3.744 1 84.42 174 PRO B C 1
ATOM 5243 O O . PRO B 1 174 ? -29.185 7.771 -3.848 1 84.42 174 PRO B O 1
ATOM 5246 N N . GLY B 1 175 ? -27.523 8.845 -2.839 1 85.09 175 GLY B N 1
ATOM 5247 C CA . GLY B 1 175 ? -28.363 9.74 -2.059 1 85.09 175 GLY B CA 1
ATOM 5248 C C . GLY B 1 175 ? -28.867 9.115 -0.772 1 85.09 175 GLY B C 1
ATOM 5249 O O . GLY B 1 175 ? -29.586 9.758 -0.004 1 85.09 175 GLY B O 1
ATOM 5250 N N . GLU B 1 176 ? -28.457 7.986 -0.438 1 91.24 176 GLU B N 1
ATOM 5251 C CA . GLU B 1 176 ? -28.996 7.265 0.711 1 91.24 176 GLU B CA 1
ATOM 5252 C C . GLU B 1 176 ? -28.18 7.546 1.97 1 91.24 176 GLU B C 1
ATOM 5254 O O . GLU B 1 176 ? -28.699 7.454 3.085 1 91.24 176 GLU B O 1
ATOM 5259 N N . TYR B 1 177 ? -26.987 7.932 1.782 1 95.02 177 TYR B N 1
ATOM 5260 C CA . TYR B 1 177 ? -26.085 8.018 2.925 1 95.02 177 TYR B CA 1
ATOM 5261 C C . TYR B 1 177 ? -25.427 9.39 2.999 1 95.02 177 TYR B C 1
ATOM 5263 O O . TYR B 1 177 ? -25.41 10.131 2.013 1 95.02 177 TYR B O 1
ATOM 5271 N N . ALA B 1 178 ? -24.964 9.745 4.214 1 97.02 178 ALA B N 1
ATOM 5272 C CA . ALA B 1 178 ? -24.213 10.979 4.428 1 97.02 178 ALA B CA 1
ATOM 5273 C C . ALA B 1 178 ? -22.909 10.706 5.17 1 97.02 178 ALA B C 1
ATOM 5275 O O . ALA B 1 178 ? -22.875 9.9 6.104 1 97.02 178 ALA B O 1
ATOM 5276 N N . VAL B 1 179 ? -21.864 11.286 4.703 1 97.83 179 VAL B N 1
ATOM 5277 C CA . VAL B 1 179 ? -20.552 11.254 5.34 1 97.83 179 VAL B CA 1
ATOM 5278 C C . VAL B 1 179 ? -20.163 12.659 5.794 1 97.83 179 VAL B C 1
ATOM 5280 O O . VAL B 1 179 ? -20.147 13.595 4.991 1 97.83 179 VAL B O 1
ATOM 5283 N N . PHE B 1 180 ? -19.836 12.816 7.077 1 98.69 180 PHE B N 1
ATOM 5284 C CA . PHE B 1 180 ? -19.525 14.125 7.637 1 98.69 180 PHE B CA 1
ATOM 5285 C C . PHE B 1 180 ? -18.023 14.283 7.843 1 98.69 180 PHE B C 1
ATOM 5287 O O . PHE B 1 180 ? -17.4 13.483 8.545 1 98.69 180 PHE B O 1
ATOM 5294 N N . VAL B 1 181 ? -17.436 15.292 7.26 1 97.34 181 VAL B N 1
ATOM 5295 C CA . VAL B 1 181 ? -15.996 15.524 7.302 1 97.34 181 VAL B CA 1
ATOM 5296 C C . VAL B 1 181 ? -15.717 17.008 7.531 1 97.34 181 VAL B C 1
ATOM 5298 O O . VAL B 1 181 ? -16.454 17.867 7.042 1 97.34 181 VAL B O 1
ATOM 5301 N N . SER B 1 182 ? -14.681 17.292 8.274 1 96.49 182 SER B N 1
ATOM 5302 C CA . SER B 1 182 ? -14.28 18.685 8.437 1 96.49 182 SER B CA 1
ATOM 5303 C C . SER B 1 182 ? -13.861 19.299 7.105 1 96.49 182 SER B C 1
ATOM 5305 O O . SER B 1 182 ? -13.275 18.62 6.259 1 96.49 182 SER B O 1
ATOM 5307 N N . GLU B 1 183 ? -14.071 20.555 6.904 1 93.26 183 GLU B N 1
ATOM 5308 C CA . GLU B 1 183 ? -13.618 21.247 5.701 1 93.26 183 GLU B CA 1
ATOM 5309 C C . GLU B 1 183 ? -12.094 21.287 5.628 1 93.26 183 GLU B C 1
ATOM 5311 O O . GLU B 1 183 ? -11.524 21.478 4.552 1 93.26 183 GLU B O 1
ATOM 5316 N N . THR B 1 184 ? -11.455 21.027 6.798 1 91.42 184 THR B N 1
ATOM 5317 C CA . THR B 1 184 ? -9.998 21.086 6.83 1 91.42 184 THR B CA 1
ATOM 5318 C C . THR B 1 184 ? -9.399 19.682 6.82 1 91.42 184 THR B C 1
ATOM 5320 O O . THR B 1 184 ? -8.181 19.52 6.921 1 91.42 184 THR B O 1
ATOM 5323 N N . ALA B 1 185 ? -10.275 18.717 6.671 1 93.67 185 ALA B N 1
ATOM 5324 C CA . ALA B 1 185 ? -9.795 17.337 6.678 1 93.67 185 ALA B CA 1
ATOM 5325 C C . ALA B 1 185 ? -8.889 17.066 5.48 1 93.67 185 ALA B C 1
ATOM 5327 O O . ALA B 1 185 ? -9.017 17.713 4.438 1 93.67 185 ALA B O 1
ATOM 5328 N N . HIS B 1 186 ? -7.976 16.216 5.68 1 91.27 186 HIS B N 1
ATOM 5329 C CA . HIS B 1 186 ? -7.143 15.764 4.571 1 91.27 186 HIS B CA 1
ATOM 5330 C C . HIS B 1 186 ? -7.995 15.231 3.424 1 91.27 186 HIS B C 1
ATOM 5332 O O . HIS B 1 186 ? -8.987 14.535 3.654 1 91.27 186 HIS B O 1
ATOM 5338 N N . TYR B 1 187 ? -7.664 15.464 2.237 1 88.32 187 TYR B N 1
ATOM 5339 C CA . TYR B 1 187 ? -8.464 15.162 1.055 1 88.32 187 TYR B CA 1
ATOM 5340 C C . TYR B 1 187 ? -8.691 13.661 0.919 1 88.32 187 TYR B C 1
ATOM 5342 O O . TYR B 1 187 ? -9.661 13.228 0.292 1 88.32 187 TYR B O 1
ATOM 5350 N N . SER B 1 188 ? -7.77 12.841 1.494 1 90.61 188 SER B N 1
ATOM 5351 C CA . SER B 1 188 ? -7.874 11.391 1.364 1 90.61 188 SER B CA 1
ATOM 5352 C C . SER B 1 188 ? -9.184 10.876 1.95 1 90.61 188 SER B C 1
ATOM 5354 O O . SER B 1 188 ? -9.693 9.836 1.527 1 90.61 188 SER B O 1
ATOM 5356 N N . VAL B 1 189 ? -9.768 11.567 2.852 1 91.93 189 VAL B N 1
ATOM 5357 C CA . VAL B 1 189 ? -11.015 11.131 3.472 1 91.93 189 VAL B CA 1
ATOM 5358 C C . VAL B 1 189 ? -12.164 11.269 2.475 1 91.93 189 VAL B C 1
ATOM 5360 O O . VAL B 1 189 ? -12.918 10.319 2.253 1 91.93 189 VAL B O 1
ATOM 5363 N N . SER B 1 190 ? -12.262 12.437 1.851 1 91.94 190 SER B N 1
ATOM 5364 C CA . SER B 1 190 ? -13.308 12.636 0.855 1 91.94 190 SER B CA 1
ATOM 5365 C C . SER B 1 190 ? -13.079 11.759 -0.372 1 91.94 190 SER B C 1
ATOM 5367 O O . SER B 1 190 ? -14.032 11.254 -0.968 1 91.94 190 SER B O 1
ATOM 5369 N N . ASN B 1 191 ? -11.844 11.61 -0.739 1 92.51 191 ASN B N 1
ATOM 5370 C CA . ASN B 1 191 ? -11.514 10.755 -1.874 1 92.51 191 ASN B CA 1
ATOM 5371 C C . ASN B 1 191 ? -11.944 9.311 -1.632 1 92.51 191 ASN B C 1
ATOM 5373 O O . ASN B 1 191 ? -12.311 8.602 -2.571 1 92.51 191 ASN B O 1
ATOM 5377 N N . SER B 1 192 ? -11.885 8.883 -0.409 1 94.52 192 SER B N 1
ATOM 5378 C CA . SER B 1 192 ? -12.299 7.53 -0.054 1 94.52 192 SER B CA 1
ATOM 5379 C C . SER B 1 192 ? -13.761 7.287 -0.413 1 94.52 192 SER B C 1
ATOM 5381 O O . SER B 1 192 ? -14.123 6.197 -0.861 1 94.52 192 SER B O 1
ATOM 5383 N N . ALA B 1 193 ? -14.61 8.299 -0.246 1 93.73 193 ALA B N 1
ATOM 5384 C CA . ALA B 1 193 ? -16.024 8.181 -0.592 1 93.73 193 ALA B CA 1
ATOM 5385 C C . ALA B 1 193 ? -16.204 7.958 -2.091 1 93.73 193 ALA B C 1
ATOM 5387 O O . ALA B 1 193 ? -17.03 7.142 -2.508 1 93.73 193 ALA B O 1
ATOM 5388 N N . ASN B 1 194 ? -15.443 8.662 -2.816 1 91.57 194 ASN B N 1
ATOM 5389 C CA . ASN B 1 194 ? -15.461 8.487 -4.265 1 91.57 194 ASN B CA 1
ATOM 5390 C C . ASN B 1 194 ? -15.006 7.087 -4.666 1 91.57 194 ASN B C 1
ATOM 5392 O O . ASN B 1 194 ? -15.645 6.435 -5.494 1 91.57 194 ASN B O 1
ATOM 5396 N N . VAL B 1 195 ? -13.988 6.622 -4.085 1 93.89 195 VAL B N 1
ATOM 5397 C CA . VAL B 1 195 ? -13.38 5.349 -4.46 1 93.89 195 VAL B CA 1
ATOM 5398 C C . VAL B 1 195 ? -14.349 4.206 -4.162 1 93.89 195 VAL B C 1
ATOM 5400 O O . VAL B 1 195 ? -14.559 3.327 -5.001 1 93.89 195 VAL B O 1
ATOM 5403 N N . ILE B 1 196 ? -15.033 4.272 -3.044 1 94.67 196 ILE B N 1
ATOM 5404 C CA . ILE B 1 196 ? -15.824 3.119 -2.626 1 94.67 196 ILE B CA 1
ATOM 5405 C C . ILE B 1 196 ? -17.228 3.215 -3.218 1 94.67 196 ILE B C 1
ATOM 5407 O O . ILE B 1 196 ? -18.116 2.438 -2.856 1 94.67 196 ILE B O 1
ATOM 5411 N N . GLY B 1 197 ? -17.513 4.277 -4 1 93.41 197 GLY B N 1
ATOM 5412 C CA . GLY B 1 197 ? -18.717 4.302 -4.814 1 93.41 197 GLY B CA 1
ATOM 5413 C C . GLY B 1 197 ? -19.827 5.143 -4.212 1 93.41 197 GLY B C 1
ATOM 5414 O O . GLY B 1 197 ? -20.941 5.179 -4.739 1 93.41 197 GLY B O 1
ATOM 5415 N N . LEU B 1 198 ? -19.545 5.847 -3.13 1 93.48 198 LEU B N 1
ATOM 5416 C CA . LEU B 1 198 ? -20.557 6.707 -2.525 1 93.48 198 LEU B CA 1
ATOM 5417 C C . LEU B 1 198 ? -20.738 7.986 -3.336 1 93.48 198 LEU B C 1
ATOM 5419 O O . LEU B 1 198 ? -21.854 8.494 -3.461 1 93.48 198 LEU B O 1
ATOM 5423 N N . GLY B 1 199 ? -19.614 8.472 -3.841 1 90.83 199 GLY B N 1
ATOM 5424 C CA . GLY B 1 199 ? -19.647 9.71 -4.603 1 90.83 199 GLY B CA 1
ATOM 5425 C C . GLY B 1 199 ? -19.49 10.947 -3.738 1 90.83 199 GLY B C 1
ATOM 5426 O O . GLY B 1 199 ? -19.732 10.901 -2.53 1 90.83 199 GLY B O 1
ATOM 5427 N N . ASN B 1 200 ? -19.179 12.044 -4.311 1 91.46 200 ASN B N 1
ATOM 5428 C CA . ASN B 1 200 ? -18.895 13.294 -3.614 1 91.46 200 ASN B CA 1
ATOM 5429 C C . ASN B 1 200 ? -20.162 13.911 -3.031 1 91.46 200 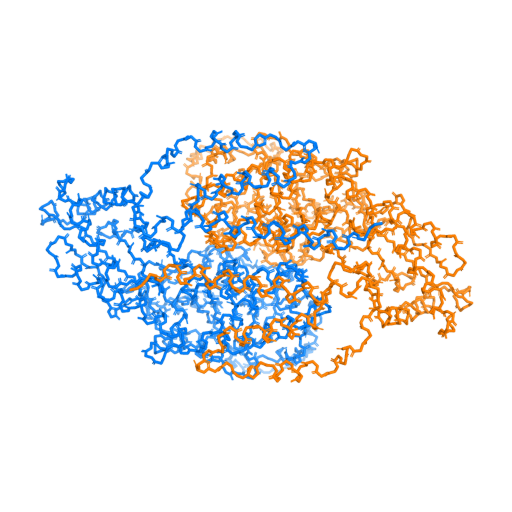ASN B C 1
ATOM 5431 O O . ASN B 1 200 ? -20.104 14.636 -2.036 1 91.46 200 ASN B O 1
ATOM 5435 N N . ASP B 1 201 ? -21.286 13.626 -3.598 1 92.53 201 ASP B N 1
ATOM 5436 C CA . ASP B 1 201 ? -22.554 14.19 -3.145 1 92.53 201 ASP B CA 1
ATOM 5437 C C . ASP B 1 201 ? -22.918 13.676 -1.754 1 92.53 201 ASP B C 1
ATOM 5439 O O . ASP B 1 201 ? -23.766 14.257 -1.074 1 92.53 201 ASP B O 1
ATOM 5443 N N . THR B 1 202 ? -22.288 12.624 -1.39 1 94.2 202 THR B N 1
ATOM 5444 C CA . THR B 1 202 ? -22.564 12.032 -0.086 1 94.2 202 THR B CA 1
ATOM 5445 C C . THR B 1 202 ? -21.83 12.789 1.017 1 94.2 202 THR B C 1
ATOM 5447 O O . THR B 1 202 ? -22.172 12.666 2.195 1 94.2 202 THR B O 1
ATOM 5450 N N . ILE B 1 203 ? -20.893 13.65 0.691 1 96.16 203 ILE B N 1
ATOM 5451 C CA . ILE B 1 203 ? -20.007 14.297 1.652 1 96.16 203 ILE B CA 1
ATOM 5452 C C . ILE B 1 203 ? -20.638 15.599 2.141 1 96.16 203 ILE B C 1
ATOM 5454 O O . ILE B 1 203 ? -21.018 16.452 1.336 1 96.16 203 ILE B O 1
ATOM 5458 N N . VAL B 1 204 ? -20.788 15.71 3.381 1 97.69 204 VAL B N 1
ATOM 5459 C CA . VAL B 1 204 ? -21.195 16.952 4.03 1 97.69 204 VAL B CA 1
ATOM 5460 C C . VAL B 1 204 ? -19.995 17.587 4.73 1 97.69 204 VAL B C 1
ATOM 5462 O O . VAL B 1 204 ? -19.476 17.039 5.705 1 97.69 204 VAL B O 1
ATOM 5465 N N . ARG B 1 205 ? -19.573 18.686 4.333 1 97.41 205 ARG B N 1
ATOM 5466 C CA . ARG B 1 205 ? -18.42 19.377 4.899 1 97.41 205 ARG B CA 1
ATOM 5467 C C . ARG B 1 205 ? -18.829 20.242 6.087 1 97.41 205 ARG B C 1
ATOM 5469 O O . ARG B 1 205 ? -19.709 21.097 5.965 1 97.41 205 ARG B O 1
ATOM 5476 N N . ILE B 1 206 ? -18.168 20.042 7.133 1 98.56 206 ILE B N 1
ATOM 5477 C CA . ILE B 1 206 ? -18.475 20.758 8.367 1 98.56 206 ILE B CA 1
ATOM 5478 C C . ILE B 1 206 ? -17.497 21.917 8.547 1 98.56 206 ILE B C 1
ATOM 5480 O O . ILE B 1 206 ? -16.281 21.728 8.475 1 98.56 206 ILE B O 1
ATOM 5484 N N . PRO B 1 207 ? -17.988 23.051 8.883 1 97.37 207 PRO B N 1
ATOM 5485 C CA . PRO B 1 207 ? -17.102 24.199 9.091 1 97.37 207 PRO B CA 1
ATOM 5486 C C . PRO B 1 207 ? -16.134 23.995 10.254 1 97.37 207 PRO B C 1
ATOM 5488 O O . PRO B 1 207 ? -16.473 23.325 11.234 1 97.37 207 PRO B O 1
ATOM 5491 N N . ALA B 1 208 ? -14.992 24.623 10.115 1 95.72 208 ALA B N 1
ATOM 5492 C CA . ALA B 1 208 ? -13.995 24.629 11.183 1 95.72 208 ALA B CA 1
ATOM 5493 C C . ALA B 1 208 ? -14.052 25.929 11.979 1 95.72 208 ALA B C 1
ATOM 5495 O O . ALA B 1 208 ? -14.428 26.975 11.445 1 95.72 208 ALA B O 1
ATOM 5496 N N . LEU B 1 209 ? -13.731 25.857 13.208 1 96.11 209 LEU B N 1
ATOM 5497 C CA . LEU B 1 209 ? -13.561 27.038 14.048 1 96.11 209 LEU B CA 1
ATOM 5498 C C . LEU B 1 209 ? -12.261 27.761 13.714 1 96.11 209 LEU B C 1
ATOM 5500 O O . LEU B 1 209 ? -11.479 27.289 12.885 1 96.11 209 LEU B O 1
ATOM 5504 N N . ASP B 1 210 ? -11.971 28.867 14.35 1 92.72 210 ASP B N 1
ATOM 5505 C CA . ASP B 1 210 ? -10.814 29.707 14.053 1 92.72 210 ASP B CA 1
ATOM 5506 C C . ASP B 1 210 ? -9.51 28.967 14.341 1 92.72 210 ASP B C 1
ATOM 5508 O O . ASP B 1 210 ? -8.489 29.225 13.701 1 92.72 210 ASP B O 1
ATOM 5512 N N . ASP B 1 211 ? -9.577 28.045 15.211 1 93.55 211 ASP B N 1
ATOM 5513 C CA . ASP B 1 211 ? -8.357 27.328 15.57 1 93.55 211 ASP B CA 1
ATOM 5514 C C . ASP B 1 211 ? -8.131 26.132 14.648 1 93.55 211 ASP B C 1
ATOM 5516 O O . ASP B 1 211 ? -7.186 25.364 14.839 1 93.55 211 ASP B O 1
ATOM 5520 N N . GLY B 1 212 ? -9.041 25.938 13.715 1 93.4 212 GLY B N 1
ATOM 5521 C CA . GLY B 1 212 ? -8.873 24.897 12.713 1 93.4 212 GLY B CA 1
ATOM 5522 C C . GLY B 1 212 ? -9.598 23.611 13.061 1 93.4 212 GLY B C 1
ATOM 5523 O O . GLY B 1 212 ? -9.613 22.667 12.269 1 93.4 212 GLY B O 1
ATOM 5524 N N . THR B 1 213 ? -10.267 23.543 14.24 1 96.95 213 THR B N 1
ATOM 5525 C CA . THR B 1 213 ? -10.947 22.325 14.667 1 96.95 213 THR B CA 1
ATOM 5526 C C . THR B 1 213 ? -12.362 22.268 14.097 1 96.95 213 THR B C 1
ATOM 5528 O O . THR B 1 213 ? -12.97 23.306 13.825 1 96.95 213 THR B O 1
ATOM 5531 N N . MET B 1 214 ? -12.869 21.079 13.963 1 98.02 214 MET B N 1
ATOM 5532 C CA . MET B 1 214 ? -14.249 20.9 13.521 1 98.02 214 MET B CA 1
ATOM 5533 C C . MET B 1 214 ? -15.225 21.503 14.526 1 98.02 214 MET B C 1
ATOM 5535 O O . MET B 1 214 ? -15.077 21.309 15.734 1 98.02 214 MET B O 1
ATOM 5539 N N . ASP B 1 215 ? -16.239 22.242 14.041 1 98.6 215 ASP B N 1
ATOM 5540 C CA . ASP B 1 215 ? -17.278 22.803 14.899 1 98.6 215 ASP B CA 1
ATOM 5541 C C . ASP B 1 215 ? -18.307 21.741 15.281 1 98.6 215 ASP B C 1
ATOM 5543 O O . ASP B 1 215 ? -19.144 21.357 14.462 1 98.6 215 ASP B O 1
ATOM 5547 N N . PRO B 1 216 ? -18.333 21.327 16.532 1 98.45 216 PRO B N 1
ATOM 5548 C CA . PRO B 1 216 ? -19.274 20.276 16.924 1 98.45 216 PRO B CA 1
ATOM 5549 C C . PRO B 1 216 ? -20.733 20.707 16.784 1 98.45 216 PRO B C 1
ATOM 5551 O O . PRO B 1 216 ? -21.598 19.882 16.483 1 98.45 216 PRO B O 1
ATOM 5554 N N . ASP B 1 217 ? -21.009 21.997 17.052 1 98.52 217 ASP B N 1
ATOM 5555 C CA . ASP B 1 217 ? -22.378 22.482 16.915 1 98.52 217 ASP B CA 1
ATOM 5556 C C . ASP B 1 217 ? -22.837 22.431 15.459 1 98.52 217 ASP B C 1
ATOM 5558 O O . ASP B 1 217 ? -23.971 22.041 15.173 1 98.52 217 ASP B O 1
ATOM 5562 N N . ALA B 1 218 ? -21.962 22.822 14.601 1 98.74 218 ALA B N 1
ATOM 5563 C CA . ALA B 1 218 ? -22.274 22.728 13.177 1 98.74 218 ALA B CA 1
ATOM 5564 C C . ALA B 1 218 ? -22.472 21.276 12.753 1 98.74 218 ALA B C 1
ATOM 5566 O O . ALA B 1 218 ? -23.333 20.977 11.923 1 98.74 218 ALA B O 1
ATOM 5567 N N . LEU B 1 219 ? -21.671 20.403 13.301 1 98.79 219 LEU B N 1
ATOM 5568 C CA . LEU B 1 219 ? -21.826 18.981 13.017 1 98.79 219 LEU B CA 1
ATOM 5569 C C . LEU B 1 219 ? -23.195 18.483 13.468 1 98.79 219 LEU B C 1
ATOM 5571 O O . LEU B 1 219 ? -23.877 17.772 12.726 1 98.79 219 LEU B O 1
ATOM 5575 N N . GLN B 1 220 ? -23.573 18.855 14.655 1 98.52 220 GLN B N 1
ATOM 5576 C CA . GLN B 1 220 ? -24.868 18.438 15.183 1 98.52 220 GLN B CA 1
ATOM 5577 C C . GLN B 1 220 ? -26.005 18.893 14.272 1 98.52 220 GLN B C 1
ATOM 5579 O O . GLN B 1 220 ? -26.906 18.112 13.957 1 98.52 220 GLN B O 1
ATOM 5584 N N . ARG B 1 221 ? -25.951 20.116 13.812 1 98.58 221 ARG B N 1
ATOM 5585 C CA . ARG B 1 221 ? -26.976 20.652 12.922 1 98.58 221 ARG B CA 1
ATOM 5586 C C . ARG B 1 221 ? -26.985 19.911 11.589 1 98.58 221 ARG B C 1
ATOM 5588 O O . ARG B 1 221 ? -28.051 19.6 11.053 1 98.58 221 ARG B O 1
ATOM 5595 N N . ALA B 1 222 ? -25.819 19.652 11.096 1 98.57 222 ALA B N 1
ATOM 5596 C CA . ALA B 1 222 ? -25.702 18.969 9.81 1 98.57 222 ALA B CA 1
ATOM 5597 C C . ALA B 1 222 ? -26.278 17.558 9.883 1 98.57 222 ALA B C 1
ATOM 5599 O O . ALA B 1 222 ? -26.952 17.107 8.954 1 98.57 222 ALA B O 1
ATOM 5600 N N . VAL B 1 223 ? -25.985 16.879 10.933 1 98.09 223 VAL B N 1
ATOM 5601 C CA . VAL B 1 223 ? -26.475 15.52 11.141 1 98.09 223 VAL B CA 1
ATOM 5602 C C . VAL B 1 223 ? -27.999 15.528 11.232 1 98.09 223 VAL B C 1
ATOM 5604 O O . VAL B 1 223 ? -28.667 14.68 10.635 1 98.09 223 VAL B O 1
ATOM 5607 N N . GLU B 1 224 ? -28.523 16.45 11.949 1 97.42 224 GLU B N 1
ATOM 5608 C CA . GLU B 1 224 ? -29.971 16.574 12.088 1 97.42 224 GLU B CA 1
ATOM 5609 C C . GLU B 1 224 ? -30.631 16.871 10.745 1 97.42 224 GLU B C 1
ATOM 5611 O O . GLU B 1 224 ? -31.663 16.285 10.411 1 97.42 224 GLU B O 1
ATOM 5616 N N . GLN B 1 225 ? -30.065 17.743 10.015 1 97.69 225 GLN B N 1
ATOM 5617 C CA . GLN B 1 225 ? -30.599 18.095 8.704 1 97.69 225 GLN B CA 1
ATOM 5618 C C . GLN B 1 225 ? -30.579 16.894 7.761 1 97.69 225 GLN B C 1
ATOM 5620 O O . GLN B 1 225 ? -31.538 16.662 7.023 1 97.69 225 GLN B O 1
ATOM 5625 N N . ALA B 1 226 ? -29.486 16.145 7.756 1 96.63 226 ALA B N 1
ATOM 5626 C CA . ALA B 1 226 ? -29.367 14.964 6.905 1 96.63 226 ALA B CA 1
ATOM 5627 C C . ALA B 1 226 ? -30.43 13.926 7.255 1 96.63 226 ALA B C 1
ATOM 5629 O O . ALA B 1 226 ? -31.063 13.352 6.366 1 96.63 226 ALA B O 1
ATOM 5630 N N . THR B 1 227 ? -30.614 13.752 8.493 1 94.35 227 THR B N 1
ATOM 5631 C CA . THR B 1 227 ? -31.588 12.772 8.96 1 94.35 227 THR B CA 1
ATOM 5632 C C . THR B 1 227 ? -33.007 13.208 8.603 1 94.35 227 THR B C 1
ATOM 5634 O O . THR B 1 227 ? -33.845 12.378 8.244 1 94.35 227 THR B O 1
ATOM 5637 N N . LYS B 1 228 ? -33.232 14.422 8.637 1 95.2 228 LYS B N 1
ATOM 5638 C CA . LYS B 1 228 ? -34.551 14.969 8.332 1 95.2 228 LYS B CA 1
ATOM 5639 C C . LYS B 1 228 ? -34.925 14.724 6.873 1 95.2 228 LYS B C 1
ATOM 5641 O O . LYS B 1 228 ? -36.095 14.507 6.554 1 95.2 228 LYS B O 1
ATOM 5646 N N . VAL B 1 229 ? -33.981 14.738 6.012 1 94.42 229 VAL B N 1
ATOM 5647 C CA . VAL B 1 229 ? -34.274 14.568 4.592 1 94.42 229 VAL B CA 1
ATOM 5648 C C . VAL B 1 229 ? -34.101 13.102 4.2 1 94.42 229 VAL B C 1
ATOM 5650 O O . VAL B 1 229 ? -34.006 12.778 3.014 1 94.42 229 VAL B O 1
ATOM 5653 N N . GLY B 1 230 ? -33.857 12.244 5.129 1 92.42 230 GLY B N 1
ATOM 5654 C CA . GLY B 1 230 ? -33.932 10.808 4.911 1 92.42 230 GLY B CA 1
ATOM 5655 C C . GLY B 1 230 ? -32.577 10.169 4.671 1 92.42 230 GLY B C 1
ATOM 5656 O O . GLY B 1 230 ? -32.494 8.984 4.343 1 92.42 230 GLY B O 1
ATOM 5657 N N . LYS B 1 231 ? -31.505 10.901 4.803 1 94.88 231 LYS B N 1
ATOM 5658 C CA . LYS B 1 231 ? -30.178 10.315 4.639 1 94.88 231 LYS B CA 1
ATOM 5659 C C . LYS B 1 231 ? -29.731 9.603 5.913 1 94.88 231 LYS B C 1
ATOM 5661 O O . LYS B 1 231 ? -29.996 10.076 7.02 1 94.88 231 LYS B O 1
ATOM 5666 N N . LYS B 1 232 ? -29.177 8.506 5.745 1 95.17 232 LYS B N 1
ATOM 5667 C CA . LYS B 1 232 ? -28.616 7.766 6.871 1 95.17 232 LYS B CA 1
ATOM 5668 C C . LYS B 1 232 ? -27.176 8.19 7.145 1 95.17 232 LYS B C 1
ATOM 5670 O O . LYS B 1 232 ? -26.333 8.158 6.247 1 95.17 232 LYS B O 1
ATOM 5675 N N . PRO B 1 233 ? -26.896 8.617 8.347 1 97.29 233 PRO B N 1
ATOM 5676 C CA . PRO B 1 233 ? -25.498 8.911 8.673 1 97.29 233 PRO B CA 1
ATOM 5677 C C . PRO B 1 233 ? -24.608 7.671 8.622 1 97.29 233 PRO B C 1
ATOM 5679 O O . PRO B 1 233 ? -24.828 6.717 9.372 1 97.29 233 PRO B O 1
ATOM 5682 N N . LEU B 1 234 ? -23.636 7.734 7.796 1 97.09 234 LEU B N 1
ATOM 5683 C CA . LEU B 1 234 ? -22.762 6.581 7.606 1 97.09 234 LEU B CA 1
ATOM 5684 C C . LEU B 1 234 ? -21.499 6.711 8.451 1 97.09 234 LEU B C 1
ATOM 5686 O O . LEU B 1 234 ? -21.089 5.756 9.114 1 97.09 234 LEU B O 1
ATOM 5690 N N . LEU B 1 235 ? -20.87 7.851 8.384 1 98.26 235 LEU B N 1
ATOM 5691 C CA . LEU B 1 235 ? -19.562 8.024 9.006 1 98.26 235 LEU B CA 1
ATOM 5692 C C . LEU B 1 235 ? -19.322 9.486 9.369 1 98.26 235 LEU B C 1
ATOM 5694 O O . LEU B 1 235 ? -19.683 10.386 8.607 1 98.26 235 LEU B O 1
ATOM 5698 N N . VAL B 1 236 ? -18.762 9.723 10.519 1 98.73 236 VAL B N 1
ATOM 5699 C CA . VAL B 1 236 ? -18.188 11 10.93 1 98.73 236 VAL B CA 1
ATOM 5700 C C . VAL B 1 236 ? -16.672 10.868 11.057 1 98.73 236 VAL B C 1
ATOM 5702 O O . VAL B 1 236 ? -16.177 10.01 11.793 1 98.73 236 VAL B O 1
ATOM 5705 N N . ALA B 1 237 ? -15.939 11.683 10.354 1 98.59 237 ALA B N 1
ATOM 5706 C CA . ALA B 1 237 ? -14.48 11.638 10.395 1 98.59 237 ALA B CA 1
ATOM 5707 C C . ALA B 1 237 ? -13.914 12.851 11.128 1 98.59 237 ALA B C 1
ATOM 5709 O O . ALA B 1 237 ? -14.149 13.993 10.725 1 98.59 237 ALA B O 1
ATOM 5710 N N . ALA B 1 238 ? -13.228 12.6 12.165 1 98.62 238 ALA B N 1
ATOM 5711 C CA . ALA B 1 238 ? -12.504 13.644 12.886 1 98.62 238 ALA B CA 1
ATOM 5712 C C . ALA B 1 238 ? -11.01 13.587 12.578 1 98.62 238 ALA B C 1
ATOM 5714 O O . ALA B 1 238 ? -10.513 12.581 12.067 1 98.62 238 ALA B O 1
ATOM 5715 N N . THR B 1 239 ? -10.345 14.668 12.865 1 97.94 239 THR B N 1
ATOM 5716 C CA . THR B 1 239 ? -8.914 14.763 12.6 1 97.94 239 THR B CA 1
ATOM 5717 C C . THR B 1 239 ? -8.146 15.07 13.882 1 97.94 239 THR B C 1
ATOM 5719 O O . THR B 1 239 ? -8.542 15.944 14.655 1 97.94 239 THR B O 1
ATOM 5722 N N . SER B 1 240 ? -7.152 14.32 14.104 1 97.88 240 SER B N 1
ATOM 5723 C CA . SER B 1 240 ? -6.213 14.578 15.191 1 97.88 240 SER B CA 1
ATOM 5724 C C . SER B 1 240 ? -4.844 14.983 14.654 1 97.88 240 SER B C 1
ATOM 5726 O O . SER B 1 240 ? -4.001 14.126 14.379 1 97.88 240 SER B O 1
ATOM 5728 N N . GLY B 1 241 ? -4.604 16.264 14.684 1 96.45 241 GLY B N 1
ATOM 5729 C CA . GLY B 1 241 ? -3.409 16.786 14.04 1 96.45 241 GLY B CA 1
ATOM 5730 C C . GLY B 1 241 ? -3.591 17.031 12.554 1 96.45 241 GLY B C 1
ATOM 5731 O O . GLY B 1 241 ? -3.092 16.264 11.728 1 96.45 241 GLY B O 1
ATOM 5732 N N . SER B 1 242 ? -4.272 18.119 12.25 1 94.58 242 SER B N 1
ATOM 5733 C CA . SER B 1 242 ? -4.54 18.43 10.85 1 94.58 242 SER B CA 1
ATOM 5734 C C . SER B 1 242 ? -3.25 18.73 10.094 1 94.58 242 SER B C 1
ATOM 5736 O O . SER B 1 242 ? -2.255 19.143 10.693 1 94.58 242 SER B O 1
ATOM 5738 N N . THR B 1 243 ? -3.291 18.539 8.805 1 89.39 243 THR B N 1
ATOM 5739 C CA . THR B 1 243 ? -2.127 18.665 7.935 1 89.39 243 THR B CA 1
ATOM 5740 C C . THR B 1 243 ? -1.6 20.097 7.94 1 89.39 243 THR B C 1
ATOM 5742 O O . THR B 1 243 ? -0.388 20.318 7.904 1 89.39 243 THR B O 1
ATOM 5745 N N . VAL B 1 244 ? -2.427 21.03 8.041 1 90.08 244 VAL B N 1
ATOM 5746 C CA . VAL B 1 244 ? -2.027 22.415 7.814 1 90.08 244 VAL B CA 1
ATOM 5747 C C . VAL B 1 244 ? -1.581 23.047 9.131 1 90.08 244 VAL B C 1
ATOM 5749 O O . VAL B 1 244 ? -0.484 23.602 9.22 1 90.08 244 VAL B O 1
ATOM 5752 N N . ASN B 1 245 ? -2.396 22.915 10.178 1 91.43 245 ASN B N 1
ATOM 5753 C CA . ASN B 1 245 ? -2.011 23.652 11.378 1 91.43 245 ASN B CA 1
ATOM 5754 C C . ASN B 1 245 ? -1.847 22.723 12.577 1 91.43 245 ASN B C 1
ATOM 5756 O O . ASN B 1 245 ? -1.471 23.166 13.664 1 91.43 245 ASN B O 1
ATOM 5760 N N . GLY B 1 246 ? -2.142 21.499 12.404 1 95.37 246 GLY B N 1
ATOM 5761 C CA . GLY B 1 246 ? -1.907 20.56 13.489 1 95.37 246 GLY B CA 1
ATOM 5762 C C . GLY B 1 246 ? -3.024 20.542 14.516 1 95.37 246 GLY B C 1
ATOM 5763 O O . GLY B 1 246 ? -2.852 20.017 15.618 1 95.37 246 GLY B O 1
ATOM 5764 N N . ALA B 1 247 ? -4.204 21.034 14.207 1 96.32 247 ALA B N 1
ATOM 5765 C CA . ALA B 1 247 ? -5.323 21.137 15.139 1 96.32 247 ALA B CA 1
ATOM 5766 C C . ALA B 1 247 ? -5.893 19.76 15.467 1 96.32 247 ALA B C 1
ATOM 5768 O O . ALA B 1 247 ? -5.958 18.886 14.599 1 96.32 247 ALA B O 1
ATOM 5769 N N . PHE B 1 248 ? -6.348 19.593 16.736 1 97.78 248 PHE B N 1
ATOM 5770 C CA . PHE B 1 248 ? -7.013 18.383 17.202 1 97.78 248 PHE B CA 1
ATOM 5771 C C . PHE B 1 248 ? -8.51 18.617 17.367 1 97.78 248 PHE B C 1
ATOM 5773 O O . PHE B 1 248 ? -8.931 19.406 18.216 1 97.78 248 PHE B O 1
ATOM 5780 N N . ASP B 1 249 ? -9.315 17.915 16.63 1 98.17 249 ASP B N 1
ATOM 5781 C CA . ASP B 1 249 ? -10.762 18.002 16.803 1 98.17 249 ASP B CA 1
ATOM 5782 C C . ASP B 1 249 ? -11.18 17.51 18.187 1 98.17 249 ASP B C 1
ATOM 5784 O O . ASP B 1 249 ? -10.52 16.649 18.771 1 98.17 249 ASP B O 1
ATOM 5788 N N . PRO B 1 250 ? -12.275 18.095 18.751 1 98.23 250 PRO B N 1
ATOM 5789 C CA . PRO B 1 250 ? -12.776 17.59 20.031 1 98.23 250 PRO B CA 1
ATOM 5790 C C . PRO B 1 250 ? -13.452 16.226 19.904 1 98.23 250 PRO B C 1
ATOM 5792 O O . PRO B 1 250 ? -14.676 16.15 19.774 1 98.23 250 PRO B O 1
ATOM 5795 N N . LEU B 1 251 ? -12.692 15.184 20.064 1 98.63 251 LEU B N 1
ATOM 5796 C CA . LEU B 1 251 ? -13.134 13.823 19.782 1 98.63 251 LEU B CA 1
ATOM 5797 C C . LEU B 1 251 ? -14.281 13.422 20.704 1 98.63 251 LEU B C 1
ATOM 5799 O O . LEU B 1 251 ? -15.168 12.664 20.304 1 98.63 251 LEU B O 1
ATOM 5803 N N . ASP B 1 252 ? -14.251 13.869 21.969 1 98.33 252 ASP B N 1
ATOM 5804 C CA . ASP B 1 252 ? -15.295 13.517 22.927 1 98.33 252 ASP B CA 1
ATOM 5805 C C . ASP B 1 252 ? -16.661 14.012 22.458 1 98.33 252 ASP B C 1
ATOM 5807 O O . ASP B 1 252 ? -17.619 13.24 22.397 1 98.33 252 ASP B O 1
ATOM 5811 N N . LYS B 1 253 ? -16.756 15.279 22.01 1 98.54 253 LYS B N 1
ATOM 5812 C CA . LYS B 1 253 ? -18.01 15.863 21.543 1 98.54 253 LYS B CA 1
ATOM 5813 C C . LYS B 1 253 ? -18.451 15.235 20.224 1 98.54 253 LYS B C 1
ATOM 5815 O O . LYS B 1 253 ? -19.619 14.878 20.06 1 98.54 253 LYS B O 1
ATOM 5820 N N . ILE B 1 254 ? -17.528 15.069 19.331 1 98.7 254 ILE B N 1
ATOM 5821 C CA . ILE B 1 254 ? -17.833 14.537 18.008 1 98.7 254 ILE B CA 1
ATOM 5822 C C . ILE B 1 254 ? -18.251 13.073 18.124 1 98.7 254 ILE B C 1
ATOM 5824 O O . ILE B 1 254 ? -19.195 12.635 17.463 1 98.7 254 ILE B O 1
ATOM 5828 N N . GLY B 1 255 ? -17.481 12.317 18.945 1 98.35 255 GLY B N 1
ATOM 5829 C CA . GLY B 1 255 ? -17.809 10.918 19.169 1 98.35 255 GLY B CA 1
ATOM 5830 C C . GLY B 1 255 ? -19.206 10.714 19.723 1 98.35 255 GLY B C 1
ATOM 5831 O O . GLY B 1 255 ? -19.912 9.79 19.315 1 98.35 255 GLY B O 1
ATOM 5832 N N . GLU B 1 256 ? -19.621 11.569 20.643 1 98.16 256 GLU B N 1
ATOM 5833 C CA . GLU B 1 256 ? -20.961 11.487 21.216 1 98.16 256 GLU B CA 1
ATOM 5834 C C . GLU B 1 256 ? -22.031 11.712 20.152 1 98.16 256 GLU B C 1
ATOM 5836 O O . GLU B 1 256 ? -23.045 11.011 20.126 1 98.16 256 GLU B O 1
ATOM 5841 N N . ILE B 1 257 ? -21.811 12.696 19.303 1 98.27 257 ILE B N 1
ATOM 5842 C CA . ILE B 1 257 ? -22.754 12.994 18.23 1 98.27 257 ILE B CA 1
ATOM 5843 C C . ILE B 1 257 ? -22.861 11.796 17.29 1 98.27 257 ILE B C 1
ATOM 5845 O O . ILE B 1 257 ? -23.964 11.384 16.923 1 98.27 257 ILE B O 1
ATOM 5849 N N . ALA B 1 258 ? -21.718 11.213 16.887 1 97.77 258 ALA B N 1
ATOM 5850 C CA . ALA B 1 258 ? -21.695 10.064 15.986 1 97.77 258 ALA B CA 1
ATOM 5851 C C . ALA B 1 258 ? -22.443 8.879 16.589 1 97.77 258 ALA B C 1
ATOM 5853 O O . ALA B 1 258 ? -23.235 8.225 15.907 1 97.77 258 ALA B O 1
ATOM 5854 N N . ARG B 1 259 ? -22.227 8.627 17.84 1 95.88 259 ARG B N 1
ATOM 5855 C CA . ARG B 1 259 ? -22.829 7.485 18.521 1 95.88 259 ARG B CA 1
ATOM 5856 C C . ARG B 1 259 ? -24.341 7.65 18.635 1 95.88 259 ARG B C 1
ATOM 5858 O O . ARG B 1 259 ? -25.088 6.678 18.509 1 95.88 259 ARG B O 1
ATOM 5865 N N . LYS B 1 260 ? -24.767 8.838 18.87 1 95.58 260 LYS B N 1
ATOM 5866 C CA . LYS B 1 260 ? -26.19 9.122 19.032 1 95.58 260 LYS B CA 1
ATOM 5867 C C . LYS B 1 260 ? -26.973 8.743 17.778 1 95.58 260 LYS B C 1
ATOM 5869 O O . LYS B 1 260 ? -28.121 8.303 17.865 1 95.58 260 LYS B O 1
ATOM 5874 N N . VAL B 1 261 ? -26.352 8.863 16.627 1 95.56 261 VAL B N 1
ATOM 5875 C CA . VAL B 1 261 ? -27.093 8.639 15.391 1 95.56 261 VAL B CA 1
ATOM 5876 C C . VAL B 1 261 ? -26.643 7.329 14.748 1 95.56 261 VAL B C 1
ATOM 5878 O O . VAL B 1 261 ? -26.99 7.042 13.6 1 95.56 261 VAL B O 1
ATOM 5881 N N . GLY B 1 262 ? -25.766 6.577 15.385 1 95.09 262 GLY B N 1
ATOM 5882 C CA . GLY B 1 262 ? -25.352 5.265 14.913 1 95.09 262 GLY B CA 1
ATOM 5883 C C . GLY B 1 262 ? -24.331 5.329 13.793 1 95.09 262 GLY B C 1
ATOM 5884 O O . GLY B 1 262 ? -24.108 4.34 13.092 1 95.09 262 GLY B O 1
ATOM 5885 N N . ALA B 1 263 ? -23.68 6.485 13.588 1 97.9 263 ALA B N 1
ATOM 5886 C CA . ALA B 1 263 ? -22.658 6.644 12.557 1 97.9 263 ALA B CA 1
ATOM 5887 C C . ALA B 1 263 ? -21.329 6.041 13.004 1 97.9 263 ALA B C 1
ATOM 5889 O O . ALA B 1 263 ? -21.023 6.015 14.198 1 97.9 263 ALA B O 1
ATOM 5890 N N . TRP B 1 264 ? -20.606 5.486 12.038 1 98.45 264 TRP B N 1
ATOM 5891 C CA . TRP B 1 264 ? -19.226 5.091 12.299 1 98.45 264 TRP B CA 1
ATOM 5892 C C . TRP B 1 264 ? -18.376 6.3 12.674 1 98.45 264 TRP B C 1
ATOM 5894 O O . TRP B 1 264 ? -18.412 7.328 11.994 1 98.45 264 TRP B O 1
ATOM 5904 N N . PHE B 1 265 ? -17.663 6.239 13.754 1 98.7 265 PHE B N 1
ATOM 5905 C CA . PHE B 1 265 ? -16.796 7.336 14.167 1 98.7 265 PHE B CA 1
ATOM 5906 C C . PHE B 1 265 ? -15.336 7.016 13.865 1 98.7 265 PHE B C 1
ATOM 5908 O O . PHE B 1 265 ? -14.735 6.161 14.519 1 98.7 265 PHE B O 1
ATOM 5915 N N . HIS B 1 266 ? -14.752 7.706 12.914 1 98.79 266 HIS B N 1
ATOM 5916 C CA . HIS B 1 266 ? -13.369 7.515 12.492 1 98.79 266 HIS B CA 1
ATOM 5917 C C . HIS B 1 266 ? -12.504 8.708 12.882 1 98.79 266 HIS B C 1
ATOM 5919 O O . HIS B 1 266 ? -12.922 9.859 12.731 1 98.79 266 HIS B O 1
ATOM 5925 N N . VAL B 1 267 ? -11.3 8.426 13.34 1 98.82 267 VAL B N 1
ATOM 5926 C CA . VAL B 1 267 ? -10.344 9.478 13.67 1 98.82 267 VAL B CA 1
ATOM 5927 C C . VAL B 1 267 ? -9.098 9.335 12.8 1 98.82 267 VAL B C 1
ATOM 5929 O O . VAL B 1 267 ? -8.406 8.316 12.857 1 98.82 267 VAL B O 1
ATOM 5932 N N . ASP B 1 268 ? -8.839 10.318 11.992 1 98.37 268 ASP B N 1
ATOM 5933 C CA . ASP B 1 268 ? -7.565 10.418 11.287 1 98.37 268 ASP B CA 1
ATOM 5934 C C . ASP B 1 268 ? -6.48 10.999 12.192 1 98.37 268 ASP B C 1
ATOM 5936 O O . ASP B 1 268 ? -6.34 12.219 12.297 1 98.37 268 ASP B O 1
ATOM 5940 N N . ALA B 1 269 ? -5.702 10.126 12.75 1 98.5 269 ALA B N 1
ATOM 5941 C CA . ALA B 1 269 ? -4.613 10.519 13.64 1 98.5 269 ALA B CA 1
ATOM 5942 C C . ALA B 1 269 ? -3.255 10.232 13.006 1 98.5 269 ALA B C 1
ATOM 5944 O O . ALA B 1 269 ? -2.295 9.9 13.704 1 98.5 269 ALA B O 1
ATOM 5945 N N . CYS B 1 270 ? -3.16 10.316 11.722 1 97.03 270 CYS B N 1
ATOM 5946 C CA . CYS B 1 270 ? -1.946 9.966 10.995 1 97.03 270 CYS B CA 1
ATOM 5947 C C . CYS B 1 270 ? -0.78 10.85 11.423 1 97.03 270 CYS B C 1
ATOM 5949 O O . CYS B 1 270 ? 0.356 10.383 11.52 1 97.03 270 CYS B O 1
ATOM 5951 N N . TRP B 1 271 ? -1.061 12.109 11.711 1 95.74 271 TRP B N 1
ATOM 5952 C CA . TRP B 1 271 ? -0.007 13.048 12.078 1 95.74 271 TRP B CA 1
ATOM 5953 C C . TRP B 1 271 ? 0.076 13.209 13.592 1 95.74 271 TRP B C 1
ATOM 5955 O O . TRP B 1 271 ? 1.126 12.965 14.192 1 95.74 271 TRP B O 1
ATOM 5965 N N . GLY B 1 272 ? -1.006 13.463 14.241 1 96.92 272 GLY B N 1
ATOM 5966 C CA . GLY B 1 272 ? -0.996 13.834 15.647 1 96.92 272 GLY B CA 1
ATOM 5967 C C . GLY B 1 272 ? -1.032 12.638 16.58 1 96.92 272 GLY B C 1
ATOM 5968 O O . GLY B 1 272 ? -0.808 12.777 17.785 1 96.92 272 GLY B O 1
ATOM 5969 N N . GLY B 1 273 ? -1.22 11.434 16.087 1 97.85 273 GLY B N 1
ATOM 5970 C CA . GLY B 1 273 ? -1.429 10.264 16.925 1 97.85 273 GLY B CA 1
ATOM 5971 C C . GLY B 1 273 ? -0.241 9.947 17.813 1 97.85 273 GLY B C 1
ATOM 5972 O O . GLY B 1 273 ? -0.392 9.306 18.855 1 97.85 273 GLY B O 1
ATOM 5973 N N . GLY B 1 274 ? 0.953 10.453 17.487 1 97.68 274 GLY B N 1
ATOM 5974 C CA . GLY B 1 274 ? 2.15 10.181 18.266 1 97.68 274 GLY B CA 1
ATOM 5975 C C . GLY B 1 274 ? 2.065 10.698 19.69 1 97.68 274 GLY B C 1
ATOM 5976 O O . GLY B 1 274 ? 2.822 10.262 20.56 1 97.68 274 GLY B O 1
ATOM 5977 N N . VAL B 1 275 ? 1.122 11.557 20.051 1 98.14 275 VAL B N 1
ATOM 5978 C CA . VAL B 1 275 ? 1 12.19 21.36 1 98.14 275 VAL B CA 1
ATOM 5979 C C . VAL B 1 275 ? 0.609 11.147 22.404 1 98.14 275 VAL B C 1
ATOM 5981 O O . VAL B 1 275 ? 0.815 11.352 23.603 1 98.14 275 VAL B O 1
ATOM 5984 N N . VAL B 1 276 ? 0.093 10.001 21.971 1 98.09 276 VAL B N 1
ATOM 5985 C CA . VAL B 1 276 ? -0.405 8.988 22.895 1 98.09 276 VAL B CA 1
ATOM 5986 C C . VAL B 1 276 ? 0.762 8.369 23.661 1 98.09 276 VAL B C 1
ATOM 5988 O O . VAL B 1 276 ? 0.563 7.73 24.697 1 98.09 276 VAL B O 1
ATOM 5991 N N . PHE B 1 277 ? 1.962 8.531 23.161 1 97.92 277 PHE B N 1
ATOM 5992 C CA . PHE B 1 277 ? 3.135 7.982 23.831 1 97.92 277 PHE B CA 1
ATOM 5993 C C . PHE B 1 277 ? 3.549 8.861 25.005 1 97.92 277 PHE B C 1
ATOM 5995 O O . PHE B 1 277 ? 4.32 8.433 25.867 1 97.92 277 PHE B O 1
ATOM 6002 N N . SER B 1 278 ? 3.105 10.086 25.057 1 97.87 278 SER B N 1
ATOM 6003 C CA . SER B 1 278 ? 3.528 11.052 26.065 1 97.87 278 SER B CA 1
ATOM 6004 C C . SER B 1 278 ? 2.442 11.265 27.115 1 97.87 278 SER B C 1
ATOM 6006 O O . SER B 1 278 ? 1.312 11.629 26.783 1 97.87 278 SER B O 1
ATOM 6008 N N . GLU B 1 279 ? 2.788 11.188 28.325 1 96.81 279 GLU B N 1
ATOM 6009 C CA . GLU B 1 279 ? 1.847 11.472 29.405 1 96.81 279 GLU B CA 1
ATOM 6010 C C . GLU B 1 279 ? 1.459 12.948 29.425 1 96.81 279 GLU B C 1
ATOM 6012 O O . GLU B 1 279 ? 0.353 13.299 29.841 1 96.81 279 GLU B O 1
ATOM 6017 N N . LYS B 1 280 ? 2.309 13.762 28.926 1 96.73 280 LYS B N 1
ATOM 6018 C CA . LYS B 1 280 ? 2.087 15.206 28.928 1 96.73 280 LYS B CA 1
ATOM 6019 C C . LYS B 1 280 ? 1.126 15.616 27.817 1 96.73 280 LYS B C 1
ATOM 6021 O O . LYS B 1 280 ? 0.457 16.647 27.917 1 96.73 280 LYS B O 1
ATOM 6026 N N . LEU B 1 281 ? 1.09 14.808 26.793 1 97.71 281 LEU B N 1
ATOM 6027 C CA . LEU B 1 281 ? 0.4 15.277 25.597 1 97.71 281 LEU B CA 1
ATOM 6028 C C . LEU B 1 281 ? -0.811 14.403 25.289 1 97.71 281 LEU B C 1
ATOM 6030 O O . LEU B 1 281 ? -1.665 14.779 24.483 1 97.71 281 LEU B O 1
ATOM 6034 N N . LYS B 1 282 ? -0.966 13.261 25.88 1 97.34 282 LYS B N 1
ATOM 6035 C CA . LYS B 1 282 ? -1.971 12.261 25.532 1 97.34 282 LYS B CA 1
ATOM 6036 C C . LYS B 1 282 ? -3.381 12.828 25.672 1 97.34 282 LYS B C 1
ATOM 6038 O O . LYS B 1 282 ? -4.325 12.314 25.069 1 97.34 282 LYS B O 1
ATOM 6043 N N . HIS B 1 283 ? -3.559 13.933 26.48 1 96.85 283 HIS B N 1
ATOM 6044 C CA . HIS B 1 283 ? -4.864 14.555 26.674 1 96.85 283 HIS B CA 1
ATOM 6045 C C . HIS B 1 283 ? -5.409 15.11 25.362 1 96.85 283 HIS B C 1
ATOM 6047 O O . HIS B 1 283 ? -6.618 15.31 25.223 1 96.85 283 HIS B O 1
ATOM 6053 N N . LEU B 1 284 ? -4.581 15.357 24.366 1 97.57 284 LEU B N 1
ATOM 6054 C CA . LEU B 1 284 ? -5.001 15.861 23.063 1 97.57 284 LEU B CA 1
ATOM 6055 C C . LEU B 1 284 ? -5.882 14.843 22.346 1 97.57 284 LEU B C 1
ATOM 6057 O O . LEU B 1 284 ? -6.623 15.197 21.426 1 97.57 284 LEU B O 1
ATOM 6061 N N . MET B 1 285 ? -5.803 13.586 22.744 1 98.04 285 MET B N 1
ATOM 6062 C CA . MET B 1 285 ? -6.589 12.514 22.139 1 98.04 285 MET B CA 1
ATOM 6063 C C . MET B 1 285 ? -7.773 12.141 23.025 1 98.04 285 MET B C 1
ATOM 6065 O O . MET B 1 285 ? -8.331 11.05 22.895 1 98.04 285 MET B O 1
ATOM 6069 N N . LYS B 1 286 ? -8.132 13.027 23.962 1 97.67 286 LYS B N 1
ATOM 6070 C CA . LYS B 1 286 ? -9.292 12.778 24.813 1 97.67 286 LYS B CA 1
ATOM 6071 C C . LYS B 1 286 ? -10.529 12.46 23.977 1 97.67 286 LYS B C 1
ATOM 6073 O O . LYS B 1 286 ? -10.869 13.204 23.055 1 97.67 286 LYS B O 1
ATOM 6078 N N . GLY B 1 287 ? -11.196 11.362 24.277 1 98.23 287 GLY B N 1
ATOM 6079 C CA . GLY B 1 287 ? -12.374 10.932 23.542 1 98.23 287 GLY B CA 1
ATOM 6080 C C . GLY B 1 287 ? -12.083 9.83 22.54 1 98.23 287 GLY B C 1
ATOM 6081 O O . GLY B 1 287 ? -13.003 9.273 21.938 1 98.23 287 GLY B O 1
ATOM 6082 N N . SER B 1 288 ? -10.805 9.427 22.404 1 98.2 288 SER B N 1
ATOM 6083 C CA . SER B 1 288 ? -10.411 8.433 21.411 1 98.2 288 SER B CA 1
ATOM 6084 C C . SER B 1 288 ? -11.078 7.089 21.68 1 98.2 288 SER B C 1
ATOM 6086 O O . SER B 1 288 ? -11.281 6.295 20.758 1 98.2 288 SER B O 1
ATOM 6088 N N . HIS B 1 289 ? -11.46 6.772 22.917 1 97.68 289 HIS B N 1
ATOM 6089 C CA . HIS B 1 289 ? -12.106 5.512 23.269 1 97.68 289 HIS B CA 1
ATOM 6090 C C . HIS B 1 289 ? -13.462 5.378 22.584 1 97.68 289 HIS B C 1
ATOM 6092 O O . HIS B 1 289 ? -14.012 4.278 22.496 1 97.68 289 HIS B O 1
ATOM 6098 N N . LEU B 1 290 ? -13.997 6.488 22.095 1 97.83 290 LEU B N 1
ATOM 6099 C CA . LEU B 1 290 ? -15.297 6.473 21.432 1 97.83 290 LEU B CA 1
ATOM 6100 C C . LEU B 1 290 ? -15.155 6.083 19.965 1 97.83 290 LEU B C 1
ATOM 6102 O O . LEU B 1 290 ? -16.146 5.765 19.304 1 97.83 290 LEU B O 1
ATOM 6106 N N . ALA B 1 291 ? -13.954 6.074 19.433 1 98.49 291 ALA B N 1
ATOM 6107 C CA . ALA B 1 291 ? -13.717 5.839 18.011 1 98.49 291 ALA B CA 1
ATOM 6108 C C . ALA B 1 291 ? -13.968 4.378 17.647 1 98.49 291 ALA B C 1
ATOM 6110 O O . ALA B 1 291 ? -13.665 3.475 18.431 1 98.49 291 ALA B O 1
ATOM 6111 N N . ASP B 1 292 ? -14.524 4.167 16.49 1 98.36 292 ASP B N 1
ATOM 6112 C CA . ASP B 1 292 ? -14.63 2.826 15.925 1 98.36 292 ASP B CA 1
ATOM 6113 C C . ASP B 1 292 ? -13.344 2.432 15.202 1 98.36 292 ASP B C 1
ATOM 6115 O O . ASP B 1 292 ? -13.003 1.249 15.131 1 98.36 292 ASP B O 1
ATOM 6119 N N . SER B 1 293 ? -12.703 3.386 14.677 1 98.59 293 SER B N 1
ATOM 6120 C CA . SER B 1 293 ? -11.419 3.158 14.022 1 98.59 293 SER B CA 1
ATOM 6121 C C . SER B 1 293 ? -10.52 4.386 14.126 1 98.59 293 SER B C 1
ATOM 6123 O O . SER B 1 293 ? -11.009 5.515 14.208 1 98.59 293 SER B O 1
ATOM 6125 N N . ILE B 1 294 ? -9.224 4.2 14.154 1 98.85 294 ILE B N 1
ATOM 6126 C CA . ILE B 1 294 ? -8.211 5.249 14.194 1 98.85 294 ILE B CA 1
ATOM 6127 C C . ILE B 1 294 ? -7.088 4.92 13.214 1 98.85 294 ILE B C 1
ATOM 6129 O O . ILE B 1 294 ? -6.491 3.842 13.283 1 98.85 294 ILE B O 1
ATOM 6133 N N . ALA B 1 295 ? -6.815 5.801 12.258 1 98.51 295 ALA B N 1
ATOM 6134 C CA . ALA B 1 295 ? -5.655 5.673 11.381 1 98.51 295 ALA B CA 1
ATOM 6135 C C . ALA B 1 295 ? -4.422 6.322 12.004 1 98.51 295 ALA B C 1
ATOM 6137 O O . ALA B 1 295 ? -4.476 7.47 12.451 1 98.51 295 ALA B O 1
ATOM 6138 N N . PHE B 1 296 ? -3.3 5.602 12.042 1 98.37 296 PHE B N 1
ATOM 6139 C CA . PHE B 1 296 ? -2.083 6.087 12.681 1 98.37 296 PHE B CA 1
ATOM 6140 C C . PHE B 1 296 ? -0.865 5.803 11.811 1 98.37 296 PHE B C 1
ATOM 6142 O O . PHE B 1 296 ? -0.678 4.678 11.343 1 98.37 296 PHE B O 1
ATOM 6149 N N . ASN B 1 297 ? 0.027 6.852 11.598 1 97.47 297 ASN B N 1
ATOM 6150 C CA . ASN B 1 297 ? 1.204 6.714 10.747 1 97.47 297 ASN B CA 1
ATOM 6151 C C . ASN B 1 297 ? 2.495 6.9 11.54 1 97.47 297 ASN B C 1
ATOM 6153 O O . ASN B 1 297 ? 3.049 8 11.582 1 97.47 297 ASN B O 1
ATOM 6157 N N . PRO B 1 298 ? 3.105 5.842 11.981 1 97.53 298 PRO B N 1
ATOM 6158 C CA . PRO B 1 298 ? 4.421 5.97 12.612 1 97.53 298 PRO B CA 1
ATOM 6159 C C . PRO B 1 298 ? 5.485 6.501 11.655 1 97.53 298 PRO B C 1
ATOM 6161 O O . PRO B 1 298 ? 6.522 7.003 12.096 1 97.53 298 PRO B O 1
ATOM 6164 N N . HIS B 1 299 ? 5.26 6.435 10.332 1 95.69 299 HIS B N 1
ATOM 6165 C CA . HIS B 1 299 ? 6.297 6.839 9.39 1 95.69 299 HIS B CA 1
ATOM 6166 C C . HIS B 1 299 ? 6.309 8.352 9.197 1 95.69 299 HIS B C 1
ATOM 6168 O O . HIS B 1 299 ? 7.1 8.876 8.41 1 95.69 299 HIS B O 1
ATOM 6174 N N . LYS B 1 300 ? 5.451 9.057 9.837 1 94.73 300 LYS B N 1
ATOM 6175 C CA . LYS B 1 300 ? 5.5 10.516 9.861 1 94.73 300 LYS B CA 1
ATOM 6176 C C . LYS B 1 300 ? 6.332 11.019 11.037 1 94.73 300 LYS B C 1
ATOM 6178 O O . LYS B 1 300 ? 7.556 10.874 11.046 1 94.73 300 LYS B O 1
ATOM 6183 N N . LEU B 1 301 ? 5.75 11.327 12.106 1 94.84 301 LEU B N 1
ATOM 6184 C CA . LEU B 1 301 ? 6.418 11.983 13.224 1 94.84 301 LEU B CA 1
ATOM 6185 C C . LEU B 1 301 ? 7.419 11.043 13.887 1 94.84 301 LEU B C 1
ATOM 6187 O O . LEU B 1 301 ? 8.469 11.482 14.362 1 94.84 301 LEU B O 1
ATOM 6191 N N . LEU B 1 302 ? 7.136 9.707 13.931 1 96.64 302 LEU B N 1
ATOM 6192 C CA . LEU B 1 302 ? 7.943 8.802 14.741 1 96.64 302 LEU B CA 1
ATOM 6193 C C . LEU B 1 302 ? 9.2 8.375 13.99 1 96.64 302 LEU B C 1
ATOM 6195 O O . LEU B 1 302 ? 10.085 7.738 14.566 1 96.64 302 LEU B O 1
ATOM 6199 N N . GLY B 1 303 ? 9.257 8.612 12.741 1 94.93 303 GLY B N 1
ATOM 6200 C CA . GLY B 1 303 ? 10.479 8.369 11.991 1 94.93 303 GLY B CA 1
ATOM 6201 C C . GLY B 1 303 ? 10.654 6.917 11.588 1 94.93 303 GLY B C 1
ATOM 6202 O O . GLY B 1 303 ? 11.753 6.498 11.22 1 94.93 303 GLY B O 1
ATOM 6203 N N . VAL B 1 304 ? 9.635 6.118 11.737 1 97.17 304 VAL B N 1
ATOM 6204 C CA . VAL B 1 304 ? 9.678 4.781 11.155 1 97.17 304 VAL B CA 1
ATOM 6205 C C . VAL B 1 304 ? 9.685 4.88 9.631 1 97.17 304 VAL B C 1
ATOM 6207 O O . VAL B 1 304 ? 8.93 5.664 9.05 1 97.17 304 VAL B O 1
ATOM 6210 N N . PRO B 1 305 ? 10.535 4.144 8.963 1 95.8 305 PRO B N 1
ATOM 6211 C CA . PRO B 1 305 ? 10.648 4.309 7.512 1 95.8 305 PRO B CA 1
ATOM 6212 C C . PRO B 1 305 ? 9.326 4.069 6.786 1 95.8 305 PRO B C 1
ATOM 6214 O O . PRO B 1 305 ? 8.522 3.238 7.219 1 95.8 305 PRO B O 1
ATOM 6217 N N . LEU B 1 306 ? 9.169 4.741 5.709 1 93.19 306 LEU B N 1
ATOM 6218 C CA . LEU B 1 306 ? 8.02 4.566 4.829 1 93.19 306 LEU B CA 1
ATOM 6219 C C . LEU B 1 306 ? 8.001 3.163 4.231 1 93.19 306 LEU B C 1
ATOM 6221 O O . LEU B 1 306 ? 9.052 2.609 3.903 1 93.19 306 LEU B O 1
ATOM 6225 N N . VAL B 1 307 ? 6.866 2.61 4.089 1 92.44 307 VAL B N 1
ATOM 6226 C CA . VAL B 1 307 ? 5.559 2.992 4.612 1 92.44 307 VAL B CA 1
ATOM 6227 C C . VAL B 1 307 ? 5.248 2.184 5.87 1 92.44 307 VAL B C 1
ATOM 6229 O O . VAL B 1 307 ? 5.489 0.975 5.913 1 92.44 307 VAL B O 1
ATOM 6232 N N . CYS B 1 308 ? 4.928 2.705 6.854 1 96.72 308 CYS B N 1
ATOM 6233 C CA . CYS B 1 308 ? 4.435 2.065 8.068 1 96.72 308 CYS B CA 1
ATOM 6234 C C . CYS B 1 308 ? 3.213 2.795 8.612 1 96.72 308 CYS B C 1
ATOM 6236 O O . CYS B 1 308 ? 3.32 3.927 9.087 1 96.72 308 CYS B O 1
ATOM 6238 N N . ALA B 1 309 ? 2.09 2.205 8.516 1 96.95 309 ALA B N 1
ATOM 6239 C CA . ALA B 1 309 ? 0.82 2.79 8.938 1 96.95 309 ALA B CA 1
ATOM 6240 C C . ALA B 1 309 ? -0.128 1.719 9.469 1 96.95 309 ALA B C 1
ATOM 6242 O O . ALA B 1 309 ? 0.001 0.541 9.127 1 96.95 309 ALA B O 1
ATOM 6243 N N . PHE B 1 310 ? -0.989 2.125 10.335 1 98.08 310 PHE B N 1
ATOM 6244 C CA . PHE B 1 310 ? -1.921 1.2 10.97 1 98.08 310 PHE B CA 1
ATOM 6245 C C . PHE B 1 310 ? -3.35 1.72 10.873 1 98.08 310 PHE B C 1
ATOM 6247 O O . PHE B 1 310 ? -3.578 2.931 10.891 1 98.08 310 PHE B O 1
ATOM 6254 N N . LEU B 1 311 ? -4.237 0.855 10.692 1 98.41 311 LEU B N 1
ATOM 6255 C CA . LEU B 1 311 ? -5.638 1.077 11.03 1 98.41 311 LEU B CA 1
ATOM 6256 C C . LEU B 1 311 ? -6.021 0.31 12.291 1 98.41 311 LEU B C 1
ATOM 6258 O O . LEU B 1 311 ? -6.015 -0.923 12.298 1 98.41 311 LEU B O 1
ATOM 6262 N N . LEU B 1 312 ? -6.296 1.023 13.313 1 98.72 312 LEU B N 1
ATOM 6263 C CA . LEU B 1 312 ? -6.695 0.453 14.595 1 98.72 312 LEU B CA 1
ATOM 6264 C C . LEU B 1 312 ? -8.21 0.497 14.762 1 98.72 312 LEU B C 1
ATOM 6266 O O . LEU B 1 312 ? -8.861 1.445 14.315 1 98.72 312 LEU B O 1
ATOM 6270 N N . VAL B 1 313 ? -8.752 -0.54 15.384 1 98.07 313 VAL B N 1
ATOM 6271 C CA . VAL B 1 313 ? -10.197 -0.59 15.582 1 98.07 313 VAL B CA 1
ATOM 6272 C C . VAL B 1 313 ? -10.508 -1.024 17.013 1 98.07 313 VAL B C 1
ATOM 6274 O O . VAL B 1 313 ? -9.709 -1.72 17.645 1 98.07 313 VAL B O 1
ATOM 6277 N N . ASN B 1 314 ? -11.627 -0.609 17.438 1 96.27 314 ASN B N 1
ATOM 6278 C CA . ASN B 1 314 ? -12.112 -1.031 18.748 1 96.27 314 ASN B CA 1
ATOM 6279 C C . ASN B 1 314 ? -12.623 -2.469 18.719 1 96.27 314 ASN B C 1
ATOM 6281 O O . ASN B 1 314 ? -12.745 -3.11 19.764 1 96.27 314 ASN B O 1
ATOM 6285 N N . ASP B 1 315 ? -12.972 -2.959 17.546 1 96.63 315 ASP B N 1
ATOM 6286 C CA . ASP B 1 315 ? -13.536 -4.294 17.379 1 96.63 315 ASP B CA 1
ATOM 6287 C C . ASP B 1 315 ? -13.09 -4.918 16.059 1 96.63 315 ASP B C 1
ATOM 6289 O O . ASP B 1 315 ? -13.703 -4.681 15.016 1 96.63 315 ASP B O 1
ATOM 6293 N N . LEU B 1 316 ? -12.164 -5.891 16.099 1 96.27 316 LEU B N 1
ATOM 6294 C CA . LEU B 1 316 ? -11.567 -6.518 14.926 1 96.27 316 LEU B CA 1
ATOM 6295 C C . LEU B 1 316 ? -12.6 -7.34 14.163 1 96.27 316 LEU B C 1
ATOM 6297 O O . LEU B 1 316 ? -12.408 -7.649 12.985 1 96.27 316 LEU B O 1
ATOM 6301 N N . ARG B 1 317 ? -13.696 -7.746 14.806 1 94.77 317 ARG B N 1
ATOM 6302 C CA . ARG B 1 317 ? -14.743 -8.511 14.137 1 94.77 317 ARG B CA 1
ATOM 6303 C C . ARG B 1 317 ? -15.334 -7.728 12.97 1 94.77 317 ARG B C 1
ATOM 6305 O O . ARG B 1 317 ? -15.776 -8.317 11.981 1 94.77 317 ARG B O 1
ATOM 6312 N N . THR B 1 318 ? -15.306 -6.392 13.075 1 96.04 318 THR B N 1
ATOM 6313 C CA . THR B 1 318 ? -15.85 -5.55 12.014 1 96.04 318 THR B CA 1
ATOM 6314 C C . THR B 1 318 ? -14.988 -5.64 10.758 1 96.04 318 THR B C 1
ATOM 6316 O O . THR B 1 318 ? -15.509 -5.632 9.64 1 96.04 318 THR B O 1
ATOM 6319 N N . LEU B 1 319 ? -13.611 -5.686 10.933 1 95.57 319 LEU B N 1
ATOM 6320 C CA . LEU B 1 319 ? -12.736 -5.833 9.776 1 95.57 319 LEU B CA 1
ATOM 6321 C C . LEU B 1 319 ? -12.973 -7.169 9.081 1 95.57 319 LEU B C 1
ATOM 6323 O O . LEU B 1 319 ? -13.028 -7.233 7.851 1 95.57 319 LEU B O 1
ATOM 6327 N N . TRP B 1 320 ? -13.091 -8.185 9.828 1 93.42 320 TRP B N 1
ATOM 6328 C CA . TRP B 1 320 ? -13.296 -9.521 9.277 1 93.42 320 TRP B CA 1
ATOM 6329 C C . TRP B 1 320 ? -14.609 -9.596 8.506 1 93.42 320 TRP B C 1
ATOM 6331 O O . TRP B 1 320 ? -14.646 -10.094 7.378 1 93.42 320 TRP B O 1
ATOM 6341 N N . LEU B 1 321 ? -15.677 -9.099 9.131 1 92.32 321 LEU B N 1
ATOM 6342 C CA . LEU B 1 321 ? -16.996 -9.142 8.509 1 92.32 321 LEU B CA 1
ATOM 6343 C C . LEU B 1 321 ? -17.021 -8.31 7.23 1 92.32 321 LEU B C 1
ATOM 6345 O O . LEU B 1 321 ? -17.633 -8.71 6.237 1 92.32 321 LEU B O 1
ATOM 6349 N N . ALA B 1 322 ? -16.399 -7.166 7.343 1 92.02 322 ALA B N 1
ATOM 6350 C CA . ALA B 1 322 ? -16.427 -6.223 6.229 1 92.02 322 ALA B CA 1
ATOM 6351 C C . ALA B 1 322 ? -15.688 -6.783 5.017 1 92.02 322 ALA B C 1
ATOM 6353 O O . ALA B 1 322 ? -16.044 -6.487 3.873 1 92.02 322 ALA B O 1
ATOM 6354 N N . ASN B 1 323 ? -14.642 -7.564 5.223 1 85.62 323 ASN B N 1
ATOM 6355 C CA . ASN B 1 323 ? -13.772 -7.983 4.129 1 85.62 323 ASN B CA 1
ATOM 6356 C C . ASN B 1 323 ? -14.039 -9.429 3.723 1 85.62 323 ASN B C 1
ATOM 6358 O O . ASN B 1 323 ? -13.392 -9.952 2.814 1 85.62 323 ASN B O 1
ATOM 6362 N N . LYS B 1 324 ? -14.891 -10.13 4.301 1 77.82 324 LYS B N 1
ATOM 6363 C CA . LYS B 1 324 ? -15.237 -11.504 3.95 1 77.82 324 LYS B CA 1
ATOM 6364 C C . LYS B 1 324 ? -15.815 -11.583 2.54 1 77.82 324 LYS B C 1
ATOM 6366 O O . LYS B 1 324 ? -16.657 -10.766 2.162 1 77.82 324 LYS B O 1
ATOM 6371 N N . LEU B 1 325 ? -15.145 -12.26 1.578 1 61.28 325 LEU B N 1
ATOM 6372 C CA . LEU B 1 325 ? -15.65 -12.386 0.215 1 61.28 325 LEU B CA 1
ATOM 6373 C C . LEU B 1 325 ? -16.962 -13.163 0.191 1 61.28 325 LEU B C 1
ATOM 6375 O O . LEU B 1 325 ? -17.861 -12.849 -0.592 1 61.28 325 LEU B O 1
ATOM 6379 N N . ASN B 1 326 ? -16.858 -14.614 0.605 1 50.05 326 ASN B N 1
ATOM 6380 C CA . ASN B 1 326 ? -18.016 -15.483 0.428 1 50.05 326 ASN B CA 1
ATOM 6381 C C . ASN B 1 326 ? -19.194 -15.028 1.284 1 50.05 326 ASN B C 1
ATOM 6383 O O . ASN B 1 326 ? -19.163 -15.159 2.509 1 50.05 326 ASN B O 1
ATOM 6387 N N . ALA B 1 327 ? -19.713 -13.93 1.116 1 37.8 327 ALA B N 1
ATOM 6388 C CA . ALA B 1 327 ? -21.027 -13.925 1.753 1 37.8 327 ALA B CA 1
ATOM 6389 C C . ALA B 1 327 ? -21.809 -15.189 1.408 1 37.8 327 ALA B C 1
ATOM 6391 O O . ALA B 1 327 ? -22.51 -15.236 0.394 1 37.8 327 ALA B O 1
ATOM 6392 N N . GLY B 1 328 ? -21.472 -16.404 1.186 1 32.6 328 GLY B N 1
ATOM 6393 C CA . GLY B 1 328 ? -22.713 -17.16 1.229 1 32.6 328 GLY B CA 1
ATOM 6394 C C . GLY B 1 328 ? -23.717 -16.603 2.22 1 32.6 328 GLY B C 1
ATOM 6395 O O . GLY B 1 328 ? -23.428 -15.636 2.927 1 32.6 328 GLY B O 1
ATOM 6396 N N . TYR B 1 329 ? -24.74 -17.624 2.806 1 29.4 329 TYR B N 1
ATOM 6397 C CA . TYR B 1 329 ? -25.93 -17.369 3.609 1 29.4 329 TYR B CA 1
ATOM 6398 C C . TYR B 1 329 ? -25.565 -16.698 4.928 1 29.4 329 TYR B C 1
ATOM 6400 O O . TYR B 1 329 ? -25.105 -17.36 5.862 1 29.4 329 TYR B O 1
ATOM 6408 N N . LEU B 1 330 ? -24.846 -15.756 5.016 1 30.8 330 LEU B N 1
ATOM 6409 C CA . LEU B 1 330 ? -24.896 -15.232 6.377 1 30.8 330 LEU B CA 1
ATOM 6410 C C . LEU B 1 330 ? -26.223 -15.577 7.044 1 30.8 330 LEU B C 1
ATOM 6412 O O . LEU B 1 330 ? -26.267 -15.85 8.245 1 30.8 330 LEU B O 1
ATOM 6416 N N . PHE B 1 331 ? -27.331 -15.069 6.345 1 29.8 331 PHE B N 1
ATOM 6417 C CA . PHE B 1 331 ? -28.666 -15.145 6.927 1 29.8 331 PHE B CA 1
ATOM 6418 C C . PHE B 1 331 ? -29.291 -16.512 6.671 1 29.8 331 PHE B C 1
ATOM 6420 O O . PHE B 1 331 ? -30.147 -16.654 5.795 1 29.8 331 PHE B O 1
ATOM 6427 N N . HIS B 1 332 ? -28.726 -17.536 6.493 1 28.32 332 HIS B N 1
ATOM 6428 C CA . HIS B 1 332 ? -29.529 -18.752 6.55 1 28.32 332 HIS B CA 1
ATOM 6429 C C . HIS B 1 332 ? -30.262 -18.867 7.883 1 28.32 332 HIS B C 1
ATOM 6431 O O . HIS B 1 332 ? -30.714 -19.951 8.256 1 28.32 332 HIS B O 1
ATOM 6437 N N . ASP B 1 333 ? -30.193 -17.937 8.883 1 29.71 333 ASP B N 1
ATOM 6438 C CA . ASP B 1 333 ? -31.288 -18.138 9.828 1 29.71 333 ASP B CA 1
ATOM 6439 C C . ASP B 1 333 ? -32.638 -18.129 9.115 1 29.71 333 ASP B C 1
ATOM 6441 O O . ASP B 1 333 ? -32.818 -17.418 8.124 1 29.71 333 ASP B O 1
ATOM 6445 N N . ASP B 1 334 ? -33.518 -19.219 9.157 1 28.23 334 ASP B N 1
ATOM 6446 C CA . ASP B 1 334 ? -34.948 -19.318 8.884 1 28.23 334 ASP B CA 1
ATOM 6447 C C . ASP B 1 334 ? -35.627 -17.956 9.009 1 28.23 334 ASP B C 1
ATOM 6449 O O . ASP B 1 334 ? -35.526 -17.299 10.048 1 28.23 334 ASP B O 1
ATOM 6453 N N . ALA B 1 335 ? -35.897 -17.303 8.061 1 27.6 335 ALA B N 1
ATOM 6454 C CA . ALA B 1 335 ? -37.04 -16.421 8.283 1 27.6 335 ALA B CA 1
ATOM 6455 C C . ALA B 1 335 ? -38.101 -17.103 9.142 1 27.6 335 ALA B C 1
ATOM 6457 O O . ALA B 1 335 ? -38.519 -18.225 8.848 1 27.6 335 ALA B O 1
ATOM 6458 N N . PRO B 1 336 ? -38.292 -16.924 10.406 1 28.5 336 PRO B N 1
ATOM 6459 C CA . PRO B 1 336 ? -39.587 -17.503 10.772 1 28.5 336 PRO B CA 1
ATOM 6460 C C . PRO B 1 336 ? -40.649 -17.302 9.694 1 28.5 336 PRO B C 1
ATOM 6462 O O . PRO B 1 336 ? -40.579 -16.341 8.924 1 28.5 336 PRO B O 1
ATOM 6465 N N . LYS B 1 337 ? -41.142 -18.353 9.057 1 25.71 337 LYS B N 1
ATOM 6466 C CA . LYS B 1 337 ? -42.409 -18.202 8.347 1 25.71 337 LYS B CA 1
ATOM 6467 C C . LYS B 1 337 ? -43.214 -17.03 8.9 1 25.71 337 LYS B C 1
ATOM 6469 O O . LYS B 1 337 ? -43.24 -16.805 10.112 1 25.71 337 LYS B O 1
ATOM 6474 N N . LYS B 1 338 ? -43.537 -16.222 7.986 1 27.57 338 LYS B N 1
ATOM 6475 C CA . LYS B 1 338 ? -44.603 -15.239 8.157 1 27.57 338 LYS B CA 1
ATOM 6476 C C . LYS B 1 338 ? -45.741 -15.803 9.002 1 27.57 338 LYS B C 1
ATOM 6478 O O . LYS B 1 338 ? -46.638 -16.469 8.481 1 27.57 338 LYS B O 1
ATOM 6483 N N . ASN B 1 339 ? -45.581 -16.487 10.136 1 25.79 339 ASN B N 1
ATOM 6484 C CA . ASN B 1 339 ? -46.912 -16.413 10.73 1 25.79 339 ASN B CA 1
ATOM 6485 C C . ASN B 1 339 ? -47.448 -14.984 10.727 1 25.79 339 ASN B C 1
ATOM 6487 O O . ASN B 1 339 ? -46.755 -14.056 11.147 1 25.79 339 ASN B O 1
ATOM 6491 N N . THR B 1 340 ? -48.414 -14.59 9.744 1 27.41 340 THR B N 1
ATOM 6492 C CA . THR B 1 340 ? -49.353 -13.514 9.447 1 27.41 340 THR B CA 1
ATOM 6493 C C . THR B 1 340 ? -49.795 -12.813 10.728 1 27.41 340 THR B C 1
ATOM 6495 O O . THR B 1 340 ? -50.368 -11.722 10.679 1 27.41 340 THR B O 1
ATOM 6498 N N . ASP B 1 341 ? -50.092 -13.52 11.856 1 26.16 341 ASP B N 1
ATOM 6499 C CA . ASP B 1 341 ? -51.102 -12.825 12.649 1 26.16 341 ASP B CA 1
ATOM 6500 C C . ASP B 1 341 ? -50.503 -11.615 13.362 1 26.16 341 ASP B C 1
ATOM 6502 O O . ASP B 1 341 ? -51.144 -11.02 14.231 1 26.16 341 ASP B O 1
ATOM 6506 N N . SER B 1 342 ? -49.165 -11.515 13.603 1 25.82 342 SER B N 1
ATOM 6507 C CA . SER B 1 342 ? -49.134 -10.601 14.74 1 25.82 342 SER B CA 1
ATOM 6508 C C . SER B 1 342 ? -49.634 -9.214 14.349 1 25.82 342 SER B C 1
ATOM 6510 O O . SER B 1 342 ? -49.505 -8.805 13.194 1 25.82 342 SER B O 1
ATOM 6512 N N . SER B 1 343 ? -50.478 -8.536 15.149 1 27.62 343 SER B N 1
ATOM 6513 C CA . SER B 1 343 ? -51.06 -7.22 15.391 1 27.6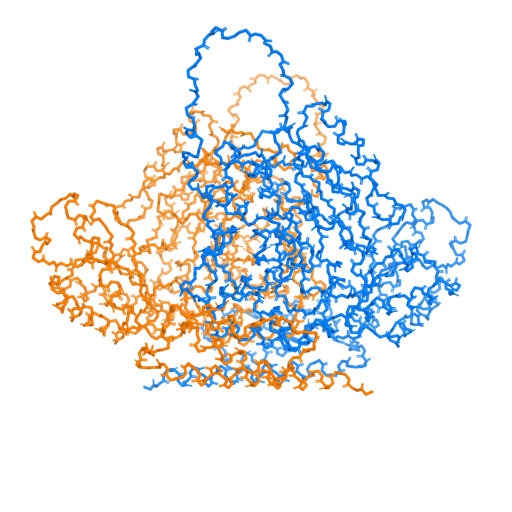2 343 SER B CA 1
ATOM 6514 C C . SER B 1 343 ? -50.041 -6.112 15.151 1 27.62 343 SER B C 1
ATOM 6516 O O . SER B 1 343 ? -48.833 -6.34 15.251 1 27.62 343 SER B O 1
ATOM 6518 N N . GLY B 1 344 ? -50.375 -4.966 14.491 1 28.89 344 GLY B N 1
ATOM 6519 C CA . GLY B 1 344 ? -50.094 -3.607 14.058 1 28.89 344 GLY B CA 1
ATOM 6520 C C . GLY B 1 344 ? -49.23 -2.835 15.038 1 28.89 344 GLY B C 1
ATOM 6521 O O . GLY B 1 344 ? -49.227 -1.603 15.034 1 28.89 344 GLY B O 1
ATOM 6522 N N . ASP B 1 345 ? -48.805 -3.421 16.196 1 28.94 345 ASP B N 1
ATOM 6523 C CA . ASP B 1 345 ? -48.334 -2.321 17.032 1 28.94 345 ASP B CA 1
ATOM 6524 C C . ASP B 1 345 ? -47.105 -1.653 16.419 1 28.94 345 ASP B C 1
ATOM 6526 O O . ASP B 1 345 ? -46.176 -2.334 15.98 1 28.94 345 ASP B O 1
ATOM 6530 N N . GLY B 1 346 ? -47.197 -0.555 15.635 1 31.29 346 GLY B N 1
ATOM 6531 C CA . GLY B 1 346 ? -46.435 0.594 15.172 1 31.29 346 GLY B CA 1
ATOM 6532 C C . GLY B 1 346 ? -45.232 0.903 16.043 1 31.29 346 GLY B C 1
ATOM 6533 O O . GLY B 1 346 ? -44.855 2.066 16.2 1 31.29 346 GLY B O 1
ATOM 6534 N N . GLY B 1 347 ? -44.827 -0.072 16.877 1 30.32 347 GLY B N 1
ATOM 6535 C CA . GLY B 1 347 ? -43.767 0.463 17.716 1 30.32 347 GLY B CA 1
ATOM 6536 C C . GLY B 1 347 ? -42.574 0.963 16.924 1 30.32 347 GLY B C 1
ATOM 6537 O O . GLY B 1 347 ? -42.405 0.608 15.756 1 30.32 347 GLY B O 1
ATOM 6538 N N . SER B 1 348 ? -42.022 2.146 17.243 1 31.32 348 SER B N 1
ATOM 6539 C CA . SER B 1 348 ? -40.857 2.902 16.793 1 31.32 348 SER B CA 1
ATOM 6540 C C . SER B 1 348 ? -39.683 1.978 16.489 1 31.32 348 SER B C 1
ATOM 6542 O O . SER B 1 348 ? -39.3 1.156 17.325 1 31.32 348 SER B O 1
ATOM 6544 N N . ALA B 1 349 ? -39.499 1.385 15.372 1 33.66 349 ALA B N 1
ATOM 6545 C CA . ALA B 1 349 ? -38.28 0.716 14.926 1 33.66 349 ALA B CA 1
ATOM 6546 C C . ALA B 1 349 ? -37.047 1.317 15.596 1 33.66 349 ALA B C 1
ATOM 6548 O O . ALA B 1 349 ? -36.635 2.431 15.266 1 33.66 349 ALA B O 1
ATOM 6549 N N . GLU B 1 350 ? -36.813 1.349 16.784 1 38.66 350 GLU B N 1
ATOM 6550 C CA . GLU B 1 350 ? -35.605 1.746 17.5 1 38.66 350 GLU B CA 1
ATOM 6551 C C . GLU B 1 350 ? -34.351 1.392 16.705 1 38.66 350 GLU B C 1
ATOM 6553 O O . GLU B 1 350 ? -34.153 0.234 16.332 1 38.66 350 GLU B O 1
ATOM 6558 N N . LYS B 1 351 ? -33.777 2.193 15.838 1 50.42 351 LYS B N 1
ATOM 6559 C CA . LYS B 1 351 ? -32.567 2.163 15.023 1 50.42 351 LYS B CA 1
ATOM 6560 C C . LYS B 1 351 ? -31.425 1.468 15.759 1 50.42 351 LYS B C 1
ATOM 6562 O O . LYS B 1 351 ? -30.859 2.023 16.703 1 50.42 351 LYS B O 1
ATOM 6567 N N . LYS B 1 352 ? -31.36 0.135 15.792 1 60.21 352 LYS B N 1
ATOM 6568 C CA . LYS B 1 352 ? -30.413 -0.762 16.449 1 60.21 352 LYS B CA 1
ATOM 6569 C C . LYS B 1 352 ? -28.976 -0.415 16.072 1 60.21 352 LYS B C 1
ATOM 6571 O O . LYS B 1 352 ? -28.666 -0.224 14.894 1 60.21 352 LYS B O 1
ATOM 6576 N N . ASP B 1 353 ? -28.199 0.027 17.075 1 84.08 353 ASP B N 1
ATOM 6577 C CA . ASP B 1 353 ? -26.766 0.299 17.024 1 84.08 353 ASP B CA 1
ATOM 6578 C C . ASP B 1 353 ? -25.997 -0.909 16.493 1 84.08 353 ASP B C 1
ATOM 6580 O O . ASP B 1 353 ? -26.031 -1.986 17.092 1 84.08 353 ASP B O 1
ATOM 6584 N N . TRP B 1 354 ? -25.449 -0.781 15.253 1 90.08 354 TRP B N 1
ATOM 6585 C CA . TRP B 1 354 ? -24.727 -1.881 14.623 1 90.08 354 TRP B CA 1
ATOM 6586 C C . TRP B 1 354 ? -23.673 -2.452 15.566 1 90.08 354 TRP B C 1
ATOM 6588 O O . TRP B 1 354 ? -23.272 -3.61 15.431 1 90.08 354 TRP B O 1
ATOM 6598 N N . ARG B 1 355 ? -23.237 -1.732 16.537 1 92.16 355 ARG B N 1
ATOM 6599 C CA . ARG B 1 355 ? -22.208 -2.138 17.489 1 92.16 355 ARG B CA 1
ATOM 6600 C C . ARG B 1 355 ? -22.702 -3.274 18.377 1 92.16 355 ARG B C 1
ATOM 6602 O O . ARG B 1 355 ? -21.901 -3.973 19.003 1 92.16 355 ARG B O 1
ATOM 6609 N N . GLN B 1 356 ? -23.984 -3.478 18.383 1 87.65 356 GLN B N 1
ATOM 6610 C CA . GLN B 1 356 ? -24.592 -4.522 19.201 1 87.65 356 GLN B CA 1
ATOM 6611 C C . GLN B 1 356 ? -25.202 -5.618 18.331 1 87.65 356 GLN B C 1
ATOM 6613 O O . GLN B 1 356 ? -25.96 -6.457 18.822 1 87.65 356 GLN B O 1
ATOM 6618 N N . SER B 1 357 ? -24.835 -5.554 17.085 1 87.77 357 SER B N 1
ATOM 6619 C CA . SER B 1 357 ? -25.388 -6.516 16.137 1 87.77 357 SER B CA 1
ATOM 6620 C C . SER B 1 357 ? -24.955 -7.938 16.475 1 87.77 357 SER B C 1
ATOM 6622 O O . SER B 1 357 ? -23.784 -8.181 16.776 1 87.77 357 SER B O 1
ATOM 6624 N N . LYS B 1 358 ? -25.782 -8.911 16.309 1 85.78 358 LYS B N 1
ATOM 6625 C CA . LYS B 1 358 ? -25.493 -10.322 16.554 1 85.78 358 LYS B CA 1
ATOM 6626 C C . LYS B 1 358 ? -24.583 -10.892 15.47 1 85.78 358 LYS B C 1
ATOM 6628 O O . LYS B 1 358 ? -23.981 -11.952 15.652 1 85.78 358 LYS B O 1
ATOM 6633 N N . LEU B 1 359 ? -24.501 -10.183 14.395 1 85.02 359 LEU B N 1
ATOM 6634 C CA . LEU B 1 359 ? -23.612 -10.61 13.321 1 85.02 359 LEU B CA 1
ATOM 6635 C C . LEU B 1 359 ? -22.166 -10.664 13.802 1 85.02 359 LEU B C 1
ATOM 6637 O O . LEU B 1 359 ? -21.379 -11.486 13.326 1 85.02 359 LEU B O 1
ATOM 6641 N N . LEU B 1 360 ? -21.831 -9.835 14.679 1 89.63 360 LEU B N 1
ATOM 6642 C CA . LEU B 1 360 ? -20.474 -9.779 15.209 1 89.63 360 LEU B CA 1
ATOM 6643 C C . LEU B 1 360 ? -20.134 -11.055 15.971 1 89.63 360 LEU B C 1
ATOM 6645 O O . LEU B 1 360 ? -18.969 -11.452 16.038 1 89.63 360 LEU B O 1
ATOM 6649 N N . ASP B 1 361 ? -21.149 -11.701 16.424 1 87.92 361 ASP B N 1
ATOM 6650 C CA . ASP B 1 361 ? -20.939 -12.911 17.213 1 87.92 361 ASP B CA 1
ATOM 6651 C C . ASP B 1 361 ? -20.636 -14.108 16.314 1 87.92 361 ASP B C 1
ATOM 6653 O O . ASP B 1 361 ? -20.181 -15.15 16.791 1 87.92 361 ASP B O 1
ATOM 6657 N N . THR B 1 362 ? -20.836 -13.971 15.031 1 85.61 362 THR B N 1
ATOM 6658 C CA . THR B 1 362 ? -20.586 -15.053 14.084 1 85.61 362 THR B CA 1
ATOM 6659 C C . THR B 1 362 ? -19.121 -15.073 13.66 1 85.61 362 THR B C 1
ATOM 6661 O O . THR B 1 362 ? -18.675 -16.009 12.992 1 85.61 362 THR B O 1
ATOM 6664 N N . VAL B 1 363 ? -18.458 -14.089 14.006 1 88.02 363 VAL B N 1
ATOM 6665 C CA . VAL B 1 363 ? -17.051 -13.967 13.64 1 88.02 363 VAL B CA 1
ATOM 6666 C C . VAL B 1 363 ? -16.202 -14.857 14.546 1 88.02 363 VAL B C 1
ATOM 6668 O O . VAL B 1 363 ? -16.43 -14.918 15.756 1 88.02 363 VAL B O 1
ATOM 6671 N N . PRO B 1 364 ? -15.241 -15.562 13.985 1 84.39 364 PRO B N 1
ATOM 6672 C CA . PRO B 1 364 ? -14.333 -16.34 14.832 1 84.39 364 PRO B CA 1
ATOM 6673 C C . PRO B 1 364 ? -13.587 -15.476 15.846 1 84.39 364 PRO B C 1
ATOM 6675 O O . PRO B 1 364 ? -13.531 -14.253 15.698 1 84.39 364 PRO B O 1
ATOM 6678 N N . ASP B 1 365 ? -13.072 -16.179 16.805 1 87.73 365 ASP B N 1
ATOM 6679 C CA . ASP B 1 365 ? -12.234 -15.488 17.78 1 87.73 365 ASP B CA 1
ATOM 6680 C C . ASP B 1 365 ? -11.11 -14.718 17.091 1 87.73 365 ASP B C 1
ATOM 6682 O O . ASP B 1 365 ? -10.262 -15.312 16.422 1 87.73 365 ASP B O 1
ATOM 6686 N N . VAL B 1 366 ? -11.16 -13.453 17.252 1 85.52 366 VAL B N 1
ATOM 6687 C CA . VAL B 1 366 ? -10.236 -12.571 16.547 1 85.52 366 VAL B CA 1
ATOM 6688 C C . VAL B 1 366 ? -8.798 -12.924 16.919 1 85.52 366 VAL B C 1
ATOM 6690 O O . VAL B 1 366 ? -7.87 -12.674 16.146 1 85.52 366 VAL B O 1
ATOM 6693 N N . ARG B 1 367 ? -8.624 -13.57 18.12 1 80.78 367 ARG B N 1
ATOM 6694 C CA . ARG B 1 367 ? -7.297 -13.975 18.572 1 80.78 367 ARG B CA 1
ATOM 6695 C C . ARG B 1 367 ? -6.776 -15.152 17.755 1 80.78 367 ARG B C 1
ATOM 6697 O O . ARG B 1 367 ? -5.567 -15.392 17.704 1 80.78 367 ARG B O 1
ATOM 6704 N N . ARG B 1 368 ? -7.664 -15.689 17.013 1 79.63 368 ARG B N 1
ATOM 6705 C CA . ARG B 1 368 ? -7.31 -16.887 16.259 1 79.63 368 ARG B CA 1
ATOM 6706 C C . ARG B 1 368 ? -7.216 -16.588 14.767 1 79.63 368 ARG B C 1
ATOM 6708 O O . ARG B 1 368 ? -6.906 -17.475 13.969 1 79.63 368 ARG B O 1
ATOM 6715 N N . ILE B 1 369 ? -7.486 -15.39 14.502 1 81.26 369 ILE B N 1
ATOM 6716 C CA . ILE B 1 369 ? -7.309 -15.011 13.104 1 81.26 369 ILE B CA 1
ATOM 6717 C C . ILE B 1 369 ? -5.826 -14.795 12.812 1 81.26 369 ILE B C 1
ATOM 6719 O O . ILE B 1 369 ? -5.243 -13.794 13.233 1 81.26 369 ILE B O 1
ATOM 6723 N N . ASN B 1 370 ? -5.264 -15.731 12.05 1 77.18 370 ASN B N 1
ATOM 6724 C CA . ASN B 1 370 ? -3.831 -15.643 11.789 1 77.18 370 ASN B CA 1
ATOM 6725 C C . ASN B 1 370 ? -3.548 -15.24 10.345 1 77.18 370 ASN B C 1
ATOM 6727 O O . ASN B 1 370 ? -2.448 -14.783 10.027 1 77.18 370 ASN B O 1
ATOM 6731 N N . ASP B 1 371 ? -4.524 -15.505 9.522 1 77.38 371 ASP B N 1
ATOM 6732 C CA . ASP B 1 371 ? -4.419 -14.979 8.165 1 77.38 371 ASP B CA 1
ATOM 6733 C C . ASP B 1 371 ? -4.923 -13.539 8.093 1 77.38 371 ASP B C 1
ATOM 6735 O O . ASP B 1 371 ? -6.106 -13.301 7.843 1 77.38 371 ASP B O 1
ATOM 6739 N N . LEU B 1 372 ? -4.048 -12.652 8.265 1 78.81 372 LEU B N 1
ATOM 6740 C CA . LEU B 1 372 ? -4.391 -11.248 8.458 1 78.81 372 LEU B CA 1
ATOM 6741 C C . LEU B 1 372 ? -4.962 -10.647 7.178 1 78.81 372 LEU B C 1
ATOM 6743 O O . LEU B 1 372 ? -5.575 -9.577 7.209 1 78.81 372 LEU B O 1
ATOM 6747 N N . ALA B 1 373 ? -4.753 -11.302 6.094 1 76.52 373 ALA B N 1
ATOM 6748 C CA . ALA B 1 373 ? -5.333 -10.849 4.833 1 76.52 373 ALA B CA 1
ATOM 6749 C C . ALA B 1 373 ? -6.857 -10.82 4.909 1 76.52 373 ALA B C 1
ATOM 6751 O O . ALA B 1 373 ? -7.508 -10.074 4.173 1 76.52 373 ALA B O 1
ATOM 6752 N N . SER B 1 374 ? -7.404 -11.592 5.804 1 78.02 374 SER B N 1
ATOM 6753 C CA . SER B 1 374 ? -8.854 -11.638 5.959 1 78.02 374 SER B CA 1
ATOM 6754 C C . SER B 1 374 ? -9.383 -10.359 6.6 1 78.02 374 SER B C 1
ATOM 6756 O O . SER B 1 374 ? -10.588 -10.102 6.583 1 78.02 374 SER B O 1
ATOM 6758 N N . LEU B 1 375 ? -8.475 -9.626 7.115 1 86.05 375 LEU B N 1
ATOM 6759 C CA . LEU B 1 375 ? -8.874 -8.404 7.804 1 86.05 375 LEU B CA 1
ATOM 6760 C C . LEU B 1 375 ? -8.695 -7.188 6.902 1 86.05 375 LEU B C 1
ATOM 6762 O O . LEU B 1 375 ? -9.03 -6.067 7.291 1 86.05 375 LEU B O 1
ATOM 6766 N N . THR B 1 376 ? -8.112 -7.386 5.689 1 83.95 376 THR B N 1
ATOM 6767 C CA . THR B 1 376 ? -7.793 -6.27 4.805 1 83.95 376 THR B CA 1
ATOM 6768 C C . THR B 1 376 ? -8.138 -6.611 3.358 1 83.95 376 THR B C 1
ATOM 6770 O O . THR B 1 376 ? -8.498 -7.749 3.052 1 83.95 376 THR B O 1
ATOM 6773 N N . ILE B 1 377 ? -8.045 -5.595 2.524 1 82.98 377 ILE B N 1
ATOM 6774 C CA . ILE B 1 377 ? -8.271 -5.822 1.101 1 82.98 377 ILE B CA 1
ATOM 6775 C C . ILE B 1 377 ? -6.943 -6.12 0.409 1 82.98 377 ILE B C 1
ATOM 6777 O O . ILE B 1 377 ? -6.91 -6.394 -0.793 1 82.98 377 ILE B O 1
ATOM 6781 N N . GLN B 1 378 ? -5.904 -6.155 1.18 1 78.86 378 GLN B N 1
ATOM 6782 C CA . GLN B 1 378 ? -4.574 -6.408 0.636 1 78.86 378 GLN B CA 1
ATOM 6783 C C . GLN B 1 378 ? -4.301 -7.905 0.524 1 78.86 378 GLN B C 1
ATOM 6785 O O . GLN B 1 378 ? -4.832 -8.698 1.304 1 78.86 378 GLN B O 1
ATOM 6790 N N . CYS B 1 379 ? -3.477 -8.296 -0.484 1 81.66 379 CYS B N 1
ATOM 6791 C CA . CYS B 1 379 ? -2.958 -9.657 -0.569 1 81.66 379 CYS B CA 1
ATOM 6792 C C . CYS B 1 379 ? -1.464 -9.691 -0.271 1 81.66 379 CYS B C 1
ATOM 6794 O O . CYS B 1 379 ? -1.06 -9.75 0.892 1 81.66 379 CYS B O 1
ATOM 6796 N N . SER B 1 380 ? -0.672 -9.315 -1.232 1 82.29 380 SER B N 1
ATOM 6797 C CA . SER B 1 380 ? 0.755 -9.202 -0.953 1 82.29 380 SER B CA 1
ATOM 6798 C C . SER B 1 380 ? 1.054 -7.986 -0.082 1 82.29 380 SER B C 1
ATOM 6800 O O . SER B 1 380 ? 0.652 -6.868 -0.409 1 82.29 380 SER B O 1
ATOM 6802 N N . ARG B 1 381 ? 1.661 -8.298 1.028 1 87.67 381 ARG B N 1
ATOM 6803 C CA . ARG B 1 381 ? 1.98 -7.202 1.937 1 87.67 381 ARG B CA 1
ATOM 6804 C C . ARG B 1 381 ? 3.285 -7.47 2.681 1 87.67 381 ARG B C 1
ATOM 6806 O O . ARG B 1 381 ? 3.611 -8.622 2.976 1 87.67 381 ARG B O 1
ATOM 6813 N N . ARG B 1 382 ? 3.884 -6.448 2.928 1 90.46 382 ARG B N 1
ATOM 6814 C CA . ARG B 1 382 ? 5.067 -6.492 3.782 1 90.46 382 ARG B CA 1
ATOM 6815 C C . ARG B 1 382 ? 4.684 -6.404 5.255 1 90.46 382 ARG B C 1
ATOM 6817 O O . ARG B 1 382 ? 3.672 -5.791 5.603 1 90.46 382 ARG B O 1
ATOM 6824 N N . HIS B 1 383 ? 5.446 -7.048 6.13 1 92.4 383 HIS B N 1
ATOM 6825 C CA . HIS B 1 383 ? 5.18 -7.003 7.563 1 92.4 383 HIS B CA 1
ATOM 6826 C C . HIS B 1 383 ? 5.75 -5.735 8.19 1 92.4 383 HIS B C 1
ATOM 6828 O O . HIS B 1 383 ? 6.574 -5.806 9.105 1 92.4 383 HIS B O 1
ATOM 6834 N N . ASP B 1 384 ? 5.201 -4.671 7.831 1 95.17 384 ASP B N 1
ATOM 6835 C CA . ASP B 1 384 ? 5.753 -3.374 8.212 1 95.17 384 ASP B CA 1
ATOM 6836 C C . ASP B 1 384 ? 5.563 -3.113 9.704 1 95.17 384 ASP B C 1
ATOM 6838 O O . ASP B 1 384 ? 6.217 -2.237 10.275 1 95.17 384 ASP B O 1
ATOM 6842 N N . ALA B 1 385 ? 4.677 -3.88 10.358 1 95.56 385 ALA B N 1
ATOM 6843 C CA . ALA B 1 385 ? 4.517 -3.751 11.804 1 95.56 385 ALA B CA 1
ATOM 6844 C C . ALA B 1 385 ? 5.824 -4.06 12.53 1 95.56 385 ALA B C 1
ATOM 6846 O O . ALA B 1 385 ? 6.06 -3.565 13.634 1 95.56 385 ALA B O 1
ATOM 6847 N N . THR B 1 386 ? 6.649 -4.859 11.908 1 95.4 386 THR B N 1
ATOM 6848 C CA . THR B 1 386 ? 7.926 -5.227 12.508 1 95.4 386 THR B CA 1
ATOM 6849 C C . THR B 1 386 ? 8.828 -4.005 12.654 1 95.4 386 THR B C 1
ATOM 6851 O O . THR B 1 386 ? 9.582 -3.896 13.623 1 95.4 386 THR B O 1
ATOM 6854 N N . LYS B 1 387 ? 8.748 -3.075 11.722 1 97.54 387 LYS B N 1
ATOM 6855 C CA . LYS B 1 387 ? 9.514 -1.837 11.834 1 97.54 387 LYS B CA 1
ATOM 6856 C C . LYS B 1 387 ? 9.124 -1.059 13.087 1 97.54 387 LYS B C 1
ATOM 6858 O O . LYS B 1 387 ? 9.99 -0.59 13.828 1 97.54 387 LYS B O 1
ATOM 6863 N N . MET B 1 388 ? 7.813 -0.946 13.257 1 97.39 388 MET B N 1
ATOM 6864 C CA . MET B 1 388 ? 7.319 -0.249 14.441 1 97.39 388 MET B CA 1
ATOM 6865 C C . MET B 1 388 ? 7.685 -1.008 15.712 1 97.39 388 MET B C 1
ATOM 6867 O O . MET B 1 388 ? 8.063 -0.401 16.716 1 97.39 388 MET B O 1
ATOM 6871 N N . PHE B 1 389 ? 7.562 -2.313 15.68 1 95.42 389 PHE B N 1
ATOM 6872 C CA . PHE B 1 389 ? 7.876 -3.163 16.823 1 95.42 389 PHE B CA 1
ATOM 6873 C C . PHE B 1 389 ? 9.322 -2.966 17.262 1 95.42 389 PHE B C 1
ATOM 6875 O O . PHE B 1 389 ? 9.591 -2.723 18.441 1 95.42 389 PHE B O 1
ATOM 6882 N N . LEU B 1 390 ? 10.25 -3.026 16.331 1 96.53 390 LEU B N 1
ATOM 6883 C CA . LEU B 1 390 ? 11.668 -2.943 16.662 1 96.53 390 LEU B CA 1
ATOM 6884 C C . LEU B 1 390 ? 12.053 -1.518 17.047 1 96.53 390 LEU B C 1
ATOM 6886 O O . LEU B 1 390 ? 12.924 -1.313 17.895 1 96.53 390 LEU B O 1
ATOM 6890 N N . HIS B 1 391 ? 11.411 -0.536 16.43 1 96.94 391 HIS B N 1
ATOM 6891 C CA . HIS B 1 391 ? 11.573 0.857 16.833 1 96.94 391 HIS B CA 1
ATOM 6892 C C . HIS B 1 391 ? 11.159 1.061 18.287 1 96.94 391 HIS B C 1
ATOM 6894 O O . HIS B 1 391 ? 11.887 1.685 19.062 1 96.94 391 HIS B O 1
ATOM 6900 N N . TRP B 1 392 ? 10.022 0.543 18.617 1 96.78 392 TRP B N 1
ATOM 6901 C CA . TRP B 1 392 ? 9.455 0.679 19.955 1 96.78 392 TRP B CA 1
ATOM 6902 C C . TRP B 1 392 ? 10.288 -0.086 20.978 1 96.78 392 TRP B C 1
ATOM 6904 O O . TRP B 1 392 ? 10.548 0.415 22.075 1 96.78 392 TRP B O 1
ATOM 6914 N N . LEU B 1 393 ? 10.674 -1.251 20.625 1 94.57 393 LEU B N 1
ATOM 6915 C CA . LEU B 1 393 ? 11.528 -2.056 21.491 1 94.57 393 LEU B CA 1
ATOM 6916 C C . LEU B 1 393 ? 12.844 -1.339 21.775 1 94.57 393 LEU B C 1
ATOM 6918 O O . LEU B 1 393 ? 13.342 -1.372 22.903 1 94.57 393 LEU B O 1
ATOM 6922 N N . TYR B 1 394 ? 13.396 -0.692 20.817 1 95.81 394 TYR B N 1
ATOM 6923 C CA . TYR B 1 394 ? 14.701 -0.044 20.891 1 95.81 394 TYR B CA 1
ATOM 6924 C C . TYR B 1 394 ? 14.64 1.208 21.758 1 95.81 394 TYR B C 1
ATOM 6926 O O . TYR B 1 394 ? 15.477 1.398 22.644 1 95.81 394 TYR B O 1
ATOM 6934 N N . TYR B 1 395 ? 13.625 2.057 21.59 1 96.05 395 TYR B N 1
ATOM 6935 C CA . TYR B 1 395 ? 13.577 3.357 22.249 1 96.05 395 TYR B CA 1
ATOM 6936 C C . TYR B 1 395 ? 12.709 3.303 23.5 1 96.05 395 TYR B C 1
ATOM 6938 O O . TYR B 1 395 ? 12.824 4.159 24.381 1 96.05 395 TYR B O 1
ATOM 6946 N N . GLY B 1 396 ? 11.779 2.296 23.547 1 96.01 396 GLY B N 1
ATOM 6947 C CA . GLY B 1 396 ? 10.795 2.276 24.618 1 96.01 396 GLY B CA 1
ATOM 6948 C C . GLY B 1 396 ? 9.763 3.383 24.501 1 96.01 396 GLY B C 1
ATOM 6949 O O . GLY B 1 396 ? 9.913 4.294 23.685 1 96.01 396 GLY B O 1
ATOM 6950 N N . THR B 1 397 ? 8.755 3.283 25.303 1 96.93 397 THR B N 1
ATOM 6951 C CA . THR B 1 397 ? 7.684 4.273 25.286 1 96.93 397 THR B CA 1
ATOM 6952 C C . THR B 1 397 ? 8.213 5.649 25.68 1 96.93 397 THR B C 1
ATOM 6954 O O . THR B 1 397 ? 7.851 6.658 25.07 1 96.93 397 THR B O 1
ATOM 6957 N N . ALA B 1 398 ? 9.067 5.703 26.623 1 97.12 398 ALA B N 1
ATOM 6958 C CA . ALA B 1 398 ? 9.609 6.969 27.109 1 97.12 398 ALA B CA 1
ATOM 6959 C C . ALA B 1 398 ? 10.497 7.627 26.056 1 97.12 398 ALA B C 1
ATOM 6961 O O . ALA B 1 398 ? 10.513 8.853 25.926 1 97.12 398 ALA B O 1
ATOM 6962 N N . GLY B 1 399 ? 11.323 6.802 25.396 1 97 399 GLY B N 1
ATOM 6963 C CA . GLY B 1 399 ? 12.159 7.342 24.336 1 97 399 GLY B CA 1
ATOM 6964 C C . GLY B 1 399 ? 11.361 7.95 23.198 1 97 399 GLY B C 1
ATOM 6965 O O . GLY B 1 399 ? 11.706 9.02 22.693 1 97 399 GLY B O 1
ATOM 6966 N N . ILE B 1 400 ? 10.304 7.32 22.833 1 97.71 400 ILE B N 1
ATOM 6967 C CA . ILE B 1 400 ? 9.433 7.838 21.784 1 97.71 400 ILE B CA 1
ATOM 6968 C C . ILE B 1 400 ? 8.74 9.109 22.269 1 97.71 400 ILE B C 1
ATOM 6970 O O . ILE B 1 400 ? 8.641 10.091 21.528 1 97.71 400 ILE B O 1
ATOM 6974 N N . ALA B 1 401 ? 8.294 9.085 23.5 1 97.99 401 ALA B N 1
ATOM 6975 C CA . ALA B 1 401 ? 7.654 10.258 24.091 1 97.99 401 ALA B CA 1
ATOM 6976 C C . ALA B 1 401 ? 8.575 11.473 24.033 1 97.99 401 ALA B C 1
ATOM 6978 O O . ALA B 1 401 ? 8.138 12.576 23.698 1 97.99 401 ALA B O 1
ATOM 6979 N N . ARG B 1 402 ? 9.823 11.299 24.346 1 97.14 402 ARG B N 1
ATOM 6980 C CA . ARG B 1 402 ? 10.791 12.391 24.348 1 97.14 402 ARG B CA 1
ATOM 6981 C C . ARG B 1 402 ? 10.933 12.999 22.956 1 97.14 402 ARG B C 1
ATOM 6983 O O . ARG B 1 402 ? 11.075 14.215 22.816 1 97.14 402 ARG B O 1
ATOM 6990 N N . GLU B 1 403 ? 10.912 12.163 21.987 1 95.44 403 GLU B N 1
ATOM 6991 C CA . GLU B 1 403 ? 11.04 12.642 20.614 1 95.44 403 GLU B CA 1
ATOM 6992 C C . GLU B 1 403 ? 9.817 13.454 20.196 1 95.44 403 GLU B C 1
ATOM 6994 O O . GLU B 1 403 ? 9.949 14.497 19.552 1 95.44 403 GLU B O 1
ATOM 6999 N N . VAL B 1 404 ? 8.647 12.99 20.558 1 97.07 404 VAL B N 1
ATOM 7000 C CA . VAL B 1 404 ? 7.408 13.698 20.254 1 97.07 404 VAL B CA 1
ATOM 7001 C C . VAL B 1 404 ? 7.384 15.037 20.988 1 97.07 404 VAL B C 1
ATOM 7003 O O . VAL B 1 404 ? 7.054 16.069 20.399 1 97.07 404 VAL B O 1
ATOM 7006 N N . GLU B 1 405 ? 7.781 15.027 22.243 1 97.5 405 GLU B N 1
ATOM 7007 C CA . GLU B 1 405 ? 7.806 16.236 23.061 1 97.5 405 GLU B CA 1
ATOM 7008 C C . GLU B 1 405 ? 8.822 17.242 22.528 1 97.5 405 GLU B C 1
ATOM 7010 O O . GLU B 1 405 ? 8.606 18.453 22.612 1 97.5 405 GLU B O 1
ATOM 7015 N N . GLN B 1 406 ? 9.895 16.737 21.989 1 96.01 406 GLN B N 1
ATOM 7016 C CA . GLN B 1 406 ? 10.894 17.626 21.404 1 96.01 406 GLN B CA 1
ATOM 7017 C C . GLN B 1 406 ? 10.322 18.386 20.21 1 96.01 406 GLN B C 1
ATOM 7019 O O . GLN B 1 406 ? 10.585 19.579 20.045 1 96.01 406 GLN B O 1
ATOM 7024 N N . ALA B 1 407 ? 9.612 17.707 19.393 1 95.81 407 ALA B N 1
ATOM 7025 C CA . ALA B 1 407 ? 8.98 18.363 18.251 1 95.81 407 ALA B CA 1
ATOM 7026 C C . ALA B 1 407 ? 8.044 19.478 18.708 1 95.81 407 ALA B C 1
ATOM 7028 O O . ALA B 1 407 ? 8.063 20.579 18.152 1 95.81 407 ALA B O 1
ATOM 7029 N N . VAL B 1 408 ? 7.27 19.23 19.746 1 96.88 408 VAL B N 1
ATOM 7030 C CA . VAL B 1 408 ? 6.297 20.186 20.266 1 96.88 408 VAL B CA 1
ATOM 7031 C C . VAL B 1 408 ? 7.023 21.355 20.927 1 96.88 408 VAL B C 1
ATOM 7033 O O . VAL B 1 408 ? 6.652 22.514 20.732 1 96.88 408 VAL B O 1
ATOM 7036 N N . ASP B 1 409 ? 8.037 21.033 21.657 1 97.04 409 ASP B N 1
ATOM 7037 C CA . ASP B 1 409 ? 8.809 22.067 22.339 1 97.04 409 ASP B CA 1
ATOM 7038 C C . ASP B 1 409 ? 9.468 23.012 21.336 1 97.04 409 ASP B C 1
ATOM 7040 O O . ASP B 1 409 ? 9.46 24.23 21.525 1 97.04 409 ASP B O 1
ATOM 7044 N N . SER B 1 410 ? 10.047 22.44 20.315 1 96.99 410 SER B N 1
ATOM 7045 C CA . SER B 1 410 ? 10.679 23.248 19.278 1 96.99 410 SER B CA 1
ATOM 7046 C C . SER B 1 410 ? 9.657 24.122 18.558 1 96.99 410 SER B C 1
ATOM 7048 O O . SER B 1 410 ? 9.939 25.278 18.235 1 96.99 410 SER B O 1
ATOM 7050 N N . SER B 1 411 ? 8.519 23.567 18.315 1 97.17 411 SER B N 1
ATOM 7051 C CA . SER B 1 411 ? 7.469 24.33 17.647 1 97.17 411 SER B CA 1
ATOM 7052 C C . SER B 1 411 ? 6.974 25.474 18.525 1 97.17 411 SER B C 1
ATOM 7054 O O . SER B 1 411 ? 6.685 26.565 18.027 1 97.17 411 SER B O 1
ATOM 7056 N N . LYS B 1 412 ? 6.845 25.268 19.801 1 97.55 412 LYS B N 1
ATOM 7057 C CA . LYS B 1 412 ? 6.446 26.325 20.725 1 97.55 412 LYS B CA 1
ATOM 7058 C C . LYS B 1 412 ? 7.484 27.442 20.764 1 97.55 412 LYS B C 1
ATOM 7060 O O . LYS B 1 412 ? 7.132 28.624 20.781 1 97.55 412 LYS B O 1
ATOM 7065 N N . HIS B 1 413 ? 8.711 27.032 20.804 1 98.13 413 HIS B N 1
ATOM 7066 C CA . HIS B 1 413 ? 9.785 28.019 20.781 1 98.13 413 HIS B CA 1
ATOM 7067 C C . HIS B 1 413 ? 9.748 28.843 19.499 1 98.13 413 HIS B C 1
ATOM 7069 O O . HIS B 1 413 ? 9.881 30.069 19.539 1 98.13 413 HIS B O 1
ATOM 7075 N N . LEU B 1 414 ? 9.585 28.177 18.385 1 98.31 414 LEU B N 1
ATOM 7076 C CA . LEU B 1 414 ? 9.472 28.862 17.102 1 98.31 414 LEU B CA 1
ATOM 7077 C C . LEU B 1 414 ? 8.298 29.836 17.107 1 98.31 414 LEU B C 1
ATOM 7079 O O . LEU B 1 414 ? 8.424 30.969 16.638 1 98.31 414 LEU B O 1
ATOM 7083 N N . ALA B 1 415 ? 7.166 29.386 17.615 1 98.17 415 ALA B N 1
ATOM 7084 C CA . ALA B 1 415 ? 5.974 30.227 17.678 1 98.17 415 ALA B CA 1
ATOM 7085 C C . ALA B 1 415 ? 6.232 31.482 18.507 1 98.17 415 ALA B C 1
ATOM 7087 O O . ALA B 1 415 ? 5.768 32.57 18.158 1 98.17 415 ALA B O 1
ATOM 7088 N N . CYS B 1 416 ? 6.95 31.336 19.532 1 97.95 416 CYS B N 1
ATOM 7089 C CA . CYS B 1 416 ? 7.282 32.475 20.38 1 97.95 416 CYS B CA 1
ATOM 7090 C C . CYS B 1 416 ? 8.183 33.459 19.644 1 97.95 416 CYS B C 1
ATOM 7092 O O . CYS B 1 416 ? 7.979 34.672 19.722 1 97.95 416 CYS B O 1
ATOM 7094 N N . LEU B 1 417 ? 9.171 32.934 18.961 1 98.19 417 LEU B N 1
ATOM 7095 C CA . LEU B 1 417 ? 10.063 33.788 18.185 1 98.19 417 LEU B CA 1
ATOM 7096 C C . LEU B 1 417 ? 9.285 34.574 17.135 1 98.19 417 LEU B C 1
ATOM 7098 O O . LEU B 1 417 ? 9.526 35.768 16.942 1 98.19 417 LEU B O 1
ATOM 7102 N N . VAL B 1 418 ? 8.339 33.936 16.491 1 98.05 418 VAL B N 1
ATOM 7103 C CA . VAL B 1 418 ? 7.535 34.549 15.439 1 98.05 418 VAL B CA 1
ATOM 7104 C C . VAL B 1 418 ? 6.587 35.58 16.048 1 98.05 418 VAL B C 1
ATOM 7106 O O . VAL B 1 418 ? 6.468 36.698 15.541 1 98.05 418 VAL B O 1
ATOM 7109 N N . ARG B 1 419 ? 5.911 35.198 17.1 1 97.22 419 ARG B N 1
ATOM 7110 C CA . ARG B 1 419 ? 4.945 36.059 17.775 1 97.22 419 ARG B CA 1
ATOM 7111 C C . ARG B 1 419 ? 5.599 37.354 18.243 1 97.22 419 ARG B C 1
ATOM 7113 O O . ARG B 1 419 ? 4.988 38.423 18.178 1 97.22 419 ARG B O 1
ATOM 7120 N N . ASP B 1 420 ? 6.822 37.28 18.621 1 96.87 420 ASP B N 1
ATOM 7121 C CA . ASP B 1 420 ? 7.484 38.402 19.28 1 96.87 420 ASP B CA 1
ATOM 7122 C C . ASP B 1 420 ? 8.293 39.226 18.281 1 96.87 420 ASP B C 1
ATOM 7124 O O . ASP B 1 420 ? 8.849 40.268 18.634 1 96.87 420 ASP B O 1
ATOM 7128 N N . HIS B 1 421 ? 8.38 38.802 17.109 1 96.66 421 HIS B N 1
ATOM 7129 C CA . HIS B 1 421 ? 9.153 39.538 16.114 1 96.66 421 HIS B CA 1
ATOM 7130 C C . HIS B 1 421 ? 8.27 40.514 15.344 1 96.66 421 HIS B C 1
ATOM 7132 O O . HIS B 1 421 ? 7.16 40.165 14.936 1 96.66 421 HIS B O 1
ATOM 7138 N N . PRO B 1 422 ? 8.759 41.696 15.052 1 95.32 422 PRO B N 1
ATOM 7139 C CA . PRO B 1 422 ? 7.93 42.719 14.409 1 95.32 422 PRO B CA 1
ATOM 7140 C C . PRO B 1 422 ? 7.655 42.416 12.938 1 95.32 422 PRO B C 1
ATOM 7142 O O . PRO B 1 422 ? 6.716 42.965 12.355 1 95.32 422 PRO B O 1
ATOM 7145 N N . ARG B 1 423 ? 8.393 41.492 12.358 1 96.24 423 ARG B N 1
ATOM 7146 C CA . ARG B 1 423 ? 8.271 41.228 10.928 1 96.24 423 ARG B CA 1
ATOM 7147 C C . ARG B 1 423 ? 7.329 40.058 10.665 1 96.24 423 ARG B C 1
ATOM 7149 O O . ARG B 1 423 ? 7.076 39.704 9.512 1 96.24 423 ARG B O 1
ATOM 7156 N N . PHE B 1 424 ? 6.847 39.475 11.68 1 97.17 424 PHE B N 1
ATOM 7157 C CA . PHE B 1 424 ? 6.003 38.301 11.492 1 97.17 424 PHE B CA 1
ATOM 7158 C C . PHE B 1 424 ? 4.662 38.479 12.193 1 97.17 424 PHE B C 1
ATOM 7160 O O . PHE B 1 424 ? 4.555 39.245 13.153 1 97.17 424 PHE B O 1
ATOM 7167 N N . GLU B 1 425 ? 3.644 37.86 11.668 1 96.09 425 GLU B N 1
ATOM 7168 C CA . GLU B 1 425 ? 2.333 37.729 12.297 1 96.09 425 GLU B CA 1
ATOM 7169 C C . GLU B 1 425 ? 1.948 36.263 12.471 1 96.09 425 GLU B C 1
ATOM 7171 O O . GLU B 1 425 ? 1.665 35.569 11.492 1 96.09 425 GLU B O 1
ATOM 7176 N N . LEU B 1 426 ? 1.988 35.823 13.693 1 96.96 426 LEU B N 1
ATOM 7177 C CA . LEU B 1 426 ? 1.603 34.451 14.007 1 96.96 426 LEU B CA 1
ATOM 7178 C C . LEU B 1 426 ? 0.115 34.233 13.756 1 96.96 426 LEU B C 1
ATOM 7180 O O . LEU B 1 426 ? -0.708 35.086 14.096 1 96.96 426 LEU B O 1
ATOM 7184 N N . ILE B 1 427 ? -0.27 33.144 13.175 1 95.89 427 ILE B N 1
ATOM 7185 C CA . ILE B 1 427 ? -1.664 32.892 12.827 1 95.89 427 ILE B CA 1
ATOM 7186 C C . ILE B 1 427 ? -2.352 32.142 13.966 1 95.89 427 ILE B C 1
ATOM 7188 O O . ILE B 1 427 ? -3.452 32.511 14.385 1 95.89 427 ILE B O 1
ATOM 7192 N N . TRP B 1 428 ? -1.784 31.011 14.406 1 95.47 428 TRP B N 1
ATOM 7193 C CA . TRP B 1 428 ? -2.343 30.226 15.502 1 95.47 428 TRP B CA 1
ATOM 7194 C C . TRP B 1 428 ? -1.375 30.168 16.679 1 95.47 428 TRP B C 1
ATOM 7196 O O . TRP B 1 428 ? -0.162 30.05 16.488 1 95.47 428 TRP B O 1
ATOM 7206 N N . GLN B 1 429 ? -1.921 30.173 17.884 1 94.55 429 GLN B N 1
ATOM 7207 C CA . GLN B 1 429 ? -1.109 30.124 19.095 1 94.55 429 GLN B CA 1
ATOM 7208 C C . GLN B 1 429 ? -0.581 28.714 19.347 1 94.55 429 GLN B C 1
ATOM 7210 O O . GLN B 1 429 ? -1.215 27.73 18.96 1 94.55 429 GLN B O 1
ATOM 7215 N N . PRO B 1 430 ? 0.585 28.638 19.982 1 90.85 430 PRO B N 1
ATOM 7216 C CA . PRO B 1 430 ? 1.235 27.34 20.177 1 90.85 430 PRO B CA 1
ATOM 7217 C C . PRO B 1 430 ? 0.389 26.373 21.001 1 90.85 430 PRO B C 1
ATOM 7219 O O . PRO B 1 430 ? 0.563 25.156 20.903 1 90.85 430 PRO B O 1
ATOM 7222 N N . GLU B 1 431 ? -0.503 26.859 21.789 1 88.61 431 GLU B N 1
ATOM 7223 C CA . GLU B 1 431 ? -1.359 26.012 22.616 1 88.61 431 GLU B CA 1
ATOM 7224 C C . GLU B 1 431 ? -2.477 25.384 21.79 1 88.61 431 GLU B C 1
ATOM 7226 O O . GLU B 1 431 ? -3.113 24.423 22.226 1 88.61 431 GLU B O 1
ATOM 7231 N N . GLU B 1 432 ? -2.606 25.867 20.564 1 87.34 432 GLU B N 1
ATOM 7232 C CA . GLU B 1 432 ? -3.752 25.473 19.751 1 87.34 432 GLU B CA 1
ATOM 7233 C C . GLU B 1 432 ? -3.352 24.449 18.692 1 87.34 432 GLU B C 1
ATOM 7235 O O . GLU B 1 432 ? -4.211 23.792 18.101 1 87.34 432 GLU B O 1
ATOM 7240 N N . VAL B 1 433 ? -2.073 24.369 18.504 1 89.05 433 VAL B N 1
ATOM 7241 C CA . VAL B 1 433 ? -1.665 23.59 17.34 1 89.05 433 VAL B CA 1
ATOM 7242 C C . VAL B 1 433 ? -0.509 22.665 17.715 1 89.05 433 VAL B C 1
ATOM 7244 O O . VAL B 1 433 ? 0.188 22.903 18.705 1 89.05 433 VAL B O 1
ATOM 7247 N N . PHE B 1 434 ? -0.365 21.603 16.906 1 93.64 434 PHE B N 1
ATOM 7248 C CA . PHE B 1 434 ? 0.588 20.533 17.178 1 93.64 434 PHE B CA 1
ATOM 7249 C C . PHE B 1 434 ? 1.764 20.597 16.211 1 93.64 434 PHE B C 1
ATOM 7251 O O . PHE B 1 434 ? 1.601 20.369 15.01 1 93.64 434 PHE B O 1
ATOM 7258 N N . ALA B 1 435 ? 2.955 20.92 16.697 1 95.47 435 ALA B N 1
ATOM 7259 C CA . ALA B 1 435 ? 4.27 20.755 16.084 1 95.47 435 ALA B CA 1
ATOM 7260 C C . ALA B 1 435 ? 4.369 21.539 14.779 1 95.47 435 ALA B C 1
ATOM 7262 O O . ALA B 1 435 ? 5.191 21.22 13.916 1 95.47 435 ALA B O 1
ATOM 7263 N N . GLN B 1 436 ? 3.494 22.474 14.577 1 95.49 436 GLN B N 1
ATOM 7264 C CA . GLN B 1 436 ? 3.503 23.286 13.365 1 95.49 436 GLN B CA 1
ATOM 7265 C C . GLN B 1 436 ? 3.316 24.765 13.693 1 95.49 436 GLN B C 1
ATOM 7267 O O . GLN B 1 436 ? 2.606 25.112 14.639 1 95.49 436 GLN B O 1
ATOM 7272 N N . VAL B 1 437 ? 3.96 25.629 12.913 1 97.33 437 VAL B N 1
ATOM 7273 C CA . VAL B 1 437 ? 3.868 27.074 13.095 1 97.33 437 VAL B CA 1
ATOM 7274 C C . VAL B 1 437 ? 3.567 27.745 11.757 1 97.33 437 VAL B C 1
ATOM 7276 O O . VAL B 1 437 ? 4.281 27.534 10.775 1 97.33 437 VAL B O 1
ATOM 7279 N N . CYS B 1 438 ? 2.481 28.495 11.7 1 96.95 438 CYS B N 1
ATOM 7280 C CA . CYS B 1 438 ? 2.038 29.206 10.506 1 96.95 438 CYS B CA 1
ATOM 7281 C C . CYS B 1 438 ? 2.048 30.713 10.733 1 96.95 438 CYS B C 1
ATOM 7283 O O . CYS B 1 438 ? 1.625 31.189 11.788 1 96.95 438 CYS B O 1
ATOM 7285 N N . PHE B 1 439 ? 2.539 31.497 9.74 1 97.37 439 PHE B N 1
ATOM 7286 C CA . PHE B 1 439 ? 2.667 32.932 9.968 1 97.37 439 PHE B CA 1
ATOM 7287 C C . PHE B 1 439 ? 2.763 33.684 8.647 1 97.37 439 PHE B C 1
ATOM 7289 O O . PHE B 1 439 ? 3.046 33.087 7.606 1 97.37 439 PHE B O 1
ATOM 7296 N N . TYR B 1 440 ? 2.473 34.938 8.706 1 96.83 440 TYR B N 1
ATOM 7297 C CA . TYR B 1 440 ? 2.64 35.879 7.605 1 96.83 440 TYR B CA 1
ATOM 7298 C C . TYR B 1 440 ? 3.89 36.73 7.798 1 96.83 440 TYR B C 1
ATOM 7300 O O . TYR B 1 440 ? 4.39 36.864 8.918 1 96.83 440 TYR B O 1
ATOM 7308 N N . TRP B 1 441 ? 4.395 37.184 6.679 1 96.49 441 TRP B N 1
ATOM 7309 C CA . TRP B 1 441 ? 5.37 38.269 6.707 1 96.49 441 TRP B CA 1
ATOM 7310 C C . TRP B 1 441 ? 4.677 39.619 6.866 1 96.49 441 TRP B C 1
ATOM 7312 O O . TRP B 1 441 ? 3.767 39.95 6.103 1 96.49 441 TRP B O 1
ATOM 7322 N N . LYS B 1 442 ? 5.143 40.327 7.848 1 92.86 442 LYS B N 1
ATOM 7323 C CA . LYS B 1 442 ? 4.609 41.666 8.081 1 92.86 442 LYS B CA 1
ATOM 7324 C C . LYS B 1 442 ? 5.541 42.735 7.519 1 92.86 442 LYS B C 1
ATOM 7326 O O . LYS B 1 442 ? 6.752 42.695 7.75 1 92.86 442 LYS B O 1
ATOM 7331 N N . SER B 1 443 ? 4.95 43.521 6.704 1 85.16 443 SER B N 1
ATOM 7332 C CA . SER B 1 443 ? 5.714 44.638 6.157 1 85.16 443 SER B CA 1
ATOM 7333 C C . SER B 1 443 ? 4.895 45.924 6.163 1 85.16 443 SER B C 1
ATOM 7335 O O . SER B 1 443 ? 3.731 45.923 6.568 1 85.16 443 SER B O 1
ATOM 7337 N N . ALA B 1 444 ? 5.598 47.035 5.677 1 81.8 444 ALA B N 1
ATOM 7338 C CA . ALA B 1 444 ? 4.914 48.315 5.518 1 81.8 444 ALA B CA 1
ATOM 7339 C C . ALA B 1 444 ? 3.768 48.204 4.516 1 81.8 444 ALA B C 1
ATOM 7341 O O . ALA B 1 444 ? 2.761 48.906 4.635 1 81.8 444 ALA B O 1
ATOM 7342 N N . SER B 1 445 ? 3.941 47.253 3.652 1 82.31 445 SER B N 1
ATOM 7343 C CA . SER B 1 445 ? 2.95 47.087 2.594 1 82.31 445 SER B CA 1
ATOM 7344 C C . SER B 1 445 ? 1.687 46.414 3.119 1 82.31 445 SER B C 1
ATOM 7346 O O . SER B 1 445 ? 0.645 46.435 2.46 1 82.31 445 SER B O 1
ATOM 7348 N N . THR B 1 446 ? 1.81 45.776 4.235 1 87.45 446 THR B N 1
ATOM 7349 C CA . THR B 1 446 ? 0.649 45.066 4.759 1 87.45 446 THR B CA 1
ATOM 7350 C C . THR B 1 446 ? -0.103 45.929 5.768 1 87.45 446 THR B C 1
ATOM 7352 O O . THR B 1 446 ? -1.252 45.638 6.108 1 87.45 446 THR B O 1
ATOM 7355 N N . VAL B 1 447 ? 0.574 47.045 6.102 1 82.82 447 VAL B N 1
ATOM 7356 C CA . VAL B 1 447 ? -0.023 47.904 7.12 1 82.82 447 VAL B CA 1
ATOM 7357 C C . VAL B 1 447 ? -1.284 48.562 6.565 1 82.82 447 VAL B C 1
ATOM 7359 O O . VAL B 1 447 ? -1.275 49.1 5.455 1 82.82 447 VAL B O 1
ATOM 7362 N N . ASP B 1 448 ? -2.41 48.437 7.157 1 83.3 448 ASP B N 1
ATOM 7363 C CA . ASP B 1 448 ? -3.679 49.099 6.874 1 83.3 448 ASP B CA 1
ATOM 7364 C C . ASP B 1 448 ? -4.384 48.451 5.684 1 83.3 448 ASP B C 1
ATOM 7366 O O . ASP B 1 448 ? -5.267 49.057 5.074 1 83.3 448 ASP B O 1
ATOM 7370 N N . LYS B 1 449 ? -3.845 47.377 5.213 1 87.57 449 LYS B N 1
ATOM 7371 C CA . LYS B 1 449 ? -4.514 46.666 4.128 1 87.57 449 LYS B CA 1
ATOM 7372 C C . LYS B 1 449 ? -5.5 45.635 4.672 1 87.57 449 LYS B C 1
ATOM 7374 O O . LYS B 1 449 ? -5.33 45.134 5.785 1 87.57 449 LYS B O 1
ATOM 7379 N N . SER B 1 450 ? -6.586 45.496 3.885 1 87.82 450 SER B N 1
ATOM 7380 C CA . SER B 1 450 ? -7.578 44.498 4.275 1 87.82 450 SER B CA 1
ATOM 7381 C C . SER B 1 450 ? -8.195 43.826 3.053 1 87.82 450 SER B C 1
ATOM 7383 O O . SER B 1 450 ? -7.931 44.227 1.918 1 87.82 450 SER B O 1
ATOM 7385 N N . GLY B 1 451 ? -8.816 42.701 3.378 1 90.17 451 GLY B N 1
ATOM 7386 C CA . GLY B 1 451 ? -9.538 42.027 2.311 1 90.17 451 GLY B CA 1
ATOM 7387 C C . GLY B 1 451 ? -8.624 41.417 1.265 1 90.17 451 GLY B C 1
ATOM 7388 O O . GLY B 1 451 ? -7.62 40.787 1.602 1 90.17 451 GLY B O 1
ATOM 7389 N N . GLN B 1 452 ? -9.025 41.577 0.027 1 92.07 452 GLN B N 1
ATOM 7390 C CA . GLN B 1 452 ? -8.334 40.948 -1.094 1 92.07 452 GLN B CA 1
ATOM 7391 C C . GLN B 1 452 ? -6.942 41.542 -1.286 1 92.07 452 GLN B C 1
ATOM 7393 O O . GLN B 1 452 ? -6.009 40.836 -1.675 1 92.07 452 GLN B O 1
ATOM 7398 N N . ASP B 1 453 ? -6.832 42.781 -1.021 1 93.23 453 ASP B N 1
ATOM 7399 C CA . ASP B 1 453 ? -5.534 43.434 -1.164 1 93.23 453 ASP B CA 1
ATOM 7400 C C . ASP B 1 453 ? -4.507 42.829 -0.21 1 93.23 453 ASP B C 1
ATOM 7402 O O . ASP B 1 453 ? -3.369 42.561 -0.603 1 93.23 453 ASP B O 1
ATOM 7406 N N . LEU B 1 454 ? -4.906 42.697 0.99 1 94.8 454 LEU B N 1
ATOM 7407 C CA . LEU B 1 454 ? -4.03 42.081 1.98 1 94.8 454 LEU B CA 1
ATOM 7408 C C . LEU B 1 454 ? -3.679 40.651 1.582 1 94.8 454 LEU B C 1
ATOM 7410 O O . LEU B 1 454 ? -2.527 40.231 1.71 1 94.8 454 LEU B O 1
ATOM 7414 N N . ALA B 1 455 ? -4.655 39.93 1.098 1 95.46 455 ALA B N 1
ATOM 7415 C CA . ALA B 1 455 ? -4.458 38.543 0.685 1 95.46 455 ALA B CA 1
ATOM 7416 C C . ALA B 1 455 ? -3.434 38.446 -0.442 1 95.46 455 ALA B C 1
ATOM 7418 O O . ALA B 1 455 ? -2.601 37.537 -0.457 1 95.46 455 ALA B O 1
ATOM 7419 N N . ASP B 1 456 ? -3.526 39.304 -1.355 1 95.02 456 ASP B N 1
ATOM 7420 C CA . ASP B 1 456 ? -2.616 39.303 -2.496 1 95.02 456 ASP B CA 1
ATOM 7421 C C . ASP B 1 456 ? -1.183 39.595 -2.055 1 95.02 456 ASP B C 1
ATOM 7423 O O . ASP B 1 456 ? -0.24 38.96 -2.531 1 95.02 456 ASP B O 1
ATOM 7427 N N . ILE B 1 457 ? -1.037 40.593 -1.209 1 95.12 457 ILE B N 1
ATOM 7428 C CA . ILE B 1 457 ? 0.286 40.969 -0.723 1 95.12 457 ILE B CA 1
ATOM 7429 C C . ILE B 1 457 ? 0.885 39.819 0.084 1 95.12 457 ILE B C 1
ATOM 7431 O O . ILE B 1 457 ? 2.054 39.47 -0.095 1 95.12 457 ILE B O 1
ATOM 7435 N N . ASN B 1 458 ? 0.11 39.247 0.976 1 96.43 458 ASN B N 1
ATOM 7436 C CA . ASN B 1 458 ? 0.575 38.119 1.777 1 96.43 458 ASN B CA 1
ATOM 7437 C C . ASN B 1 458 ? 1.017 36.953 0.898 1 96.43 458 ASN B C 1
ATOM 7439 O O . ASN B 1 458 ? 2.045 36.326 1.161 1 96.43 458 ASN B O 1
ATOM 7443 N N . SER B 1 459 ? 0.235 36.67 -0.112 1 96.79 459 SER B N 1
ATOM 7444 C CA . SER B 1 459 ? 0.561 35.57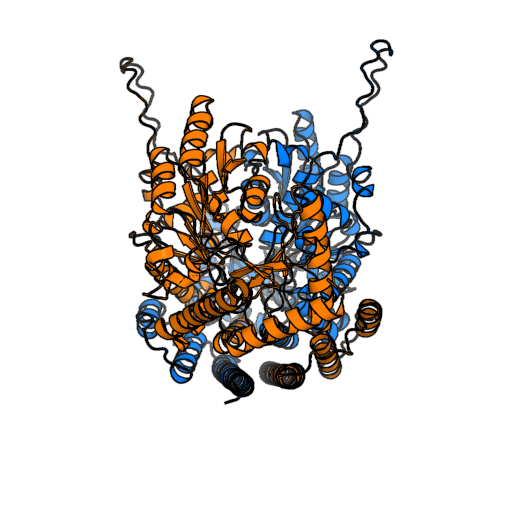1 -1.015 1 96.79 459 SER B CA 1
ATOM 7445 C C . SER B 1 459 ? 1.865 35.834 -1.76 1 96.79 459 SER B C 1
ATOM 7447 O O . SER B 1 459 ? 2.698 34.936 -1.901 1 96.79 459 SER B O 1
ATOM 7449 N N . ARG B 1 460 ? 2.02 37.015 -2.246 1 95.4 460 ARG B N 1
ATOM 7450 C CA . ARG B 1 460 ? 3.245 37.389 -2.945 1 95.4 460 ARG B CA 1
ATOM 7451 C C . ARG B 1 460 ? 4.457 37.276 -2.025 1 95.4 460 ARG B C 1
ATOM 7453 O O . ARG B 1 460 ? 5.49 36.729 -2.415 1 95.4 460 ARG B O 1
ATOM 7460 N N . ASN B 1 461 ? 4.349 37.872 -0.834 1 96.24 461 ASN B N 1
ATOM 7461 C CA . ASN B 1 461 ? 5.436 37.811 0.137 1 96.24 461 ASN B CA 1
ATOM 7462 C C . ASN B 1 461 ? 5.79 36.37 0.494 1 96.24 461 ASN B C 1
ATOM 7464 O O . ASN B 1 461 ? 6.967 36.019 0.583 1 96.24 461 ASN B O 1
ATOM 7468 N N . THR B 1 462 ? 4.75 35.563 0.745 1 96.89 462 THR B N 1
ATOM 7469 C CA . THR B 1 462 ? 4.943 34.166 1.119 1 96.89 462 THR B CA 1
ATOM 7470 C C . THR B 1 462 ? 5.689 33.411 0.022 1 96.89 462 THR B C 1
ATOM 7472 O O . THR B 1 462 ? 6.643 32.682 0.302 1 96.89 462 THR B O 1
ATOM 7475 N N . ARG B 1 463 ? 5.299 33.543 -1.181 1 96.64 463 ARG B N 1
ATOM 7476 C CA . ARG B 1 463 ? 5.924 32.852 -2.304 1 96.64 463 ARG B CA 1
ATOM 7477 C C . ARG B 1 463 ? 7.373 33.293 -2.48 1 96.64 463 ARG B C 1
ATOM 7479 O O . ARG B 1 463 ? 8.248 32.472 -2.764 1 96.64 463 ARG B O 1
ATOM 7486 N N . ALA B 1 464 ? 7.636 34.579 -2.34 1 96.55 464 ALA B N 1
ATOM 7487 C CA . ALA B 1 464 ? 8.994 35.103 -2.458 1 96.55 464 ALA B CA 1
ATOM 7488 C C . ALA B 1 464 ? 9.897 34.535 -1.366 1 96.55 464 ALA B C 1
ATOM 7490 O O . ALA B 1 464 ? 11.025 34.118 -1.64 1 96.55 464 ALA B O 1
ATOM 7491 N N . LEU B 1 465 ? 9.424 34.567 -0.166 1 97.15 465 LEU B N 1
ATOM 7492 C CA . LEU B 1 465 ? 10.196 34.038 0.953 1 97.15 465 LEU B CA 1
ATOM 7493 C C . LEU B 1 465 ? 10.425 32.539 0.794 1 97.15 465 LEU B C 1
ATOM 7495 O O . LEU B 1 465 ? 11.514 32.038 1.086 1 97.15 465 LEU B O 1
ATOM 7499 N N . PHE B 1 466 ? 9.376 31.887 0.381 1 95.75 466 PHE B N 1
ATOM 7500 C CA . PHE B 1 466 ? 9.457 30.447 0.168 1 95.75 466 PHE B CA 1
ATOM 7501 C C . PHE B 1 466 ? 10.54 30.111 -0.85 1 95.75 466 PHE B C 1
ATOM 7503 O O . PHE B 1 466 ? 11.396 29.261 -0.596 1 95.75 466 PHE B O 1
ATOM 7510 N N . GLN B 1 467 ? 10.509 30.739 -1.976 1 94.8 467 GLN B N 1
ATOM 7511 C CA . GLN B 1 467 ? 11.493 30.495 -3.026 1 94.8 467 GLN B CA 1
ATOM 7512 C C . GLN B 1 467 ? 12.906 30.799 -2.537 1 94.8 467 GLN B C 1
ATOM 7514 O O . GLN B 1 467 ? 13.83 30.017 -2.77 1 94.8 467 GLN B O 1
ATOM 7519 N N . GLY B 1 468 ? 13.066 31.908 -1.892 1 94.8 468 GLY B N 1
ATOM 7520 C CA . GLY B 1 468 ? 14.376 32.312 -1.407 1 94.8 468 GLY B CA 1
ATOM 7521 C C . GLY B 1 468 ? 14.945 31.367 -0.366 1 94.8 468 GLY B C 1
ATOM 7522 O O . GLY B 1 468 ? 16.128 31.025 -0.411 1 94.8 468 GLY B O 1
ATOM 7523 N N . ILE B 1 469 ? 14.133 30.978 0.58 1 95.31 469 ILE B N 1
ATOM 7524 C CA . ILE B 1 469 ? 14.624 30.153 1.679 1 95.31 469 ILE B CA 1
ATOM 7525 C C . ILE B 1 469 ? 14.952 28.753 1.166 1 95.31 469 ILE B C 1
ATOM 7527 O O . ILE B 1 469 ? 15.867 28.098 1.671 1 95.31 469 ILE B O 1
ATOM 7531 N N . GLU B 1 470 ? 14.208 28.299 0.188 1 90.79 470 GLU B N 1
ATOM 7532 C CA . GLU B 1 470 ? 14.519 27.027 -0.458 1 90.79 470 GLU B CA 1
ATOM 7533 C C . GLU B 1 470 ? 15.884 27.074 -1.14 1 90.79 470 GLU B C 1
ATOM 7535 O O . GLU B 1 470 ? 16.622 26.087 -1.13 1 90.79 470 GLU B O 1
ATOM 7540 N N . GLU B 1 471 ? 16.111 28.149 -1.781 1 90.21 471 GLU B N 1
ATOM 7541 C CA . GLU B 1 471 ? 17.4 28.329 -2.443 1 90.21 471 GLU B CA 1
ATOM 7542 C C . GLU B 1 471 ? 18.545 28.313 -1.435 1 90.21 471 GLU B C 1
ATOM 7544 O O . GLU B 1 471 ? 19.68 27.977 -1.781 1 90.21 471 GLU B O 1
ATOM 7549 N N . MET B 1 472 ? 18.228 28.654 -0.219 1 91.63 472 MET B N 1
ATOM 7550 C CA . MET B 1 472 ? 19.234 28.667 0.839 1 91.63 472 MET B CA 1
ATOM 7551 C C . MET B 1 472 ? 19.398 27.28 1.451 1 91.63 472 MET B C 1
ATOM 7553 O O . MET B 1 472 ? 20.208 27.09 2.36 1 91.63 472 MET B O 1
ATOM 7557 N N . GLY B 1 473 ? 18.555 26.281 0.99 1 87.07 473 GLY B N 1
ATOM 7558 C CA . GLY B 1 473 ? 18.75 24.902 1.409 1 87.07 473 GLY B CA 1
ATOM 7559 C C . GLY B 1 473 ? 17.697 24.422 2.391 1 87.07 473 GLY B C 1
ATOM 7560 O O . GLY B 1 473 ? 17.71 23.261 2.804 1 87.07 473 GLY B O 1
ATOM 7561 N N . TRP B 1 474 ? 16.804 25.369 2.734 1 91.95 474 TRP B N 1
ATOM 7562 C CA . TRP B 1 474 ? 15.737 24.979 3.65 1 91.95 474 TRP B CA 1
ATOM 7563 C C . TRP B 1 474 ? 14.579 24.335 2.894 1 91.95 474 TRP B C 1
ATOM 7565 O O . TRP B 1 474 ? 14.309 24.687 1.744 1 91.95 474 TRP B O 1
ATOM 7575 N N . LYS B 1 475 ? 14.057 23.367 3.54 1 89.82 475 LYS B N 1
ATOM 7576 C CA . LYS B 1 475 ? 12.818 22.791 3.024 1 89.82 475 LYS B CA 1
ATOM 7577 C C . LYS B 1 475 ? 11.641 23.107 3.942 1 89.82 475 LYS B C 1
ATOM 7579 O O . LYS B 1 475 ? 11.445 22.44 4.961 1 89.82 475 LYS B O 1
ATOM 7584 N N . VAL B 1 476 ? 10.895 24.055 3.574 1 92.73 476 VAL B N 1
ATOM 7585 C CA . VAL B 1 476 ? 9.677 24.453 4.273 1 92.73 476 VAL B CA 1
ATOM 7586 C C . VAL B 1 476 ? 8.489 24.391 3.316 1 92.73 476 VAL B C 1
ATOM 7588 O O . VAL B 1 476 ? 8.624 23.939 2.177 1 92.73 476 VAL B O 1
ATOM 7591 N N . ASP B 1 477 ? 7.328 24.716 3.834 1 92.39 477 ASP B N 1
ATOM 7592 C CA . ASP B 1 477 ? 6.147 24.703 2.977 1 92.39 477 ASP B CA 1
ATOM 7593 C C . ASP B 1 477 ? 5.293 25.949 3.2 1 92.39 477 ASP B C 1
ATOM 7595 O O . ASP B 1 477 ? 5.644 26.813 4.006 1 92.39 477 ASP B O 1
ATOM 7599 N N . PHE B 1 478 ? 4.326 26.141 2.373 1 94 478 PHE B N 1
AT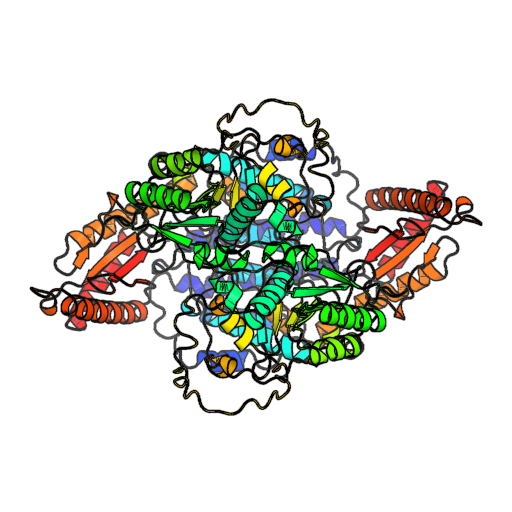OM 7600 C CA . PHE B 1 478 ? 3.297 27.159 2.546 1 94 478 PHE B CA 1
ATOM 7601 C C . PHE B 1 478 ? 1.917 26.593 2.233 1 94 478 PHE B C 1
ATOM 7603 O O . PHE B 1 478 ? 1.8 25.485 1.705 1 94 478 PHE B O 1
ATOM 7610 N N . ALA B 1 479 ? 0.909 27.179 2.651 1 93.26 479 ALA B N 1
ATOM 7611 C CA . ALA B 1 479 ? -0.465 26.717 2.47 1 93.26 479 ALA B CA 1
ATOM 7612 C C . ALA B 1 479 ? -1.383 27.87 2.076 1 93.26 479 ALA B C 1
ATOM 7614 O O . ALA B 1 479 ? -1.078 29.035 2.344 1 93.26 479 ALA B O 1
ATOM 7615 N N . PRO B 1 480 ? -2.434 27.472 1.369 1 89.21 480 PRO B N 1
ATOM 7616 C CA . PRO B 1 480 ? -3.435 28.506 1.097 1 89.21 480 PRO B CA 1
ATOM 7617 C C . PRO B 1 480 ? -4.167 28.965 2.356 1 89.21 480 PRO B C 1
ATOM 7619 O O . PRO B 1 480 ? -4.345 28.181 3.292 1 89.21 480 PRO B O 1
ATOM 7622 N N . GLY B 1 481 ? -4.415 30.192 2.271 1 83.84 481 GLY B N 1
ATOM 7623 C CA . GLY B 1 481 ? -5.218 30.729 3.357 1 83.84 481 GLY B CA 1
ATOM 7624 C C . GLY B 1 481 ? -6.589 31.201 2.909 1 83.84 481 GLY B C 1
ATOM 7625 O O . GLY B 1 481 ? -6.871 31.256 1.71 1 83.84 481 GLY B O 1
ATOM 7626 N N . LYS B 1 482 ? -7.381 31.421 3.868 1 79.14 482 LYS B N 1
ATOM 7627 C CA . LYS B 1 482 ? -8.71 31.944 3.56 1 79.14 482 LYS B CA 1
ATOM 7628 C C . LYS B 1 482 ? -8.651 33.432 3.227 1 79.14 482 LYS B C 1
ATOM 7630 O O . LYS B 1 482 ? -7.889 33.849 2.353 1 79.14 482 LYS B O 1
ATOM 7635 N N . ALA B 1 483 ? -9.069 34.292 3.984 1 79.99 483 ALA B N 1
ATOM 7636 C CA . ALA B 1 483 ? -9.301 35.713 3.735 1 79.99 483 ALA B CA 1
ATOM 7637 C C . ALA B 1 483 ? -7.986 36.488 3.72 1 79.99 483 ALA B C 1
ATOM 7639 O O . ALA B 1 483 ? -7.902 37.567 3.129 1 79.99 483 ALA B O 1
ATOM 7640 N N . LYS B 1 484 ? -6.973 35.918 4.247 1 92.1 484 LYS B N 1
ATOM 7641 C CA . LYS B 1 484 ? -5.751 36.705 4.385 1 92.1 484 LYS B CA 1
ATOM 7642 C C . LYS B 1 484 ? -4.662 36.198 3.444 1 92.1 484 LYS B C 1
ATOM 7644 O O . LYS B 1 484 ? -3.527 36.679 3.483 1 92.1 484 LYS B O 1
ATOM 7649 N N . GLY B 1 485 ? -4.952 35.193 2.59 1 94.16 485 GLY B N 1
ATOM 7650 C CA . GLY B 1 485 ? -4.004 34.735 1.587 1 94.16 485 GLY B CA 1
ATOM 7651 C C . GLY B 1 485 ? -3.112 33.611 2.077 1 94.16 485 GLY B C 1
ATOM 7652 O O . GLY B 1 485 ? -3.331 33.067 3.162 1 94.16 485 GLY B O 1
ATOM 7653 N N . GLU B 1 486 ? -2.047 33.271 1.241 1 96.53 486 GLU B N 1
ATOM 7654 C CA . GLU B 1 486 ? -1.137 32.168 1.534 1 96.53 486 GLU B CA 1
ATOM 7655 C C . GLU B 1 486 ? -0.191 32.521 2.679 1 96.53 486 GLU B C 1
ATOM 7657 O O . GLU B 1 486 ? 0.158 33.689 2.865 1 96.53 486 GLU B O 1
ATOM 7662 N N . PHE B 1 487 ? 0.214 31.608 3.437 1 97.03 487 PHE B N 1
ATOM 7663 C CA . PHE B 1 487 ? 1.104 31.836 4.569 1 97.03 487 PHE B CA 1
ATOM 7664 C C . PHE B 1 487 ? 2.195 30.774 4.623 1 97.03 487 PHE B C 1
ATOM 7666 O O . PHE B 1 487 ? 2.054 29.702 4.031 1 97.03 487 PHE B O 1
ATOM 7673 N N . LEU B 1 488 ? 3.275 31.022 5.306 1 97.33 488 LEU B N 1
ATOM 7674 C CA . LEU B 1 488 ? 4.365 30.075 5.514 1 97.33 488 LEU B CA 1
ATOM 7675 C C . LEU B 1 488 ? 4.01 29.067 6.601 1 97.33 488 LEU B C 1
ATOM 7677 O O . LEU B 1 488 ? 3.317 29.403 7.563 1 97.33 488 LEU B O 1
ATOM 7681 N N . ARG B 1 489 ? 4.449 27.893 6.43 1 96.64 489 ARG B N 1
ATOM 7682 C CA . ARG B 1 489 ? 4.213 26.798 7.366 1 96.64 489 ARG B CA 1
ATOM 7683 C C . ARG B 1 489 ? 5.5 26.028 7.643 1 96.64 489 ARG B C 1
ATOM 7685 O O . ARG B 1 489 ? 6.153 25.546 6.716 1 96.64 489 ARG B O 1
ATOM 7692 N N . ILE B 1 490 ? 5.876 25.906 8.841 1 96.37 490 ILE B N 1
ATOM 7693 C CA . ILE B 1 490 ? 7.034 25.13 9.27 1 96.37 490 ILE B CA 1
ATOM 7694 C C . ILE B 1 490 ? 6.582 23.989 10.18 1 96.37 490 ILE B C 1
ATOM 7696 O O . ILE B 1 490 ? 5.934 24.222 11.203 1 96.37 490 ILE B O 1
ATOM 7700 N N . ALA B 1 491 ? 6.85 22.805 9.817 1 95.01 491 ALA B N 1
ATOM 7701 C CA . ALA B 1 491 ? 6.536 21.616 10.607 1 95.01 491 ALA B CA 1
ATOM 7702 C C . ALA B 1 491 ? 7.771 21.105 11.343 1 95.01 491 ALA B C 1
ATOM 7704 O O . ALA B 1 491 ? 8.738 20.665 10.716 1 95.01 491 ALA B O 1
ATOM 7705 N N . CYS B 1 492 ? 7.752 21.15 12.642 1 95.41 492 CYS B N 1
ATOM 7706 C CA . CYS B 1 492 ? 8.86 20.646 13.445 1 95.41 492 CYS B CA 1
ATOM 7707 C C . CYS B 1 492 ? 8.777 19.131 13.597 1 95.41 492 CYS B C 1
ATOM 7709 O O . CYS B 1 492 ? 7.683 18.57 13.682 1 95.41 492 CYS B O 1
ATOM 7711 N N . ASN B 1 493 ? 9.868 18.5 13.528 1 93.55 493 ASN B N 1
ATOM 7712 C CA . ASN B 1 493 ? 9.912 17.048 13.657 1 93.55 493 ASN B CA 1
ATOM 7713 C C . ASN B 1 493 ? 10.766 16.616 14.846 1 93.55 493 ASN B C 1
ATOM 7715 O O . ASN B 1 493 ? 11.194 17.451 15.644 1 93.55 493 ASN B O 1
ATOM 7719 N N . ARG B 1 494 ? 10.947 15.361 14.997 1 91.25 494 ARG B N 1
ATOM 7720 C CA . ARG B 1 494 ? 11.529 14.774 16.2 1 91.25 494 ARG B CA 1
ATOM 7721 C C . ARG B 1 494 ? 12.994 15.173 16.35 1 91.25 494 ARG B C 1
ATOM 7723 O O . ARG B 1 494 ? 13.568 15.051 17.434 1 91.25 494 ARG B O 1
ATOM 7730 N N . LEU B 1 495 ? 13.638 15.708 15.241 1 90.55 495 LEU B N 1
ATOM 7731 C CA . LEU B 1 495 ? 15.051 16.068 15.301 1 90.55 495 LEU B CA 1
ATOM 7732 C C . LEU B 1 495 ? 15.223 17.582 15.357 1 90.55 495 LEU B C 1
ATOM 7734 O O . LEU B 1 495 ? 16.343 18.079 15.504 1 90.55 495 LEU B O 1
ATOM 7738 N N . THR B 1 496 ? 14.172 18.313 15.244 1 93.95 496 THR B N 1
ATOM 7739 C CA . THR B 1 496 ? 14.255 19.769 15.253 1 93.95 496 THR B CA 1
ATOM 7740 C C . THR B 1 496 ? 14.698 20.277 16.622 1 93.95 496 THR B C 1
ATOM 7742 O O . THR B 1 496 ? 14.147 19.873 17.648 1 93.95 496 THR B O 1
ATOM 7745 N N . THR B 1 497 ? 15.64 21.189 16.598 1 94.34 497 THR B N 1
ATOM 7746 C CA . THR B 1 497 ? 16.144 21.75 17.847 1 94.34 497 THR B CA 1
ATOM 7747 C C . THR B 1 497 ? 15.814 23.237 17.944 1 94.34 497 THR B C 1
ATOM 7749 O O . THR B 1 497 ? 15.395 23.85 16.961 1 94.34 497 THR B O 1
ATOM 7752 N N . ARG B 1 498 ? 15.982 23.788 19.134 1 95.85 498 ARG B N 1
ATOM 7753 C CA . ARG B 1 498 ? 15.789 25.221 19.335 1 95.85 498 ARG B CA 1
ATOM 7754 C C . ARG B 1 498 ? 16.752 26.029 18.471 1 95.85 498 ARG B C 1
ATOM 7756 O O . ARG B 1 498 ? 16.375 27.06 17.91 1 95.85 498 ARG B O 1
ATOM 7763 N N . GLN B 1 499 ? 17.971 25.5 18.346 1 95.94 499 GLN B N 1
ATOM 7764 C CA . GLN B 1 499 ? 18.976 26.175 17.531 1 95.94 499 GLN B CA 1
ATOM 7765 C C . GLN B 1 499 ? 18.551 26.229 16.067 1 95.94 499 GLN B C 1
ATOM 7767 O O . GLN B 1 499 ? 18.755 27.24 15.392 1 95.94 499 GLN B O 1
ATOM 7772 N N . THR B 1 500 ? 17.978 25.146 15.621 1 95.26 500 THR B N 1
ATOM 7773 C CA . THR B 1 500 ? 17.535 25.071 14.233 1 95.26 500 THR B CA 1
ATOM 7774 C C . THR B 1 500 ? 16.449 26.107 13.956 1 95.26 500 THR B C 1
ATOM 7776 O O . THR B 1 500 ? 16.484 26.792 12.932 1 95.26 500 THR B O 1
ATOM 7779 N N . VAL B 1 501 ? 15.493 26.232 14.877 1 97.08 501 VAL B N 1
ATOM 7780 C CA . VAL B 1 501 ? 14.378 27.132 14.607 1 97.08 501 VAL B CA 1
ATOM 7781 C C . VAL B 1 501 ? 14.833 28.581 14.764 1 97.08 501 VAL B C 1
ATOM 7783 O O . VAL B 1 501 ? 14.344 29.472 14.065 1 97.08 501 VAL B O 1
ATOM 7786 N N . GLU B 1 502 ? 15.794 28.862 15.662 1 97.93 502 GLU B N 1
ATOM 7787 C CA . GLU B 1 502 ? 16.366 30.201 15.766 1 97.93 502 GLU B CA 1
ATOM 7788 C C . GLU B 1 502 ? 17.083 30.596 14.479 1 97.93 502 GLU B C 1
ATOM 7790 O O . GLU B 1 502 ? 16.953 31.73 14.013 1 97.93 502 GLU B O 1
ATOM 7795 N N . LYS B 1 503 ? 17.755 29.652 13.929 1 97.42 503 LYS B N 1
ATOM 7796 C CA . LYS B 1 503 ? 18.501 29.908 12.7 1 97.42 503 LYS B CA 1
ATOM 7797 C C . LYS B 1 503 ? 17.56 30.227 11.542 1 97.42 503 LYS B C 1
ATOM 7799 O O . LYS B 1 503 ? 17.797 31.17 10.784 1 97.42 503 LYS B O 1
ATOM 7804 N N . ILE B 1 504 ? 16.51 29.46 11.359 1 97.08 504 ILE B N 1
ATOM 7805 C CA . ILE B 1 504 ? 15.636 29.684 10.212 1 97.08 504 ILE B CA 1
ATOM 7806 C C . ILE B 1 504 ? 14.911 31.018 10.368 1 97.08 504 ILE B C 1
ATOM 7808 O O . ILE B 1 504 ? 14.653 31.711 9.38 1 97.08 504 ILE B O 1
ATOM 7812 N N . VAL B 1 505 ? 14.566 31.424 11.586 1 97.96 505 VAL B N 1
ATOM 7813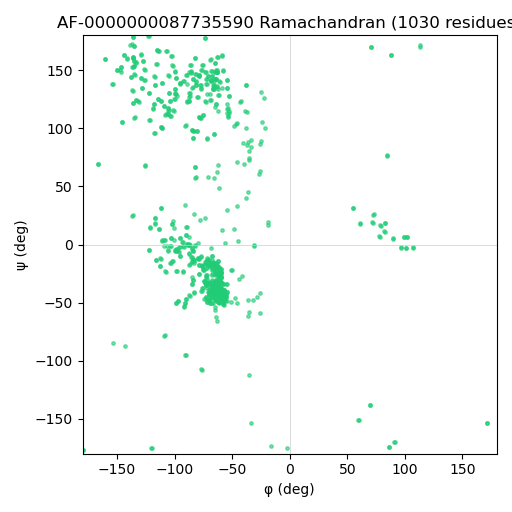 C CA . VAL B 1 505 ? 13.912 32.709 11.814 1 97.96 505 VAL B CA 1
ATOM 7814 C C . VAL B 1 505 ? 14.85 33.845 11.411 1 97.96 505 VAL B C 1
ATOM 7816 O O . VAL B 1 505 ? 14.444 34.776 10.713 1 97.96 505 VAL B O 1
ATOM 7819 N N . SER B 1 506 ? 16.073 33.741 11.84 1 97.9 506 SER B N 1
ATOM 7820 C CA . SER B 1 506 ? 17.065 34.757 11.502 1 97.9 506 SER B CA 1
ATOM 7821 C C . SER B 1 506 ? 17.265 34.853 9.993 1 97.9 506 SER B C 1
ATOM 7823 O O . SER B 1 506 ? 17.322 35.953 9.438 1 97.9 506 SER B O 1
ATOM 7825 N N . GLU B 1 507 ? 17.301 33.72 9.353 1 97.38 507 GLU B N 1
ATOM 7826 C CA . GLU B 1 507 ? 17.547 33.687 7.914 1 97.38 507 GLU B CA 1
ATOM 7827 C C . GLU B 1 507 ? 16.335 34.191 7.135 1 97.38 507 GLU B C 1
ATOM 7829 O O . GLU B 1 507 ? 16.483 34.825 6.089 1 97.38 507 GLU B O 1
ATOM 7834 N N . LEU B 1 508 ? 15.18 33.93 7.645 1 97.67 508 LEU B N 1
ATOM 7835 C CA . LEU B 1 508 ? 13.968 34.438 7.01 1 97.67 508 LEU B CA 1
ATOM 7836 C C . LEU B 1 508 ? 13.905 35.959 7.099 1 97.67 508 LEU B C 1
ATOM 7838 O O . LEU B 1 508 ? 13.504 36.624 6.141 1 97.67 508 LEU B O 1
ATOM 7842 N N . VAL B 1 509 ? 14.287 36.522 8.233 1 97.31 509 VAL B N 1
ATOM 7843 C CA . VAL B 1 509 ? 14.279 37.969 8.424 1 97.31 509 VAL B CA 1
ATOM 7844 C C . VAL B 1 509 ? 15.292 38.619 7.485 1 97.31 509 VAL B C 1
ATOM 7846 O O . VAL B 1 509 ? 14.976 39.596 6.801 1 97.31 509 VAL B O 1
ATOM 7849 N N . GLU B 1 510 ? 16.456 38.022 7.465 1 97.39 510 GLU B N 1
ATOM 7850 C CA . GLU B 1 510 ? 17.49 38.547 6.578 1 97.39 510 GLU B CA 1
ATOM 7851 C C . GLU B 1 510 ? 17.043 38.495 5.119 1 97.39 510 GLU B C 1
ATOM 7853 O O . GLU B 1 510 ? 17.257 39.446 4.365 1 97.39 510 GLU B O 1
ATOM 7858 N N . LEU B 1 511 ? 16.483 37.405 4.766 1 97.18 511 LEU B N 1
ATOM 7859 C CA . LEU B 1 511 ? 16.003 37.224 3.4 1 97.18 511 LEU B CA 1
ATOM 7860 C C . LEU B 1 511 ? 14.901 38.226 3.075 1 97.18 511 LEU B C 1
ATOM 7862 O O . LEU B 1 511 ? 14.923 38.858 2.016 1 97.18 511 LEU B O 1
ATOM 7866 N N . GLY B 1 512 ? 13.885 38.371 3.941 1 96.46 512 GLY B N 1
ATOM 7867 C CA . GLY B 1 512 ? 12.801 39.314 3.718 1 96.46 512 GLY B CA 1
ATOM 7868 C C . GLY B 1 512 ? 13.28 40.744 3.547 1 96.46 512 GLY B C 1
ATOM 7869 O O . GLY B 1 512 ? 12.788 41.469 2.68 1 96.46 512 GLY B O 1
ATOM 7870 N N . GLU B 1 513 ? 14.241 41.129 4.288 1 95.61 513 GLU B N 1
ATOM 7871 C CA . GLU B 1 513 ? 14.809 42.471 4.201 1 95.61 513 GLU B CA 1
ATOM 7872 C C . GLU B 1 513 ? 15.596 42.654 2.907 1 95.61 513 GLU B C 1
ATOM 7874 O O . GLU B 1 513 ? 15.504 43.7 2.261 1 95.61 513 GLU B O 1
ATOM 7879 N N . SER B 1 514 ? 16.301 41.647 2.591 1 96.1 514 SER B N 1
ATOM 7880 C CA . SER B 1 514 ? 17.1 41.719 1.372 1 96.1 514 SER B CA 1
ATOM 7881 C C . SER B 1 514 ? 16.214 41.819 0.135 1 96.1 514 SER B C 1
ATOM 7883 O O . SER B 1 514 ? 16.608 42.413 -0.871 1 96.1 514 SER B O 1
ATOM 7885 N N . LEU B 1 515 ? 15.048 41.217 0.175 1 94.82 515 LEU B N 1
ATOM 7886 C CA . LEU B 1 515 ? 14.122 41.228 -0.952 1 94.82 515 LEU B CA 1
ATOM 7887 C C . LEU B 1 515 ? 13.279 42.499 -0.951 1 94.82 515 LEU B C 1
ATOM 7889 O O . LEU B 1 515 ? 12.511 42.741 -1.886 1 94.82 515 LEU B O 1
ATOM 7893 N N . GLY B 1 516 ? 13.386 43.332 0.063 1 92.03 516 GLY B N 1
ATOM 7894 C CA . GLY B 1 516 ? 12.646 44.58 0.172 1 92.03 516 GLY B CA 1
ATOM 7895 C C . GLY B 1 516 ? 11.175 44.376 0.481 1 92.03 516 GLY B C 1
ATOM 7896 O O . GLY B 1 516 ? 10.329 45.161 0.047 1 92.03 516 GLY B O 1
ATOM 7897 N N . LEU B 1 517 ? 10.95 43.291 1.079 1 91.86 517 LEU B N 1
ATOM 7898 C CA . LEU B 1 517 ? 9.56 43.019 1.427 1 91.86 517 LEU B CA 1
ATOM 7899 C C . LEU B 1 517 ? 9.14 43.818 2.656 1 91.86 517 LEU B C 1
ATOM 7901 O O . LEU B 1 517 ? 9.956 44.073 3.544 1 91.86 517 LEU B O 1
#

Sequence (1034 aa):
MDNGLSRRHEISELLQLVDSTTTRAFQTSCGSPKSHCRDDSKPLKRYEELFGRFSAEGLGTAGFKDAIDLISRNSVDNASPSFLGKLVSAPSAPGIAADLFLSILNNNGHVQRAGPALTAIEKYTSLELAKLFDLRGPHAGGVTVPGGAAGNLMAMLVARNIIAPESKQRGLTPGEYAVFVSETAHYSVSNSANVIGLGNDTIVRIPALDDGTMDPDALQRAVEQATKVGKKPLLVAATSGSTVNGAFDPLDKIGEIARKVGAWFHVDACWGGGVVFSEKLKHLMKGSHLADSIAFNPHKLLGVPLVCAFLLVNDLRTLWLANKLNAGYLFHDDAPKKNTDSSGDGGSAEKKDWRQSKLLDTVPDVRRINDLASLTIQCSRRHDATKMFLHWLYYGTAGIAREVEQAVDSSKHLACLVRDHPRFELIWQPEEVFAQVCFYWKSASTVDKSGQDLADINSRNTRALFQGIEEMGWKVDFAPGKAKGEFLRIACNRLTTRQTVEKIVSELVELGESLGLMDNGLSRRHEISELLQLVDSTTTRAFQTSCGSPKSHCRDDSKPLKRYEELFGRFSAEGLGTAGFKDAIDLISRNSVDNASPSFLGKLVSAPSAPGIAADLFLSILNNNGHVQRAGPALTAIEKYTSLELAKLFDLRGPHAGGVTVPGGAAGNLMAMLVARNIIAPESKQRGLTPGEYAVFVSETAHYSVSNSANVIGLGNDTIVRIPALDDGTMDPDALQRAVEQATKVGKKPLLVAATSGSTVNGAFDPLDKIGEIARKVGAWFHVDACWGGGVVFSEKLKHLMKGSHLADSIAFNPHKLLGVPLVCAFLLVNDLRTLWLANKLNAGYLFHDDAPKKNTDSSGDGGSAEKKDWRQSKLLDTVPDVRRINDLASLTIQCSRRHDATKMFLHWLYYGTAGIAREVEQAVDSSKHLACLVRDHPRFELIWQPEEVFAQVCFYWKSASTVDKSGQDLADINSRNTRALFQGIEEMGWKVDFAPGKAKGEFLRIACNRLTTRQTVEKIVSELVELGESLGL

pLDDT: mean 86.7, std 18.43, range [25.47, 98.86]

Foldseek 3Di:
DCVPVVVVVLVVVLVVLLVVLLCVLCVVQQDAQPQPDPPVVCVVVVVCVLCPDDDPDDPPPVNSSVVSNSVSNVDDQQAHLLEFAALFHAADPLLVVLVVVLVVLVFFQQFCVSPVPLLVLQFVLQQVLCVLLVLDAPAWGWGKAQALLRLLLLLLLLLCCLVPVCCLPPNDDAPAAAEEEEPLADCSNLVSCVVRRHDNVRYDYAYADLLRAGDLVSVLVVCVVSVVVNHQYREYEGEQQGRFFTFQYPQQSNLVSCVVRLYQYEYECQRRSLLSLAPVRVCSSPNSNSHQKYKYACSGQVNNPHGTIMIIGSHLLSLLSSQPNPPDPLPPPDPPPPPPDDDDPPPDPPPDNSVPDCSSVVGPDSVPPSSCSSSDVDRGDGSSSSSVSSSCVVQPSVNSNLLQVQLLVLQQLLLVVQVPDPQKAWSHHSVRRGSKTKIFGDDPLLPPDFFPSQQVVRQVLAVQLQVVVVSSNRHWHWDADDRRHIITMTGGHSPHHNVSSVVSSVVSVVSSVVVVD/DCVPVVVVVLVVVLVVLLVVLLCVLCVVQQDFQPQPPPPVVCVVVVVCVLCPDDDPDDPPPVNSSVVSNVVSNVDDDQAHLLEFAALFHAADPLLVVLVVVLVVLVFFQQFCVSPVPLLVLQFVLQQVLCVLLVLDAPAWGWGKAQALLRLLLLLLLLLCCLVPVCCLPPNDDALAAAEEEEPLADCSNLVSCVVRRHDNVRYDYAYADLLRAGDLVSVLVVCVVSVVVNHQYREYEGEQQGRFFTFQYPQQSNLVSCVVRLYQYEYECQRRSLLSLAPVRVCSSPNSNSHQKYKYACRGQVNNPHGTIMIIGSHLLSLLSSQPNPPDPLPVPPPPPPPPDDDDPPPDPPPDNSVPDCSSVVGPDSVPPSSCSSSDVDRGDGSSSSSVSSSCVVQPSVNSNLLQVQLLVLQQLLQVVQVPDPQKAWSHHSVRRGSKTKIFGDDPLLPPDFFPSQQVVRQVLAVQLQVVVVSSNRHHHWDADDRRHIITMTGGHSPHHNVSSVVSSVVSVVSSVVVVD

Secondary structure (DSSP, 8-state):
--HHHHHHHHHHHHHHHHHHHHHHHHHGGGTS---SS--TTSHHHHHHHHS----SS--HHHHHHHHHHHHHHTS--TTSTTB-SSS--PPPHHHHHHHHHHHHH---TTSGGG-HHHHHHHHHHHHHHHHHTT--STB-EEEEESSHHHHHHHHHHHHHHHH-TTHHHH---TTSEEEEEETTS-HHHHHHHHHTT--GGGEEEEPB-TTS-B-HHHHHHHHHHHHHTTPEEEEEEEEBS-TTT--B--HHHHHHHHHHTT-EEEEE-TTGGGGGG-TTTGGGGTTGGG-SEEEE-TTSTT-PPSS-EEEEESBTHHHHHHH-S--SSTT--------TT------------GGG-GGGGGSPPGGG---GGGGSS-SS---THHHHHHHHHHHHHHHHHHHHHHHHHHHHHHHHHHHHSTTEEESS-TTTSSSEEEEEEP-TTTTT--HHHHHHHHHHHHHHHHHHHHHTT-B-EEE--STT--EEEEE--TT--HHHHHHHHHHHHHHHHHTT-/--HHHHHHHHHHHHHHHHHHHHHHHHHGGGSS---GGG-TTSHHHHHHHHH----SS--HHHHHHHHHHHHHHTS--TTSTTB-SSS--PPPHHHHHHHHHHHHH---TTSGGG-HHHHHHHHHHHHHHHHHTT--STB-EEEEESSHHHHHHHHHHHHHHHH-TTHHHH---TTSEEEEEETTS-HHHHHHHHHTT--GGGEEEEPB-TTS-B-HHHHHHHHHHHHHTTPEEEEEEEEBS-TTT--B--HHHHHHHHHHTT-EEEEE-TTGGGGGG-TTTGGGGTTGGG-SEEEE-TTSTT-PPSS-EEEEESBTHHHHHHH-S----TT-S------TT------------GGG-GGGGGSPPGGG---GGGGSS-SS---THHHHHHHHHHHHHHHHHHHHHHHHHHHHHHHHHHHHSTTEEESS-TTTSSSEEEEEEP-TTTTT--HHHHHHHHHHHHHHHHHHHHHTT-B-EEE--STT--EEEEE--TT--HHHHHHHHHHHHHHHHHTT-